Protein 4NMN (pdb70)

Sequence (837 aa):
PCDESAERAVLGSMLEDPENIPLVLEYLKEEDFCIDEHKLLFRVLTNLWSEYGNKLDFVLIKDHLEKKNLLQIDWLEELYEEAVSPDTLEEVCKIVKQRSAQRAIIQLGIELIHKGKENKDFHTLIEEAQSRIFSIAESSTQFYHVKDVAEEVIELIYKFKSSDRLVTGLPSGFTELDLKTTGFHPGDLIILAARPGMGKTAFMLSIIYNLAKDEGKPSAVFSLEMSKEQLVMRLLSMMSEVPLFKIRSGSISNEDLKKLEASAIELAKYDIYLDDTPALTTTDLRIRARKLRKEKEVEFVAVDYLQLLRPPVRKSPRQEEVAEVSRNLKALAKELRIPVMALAQLSREVEKRSDKRPQLADLRESGQIEQDADLILFLHRPEYYTKKPNEQGIAEVIIAKQRQGPTDIVKLAFIKEYTKFANLEPCDESAERAVLGSMLEDPENIPLVLEYLKEEDFCIDEHKLLFRVLTNLWSEGNKLDFVLIKDHLEKKPIDWLEELYEEAVSPDTLEEVCKIVKQRSAQRAIIQLGIELIHKGKENKDFHTLIEEAQSRIFSIAESATSTQFYHVKDVAEEVIELIYKFKSSDRLVTGLPSGFTELDLKTTGFHPGDLIILAARPGMGKTAFMLSIIYNLAKDEGKPSAVFSLEMSKEQLVMRLLSMMSEVPLFKIRSGSISNEDLKKLEASAIELAKYDIYLDDTPALTTTDLRIRARKLRKEKEVEFVAVDYLQLLRPPVRKSPRQEEVAEVSRNLKALAKELRIPVMALAQLSKRPQLADLRESGQIEQDADLILFLHRPEYYTPEEQGIAEVIIAKQRQGPTDIVKLAFIKEYTKFANL

Secondary structure (DSSP, 8-state):
---HHHHHHHHHHHHH-TTHHHHHHHH--TTS-S-HHHHHHHHHHHHHHHHHTT---HHHHHHHHHHHT----HHHHHHHHT---HHHHHHHHHHHHHHHHHHHHHHHHHHHHHHHHS---HHHHHHHHHHHHHHHHH-------HHHHHHHHHHHHHHHHT---SSSSB--S-HHHHHHH--B-TT-EEEEEE-TTSSHHHHHHHHHHHHHHHS---EEEEESSS-HHHHHHHHHHHHH---HHHHHHT---HHHHHHHHHHHHHHHHS-EEEE--SS-BHHHHHHHHHHHHHHS--SEEEEE-GGG-B-SS--SSHHHHHHHHHHHHHHHHHHHTS-EEEEEE--GGGTTSTT-S--HHHHHTT-SGGGG-SEEEEEE-HHHH-S-----SEEEEEEEE-SSS--EEEEEEEETTTTEEE---/---HHHHHHHHHHHHH-TTHHHHHHHH--GGG-SSHHHHHHHHHHHHHS----S-SSHHHHHHHHH--HHHHHHHHHS---HHHHHHHHHHHHHHHHHHHHHHHHHHHHHHHHS-S-HHHHHHHHHHHHHHHHHHSSS---EEHHHHHHHHHHHHHHHHTS-SS-SSB--S-HHHHHHS--B-TT-EEEEEE-TTSSHHHHHHHHHHHHHHHS---EEEEESSS-HHHHHHHHHHHHHT--HHHHHHT---HHHHHHHHHHHHHHHHS-EEEE--SS-BHHHHHHHHHHHHHHS--SEEEEE-GGG-B-SS--SSSHHHHHHHHHHHHHHHHHHTS-EEEEEE------HHHHHTTT--TTT-SEEEEEE-HHHH------EEEEEEEEESSS--EEEEEEEETTTTEEE--

Solvent-accessible surface area: 41462 Å² total; per-residue (Å²): 146,51,38,90,76,4,2,94,12,0,0,0,0,2,22,36,59,13,88,23,1,45,36,0,60,122,70,1,89,42,114,7,0,46,54,108,112,3,42,68,10,10,130,15,1,37,83,2,54,96,119,60,21,73,162,23,61,79,100,50,8,73,98,34,11,110,177,106,120,83,33,200,61,103,104,10,80,92,3,93,125,42,3,9,2,43,45,17,0,51,95,20,0,113,65,4,42,108,91,12,30,82,72,32,94,105,81,23,32,102,41,65,111,102,51,52,176,78,150,92,82,135,125,79,22,61,102,82,16,91,62,73,70,142,53,33,76,110,61,89,125,108,208,156,124,114,124,78,74,50,94,111,69,81,95,91,95,130,137,103,174,89,51,147,95,152,18,28,21,13,18,3,28,3,91,71,1,9,96,68,5,47,9,4,27,83,3,21,2,3,1,0,0,0,11,19,54,4,16,7,11,3,0,0,5,5,0,2,39,30,1,6,106,107,64,62,51,28,0,2,2,3,1,1,19,2,14,24,38,28,2,2,12,29,6,0,0,11,42,12,80,1,26,18,107,68,0,33,39,2,48,25,55,102,107,18,18,134,85,0,61,57,10,9,106,77,0,25,94,26,64,3,13,5,6,20,32,17,29,1,22,13,13,52,2,61,82,36,2,88,81,6,70,131,44,22,131,1,60,1,2,0,0,0,2,3,17,18,3,65,2,41,96,52,74,58,50,18,81,101,0,5,17,30,2,4,149,47,4,30,59,8,0,112,80,12,177,4,5,0,0,0,0,0,10,1,27,49,63,1,67,133,86,121,78,67,78,12,98,83,59,8,1,110,82,25,0,75,0,27,118,60,0,25,10,0,0,2,2,4,25,28,19,116,66,51,181,160,41,164,117,92,34,42,1,6,0,22,0,28,43,32,134,108,26,115,100,53,64,0,88,2,30,14,64,120,64,51,25,37,14,36,70,90,216,89,35,66,104,50,15,0,66,10,0,0,0,0,7,2,94,56,27,108,20,10,49,45,0,67,142,70,5,107,18,50,21,5,70,37,94,102,7,28,63,16,3,64,27,13,30,93,13,125,58,156,35,85,112,83,69,63,84,19,12,112,65,50,70,126,192,142,108,83,109,66,10,98,116,2,80,152,64,31,56,62,90,112,59,0,70,102,16,0,88,50,2,104,84,78,13,36,72,59,8,114,89,76,25,32,52,40,59,98,23,32,54,94,22,138,75,88,125,56,22,31,82,19,31,21,41,25,53,67,58,28,9,79,113,27,50,48,30,24,21,28,70,41,1,102,41,3,1,88,106,1,16,95,70,0,74,144,23,64,100,56,137,65,134,27,31,9,21,26,1,30,3,77,80,1,11,121,64,8,24,6,4,34,75,4,20,1,2,0,0,0,0,100,62,52,0,15,7,22,2,0,0,6,8,1,3,26,31,1,6,96,113,69,63,58,24,0,2,2,4,4,11,104,32,30,91,111,89,2,46,51,42,8,32,1,5,32,8,73,3,34,46,157,88,29,144,72,59,75,53,40,129,126,25,74,139,96,24,89,47,8,44,126,58,26,86,163,30,85,41,62,59,40,50,32,112,45,2,30,3,5,29,0,24,26,88,2,25,130,39,65,131,108,114,118,0,54,0,0,0,0,3,38,2,42,53,4,94,2,68,62,130,8,62,120,101,84,37,10,4,2,6,3,0,32,25,1,11,5,0,0,18,36,5,101,4,2,0,0,0,0,0,51,8,118,227,120,10,126,43,46,61,0,29,106,21,0,54,1,7,25,12,0,10,9,0,0,0,4,14,15,50,45,121,119,117,156,134,170,102,38,60,4,18,1,21,2,22,38,21,64,84,42,99,98,69,63,0,109,5,25,16,61,122,107,58,29,51,12,37,72,140

Organism: Aquifex aeolicus (strain VF5) (NCBI:txid224324)

Radius of gyration: 31.06 Å; Cα contacts (8 Å, |Δi|>4): 1316; chains: 2; bounding box: 69×93×82 Å

Nearest PDB structures (foldseek):
  4nmn-assembly1_A  TM=1.002E+00  e=2.720E-80  Aquifex aeolicus VF5
  4nmn-assembly1_B  TM=6.387E-01  e=2.634E-65  Aquifex aeolicus VF5
  4esv-assembly1_C  TM=6.873E-01  e=1.853E-40  Geobacillus stearothermophilus
  2r6d-assembly1_A  TM=5.787E-01  e=1.885E-36  unclassified
  2vye-assembly1_A  TM=5.631E-01  e=4.786E-34  Geobacillus kaustophilus HTA426

InterPro domains:
  IPR003593 AAA+ ATPase domain [SM00382] (198-395)
  IPR007692 DNA helicase, DnaB type [TIGR00665] (8-439)
  IPR007693 DNA helicase, DnaB-like, N-terminal [PF00772] (7-108)
  IPR007694 DNA helicase, DnaB-like, C-terminal [PF03796] (181-437)
  IPR007694 DNA helicase, DnaB-like, C-terminal [PS51199] (175-442)
  IPR007694 DNA helicase, DnaB-like, C-terminal [cd00984] (181-437)
  IPR016136 DNA helicase DnaB, N-terminal/DNA primase DnaG, C-terminal [G3DSA:1.10.860.10] (4-159)
  IPR027417 P-loop containing nucleoside triphosphate hydrolase [G3DSA:3.40.50.300] (160-441)
  IPR027417 P-loop containing nucleoside triphosphate hydrolase [SSF52540] (180-430)
  IPR036185 DNA helicase, DnaB-like, N-terminal domain superfamily [SSF48024] (6-116)

Structure (mmCIF, N/CA/C/O backbone):
data_4NMN
#
_entry.id   4NMN
#
_cell.length_a   195.707
_cell.length_b   195.707
_cell.length_c   195.707
_cell.angle_alpha   90.00
_cell.angle_beta   90.00
_cell.angle_gamma   90.00
#
_symmetry.space_group_name_H-M   'I 21 3'
#
loop_
_entity.id
_entity.type
_entity.pdbx_description
1 polymer 'Replicative DNA helicase'
2 non-polymer "ADENOSINE-5'-DIPHOSPHATE"
3 non-polymer 'MAGNESIUM ION'
4 non-polymer 'STRONTIUM ION'
5 water water
#
loop_
_atom_site.group_PDB
_atom_site.id
_atom_site.type_symbol
_atom_site.label_atom_id
_atom_site.label_alt_id
_atom_site.label_comp_id
_atom_site.label_asym_id
_atom_site.label_entity_id
_atom_site.label_seq_id
_atom_site.pdbx_PDB_ins_code
_atom_site.Cartn_x
_atom_site.Cartn_y
_atom_site.Cartn_z
_atom_site.occupancy
_atom_site.B_iso_or_equiv
_atom_site.auth_seq_id
_atom_site.auth_comp_id
_atom_site.auth_asym_id
_atom_site.auth_atom_id
_atom_site.pdbx_PDB_model_num
ATOM 1 N N . PRO A 1 2 ? 12.625 29.343 20.134 1.00 133.50 8 PRO A N 1
ATOM 2 C CA . PRO A 1 2 ? 11.781 30.374 19.522 1.00 132.86 8 PRO A CA 1
ATOM 3 C C . PRO A 1 2 ? 12.463 31.022 18.322 1.00 125.72 8 PRO A C 1
ATOM 4 O O . PRO A 1 2 ? 11.869 31.876 17.663 1.00 125.15 8 PRO A O 1
ATOM 8 N N . CYS A 1 3 ? 13.698 30.617 18.048 1.00 120.88 9 CYS A N 1
ATOM 9 C CA . CYS A 1 3 ? 14.452 31.167 16.928 1.00 115.75 9 CYS A CA 1
ATOM 10 C C . CYS A 1 3 ? 15.663 30.301 16.596 1.00 111.55 9 CYS A C 1
ATOM 11 O O . CYS A 1 3 ? 16.127 29.520 17.426 1.00 112.74 9 CYS A O 1
ATOM 14 N N . ASP A 1 4 ? 16.170 30.448 15.376 1.00 106.54 10 ASP A N 1
ATOM 15 C CA . ASP A 1 4 ? 17.331 29.687 14.932 1.00 102.46 10 ASP A CA 1
ATOM 16 C C . ASP A 1 4 ? 18.324 30.584 14.203 1.00 98.38 10 ASP A C 1
ATOM 17 O O . ASP A 1 4 ? 18.015 31.141 13.150 1.00 97.03 10 ASP A O 1
ATOM 22 N N . GLU A 1 5 ? 19.518 30.722 14.770 1.00 96.87 11 GLU A N 1
ATOM 23 C CA . GLU A 1 5 ? 20.551 31.565 14.182 1.00 94.09 11 GLU A CA 1
ATOM 24 C C . GLU A 1 5 ? 21.331 30.821 13.104 1.00 90.94 11 GLU A C 1
ATOM 25 O O . GLU A 1 5 ? 21.471 31.305 11.981 1.00 90.04 11 GLU A O 1
ATOM 31 N N . SER A 1 6 ? 21.837 29.642 13.451 1.00 89.67 12 SER A N 1
ATOM 32 C CA . SER A 1 6 ? 22.612 28.836 12.508 1.00 86.02 12 SER A CA 1
ATOM 33 C C . SER A 1 6 ? 21.969 28.854 11.128 1.00 82.81 12 SER A C 1
ATOM 34 O O . SER A 1 6 ? 22.655 28.837 10.105 1.00 80.28 12 SER A O 1
ATOM 37 N N . ALA A 1 7 ? 20.642 28.886 11.114 1.00 82.47 13 ALA A N 1
ATOM 38 C CA . ALA A 1 7 ? 19.880 28.923 9.878 1.00 80.15 13 ALA A CA 1
ATOM 39 C C . ALA A 1 7 ? 20.051 30.267 9.177 1.00 79.11 13 ALA A C 1
ATOM 40 O O . ALA A 1 7 ? 20.322 30.318 7.977 1.00 78.95 13 ALA A O 1
ATOM 42 N N . GLU A 1 8 ? 19.884 31.343 9.938 1.00 79.17 14 GLU A N 1
ATOM 43 C CA . GLU A 1 8 ? 19.952 32.694 9.397 1.00 79.61 14 GLU A CA 1
ATOM 44 C C . GLU A 1 8 ? 21.382 32.864 8.899 1.00 79.32 14 GLU A C 1
ATOM 45 O O . GLU A 1 8 ? 21.617 33.531 7.891 1.00 77.06 14 GLU A O 1
ATOM 51 N N . ARG A 1 9 ? 22.339 32.269 9.604 1.00 82.63 15 ARG A N 1
ATOM 52 C CA . ARG A 1 9 ? 23.735 32.397 9.191 1.00 85.77 15 ARG A CA 1
ATOM 53 C C . ARG A 1 9 ? 24.025 31.958 7.716 1.00 68.90 15 ARG A C 1
ATOM 54 O O . ARG A 1 9 ? 24.534 32.691 6.869 1.00 70.64 15 ARG A O 1
ATOM 62 N N . ALA A 1 10 ? 23.554 30.747 7.435 1.00 66.76 16 ALA A N 1
ATOM 63 C CA . ALA A 1 10 ? 23.544 30.244 6.068 1.00 64.90 16 ALA A CA 1
ATOM 64 C C . ALA A 1 10 ? 22.751 30.962 4.983 1.00 63.93 16 ALA A C 1
ATOM 65 O O . ALA A 1 10 ? 23.124 30.942 3.811 1.00 62.61 16 ALA A O 1
ATOM 67 N N . VAL A 1 11 ? 21.661 31.605 5.386 1.00 65.43 17 VAL A N 1
ATOM 68 C CA . VAL A 1 11 ? 20.838 32.377 4.463 1.00 66.85 17 VAL A CA 1
ATOM 69 C C . VAL A 1 11 ? 21.585 33.613 3.975 1.00 69.16 17 VAL A C 1
ATOM 70 O O . VAL A 1 11 ? 21.561 33.940 2.788 1.00 69.99 17 VAL A O 1
ATOM 74 N N . LEU A 1 12 ? 22.265 34.282 4.900 1.00 70.20 18 LEU A N 1
ATOM 75 C CA . LEU A 1 12 ? 23.026 35.487 4.586 1.00 70.36 18 LEU A CA 1
ATOM 76 C C . LEU A 1 12 ? 24.302 35.134 3.826 1.00 69.05 18 LEU A C 1
ATOM 77 O O . LEU A 1 12 ? 24.657 35.792 2.850 1.00 69.67 18 LEU A O 1
ATOM 82 N N . GLY A 1 13 ? 24.989 34.097 4.297 1.00 67.96 19 GLY A N 1
ATOM 83 C CA . GLY A 1 13 ? 26.190 33.591 3.657 1.00 68.45 19 GLY A CA 1
ATOM 84 C C . GLY A 1 13 ? 25.996 33.195 2.207 1.00 69.65 19 GLY A C 1
ATOM 85 O O . GLY A 1 13 ? 26.808 33.539 1.348 1.00 70.98 19 GLY A O 1
ATOM 86 N N . SER A 1 14 ? 24.930 32.449 1.937 1.00 71.13 20 SER A N 1
ATOM 87 C CA . SER A 1 14 ? 24.636 31.998 0.580 1.00 74.39 20 SER A CA 1
ATOM 88 C C . SER A 1 14 ? 24.338 33.172 -0.344 1.00 77.05 20 SER A C 1
ATOM 89 O O . SER A 1 14 ? 24.535 33.087 -1.556 1.00 77.67 20 SER A O 1
ATOM 92 N N . MET A 1 15 ? 23.873 34.270 0.244 1.00 79.78 21 MET A N 1
ATOM 93 C CA . MET A 1 15 ? 23.566 35.481 -0.504 1.00 82.32 21 MET A CA 1
ATOM 94 C C . MET A 1 15 ? 24.858 36.224 -0.825 1.00 86.50 21 MET A C 1
ATOM 95 O O . MET A 1 15 ? 24.990 36.842 -1.884 1.00 88.68 21 MET A O 1
ATOM 100 N N . LEU A 1 16 ? 25.813 36.147 0.098 1.00 87.58 22 LEU A N 1
ATOM 101 C CA . LEU A 1 16 ? 27.103 36.808 -0.053 1.00 90.68 22 LEU A CA 1
ATOM 102 C C . LEU A 1 16 ? 27.944 36.235 -1.189 1.00 93.55 22 LEU A C 1
ATOM 103 O O . LEU A 1 16 ? 28.495 36.986 -1.993 1.00 95.53 22 LEU A O 1
ATOM 108 N N . GLU A 1 17 ? 28.048 34.910 -1.253 1.00 94.27 23 GLU A N 1
ATOM 109 C CA . GLU A 1 17 ? 28.897 34.277 -2.261 1.00 97.95 23 GLU A CA 1
ATOM 110 C C . GLU A 1 17 ? 28.342 34.445 -3.678 1.00 99.83 23 GLU A C 1
ATOM 111 O O . GLU A 1 17 ? 29.067 34.852 -4.585 1.00 102.50 23 GLU A O 1
ATOM 117 N N . ASP A 1 18 ? 27.070 34.118 -3.877 1.00 99.38 24 ASP A N 1
ATOM 118 C CA . ASP A 1 18 ? 26.453 34.280 -5.184 1.00 102.12 24 ASP A CA 1
ATOM 119 C C . ASP A 1 18 ? 25.281 35.243 -5.051 1.00 102.75 24 ASP A C 1
ATOM 120 O O . ASP A 1 18 ? 24.353 34.989 -4.283 1.00 102.95 24 ASP A O 1
ATOM 125 N N . PRO A 1 19 ? 25.315 36.335 -5.803 1.00 102.94 25 PRO A N 1
ATOM 126 C CA . PRO A 1 19 ? 24.223 37.310 -5.772 1.00 102.75 25 PRO A CA 1
ATOM 127 C C . PRO A 1 19 ? 22.902 36.695 -6.224 1.00 102.87 25 PRO A C 1
ATOM 128 O O . PRO A 1 19 ? 21.868 36.931 -5.600 1.00 101.53 25 PRO A O 1
ATOM 132 N N . GLU A 1 20 ? 22.942 35.913 -7.297 1.00 104.75 26 GLU A N 1
ATOM 133 C CA . GLU A 1 20 ? 21.737 35.296 -7.841 1.00 104.21 26 GLU A CA 1
ATOM 134 C C . GLU A 1 20 ? 20.885 34.651 -6.755 1.00 102.31 26 GLU A C 1
ATOM 135 O O . GLU A 1 20 ? 19.670 34.532 -6.899 1.00 103.77 26 GLU A O 1
ATOM 141 N N . ASN A 1 21 ? 21.528 34.233 -5.670 1.00 100.03 27 ASN A N 1
ATOM 142 C CA . ASN A 1 21 ? 20.827 33.593 -4.560 1.00 97.75 27 ASN A CA 1
ATOM 143 C C . ASN A 1 21 ? 19.880 34.559 -3.855 1.00 96.21 27 ASN A C 1
ATOM 144 O O . ASN A 1 21 ? 18.873 34.152 -3.277 1.00 96.11 27 ASN A O 1
ATOM 149 N N . ILE A 1 22 ? 20.230 35.840 -3.882 1.00 94.40 28 ILE A N 1
ATOM 150 C CA . ILE A 1 22 ? 19.475 36.857 -3.161 1.00 93.10 28 ILE A CA 1
ATOM 151 C C . ILE A 1 22 ? 17.992 36.832 -3.506 1.00 94.89 28 ILE A C 1
ATOM 152 O O . ILE A 1 22 ? 17.147 36.681 -2.617 1.00 95.54 28 ILE A O 1
ATOM 157 N N . PRO A 1 23 ? 17.685 36.991 -4.869 1.00 97.29 29 PRO A N 1
ATOM 158 C CA . PRO A 1 23 ? 16.234 37.007 -5.135 1.00 98.67 29 PRO A CA 1
ATOM 159 C C . PRO A 1 23 ? 15.523 35.777 -4.581 1.00 98.90 29 PRO A C 1
ATOM 160 O O . PRO A 1 23 ? 14.416 35.894 -4.057 1.00 99.60 29 PRO A O 1
ATOM 164 N N . LEU A 1 24 ? 16.152 34.614 -4.699 1.00 98.82 30 LEU A N 1
ATOM 165 C CA . LEU A 1 24 ? 15.537 33.367 -4.253 1.00 100.81 30 LEU A CA 1
ATOM 166 C C . LEU A 1 24 ? 15.150 33.479 -2.785 1.00 102.04 30 LEU A C 1
ATOM 167 O O . LEU A 1 24 ? 14.079 33.031 -2.373 1.00 103.45 30 LEU A O 1
ATOM 172 N N . VAL A 1 25 ? 16.037 34.090 -2.006 1.00 101.45 31 VAL A N 1
ATOM 173 C CA . VAL A 1 25 ? 15.801 34.313 -0.588 1.00 101.47 31 VAL A CA 1
ATOM 174 C C . VAL A 1 25 ? 14.706 35.354 -0.386 1.00 103.51 31 VAL A C 1
ATOM 175 O O . VAL A 1 25 ? 13.892 35.249 0.533 1.00 104.29 31 VAL A O 1
ATOM 179 N N . LEU A 1 26 ? 14.679 36.344 -1.273 1.00 104.70 32 LEU A N 1
ATOM 180 C CA . LEU A 1 26 ? 13.711 37.429 -1.192 1.00 106.57 32 LEU A CA 1
ATOM 181 C C . LEU A 1 26 ? 12.290 36.907 -1.396 1.00 108.58 32 LEU A C 1
ATOM 182 O O . LEU A 1 26 ? 11.338 37.433 -0.820 1.00 111.21 32 LEU A O 1
ATOM 187 N N . GLU A 1 27 ? 12.153 35.872 -2.218 1.00 107.43 33 GLU A N 1
ATOM 188 C CA . GLU A 1 27 ? 10.864 35.222 -2.423 1.00 108.07 33 GLU A CA 1
ATOM 189 C C . GLU A 1 27 ? 10.406 34.523 -1.149 1.00 106.86 33 GLU A C 1
ATOM 190 O O . GLU A 1 27 ? 9.235 34.587 -0.775 1.00 107.58 33 GLU A O 1
ATOM 196 N N . TYR A 1 28 ? 11.345 33.853 -0.491 1.00 105.62 34 TYR A N 1
ATOM 197 C CA . TYR A 1 28 ? 11.062 33.096 0.723 1.00 106.47 34 TYR A CA 1
ATOM 198 C C . TYR A 1 28 ? 10.956 33.959 1.981 1.00 107.37 34 TYR A C 1
ATOM 199 O O . TYR A 1 28 ? 10.067 33.752 2.808 1.00 109.14 34 TYR A O 1
ATOM 208 N N . LEU A 1 29 ? 11.845 34.922 2.116 1.00 106.21 35 LEU A N 1
ATOM 209 C CA . LEU A 1 29 ? 11.980 35.665 3.336 1.00 106.25 35 LEU A CA 1
ATOM 210 C C . LEU A 1 29 ? 11.919 37.188 3.203 1.00 107.69 35 LEU A C 1
ATOM 211 O O . LEU A 1 29 ? 12.047 37.725 2.146 1.00 106.79 35 LEU A O 1
ATOM 216 N N . LYS A 1 30 ? 11.733 37.878 4.315 1.00 110.32 36 LYS A N 1
ATOM 217 C CA . LYS A 1 30 ? 11.736 39.334 4.365 1.00 112.38 36 LYS A CA 1
ATOM 218 C C . LYS A 1 30 ? 12.622 39.778 5.526 1.00 112.60 36 LYS A C 1
ATOM 219 O O . LYS A 1 30 ? 13.095 38.946 6.302 1.00 112.91 36 LYS A O 1
ATOM 225 N N . GLU A 1 31 ? 12.871 41.063 5.631 1.00 112.33 37 GLU A N 1
ATOM 226 C CA . GLU A 1 31 ? 13.899 41.553 6.507 1.00 110.86 37 GLU A CA 1
ATOM 227 C C . GLU A 1 31 ? 13.658 41.177 7.901 1.00 110.27 37 GLU A C 1
ATOM 228 O O . GLU A 1 31 ? 14.539 41.313 8.702 1.00 110.03 37 GLU A O 1
ATOM 234 N N . GLU A 1 32 ? 12.441 40.793 8.222 1.00 110.29 38 GLU A N 1
ATOM 235 C CA . GLU A 1 32 ? 12.027 40.789 9.604 1.00 109.06 38 GLU A CA 1
ATOM 236 C C . GLU A 1 32 ? 11.747 39.449 10.087 1.00 104.83 38 GLU A C 1
ATOM 237 O O . GLU A 1 32 ? 11.195 39.310 11.135 1.00 105.72 38 GLU A O 1
ATOM 243 N N . ASP A 1 33 ? 12.096 38.458 9.319 1.00 100.49 39 ASP A N 1
ATOM 244 C CA . ASP A 1 33 ? 12.032 37.124 9.794 1.00 97.97 39 ASP A CA 1
ATOM 245 C C . ASP A 1 33 ? 13.330 36.910 10.469 1.00 95.18 39 ASP A C 1
ATOM 246 O O . ASP A 1 33 ? 13.590 35.842 10.937 1.00 94.25 39 ASP A O 1
ATOM 251 N N . PHE A 1 34 ? 14.172 37.927 10.510 1.00 93.32 40 PHE A N 1
ATOM 252 C CA . PHE A 1 34 ? 15.431 37.708 11.217 1.00 91.17 40 PHE A CA 1
ATOM 253 C C . PHE A 1 34 ? 15.350 38.183 12.670 1.00 93.07 40 PHE A C 1
ATOM 254 O O . PHE A 1 34 ? 14.912 39.300 12.948 1.00 96.12 40 PHE A O 1
ATOM 262 N N . CYS A 1 35 ? 15.792 37.337 13.594 1.00 93.26 41 CYS A N 1
ATOM 263 C CA . CYS A 1 35 ? 15.744 37.664 15.016 1.00 96.37 41 CYS A CA 1
ATOM 264 C C . CYS A 1 35 ? 16.828 38.684 15.361 1.00 98.83 41 CYS A C 1
ATOM 265 O O . CYS A 1 35 ? 16.698 39.434 16.328 1.00 101.02 41 CYS A O 1
ATOM 268 N N . ILE A 1 36 ? 17.898 38.732 14.592 1.00 99.45 42 ILE A N 1
ATOM 269 C CA . ILE A 1 36 ? 19.028 39.576 14.878 1.00 101.95 42 ILE A CA 1
ATOM 270 C C . ILE A 1 36 ? 19.011 40.846 14.040 1.00 106.47 42 ILE A C 1
ATOM 271 O O . ILE A 1 36 ? 18.770 40.829 12.856 1.00 105.55 42 ILE A O 1
ATOM 276 N N . ASP A 1 37 ? 19.276 41.965 14.691 1.00 110.07 43 ASP A N 1
ATOM 277 C CA . ASP A 1 37 ? 19.300 43.276 14.047 1.00 111.34 43 ASP A CA 1
ATOM 278 C C . ASP A 1 37 ? 20.518 43.208 13.132 1.00 110.78 43 ASP A C 1
ATOM 279 O O . ASP A 1 37 ? 20.519 43.776 12.039 1.00 111.49 43 ASP A O 1
ATOM 284 N N . GLU A 1 38 ? 21.552 42.510 13.590 1.00 110.46 44 GLU A N 1
ATOM 285 C CA . GLU A 1 38 ? 22.770 42.323 12.807 1.00 109.61 44 GLU A CA 1
ATOM 286 C C . GLU A 1 38 ? 22.451 41.773 11.395 1.00 107.63 44 GLU A C 1
ATOM 287 O O . GLU A 1 38 ? 22.821 42.329 10.362 1.00 107.67 44 GLU A O 1
ATOM 293 N N . HIS A 1 39 ? 21.685 40.687 11.405 1.00 105.29 45 HIS A N 1
ATOM 294 C CA . HIS A 1 39 ? 21.173 40.081 10.182 1.00 102.83 45 HIS A CA 1
ATOM 295 C C . HIS A 1 39 ? 20.197 40.877 9.320 1.00 103.81 45 HIS A C 1
ATOM 296 O O . HIS A 1 39 ? 20.250 40.819 8.091 1.00 103.10 45 HIS A O 1
ATOM 303 N N . LYS A 1 40 ? 19.358 41.686 9.955 1.00 105.51 46 LYS A N 1
ATOM 304 C CA . LYS A 1 40 ? 18.356 42.526 9.268 1.00 106.52 46 LYS A CA 1
ATOM 305 C C . LYS A 1 40 ? 18.947 43.667 8.501 1.00 107.27 46 LYS A C 1
ATOM 306 O O . LYS A 1 40 ? 18.445 44.143 7.491 1.00 106.97 46 LYS A O 1
ATOM 312 N N . LEU A 1 41 ? 20.082 44.114 8.976 1.00 108.18 47 LEU A N 1
ATOM 313 C CA . LEU A 1 41 ? 20.842 45.130 8.319 1.00 109.10 47 LEU A CA 1
ATOM 314 C C . LEU A 1 41 ? 21.524 44.528 7.116 1.00 107.21 47 LEU A C 1
ATOM 315 O O . LEU A 1 41 ? 21.505 45.068 6.025 1.00 107.00 47 LEU A O 1
ATOM 320 N N . LEU A 1 42 ? 22.129 43.379 7.325 1.00 106.40 48 LEU A N 1
ATOM 321 C CA . LEU A 1 42 ? 22.814 42.688 6.237 1.00 106.60 48 LEU A CA 1
ATOM 322 C C . LEU A 1 42 ? 21.833 42.304 5.140 1.00 107.34 48 LEU A C 1
ATOM 323 O O . LEU A 1 42 ? 22.143 42.405 3.954 1.00 107.03 48 LEU A O 1
ATOM 328 N N . PHE A 1 43 ? 20.643 41.874 5.542 1.00 108.40 49 PHE A N 1
ATOM 329 C CA . PHE A 1 43 ? 19.605 41.519 4.586 1.00 109.25 49 PHE A CA 1
ATOM 330 C C . PHE A 1 43 ? 19.172 42.756 3.808 1.00 114.20 49 PHE A C 1
ATOM 331 O O . PHE A 1 43 ? 18.936 42.693 2.601 1.00 114.75 49 PHE A O 1
ATOM 339 N N . ARG A 1 44 ? 19.067 43.877 4.513 1.00 117.96 50 ARG A N 1
ATOM 340 C CA . ARG A 1 44 ? 18.668 45.139 3.904 1.00 121.37 50 ARG A CA 1
ATOM 341 C C . ARG A 1 44 ? 19.685 45.643 2.876 1.00 122.87 50 ARG A C 1
ATOM 342 O O . ARG A 1 44 ? 19.321 45.958 1.742 1.00 123.60 50 ARG A O 1
ATOM 350 N N . VAL A 1 45 ? 20.954 45.717 3.268 1.00 123.94 51 VAL A N 1
ATOM 351 C CA . VAL A 1 45 ? 21.991 46.231 2.372 1.00 126.06 51 VAL A CA 1
ATOM 352 C C . VAL A 1 45 ? 22.213 45.387 1.111 1.00 125.38 51 VAL A C 1
ATOM 353 O O . VAL A 1 45 ? 22.467 45.928 0.037 1.00 126.18 51 VAL A O 1
ATOM 357 N N . LEU A 1 46 ? 22.113 44.071 1.248 1.00 125.01 52 LEU A N 1
ATOM 358 C CA . LEU A 1 46 ? 22.300 43.193 0.104 1.00 126.16 52 LEU A CA 1
ATOM 359 C C . LEU A 1 46 ? 21.074 43.269 -0.798 1.00 128.81 52 LEU A C 1
ATOM 360 O O . LEU A 1 46 ? 21.191 43.246 -2.021 1.00 129.72 52 LEU A O 1
ATOM 365 N N . THR A 1 47 ? 19.896 43.367 -0.191 1.00 129.98 53 THR A N 1
ATOM 366 C CA . THR A 1 47 ? 18.662 43.423 -0.962 1.00 131.82 53 THR A CA 1
ATOM 367 C C . THR A 1 47 ? 18.698 44.644 -1.873 1.00 137.16 53 THR A C 1
ATOM 368 O O . THR A 1 47 ? 18.424 44.553 -3.069 1.00 137.26 53 THR A O 1
ATOM 372 N N . ASN A 1 48 ? 19.051 45.788 -1.298 1.00 142.07 54 ASN A N 1
ATOM 373 C CA . ASN A 1 48 ? 19.229 47.008 -2.073 1.00 146.79 54 ASN A CA 1
ATOM 374 C C . ASN A 1 48 ? 20.366 46.939 -3.084 1.00 148.47 54 ASN A C 1
ATOM 375 O O . ASN A 1 48 ? 20.250 47.429 -4.206 1.00 149.43 54 ASN A O 1
ATOM 380 N N . LEU A 1 49 ? 21.466 46.321 -2.669 1.00 150.06 55 LEU A N 1
ATOM 381 C CA . LEU A 1 49 ? 22.659 46.216 -3.499 1.00 153.10 55 LEU A CA 1
ATOM 382 C C . LEU A 1 49 ? 22.408 45.413 -4.769 1.00 155.50 55 LEU A C 1
ATOM 383 O O . LEU A 1 49 ? 22.903 45.760 -5.839 1.00 156.89 55 LEU A O 1
ATOM 388 N N . TRP A 1 50 ? 21.643 44.334 -4.643 1.00 156.65 56 TRP A N 1
ATOM 389 C CA . TRP A 1 50 ? 21.405 43.442 -5.769 1.00 159.76 56 TRP A CA 1
ATOM 390 C C . TRP A 1 50 ? 20.683 44.150 -6.914 1.00 165.59 56 TRP A C 1
ATOM 391 O O . TRP A 1 50 ? 21.036 43.969 -8.078 1.00 167.08 56 TRP A O 1
ATOM 402 N N . SER A 1 51 ? 19.673 44.949 -6.590 1.00 169.46 57 SER A N 1
ATOM 403 C CA . SER A 1 51 ? 18.939 45.660 -7.629 1.00 174.51 57 SER A CA 1
ATOM 404 C C . SER A 1 51 ? 19.811 46.674 -8.365 1.00 181.30 57 SER A C 1
ATOM 405 O O . SER A 1 51 ? 19.781 46.755 -9.593 1.00 180.85 57 SER A O 1
ATOM 408 N N . GLU A 1 52 ? 20.586 47.444 -7.608 1.00 188.82 58 GLU A N 1
ATOM 409 C CA . GLU A 1 52 ? 21.452 48.466 -8.188 1.00 195.56 58 GLU A CA 1
ATOM 410 C C . GLU A 1 52 ? 22.585 47.914 -9.048 1.00 199.33 58 GLU A C 1
ATOM 411 O O . GLU A 1 52 ? 22.870 48.434 -10.126 1.00 201.64 58 GLU A O 1
ATOM 417 N N . TYR A 1 53 ? 23.247 46.868 -8.563 1.00 199.86 59 TYR A N 1
ATOM 418 C CA . TYR A 1 53 ? 24.391 46.295 -9.269 1.00 203.07 59 TYR A CA 1
ATOM 419 C C . TYR A 1 53 ? 24.027 45.037 -10.043 1.00 201.63 59 TYR A C 1
ATOM 420 O O . TYR A 1 53 ? 24.755 44.616 -10.938 1.00 203.61 59 TYR A O 1
ATOM 429 N N . GLY A 1 54 ? 22.903 44.433 -9.686 1.00 199.54 60 GLY A N 1
ATOM 430 C CA . GLY A 1 54 ? 22.474 43.196 -10.304 1.00 198.92 60 GLY A CA 1
ATOM 431 C C . GLY A 1 54 ? 23.479 42.076 -10.118 1.00 199.76 60 GLY A C 1
ATOM 432 O O . GLY A 1 54 ? 23.996 41.866 -9.023 1.00 199.77 60 GLY A O 1
ATOM 433 N N . ASN A 1 55 ? 23.756 41.361 -11.203 1.00 200.48 61 ASN A N 1
ATOM 434 C CA . ASN A 1 55 ? 24.579 40.157 -11.158 1.00 200.06 61 ASN A CA 1
ATOM 435 C C . ASN A 1 55 ? 26.034 40.363 -10.757 1.00 201.20 61 ASN A C 1
ATOM 436 O O . ASN A 1 55 ? 26.601 39.555 -10.022 1.00 200.74 61 ASN A O 1
ATOM 441 N N . LYS A 1 56 ? 26.636 41.444 -11.244 1.00 202.71 62 LYS A N 1
ATOM 442 C CA . LYS A 1 56 ? 28.045 41.705 -10.980 1.00 203.17 62 LYS A CA 1
ATOM 443 C C . LYS A 1 56 ? 28.223 42.433 -9.661 1.00 201.87 62 LYS A C 1
ATOM 444 O O . LYS A 1 56 ? 28.584 43.607 -9.637 1.00 203.47 62 LYS A O 1
ATOM 450 N N . LEU A 1 57 ? 27.984 41.730 -8.563 1.00 199.53 63 LEU A N 1
ATOM 451 C CA . LEU A 1 57 ? 28.161 42.316 -7.246 1.00 199.86 63 LEU A CA 1
ATOM 452 C C . LEU A 1 57 ? 29.319 41.604 -6.576 1.00 200.49 63 LEU A C 1
ATOM 453 O O . LEU A 1 57 ? 29.348 40.380 -6.497 1.00 198.45 63 LEU A O 1
ATOM 458 N N . ASP A 1 58 ? 30.283 42.381 -6.108 1.00 203.46 64 ASP A N 1
ATOM 459 C CA . ASP A 1 58 ? 31.553 41.835 -5.656 1.00 204.82 64 ASP A CA 1
ATOM 460 C C . ASP A 1 58 ? 31.734 42.009 -4.159 1.00 205.22 64 ASP A C 1
ATOM 461 O O . ASP A 1 58 ? 30.818 42.447 -3.467 1.00 204.37 64 ASP A O 1
ATOM 466 N N . PHE A 1 59 ? 32.908 41.659 -3.649 1.00 207.12 65 PHE A N 1
ATOM 467 C CA . PHE A 1 59 ? 33.094 41.737 -2.210 1.00 207.85 65 PHE A CA 1
ATOM 468 C C . PHE A 1 59 ? 33.771 43.057 -1.874 1.00 211.95 65 PHE A C 1
ATOM 469 O O . PHE A 1 59 ? 33.404 43.724 -0.908 1.00 211.99 65 PHE A O 1
ATOM 477 N N . VAL A 1 60 ? 34.750 43.442 -2.685 1.00 215.44 66 VAL A N 1
ATOM 478 C CA . VAL A 1 60 ? 35.381 44.744 -2.534 1.00 218.84 66 VAL A CA 1
ATOM 479 C C . VAL A 1 60 ? 34.351 45.838 -2.787 1.00 219.46 66 VAL A C 1
ATOM 480 O O . VAL A 1 60 ? 34.309 46.842 -2.077 1.00 220.61 66 VAL A O 1
ATOM 484 N N . LEU A 1 61 ? 33.516 45.629 -3.800 1.00 220.14 67 LEU A N 1
ATOM 485 C CA . LEU A 1 61 ? 32.475 46.589 -4.145 1.00 221.96 67 LEU A CA 1
ATOM 486 C C . LEU A 1 61 ? 31.485 46.728 -2.997 1.00 221.61 67 LEU A C 1
ATOM 487 O O . LEU A 1 61 ? 31.050 47.831 -2.666 1.00 222.15 67 LEU A O 1
ATOM 492 N N . ILE A 1 62 ? 31.141 45.601 -2.384 1.00 221.49 68 ILE A N 1
ATOM 493 C CA . ILE A 1 62 ? 30.259 45.603 -1.224 1.00 222.72 68 ILE A CA 1
ATOM 494 C C . ILE A 1 62 ? 30.910 46.356 -0.065 1.00 226.70 68 ILE A C 1
ATOM 495 O O . ILE A 1 62 ? 30.260 47.148 0.627 1.00 227.00 68 ILE A O 1
ATOM 500 N N . LYS A 1 63 ? 32.204 46.122 0.127 1.00 230.56 69 LYS A N 1
ATOM 501 C CA . LYS A 1 63 ? 32.949 46.772 1.198 1.00 235.22 69 LYS A CA 1
ATOM 502 C C . LYS A 1 63 ? 32.995 48.284 1.007 1.00 241.33 69 LYS A C 1
ATOM 503 O O . LYS A 1 63 ? 32.847 49.044 1.964 1.00 241.71 69 LYS A O 1
ATOM 509 N N . ASP A 1 64 ? 33.199 48.714 -0.233 1.00 245.43 70 ASP A N 1
ATOM 510 C CA . ASP A 1 64 ? 33.246 50.137 -0.544 1.00 248.19 70 ASP A CA 1
ATOM 511 C C . ASP A 1 64 ? 31.903 50.789 -0.248 1.00 251.17 70 ASP A C 1
ATOM 512 O O . ASP A 1 64 ? 31.842 51.892 0.293 1.00 254.44 70 ASP A O 1
ATOM 517 N N . HIS A 1 65 ? 30.826 50.095 -0.600 1.00 251.37 71 HIS A N 1
ATOM 518 C CA . HIS A 1 65 ? 29.483 50.589 -0.333 1.00 252.86 71 HIS A CA 1
ATOM 519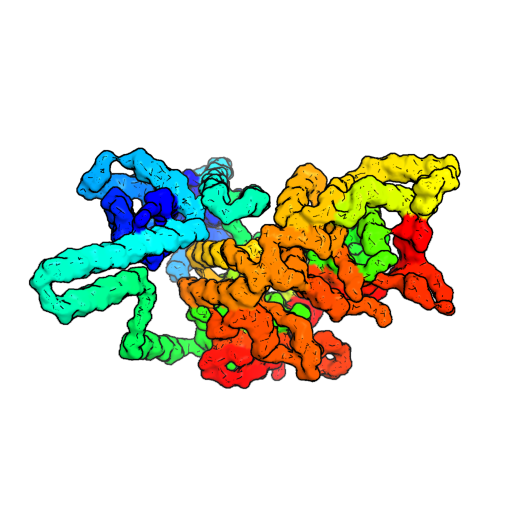 C C . HIS A 1 65 ? 29.256 50.695 1.167 1.00 254.87 71 HIS A C 1
ATOM 520 O O . HIS A 1 65 ? 28.631 51.639 1.645 1.00 255.66 71 HIS A O 1
ATOM 527 N N . LEU A 1 66 ? 29.765 49.716 1.907 1.00 256.16 72 LEU A N 1
ATOM 528 C CA . LEU A 1 66 ? 29.638 49.722 3.359 1.00 259.16 72 LEU A CA 1
ATOM 529 C C . LEU A 1 66 ? 30.330 50.944 3.959 1.00 265.05 72 LEU A C 1
ATOM 530 O O . LEU A 1 66 ? 29.822 51.566 4.892 1.00 265.90 72 LEU A O 1
ATOM 535 N N . GLU A 1 67 ? 31.497 51.272 3.418 1.00 269.95 73 GLU A N 1
ATOM 536 C CA . GLU A 1 67 ? 32.318 52.363 3.917 1.00 275.87 73 GLU A CA 1
ATOM 537 C C . GLU A 1 67 ? 31.683 53.715 3.621 1.00 280.65 73 GLU A C 1
ATOM 538 O O . GLU A 1 67 ? 31.686 54.608 4.467 1.00 282.07 73 GLU A O 1
ATOM 544 N N . LYS A 1 68 ? 31.131 53.862 2.420 1.00 283.89 74 LYS A N 1
ATOM 545 C CA . LYS A 1 68 ? 30.482 55.112 2.051 1.00 287.48 74 LYS A CA 1
ATOM 546 C C . LYS A 1 68 ? 29.280 55.357 2.952 1.00 283.58 74 LYS A C 1
ATOM 547 O O . LYS A 1 68 ? 29.061 56.472 3.423 1.00 286.53 74 LYS A O 1
ATOM 553 N N . LYS A 1 69 ? 28.508 54.303 3.194 1.00 275.77 75 LYS A N 1
ATOM 554 C CA . LYS A 1 69 ? 27.391 54.366 4.126 1.00 271.62 75 LYS A CA 1
ATOM 555 C C . LYS A 1 69 ? 27.905 54.618 5.536 1.00 267.77 75 LYS A C 1
ATOM 556 O O . LYS A 1 69 ? 27.310 55.364 6.312 1.00 269.47 75 LYS A O 1
ATOM 562 N N . ASN A 1 70 ? 29.031 53.998 5.868 1.00 262.28 76 ASN A N 1
ATOM 563 C CA . ASN A 1 70 ? 29.564 54.079 7.221 1.00 258.56 76 ASN A CA 1
ATOM 564 C C . ASN A 1 70 ? 28.952 52.987 8.091 1.00 252.27 76 ASN A C 1
ATOM 565 O O . ASN A 1 70 ? 29.207 52.912 9.293 1.00 250.86 76 ASN A O 1
ATOM 570 N N . LEU A 1 71 ? 28.145 52.141 7.460 1.00 249.15 77 LEU A N 1
ATOM 571 C CA . LEU A 1 71 ? 27.517 51.008 8.121 1.00 245.67 77 LEU A CA 1
ATOM 572 C C . LEU A 1 71 ? 28.587 50.052 8.617 1.00 244.60 77 LEU A C 1
ATOM 573 O O . LEU A 1 71 ? 28.462 49.460 9.688 1.00 245.59 77 LEU A O 1
ATOM 578 N N . LEU A 1 72 ? 29.616 49.864 7.796 1.00 242.17 78 LEU A N 1
ATOM 579 C CA . LEU A 1 72 ? 30.728 48.972 8.116 1.00 237.59 78 LEU A CA 1
ATOM 580 C C . LEU A 1 72 ? 31.644 49.538 9.197 1.00 238.37 78 LEU A C 1
ATOM 581 O O . LEU A 1 72 ? 31.796 50.753 9.319 1.00 243.06 78 LEU A O 1
ATOM 586 N N . GLN A 1 73 ? 32.257 48.651 9.975 1.00 233.70 79 GLN A N 1
ATOM 587 C CA . GLN A 1 73 ? 33.221 49.066 10.987 1.00 234.58 79 GLN A CA 1
ATOM 588 C C . GLN A 1 73 ? 34.450 48.164 10.979 1.00 233.45 79 GLN A C 1
ATOM 589 O O . GLN A 1 73 ? 35.029 47.897 9.927 1.00 233.92 79 GLN A O 1
ATOM 595 N N . ILE A 1 77 ? 34.205 43.244 9.428 1.00 229.62 83 ILE A N 1
ATOM 596 C CA . ILE A 1 77 ? 34.321 42.703 8.079 1.00 227.93 83 ILE A CA 1
ATOM 597 C C . ILE A 1 77 ? 34.748 41.240 8.106 1.00 221.44 83 ILE A C 1
ATOM 598 O O . ILE A 1 77 ? 34.410 40.468 7.209 1.00 223.51 83 ILE A O 1
ATOM 603 N N . ASP A 1 78 ? 35.493 40.865 9.141 1.00 156.70 84 ASP A N 1
ATOM 604 C CA . ASP A 1 78 ? 35.966 39.499 9.286 1.00 151.94 84 ASP A CA 1
ATOM 605 C C . ASP A 1 78 ? 34.735 38.627 9.462 1.00 147.01 84 ASP A C 1
ATOM 606 O O . ASP A 1 78 ? 34.653 37.516 8.939 1.00 150.24 84 ASP A O 1
ATOM 611 N N . TRP A 1 79 ? 33.768 39.163 10.193 1.00 138.15 85 TRP A N 1
ATOM 612 C CA . TRP A 1 79 ? 32.517 38.476 10.447 1.00 130.40 85 TRP A CA 1
ATOM 613 C C . TRP A 1 79 ? 31.819 38.218 9.118 1.00 126.31 85 TRP A C 1
ATOM 614 O O . TRP A 1 79 ? 31.262 37.146 8.900 1.00 126.34 85 TRP A O 1
ATOM 625 N N . LEU A 1 80 ? 31.876 39.194 8.222 1.00 122.62 86 LEU A N 1
ATOM 626 C CA . LEU A 1 80 ? 31.258 39.063 6.910 1.00 119.32 86 LEU A CA 1
ATOM 627 C C . LEU A 1 80 ? 31.888 37.921 6.118 1.00 117.57 86 LEU A C 1
ATOM 628 O O . LEU A 1 80 ? 31.193 37.141 5.467 1.00 118.46 86 LEU A O 1
ATOM 633 N N . GLU A 1 81 ? 33.211 37.825 6.183 1.00 114.88 87 GLU A N 1
ATOM 634 C CA . GLU A 1 81 ? 33.949 36.763 5.508 1.00 112.04 87 GLU A CA 1
ATOM 635 C C . GLU A 1 81 ? 33.583 35.398 6.080 1.00 109.03 87 GLU A C 1
ATOM 636 O O . GLU A 1 81 ? 33.466 34.407 5.351 1.00 108.83 87 GLU A O 1
ATOM 642 N N . GLU A 1 82 ? 33.422 35.353 7.398 1.00 106.74 88 GLU A N 1
ATOM 643 C CA . GLU A 1 82 ? 33.021 34.131 8.078 1.00 104.79 88 GLU A CA 1
ATOM 644 C C . GLU A 1 82 ? 31.634 33.706 7.617 1.00 102.26 88 GLU A C 1
ATOM 645 O O . GLU A 1 82 ? 31.366 32.520 7.444 1.00 102.02 88 GLU A O 1
ATOM 651 N N . LEU A 1 83 ? 30.753 34.685 7.437 1.00 100.18 89 LEU A N 1
ATOM 652 C CA . LEU A 1 83 ? 29.408 34.440 6.928 1.00 97.83 89 LEU A CA 1
ATOM 653 C C . LEU A 1 83 ? 29.473 33.881 5.514 1.00 96.08 89 LEU A C 1
ATOM 654 O O . LEU A 1 83 ? 28.734 32.970 5.155 1.00 97.24 89 LEU A O 1
ATOM 659 N N . TYR A 1 84 ? 30.385 34.427 4.724 1.00 92.44 90 TYR A N 1
ATOM 660 C CA . TYR A 1 84 ? 30.606 33.983 3.355 1.00 88.80 90 TYR A CA 1
ATOM 661 C C . TYR A 1 84 ? 31.040 32.524 3.347 1.00 84.78 90 TYR A C 1
ATOM 662 O O . TYR A 1 84 ? 30.647 31.755 2.477 1.00 83.01 90 TYR A O 1
ATOM 671 N N . GLU A 1 85 ? 31.848 32.147 4.330 1.00 84.05 91 GLU A N 1
ATOM 672 C CA . GLU A 1 85 ? 32.309 30.768 4.458 1.00 84.57 91 GLU A CA 1
ATOM 673 C C . GLU A 1 85 ? 31.117 29.830 4.639 1.00 83.71 91 GLU A C 1
ATOM 674 O O . GLU A 1 85 ? 31.101 28.707 4.142 1.00 85.47 91 GLU A O 1
ATOM 680 N N . GLU A 1 86 ? 30.140 30.322 5.385 1.00 80.90 92 GLU A N 1
ATOM 681 C CA . GLU A 1 86 ? 28.963 29.604 5.871 1.00 75.50 92 GLU A CA 1
ATOM 682 C C . GLU A 1 86 ? 27.938 29.319 4.779 1.00 67.99 92 GLU A C 1
ATOM 683 O O . GLU A 1 86 ? 26.864 28.798 5.050 1.00 68.64 92 GLU A O 1
ATOM 689 N N . ALA A 1 87 ? 28.283 29.664 3.545 1.00 110.75 93 ALA A N 1
ATOM 690 C CA . ALA A 1 87 ? 27.373 29.550 2.416 1.00 99.91 93 ALA A CA 1
ATOM 691 C C . ALA A 1 87 ? 26.945 28.115 2.185 1.00 92.88 93 ALA A C 1
ATOM 692 O O . ALA A 1 87 ? 27.709 27.182 2.384 1.00 92.81 93 ALA A O 1
ATOM 694 N N . VAL A 1 88 ? 25.697 27.955 1.771 1.00 90.50 94 VAL A N 1
ATOM 695 C CA . VAL A 1 88 ? 25.071 26.648 1.643 1.00 89.88 94 VAL A CA 1
ATOM 696 C C . VAL A 1 88 ? 24.436 26.499 0.263 1.00 89.05 94 VAL A C 1
ATOM 697 O O . VAL A 1 88 ? 24.175 27.485 -0.423 1.00 89.75 94 VAL A O 1
ATOM 701 N N . SER A 1 89 ? 24.204 25.258 -0.139 1.00 87.46 95 SER A N 1
ATOM 702 C CA . SER A 1 89 ? 23.783 24.941 -1.494 1.00 84.81 95 SER A CA 1
ATOM 703 C C . SER A 1 89 ? 22.375 25.425 -1.801 1.00 83.20 95 SER A C 1
ATOM 704 O O . SER A 1 89 ? 21.596 25.703 -0.895 1.00 84.04 95 SER A O 1
ATOM 707 N N . PRO A 1 90 ? 22.026 25.496 -3.079 1.00 80.40 96 PRO A N 1
ATOM 708 C CA . PRO A 1 90 ? 20.735 26.068 -3.471 1.00 78.23 96 PRO A CA 1
ATOM 709 C C . PRO A 1 90 ? 19.581 25.277 -2.868 1.00 77.11 96 PRO A C 1
ATOM 710 O O . PRO A 1 90 ? 18.584 25.858 -2.440 1.00 76.89 96 PRO A O 1
ATOM 714 N N . ASP A 1 91 ? 19.726 23.958 -2.839 1.00 76.42 97 ASP A N 1
ATOM 715 C CA . ASP A 1 91 ? 18.701 23.071 -2.303 1.00 75.08 97 ASP A CA 1
ATOM 716 C C . ASP A 1 91 ? 18.603 23.223 -0.793 1.00 73.17 97 ASP A C 1
ATOM 717 O O . ASP A 1 91 ? 17.511 23.332 -0.237 1.00 72.95 97 ASP A O 1
ATOM 722 N N . THR A 1 92 ? 19.757 23.234 -0.135 1.00 72.04 98 THR A N 1
ATOM 723 C CA . THR A 1 92 ? 19.810 23.434 1.304 1.00 71.21 98 THR A CA 1
ATOM 724 C C . THR A 1 92 ? 19.365 24.851 1.635 1.00 71.23 98 THR A C 1
ATOM 725 O O . THR A 1 92 ? 18.757 25.094 2.677 1.00 70.89 98 THR A O 1
ATOM 729 N N . LEU A 1 93 ? 19.683 25.785 0.743 1.00 71.73 99 LEU A N 1
ATOM 730 C CA . LEU A 1 93 ? 19.308 27.180 0.930 1.00 72.04 99 LEU A CA 1
ATOM 731 C C . LEU A 1 93 ? 17.798 27.319 1.018 1.00 75.29 99 LEU A C 1
ATOM 732 O O . LEU A 1 93 ? 17.275 28.050 1.861 1.00 76.74 99 LEU A O 1
ATOM 737 N N . GLU A 1 94 ? 17.104 26.596 0.146 1.00 76.50 100 GLU A N 1
ATOM 738 C CA . GLU A 1 94 ? 15.651 26.574 0.143 1.00 77.11 100 GLU A CA 1
ATOM 739 C C . GLU A 1 94 ? 15.142 25.977 1.448 1.00 76.51 100 GLU A C 1
ATOM 740 O O . GLU A 1 94 ? 14.168 26.452 2.027 1.00 75.19 100 GLU A O 1
ATOM 746 N N . GLU A 1 95 ? 15.823 24.931 1.903 1.00 78.15 101 GLU A N 1
ATOM 747 C CA . GLU A 1 95 ? 15.475 24.250 3.142 1.00 80.03 101 GLU A CA 1
ATOM 748 C C . GLU A 1 95 ? 15.628 25.146 4.371 1.00 78.35 101 GLU A C 1
ATOM 749 O O . GLU A 1 95 ? 14.732 25.210 5.211 1.00 78.88 101 GLU A O 1
ATOM 755 N N . VAL A 1 96 ? 16.761 25.835 4.479 1.00 76.72 102 VAL A N 1
ATOM 756 C CA . VAL A 1 96 ? 17.009 26.705 5.630 1.00 74.47 102 VAL A CA 1
ATOM 757 C C . VAL A 1 96 ? 16.154 27.971 5.608 1.00 72.40 102 VAL A C 1
ATOM 758 O O . VAL A 1 96 ? 15.805 28.505 6.658 1.00 71.10 102 VAL A O 1
ATOM 762 N N . CYS A 1 97 ? 15.818 28.449 4.413 1.00 72.59 103 CYS A N 1
ATOM 763 C CA . CYS A 1 97 ? 14.894 29.570 4.285 1.00 73.09 103 CYS A CA 1
ATOM 764 C C . CYS A 1 97 ? 13.530 29.200 4.856 1.00 74.93 103 CYS A C 1
ATOM 765 O O . CYS A 1 97 ? 12.881 30.007 5.520 1.00 75.10 103 CYS A O 1
ATOM 768 N N . LYS A 1 98 ? 13.107 27.970 4.588 1.00 76.36 104 LYS A N 1
ATOM 769 C CA . LYS A 1 98 ? 11.832 27.466 5.078 1.00 76.93 104 LYS A CA 1
ATOM 770 C C . LYS A 1 98 ? 11.779 27.405 6.606 1.00 76.42 104 LYS A C 1
ATOM 771 O O . LYS A 1 98 ? 10.783 27.802 7.214 1.00 77.82 104 LYS A O 1
ATOM 777 N N . ILE A 1 99 ? 12.852 26.918 7.224 1.00 74.97 105 ILE A N 1
ATOM 778 C CA . ILE A 1 99 ? 12.895 26.820 8.680 1.00 74.43 105 ILE A CA 1
ATOM 779 C C . ILE A 1 99 ? 13.003 28.194 9.352 1.00 73.29 105 ILE A C 1
ATOM 780 O O . ILE A 1 99 ? 12.466 28.398 10.439 1.00 73.67 105 ILE A O 1
ATOM 785 N N . VAL A 1 100 ? 13.687 29.132 8.703 1.00 72.20 106 VAL A N 1
ATOM 786 C CA . VAL A 1 100 ? 13.737 30.503 9.197 1.00 72.12 106 VAL A CA 1
ATOM 787 C C . VAL A 1 100 ? 12.342 31.111 9.169 1.00 73.29 106 VAL A C 1
ATOM 788 O O . VAL A 1 100 ? 11.915 31.766 10.121 1.00 74.00 106 VAL A O 1
ATOM 792 N N . LYS A 1 101 ? 11.628 30.871 8.075 1.00 73.91 107 LYS A N 1
ATOM 793 C CA . LYS A 1 101 ? 10.288 31.411 7.906 1.00 74.52 107 LYS A CA 1
ATOM 794 C C . LYS A 1 101 ? 9.326 30.881 8.961 1.00 75.42 107 LYS A C 1
ATOM 795 O O . LYS A 1 101 ? 8.521 31.638 9.504 1.00 75.07 107 LYS A O 1
ATOM 801 N N . GLN A 1 102 ? 9.417 29.587 9.258 1.00 77.29 108 GLN A N 1
ATOM 802 C CA . GLN A 1 102 ? 8.533 28.981 10.251 1.00 80.18 108 GLN A CA 1
ATOM 803 C C . GLN A 1 102 ? 8.747 29.523 11.661 1.00 80.59 108 GLN A C 1
ATOM 804 O O . GLN A 1 102 ? 7.787 29.755 12.394 1.00 81.58 108 GLN A O 1
ATOM 810 N N . ARG A 1 103 ? 10.004 29.727 12.038 1.00 79.64 109 ARG A N 1
ATOM 811 C CA . ARG A 1 103 ? 10.314 30.335 13.326 1.00 78.81 109 ARG A CA 1
ATOM 812 C C . ARG A 1 103 ? 9.763 31.748 13.410 1.00 79.18 109 ARG A C 1
ATOM 813 O O . ARG A 1 103 ? 9.115 32.115 14.389 1.00 79.81 109 ARG A O 1
ATOM 821 N N . SER A 1 104 ? 10.046 32.538 12.380 1.00 78.92 110 SER A N 1
ATOM 822 C CA . SER A 1 104 ? 9.517 33.891 12.266 1.00 78.37 110 SER A CA 1
ATOM 823 C C . SER A 1 104 ? 8.002 33.947 12.431 1.00 78.11 110 SER A C 1
ATOM 824 O O . SER A 1 104 ? 7.489 34.743 13.216 1.00 78.60 110 SER A O 1
ATOM 827 N N . ALA A 1 105 ? 7.293 33.102 11.689 1.00 77.27 111 ALA A N 1
ATOM 828 C CA . ALA A 1 105 ? 5.837 33.047 11.779 1.00 75.94 111 ALA A CA 1
ATOM 829 C C . ALA A 1 105 ? 5.382 32.649 13.179 1.00 74.29 111 ALA A C 1
ATOM 830 O O . ALA A 1 105 ? 4.418 33.204 13.705 1.00 73.64 111 ALA A O 1
ATOM 832 N N . GLN A 1 106 ? 6.086 31.696 13.783 1.00 73.83 112 GLN A N 1
ATOM 833 C CA . GLN A 1 106 ? 5.790 31.275 15.149 1.00 73.66 112 GLN A CA 1
ATOM 834 C C . GLN A 1 106 ? 5.955 32.426 16.135 1.00 74.39 112 GLN A C 1
ATOM 835 O O . GLN A 1 106 ? 5.085 32.656 16.974 1.00 74.71 112 GLN A O 1
ATOM 841 N N . ARG A 1 107 ? 7.073 33.141 16.029 1.00 74.15 113 ARG A N 1
ATOM 842 C CA . ARG A 1 107 ? 7.320 34.325 16.848 1.00 73.22 113 ARG A CA 1
ATOM 843 C C . ARG A 1 107 ? 6.189 35.338 16.698 1.00 71.06 113 ARG A C 1
ATOM 844 O O . ARG A 1 107 ? 5.628 35.813 17.688 1.00 69.74 113 ARG A O 1
ATOM 852 N N . ALA A 1 108 ? 5.858 35.647 15.448 1.00 70.48 114 ALA A N 1
ATOM 853 C CA . ALA A 1 108 ? 4.806 36.604 15.123 1.00 69.63 114 ALA A CA 1
ATOM 854 C C . ALA A 1 108 ? 3.460 36.263 15.765 1.00 68.81 114 ALA A C 1
ATOM 855 O O . ALA A 1 108 ? 2.777 37.144 16.290 1.00 68.37 114 ALA A O 1
ATOM 857 N N . ILE A 1 109 ? 3.086 34.987 15.720 1.00 68.23 115 ILE A N 1
ATOM 858 C CA . ILE A 1 109 ? 1.829 34.533 16.312 1.00 67.04 115 ILE A CA 1
ATOM 859 C C . ILE A 1 109 ? 1.835 34.684 17.830 1.00 65.49 115 ILE A C 1
ATOM 860 O O . ILE A 1 109 ? 0.884 35.207 18.416 1.00 64.18 115 ILE A O 1
ATOM 865 N N . ILE A 1 110 ? 2.913 34.226 18.459 1.00 65.43 116 ILE A N 1
ATOM 866 C CA . ILE A 1 110 ? 3.053 34.308 19.909 1.00 64.52 116 ILE A CA 1
ATOM 867 C C . ILE A 1 110 ? 3.025 35.761 20.372 1.00 64.57 116 ILE A C 1
ATOM 868 O O . ILE A 1 110 ? 2.414 36.083 21.390 1.00 65.42 116 ILE A O 1
ATOM 873 N N . GLN A 1 111 ? 3.677 36.636 19.609 1.00 63.41 117 GLN A N 1
ATOM 874 C CA . GLN A 1 111 ? 3.693 38.063 19.917 1.00 61.54 117 GLN A CA 1
ATOM 875 C C . GLN A 1 111 ? 2.288 38.656 19.912 1.00 59.62 117 GLN A C 1
ATOM 876 O O . GLN A 1 111 ? 1.924 39.405 20.818 1.00 57.93 117 GLN A O 1
ATOM 882 N N . LEU A 1 112 ? 1.507 38.313 18.890 1.00 60.72 118 LEU A N 1
ATOM 883 C CA . LEU A 1 112 ? 0.118 38.753 18.797 1.00 60.41 118 LEU A CA 1
ATOM 884 C C . LEU A 1 112 ? -0.673 38.312 20.030 1.00 61.56 118 LEU A C 1
ATOM 885 O O . LEU A 1 112 ? -1.494 39.065 20.556 1.00 60.78 118 LEU A O 1
ATOM 890 N N . GLY A 1 113 ? -0.418 37.085 20.478 1.00 62.77 119 GLY A N 1
ATOM 891 C CA . GLY A 1 113 ? -1.038 36.557 21.680 1.00 63.64 119 GLY A CA 1
ATOM 892 C C . GLY A 1 113 ? -0.666 37.351 22.917 1.00 64.72 119 GLY A C 1
ATOM 893 O O . GLY A 1 113 ? -1.531 37.719 23.712 1.00 64.45 119 GLY A O 1
ATOM 894 N N . ILE A 1 114 ? 0.627 37.625 23.072 1.00 66.01 120 ILE A N 1
ATOM 895 C CA . ILE A 1 114 ? 1.116 38.427 24.189 1.00 66.47 120 ILE A CA 1
ATOM 896 C C . ILE A 1 114 ? 0.465 39.803 24.203 1.00 68.03 120 ILE A C 1
ATOM 897 O O . ILE A 1 114 ? -0.061 40.236 25.229 1.00 69.98 120 ILE A O 1
ATOM 902 N N . GLU A 1 115 ? 0.494 40.479 23.059 1.00 67.29 121 GLU A N 1
ATOM 903 C CA . GLU A 1 115 ? -0.106 41.803 22.937 1.00 65.88 121 GLU A CA 1
ATOM 904 C C . GLU A 1 115 ? -1.587 41.795 23.299 1.00 63.49 121 GLU A C 1
ATOM 905 O O . GLU A 1 115 ? -2.037 42.612 24.098 1.00 61.93 121 GLU A O 1
ATOM 911 N N . LEU A 1 116 ? -2.333 40.852 22.732 1.00 63.75 122 LEU A N 1
ATOM 912 C CA . LEU A 1 116 ? -3.766 40.752 22.994 1.00 64.30 122 LEU A CA 1
ATOM 913 C C . LEU A 1 116 ? -4.075 40.566 24.476 1.00 64.67 122 LEU A C 1
ATOM 914 O O . LEU A 1 116 ? -5.056 41.111 24.984 1.00 65.62 122 LEU A O 1
ATOM 919 N N . ILE A 1 117 ? -3.243 39.792 25.166 1.00 63.41 123 ILE A N 1
ATOM 920 C CA . ILE A 1 117 ? -3.398 39.620 26.605 1.00 61.51 123 ILE A CA 1
ATOM 921 C C . ILE A 1 117 ? -3.147 40.943 27.326 1.00 62.10 123 ILE A C 1
ATOM 922 O O . ILE A 1 117 ? -3.953 41.365 28.153 1.00 62.58 123 ILE A O 1
ATOM 927 N N . HIS A 1 118 ? -2.033 41.593 26.995 1.00 62.32 124 HIS A N 1
ATOM 928 C CA . HIS A 1 118 ? -1.708 42.912 27.534 1.00 64.01 124 HIS A CA 1
ATOM 929 C C . HIS A 1 118 ? -2.829 43.911 27.262 1.00 64.80 124 HIS A C 1
ATOM 930 O O . HIS A 1 118 ? -3.310 44.580 28.177 1.00 64.78 124 HIS A O 1
ATOM 937 N N . LYS A 1 119 ? -3.234 44.007 25.998 1.00 65.38 125 LYS A N 1
ATOM 938 C CA . LYS A 1 119 ? -4.344 44.866 25.602 1.00 65.35 125 LYS A CA 1
ATOM 939 C C . LYS A 1 119 ? -5.608 44.487 26.364 1.00 65.29 125 LYS A C 1
ATOM 940 O O . LYS A 1 119 ? -6.356 45.349 26.816 1.00 64.45 125 LYS A O 1
ATOM 946 N N . GLY A 1 120 ? -5.838 43.185 26.492 1.00 67.16 126 GLY A N 1
ATOM 947 C CA . GLY A 1 120 ? -6.968 42.671 27.242 1.00 68.80 126 GLY A CA 1
ATOM 948 C C . GLY A 1 120 ? -6.969 43.043 28.714 1.00 70.01 126 GLY A C 1
ATOM 949 O O . GLY A 1 120 ? -8.017 43.384 29.263 1.00 70.10 126 GLY A O 1
ATOM 950 N N . LYS A 1 121 ? -5.806 42.967 29.359 1.00 71.32 127 LYS A N 1
ATOM 951 C CA . LYS A 1 121 ? -5.692 43.322 30.773 1.00 73.05 127 LYS A CA 1
ATOM 952 C C . LYS A 1 121 ? -5.973 44.808 30.955 1.00 73.62 127 LYS A C 1
ATOM 953 O O . LYS A 1 121 ? -6.543 45.234 31.961 1.00 72.99 127 LYS A O 1
ATOM 959 N N . GLU A 1 122 ? -5.551 45.591 29.968 1.00 75.52 128 GLU A N 1
ATOM 960 C CA . GLU A 1 122 ? -5.852 47.013 29.918 1.00 77.15 128 GLU A CA 1
ATOM 961 C C . GLU A 1 122 ? -7.281 47.158 29.416 1.00 82.77 128 GLU A C 1
ATOM 962 O O . GLU A 1 122 ? -7.944 46.162 29.123 1.00 84.69 128 GLU A O 1
ATOM 968 N N . ASN A 1 123 ? -7.770 48.384 29.310 1.00 86.12 129 ASN A N 1
ATOM 969 C CA . ASN A 1 123 ? -9.136 48.567 28.846 1.00 90.03 129 ASN A CA 1
ATOM 970 C C . ASN A 1 123 ? -9.174 49.204 27.466 1.00 92.04 129 ASN A C 1
ATOM 971 O O . ASN A 1 123 ? -8.848 50.381 27.300 1.00 93.94 129 ASN A O 1
ATOM 976 N N . LYS A 1 124 ? -9.582 48.417 26.477 1.00 91.19 130 LYS A N 1
ATOM 977 C CA . LYS A 1 124 ? -9.671 48.901 25.109 1.00 90.43 130 LYS A CA 1
ATOM 978 C C . LYS A 1 124 ? -10.893 48.303 24.429 1.00 91.06 130 LYS A C 1
ATOM 979 O O . LYS A 1 124 ? -11.423 47.284 24.871 1.00 91.56 130 LYS A O 1
ATOM 985 N N . ASP A 1 125 ? -11.337 48.949 23.354 1.00 91.20 131 ASP A N 1
ATOM 986 C CA . ASP A 1 125 ? -12.470 48.467 22.571 1.00 91.70 131 ASP A CA 1
ATOM 987 C C . ASP A 1 125 ? -12.221 47.085 21.977 1.00 91.75 131 ASP A C 1
ATOM 988 O O . ASP A 1 125 ? -11.173 46.831 21.380 1.00 91.53 131 ASP A O 1
ATOM 993 N N . PHE A 1 126 ? -13.196 46.198 22.142 1.00 91.85 132 PHE A N 1
ATOM 994 C CA . PHE A 1 126 ? -13.087 44.833 21.645 1.00 91.45 132 PHE A CA 1
ATOM 995 C C . PHE A 1 126 ? -12.977 44.788 20.126 1.00 92.37 132 PHE A C 1
ATOM 996 O O . PHE A 1 126 ? -12.161 44.053 19.570 1.00 93.34 132 PHE A O 1
ATOM 1004 N N . HIS A 1 127 ? -13.793 45.603 19.467 1.00 92.51 133 HIS A N 1
ATOM 1005 C CA . HIS A 1 127 ? -13.817 45.685 18.010 1.00 92.62 133 HIS A CA 1
ATOM 1006 C C . HIS A 1 127 ? -12.484 46.116 17.414 1.00 90.05 133 HIS A C 1
ATOM 1007 O O . HIS A 1 127 ? -12.041 45.571 16.403 1.00 89.20 133 HIS A O 1
ATOM 1014 N N . THR A 1 128 ? -11.854 47.101 18.041 1.00 89.43 134 THR A N 1
ATOM 1015 C CA . THR A 1 128 ? -10.564 47.600 17.578 1.00 89.53 134 THR A CA 1
ATOM 1016 C C . THR A 1 128 ? -9.486 46.520 17.655 1.00 90.84 134 THR A C 1
ATOM 1017 O O . THR A 1 128 ? -8.742 46.300 16.698 1.00 92.92 134 THR A O 1
ATOM 1021 N N . LEU A 1 129 ? -9.412 45.852 18.803 1.00 89.09 135 LEU A N 1
ATOM 1022 C CA . LEU A 1 129 ? -8.429 44.798 19.020 1.00 87.35 135 LEU A CA 1
ATOM 1023 C C . LEU A 1 129 ? -8.573 43.619 18.059 1.00 87.80 135 LEU A C 1
ATOM 1024 O O . LEU A 1 129 ? -7.584 43.156 17.492 1.00 86.86 135 LEU A O 1
ATOM 1029 N N . ILE A 1 130 ? -9.799 43.142 17.868 1.00 89.93 136 ILE A N 1
ATOM 1030 C CA . ILE A 1 130 ? -10.019 41.984 17.004 1.00 92.83 136 ILE A CA 1
ATOM 1031 C C . ILE A 1 130 ? -9.761 42.309 15.532 1.00 95.24 136 ILE A C 1
ATOM 1032 O O . ILE A 1 130 ? -9.222 41.480 14.797 1.00 95.98 136 ILE A O 1
ATOM 1037 N N . GLU A 1 131 ? -10.128 43.518 15.115 1.00 96.65 137 GLU A N 1
ATOM 1038 C CA . GLU A 1 131 ? -9.926 43.946 13.737 1.00 98.14 137 GLU A CA 1
ATOM 1039 C C . GLU A 1 131 ? -8.430 44.034 13.455 1.00 97.26 137 GLU A C 1
ATOM 1040 O O . GLU A 1 131 ? -7.962 43.615 12.396 1.00 96.57 137 GLU A O 1
ATOM 1046 N N . GLU A 1 132 ? -7.692 44.588 14.413 1.00 97.67 138 GLU A N 1
ATOM 1047 C CA . GLU A 1 132 ? -6.239 44.689 14.319 1.00 98.44 138 GLU A CA 1
ATOM 1048 C C . GLU A 1 132 ? -5.604 43.299 14.325 1.00 98.02 138 GLU A C 1
ATOM 1049 O O . GLU A 1 132 ? -4.615 43.055 13.634 1.00 97.55 138 GLU A O 1
ATOM 1055 N N . ALA A 1 133 ? -6.176 42.397 15.117 1.00 98.18 139 ALA A N 1
ATOM 1056 C CA . ALA A 1 133 ? -5.730 41.008 15.160 1.00 98.06 139 ALA A CA 1
ATOM 1057 C C . ALA A 1 133 ? -5.967 40.339 13.811 1.00 98.79 139 ALA A C 1
ATOM 1058 O O . ALA A 1 133 ? -5.152 39.543 13.342 1.00 98.25 139 ALA A O 1
ATOM 1060 N N . GLN A 1 134 ? -7.105 40.663 13.205 1.00 100.09 140 GLN A N 1
ATOM 1061 C CA . GLN A 1 134 ? -7.447 40.177 11.877 1.00 101.14 140 GLN A CA 1
ATOM 1062 C C . GLN A 1 134 ? -6.434 40.715 10.875 1.00 102.89 140 GLN A C 1
ATOM 1063 O O . GLN A 1 134 ? -5.946 39.985 10.016 1.00 102.69 140 GLN A O 1
ATOM 1069 N N . SER A 1 135 ? -6.122 42.002 10.997 1.00 103.74 141 SER A N 1
ATOM 1070 C CA . SER A 1 135 ? -5.164 42.656 10.110 1.00 105.81 141 SER A CA 1
ATOM 1071 C C . SER A 1 135 ? -3.766 42.072 10.282 1.00 107.83 141 SER A C 1
ATOM 1072 O O . SER A 1 135 ? -3.045 41.861 9.306 1.00 105.36 141 SER A O 1
ATOM 1075 N N . ARG A 1 136 ? -3.394 41.810 11.532 1.00 60.77 142 ARG A N 1
ATOM 1076 C CA . ARG A 1 136 ? -2.069 41.291 11.853 1.00 67.03 142 ARG A CA 1
ATOM 1077 C C . ARG A 1 136 ? -1.881 39.861 11.356 1.00 72.78 142 ARG A C 1
ATOM 1078 O O . ARG A 1 136 ? -0.824 39.514 10.829 1.00 74.64 142 ARG A O 1
ATOM 1086 N N . ILE A 1 137 ? -2.902 39.030 11.535 1.00 73.30 143 ILE A N 1
ATOM 1087 C CA . ILE A 1 137 ? -2.851 37.660 11.042 1.00 73.78 143 ILE A CA 1
ATOM 1088 C C . ILE A 1 137 ? -2.854 37.663 9.511 1.00 74.26 143 ILE A C 1
ATOM 1089 O O . ILE A 1 137 ? -2.230 36.809 8.881 1.00 72.11 143 ILE A O 1
ATOM 1094 N N . PHE A 1 138 ? -3.553 38.633 8.923 1.00 77.75 144 PHE A N 1
ATOM 1095 C CA . PHE A 1 138 ? -3.578 38.794 7.472 1.00 81.37 144 PHE A CA 1
ATOM 1096 C C . PHE A 1 138 ? -2.192 39.141 6.944 1.00 83.71 144 PHE A C 1
ATOM 1097 O O . PHE A 1 138 ? -1.781 38.659 5.887 1.00 85.04 144 PHE A O 1
ATOM 1105 N N . SER A 1 139 ? -1.480 39.985 7.686 1.00 83.70 145 SER A N 1
ATOM 1106 C CA . SER A 1 139 ? -0.132 40.400 7.313 1.00 83.48 145 SER A CA 1
ATOM 1107 C C . SER A 1 139 ? 0.839 39.226 7.387 1.00 83.37 145 SER A C 1
ATOM 1108 O O . SER A 1 139 ? 1.711 39.075 6.531 1.00 83.41 145 SER A O 1
ATOM 1111 N N . ILE A 1 140 ? 0.687 38.401 8.418 1.00 83.44 146 ILE A N 1
ATOM 1112 C CA . ILE A 1 140 ? 1.516 37.212 8.577 1.00 84.28 146 ILE A CA 1
ATOM 1113 C C . ILE A 1 140 ? 1.225 36.230 7.446 1.00 87.21 146 ILE A C 1
ATOM 1114 O O . ILE A 1 140 ? 2.130 35.589 6.906 1.00 87.15 146 ILE A O 1
ATOM 1119 N N . ALA A 1 141 ? -0.052 36.138 7.085 1.00 89.81 147 ALA A N 1
ATOM 1120 C CA . ALA A 1 141 ? -0.501 35.289 5.987 1.00 92.42 147 ALA A CA 1
ATOM 1121 C C . ALA A 1 141 ? 0.065 35.762 4.653 1.00 93.79 147 ALA A C 1
ATOM 1122 O O . ALA A 1 141 ? 0.424 34.954 3.795 1.00 94.24 147 ALA A O 1
ATOM 1124 N N . GLU A 1 142 ? 0.146 37.077 4.489 1.00 94.37 148 GLU A N 1
ATOM 1125 C CA . GLU A 1 142 ? 0.640 37.664 3.253 1.00 94.80 148 GLU A CA 1
ATOM 1126 C C . GLU A 1 142 ? 2.121 37.352 3.079 1.00 93.74 148 GLU A C 1
ATOM 1127 O O . GLU A 1 142 ? 2.558 36.964 1.996 1.00 93.57 148 GLU A O 1
ATOM 1133 N N . SER A 1 143 ? 2.889 37.522 4.149 1.00 93.10 149 SER A N 1
ATOM 1134 C CA . SER A 1 143 ? 4.318 37.240 4.113 1.00 92.71 149 SER A CA 1
ATOM 1135 C C . SER A 1 143 ? 4.577 35.738 4.048 1.00 93.70 149 SER A C 1
ATOM 1136 O O . SER A 1 143 ? 5.254 35.255 3.141 1.00 94.75 149 SER A O 1
ATOM 1139 N N . SER A 1 146 ? 2.372 33.908 -0.237 1.00 138.10 152 SER A N 1
ATOM 1140 C CA . SER A 1 146 ? 3.053 35.117 -0.682 1.00 138.14 152 SER A CA 1
ATOM 1141 C C . SER A 1 146 ? 2.418 35.672 -1.956 1.00 137.15 152 SER A C 1
ATOM 1142 O O . SER A 1 146 ? 2.222 36.882 -2.084 1.00 137.25 152 SER A O 1
ATOM 1145 N N . THR A 1 147 ? 2.083 34.780 -2.885 1.00 135.81 153 THR A N 1
ATOM 1146 C CA . THR A 1 147 ? 1.460 35.174 -4.146 1.00 133.41 153 THR A CA 1
ATOM 1147 C C . THR A 1 147 ? -0.003 35.529 -3.899 1.00 130.94 153 THR A C 1
ATOM 1148 O O . THR A 1 147 ? -0.684 34.865 -3.116 1.00 131.75 153 THR A O 1
ATOM 1152 N N . GLN A 1 148 ? -0.488 36.579 -4.556 1.00 126.92 154 GLN A N 1
ATOM 1153 C CA . GLN A 1 148 ? -1.846 37.043 -4.306 1.00 122.41 154 GLN A CA 1
ATOM 1154 C C . GLN A 1 148 ? -2.909 36.875 -5.387 1.00 117.32 154 GLN A C 1
ATOM 1155 O O . GLN A 1 148 ? -2.648 36.357 -6.474 1.00 116.51 154 GLN A O 1
ATOM 1161 N N . PHE A 1 149 ? -4.112 37.328 -5.052 1.00 113.03 155 PHE A N 1
ATOM 1162 C CA . PHE A 1 149 ? -5.242 37.391 -5.985 1.00 108.16 155 PHE A CA 1
ATOM 1163 C C . PHE A 1 149 ? -5.220 38.525 -6.999 1.00 102.88 155 PHE A C 1
ATOM 1164 O O . PHE A 1 149 ? -4.774 39.625 -6.673 1.00 102.72 155 PHE A O 1
ATOM 1172 N N . TYR A 1 150 ? -5.668 38.263 -8.224 1.00 99.04 156 TYR A N 1
ATOM 1173 C CA . TYR A 1 150 ? -5.602 39.253 -9.296 1.00 96.04 156 TYR A CA 1
ATOM 1174 C C . TYR A 1 150 ? -7.008 39.563 -9.805 1.00 94.76 156 TYR A C 1
ATOM 1175 O O . TYR A 1 150 ? -7.782 38.654 -10.102 1.00 94.40 156 TYR A O 1
ATOM 1184 N N . HIS A 1 151 ? -7.333 40.851 -9.899 1.00 92.68 157 HIS A N 1
ATOM 1185 C CA . HIS A 1 151 ? -8.612 41.290 -10.455 1.00 88.69 157 HIS A CA 1
ATOM 1186 C C . HIS A 1 151 ? -8.601 41.142 -11.976 1.00 86.43 157 HIS A C 1
ATOM 1187 O O . HIS A 1 151 ? -7.554 41.276 -12.610 1.00 85.76 157 HIS A O 1
ATOM 1194 N N . VAL A 1 152 ? -9.766 40.870 -12.557 1.00 86.12 158 VAL A N 1
ATOM 1195 C CA . VAL A 1 152 ? -9.859 40.586 -13.988 1.00 86.83 158 VAL A CA 1
ATOM 1196 C C . VAL A 1 152 ? -9.479 41.759 -14.887 1.00 88.42 158 VAL A C 1
ATOM 1197 O O . VAL A 1 152 ? -9.086 41.554 -16.035 1.00 89.41 158 VAL A O 1
ATOM 1201 N N . LYS A 1 153 ? -9.602 42.975 -14.361 1.00 78.00 159 LYS A N 1
ATOM 1202 C CA . LYS A 1 153 ? -9.302 44.197 -15.108 1.00 77.79 159 LYS A CA 1
ATOM 1203 C C . LYS A 1 153 ? -7.839 44.313 -15.526 1.00 78.98 159 LYS A C 1
ATOM 1204 O O . LYS A 1 153 ? -7.540 44.715 -16.643 1.00 77.97 159 LYS A O 1
ATOM 1210 N N . ASP A 1 154 ? -6.937 43.953 -14.621 1.00 81.48 160 ASP A N 1
ATOM 1211 C CA . ASP A 1 154 ? -5.504 43.944 -14.886 1.00 84.15 160 ASP A CA 1
ATOM 1212 C C . ASP A 1 154 ? -5.110 42.817 -15.833 1.00 85.04 160 ASP A C 1
ATOM 1213 O O . ASP A 1 154 ? -4.295 43.014 -16.735 1.00 84.78 160 ASP A O 1
ATOM 1218 N N . VAL A 1 155 ? -5.694 41.641 -15.627 1.00 86.03 161 VAL A N 1
ATOM 1219 C CA . VAL A 1 155 ? -5.422 40.490 -16.480 1.00 87.26 161 VAL A CA 1
ATOM 1220 C C . VAL A 1 155 ? -5.953 40.724 -17.893 1.00 86.24 161 VAL A C 1
ATOM 1221 O O . VAL A 1 155 ? -5.339 40.306 -18.875 1.00 86.63 161 VAL A O 1
ATOM 1225 N N . ALA A 1 156 ? -7.097 41.397 -17.985 1.00 85.06 162 ALA A N 1
ATOM 1226 C CA . ALA A 1 156 ? -7.712 41.704 -19.272 1.00 84.38 162 ALA A CA 1
ATOM 1227 C C . ALA A 1 156 ? -6.793 42.561 -20.136 1.00 86.92 162 ALA A C 1
ATOM 1228 O O . ALA A 1 156 ? -6.695 42.348 -21.344 1.00 87.20 162 ALA A O 1
ATOM 1230 N N . GLU A 1 157 ? -6.109 43.518 -19.517 1.00 89.41 163 GLU A N 1
ATOM 1231 C CA . GLU A 1 157 ? -5.206 44.410 -20.242 1.00 91.81 163 GLU A CA 1
ATOM 1232 C C . GLU A 1 157 ? -4.040 43.677 -20.888 1.00 93.11 163 GLU A C 1
ATOM 1233 O O . GLU A 1 157 ? -3.680 43.963 -22.023 1.00 92.87 163 GLU A O 1
ATOM 1239 N N . GLU A 1 158 ? -3.449 42.736 -20.161 1.00 95.34 164 GLU A N 1
ATOM 1240 C CA . GLU A 1 158 ? -2.357 41.929 -20.695 1.00 97.70 164 GLU A CA 1
ATOM 1241 C C . GLU A 1 158 ? -2.821 40.993 -21.810 1.00 99.26 164 GLU A C 1
ATOM 1242 O O . GLU A 1 158 ? -2.115 40.797 -22.799 1.00 98.75 164 GLU A O 1
ATOM 1248 N N . VAL A 1 159 ? -4.009 40.420 -21.641 1.00 101.70 165 VAL A N 1
ATOM 1249 C CA . VAL A 1 159 ? -4.590 39.533 -22.645 1.00 104.23 165 VAL A CA 1
ATOM 1250 C C . VAL A 1 159 ? -4.816 40.254 -23.972 1.00 107.08 165 VAL A C 1
ATOM 1251 O O . VAL A 1 159 ? -4.498 39.726 -25.038 1.00 107.14 165 VAL A O 1
ATOM 1255 N N . ILE A 1 160 ? -5.358 41.465 -23.895 1.00 110.54 166 ILE A N 1
ATOM 1256 C CA . ILE A 1 160 ? -5.585 42.285 -25.080 1.00 114.96 166 ILE A CA 1
ATOM 1257 C C . ILE A 1 160 ? -4.273 42.562 -25.808 1.00 122.33 166 ILE A C 1
ATOM 1258 O O . ILE A 1 160 ? -4.208 42.487 -27.036 1.00 118.99 166 ILE A O 1
ATOM 1263 N N . GLU A 1 161 ? -3.229 42.872 -25.042 1.00 57.99 167 GLU A N 1
ATOM 1264 C CA . GLU A 1 161 ? -1.897 43.088 -25.605 1.00 67.23 167 GLU A CA 1
ATOM 1265 C C . GLU A 1 161 ? -1.394 41.849 -26.345 1.00 71.77 167 GLU A C 1
ATOM 1266 O O . GLU A 1 161 ? -0.761 41.960 -27.396 1.00 73.42 167 GLU A O 1
ATOM 1272 N N . LEU A 1 162 ? -1.673 40.673 -25.788 1.00 73.34 168 LEU A N 1
ATOM 1273 C CA . LEU A 1 162 ? -1.310 39.414 -26.430 1.00 74.17 168 LEU A CA 1
ATOM 1274 C C . LEU A 1 162 ? -2.053 39.237 -27.748 1.00 74.67 168 LEU A C 1
ATOM 1275 O O . LEU A 1 162 ? -1.496 38.731 -28.722 1.00 73.82 168 LEU A O 1
ATOM 1280 N N . ILE A 1 163 ? -3.317 39.646 -27.766 1.00 76.59 169 ILE A N 1
ATOM 1281 C CA . ILE A 1 163 ? -4.124 39.591 -28.981 1.00 78.60 169 ILE A CA 1
ATOM 1282 C C . ILE A 1 163 ? -3.579 40.550 -30.042 1.00 81.18 169 ILE A C 1
ATOM 1283 O O . ILE A 1 163 ? -3.550 40.221 -31.231 1.00 80.70 169 ILE A O 1
ATOM 1288 N N . TYR A 1 164 ? -3.146 41.731 -29.603 1.00 84.04 170 TYR A N 1
ATOM 1289 C CA . TYR A 1 164 ? -2.480 42.694 -30.481 1.00 86.75 170 TYR A CA 1
ATOM 1290 C C . TYR A 1 164 ? -1.269 42.084 -31.182 1.00 88.95 170 TYR A C 1
ATOM 1291 O O . TYR A 1 164 ? -1.120 42.206 -32.397 1.00 89.67 170 TYR A O 1
ATOM 1300 N N . LYS A 1 165 ? -0.409 41.429 -30.407 1.00 90.04 171 LYS A N 1
ATOM 1301 C CA . LYS A 1 165 ? 0.819 40.845 -30.935 1.00 90.99 171 LYS A CA 1
ATOM 1302 C C . LYS A 1 165 ? 0.519 39.750 -31.964 1.00 91.03 171 LYS A C 1
ATOM 1303 O O . LYS A 1 165 ? 1.249 39.586 -32.941 1.00 91.02 171 LYS A O 1
ATOM 1309 N N . PHE A 1 166 ? -0.561 39.009 -31.737 1.00 91.56 172 PHE A N 1
ATOM 1310 C CA . PHE A 1 166 ? -0.993 37.962 -32.656 1.00 92.71 172 PHE A CA 1
ATOM 1311 C C . PHE A 1 166 ? -1.539 38.589 -33.931 1.00 94.04 172 PHE A C 1
ATOM 1312 O O . PHE A 1 166 ? -1.289 38.105 -35.036 1.00 94.14 172 PHE A O 1
ATOM 1320 N N . LYS A 1 167 ? -2.299 39.665 -33.758 1.00 95.39 173 LYS A N 1
ATOM 1321 C CA . LYS A 1 167 ? -2.853 40.426 -34.872 1.00 96.70 173 LYS A CA 1
ATOM 1322 C C . LYS A 1 167 ? -1.769 41.041 -35.753 1.00 97.33 173 LYS A C 1
ATOM 1323 O O . LYS A 1 167 ? -1.860 41.012 -36.979 1.00 97.18 173 LYS A O 1
ATOM 1329 N N . SER A 1 168 ? -0.731 41.569 -35.113 1.00 98.04 174 SER A N 1
ATOM 1330 C CA . SER A 1 168 ? 0.306 42.340 -35.796 1.00 98.38 174 SER A CA 1
ATOM 1331 C C . SER A 1 168 ? 1.412 41.482 -36.412 1.00 99.51 174 SER A C 1
ATOM 1332 O O . SER A 1 168 ? 2.391 42.013 -36.938 1.00 99.80 174 SER A O 1
ATOM 1335 N N . SER A 1 169 ? 1.258 40.163 -36.352 1.00 100.31 175 SER A N 1
ATOM 1336 C CA . SER A 1 169 ? 2.314 39.265 -36.805 1.00 101.50 175 SER A CA 1
ATOM 1337 C C . SER A 1 169 ? 2.146 38.836 -38.261 1.00 102.19 175 SER A C 1
ATOM 1338 O O . SER A 1 169 ? 1.033 38.639 -38.748 1.00 101.86 175 SER A O 1
ATOM 1341 N N . ASP A 1 170 ? 3.281 38.698 -38.939 1.00 103.62 176 ASP A N 1
ATOM 1342 C CA . ASP A 1 170 ? 3.346 38.327 -40.348 1.00 104.99 176 ASP A CA 1
ATOM 1343 C C . ASP A 1 170 ? 3.489 36.819 -40.511 1.00 104.50 176 ASP A C 1
ATOM 1344 O O . ASP A 1 170 ? 3.703 36.315 -41.615 1.00 105.13 176 ASP A O 1
ATOM 1349 N N . ARG A 1 171 ? 3.361 36.104 -39.401 1.00 102.96 177 ARG A N 1
ATOM 1350 C CA . ARG A 1 171 ? 3.670 34.685 -39.355 1.00 101.44 177 ARG A CA 1
ATOM 1351 C C . ARG A 1 171 ? 2.456 33.831 -39.701 1.00 98.61 177 ARG A C 1
ATOM 1352 O O . ARG A 1 171 ? 1.328 34.142 -39.314 1.00 97.29 177 ARG A O 1
ATOM 1360 N N . LEU A 1 172 ? 2.702 32.755 -40.442 1.00 98.09 178 LEU A N 1
ATOM 1361 C CA . LEU A 1 172 ? 1.674 31.762 -40.723 1.00 97.30 178 LEU A CA 1
ATOM 1362 C C . LEU A 1 172 ? 1.399 30.979 -39.452 1.00 96.23 178 LEU A C 1
ATOM 1363 O O . LEU A 1 172 ? 0.269 30.576 -39.179 1.00 98.15 178 LEU A O 1
ATOM 1368 N N . VAL A 1 173 ? 2.458 30.771 -38.676 1.00 92.71 179 VAL A N 1
ATOM 1369 C CA . VAL A 1 173 ? 2.363 30.062 -37.412 1.00 89.42 179 VAL A CA 1
ATOM 1370 C C . VAL A 1 173 ? 3.047 30.988 -36.417 1.00 86.32 179 VAL A C 1
ATOM 1371 O O . VAL A 1 173 ? 4.210 31.349 -36.592 1.00 90.91 179 VAL A O 1
ATOM 1375 N N . THR A 1 174 ? 2.328 31.375 -35.372 1.00 137.09 180 THR A N 1
ATOM 1376 C CA . THR A 1 174 ? 2.945 32.186 -34.326 1.00 133.33 180 THR A CA 1
ATOM 1377 C C . THR A 1 174 ? 3.727 31.269 -33.404 1.00 129.51 180 THR A C 1
ATOM 1378 O O . THR A 1 174 ? 3.341 30.118 -33.200 1.00 130.39 180 THR A O 1
ATOM 1382 N N . GLY A 1 175 ? 4.841 31.750 -32.870 1.00 126.48 181 GLY A N 1
ATOM 1383 C CA . GLY A 1 175 ? 5.653 30.918 -32.005 1.00 122.41 181 GLY A CA 1
ATOM 1384 C C . GLY A 1 175 ? 6.480 29.981 -32.866 1.00 118.13 181 GLY A C 1
ATOM 1385 O O . GLY A 1 175 ? 6.373 29.992 -34.093 1.00 118.78 181 GLY A O 1
ATOM 1386 N N . LEU A 1 176 ? 7.303 29.163 -32.218 1.00 112.55 182 LEU A N 1
ATOM 1387 C CA . LEU A 1 176 ? 8.203 28.255 -32.923 1.00 107.33 182 LEU A CA 1
ATOM 1388 C C . LEU A 1 176 ? 7.473 27.144 -33.675 1.00 104.39 182 LEU A C 1
ATOM 1389 O O . LEU A 1 176 ? 6.681 26.406 -33.088 1.00 104.17 182 LEU A O 1
ATOM 1394 N N . PRO A 1 177 ? 7.740 27.032 -34.985 1.00 101.73 183 PRO A N 1
ATOM 1395 C CA . PRO A 1 177 ? 7.132 26.020 -35.854 1.00 99.52 183 PRO A CA 1
ATOM 1396 C C . PRO A 1 177 ? 7.753 24.645 -35.630 1.00 97.40 183 PRO A C 1
ATOM 1397 O O . PRO A 1 177 ? 8.951 24.548 -35.365 1.00 96.74 183 PRO A O 1
ATOM 1401 N N . SER A 1 178 ? 6.947 23.595 -35.745 1.00 96.77 184 SER A N 1
ATOM 1402 C CA . SER A 1 178 ? 7.430 22.236 -35.529 1.00 95.91 184 SER A CA 1
ATOM 1403 C C . SER A 1 178 ? 8.181 21.691 -36.739 1.00 95.60 184 SER A C 1
ATOM 1404 O O . SER A 1 178 ? 9.079 20.860 -36.600 1.00 95.42 184 SER A O 1
ATOM 1407 N N . GLY A 1 179 ? 7.817 22.167 -37.923 1.00 95.63 185 GLY A N 1
ATOM 1408 C CA . GLY A 1 179 ? 8.410 21.674 -39.151 1.00 95.18 185 GLY A CA 1
ATOM 1409 C C . GLY A 1 179 ? 7.474 20.756 -39.911 1.00 95.21 185 GLY A C 1
ATOM 1410 O O . GLY A 1 179 ? 7.657 20.519 -41.104 1.00 95.73 185 GLY A O 1
ATOM 1411 N N . PHE A 1 180 ? 6.463 20.242 -39.220 1.00 95.41 186 PHE A N 1
ATOM 1412 C CA . PHE A 1 180 ? 5.450 19.411 -39.858 1.00 97.27 186 PHE A CA 1
ATOM 1413 C C . PHE A 1 180 ? 4.197 20.237 -40.109 1.00 98.48 186 PHE A C 1
ATOM 1414 O O . PHE A 1 180 ? 3.489 20.601 -39.173 1.00 98.93 186 PHE A O 1
ATOM 1422 N N . THR A 1 181 ? 3.926 20.501 -41.384 1.00 98.72 187 THR A N 1
ATOM 1423 C CA . THR A 1 181 ? 2.938 21.495 -41.797 1.00 99.01 187 THR A CA 1
ATOM 1424 C C . THR A 1 181 ? 1.540 21.339 -41.193 1.00 97.67 187 THR A C 1
ATOM 1425 O O . THR A 1 181 ? 0.985 22.301 -40.662 1.00 97.06 187 THR A O 1
ATOM 1429 N N . GLU A 1 182 ? 0.975 20.138 -41.272 1.00 97.49 188 GLU A N 1
ATOM 1430 C CA . GLU A 1 182 ? -0.396 19.923 -40.813 1.00 98.38 188 GLU A CA 1
ATOM 1431 C C . GLU A 1 182 ? -0.511 20.033 -39.296 1.00 96.86 188 GLU A C 1
ATOM 1432 O O . GLU A 1 182 ? -1.473 20.602 -38.776 1.00 97.60 188 GLU A O 1
ATOM 1438 N N . LEU A 1 183 ? 0.465 19.471 -38.591 1.00 94.14 189 LEU A N 1
ATOM 1439 C CA . LEU A 1 183 ? 0.524 19.585 -37.140 1.00 90.95 189 LEU A CA 1
ATOM 1440 C C . LEU A 1 183 ? 0.764 21.034 -36.734 1.00 89.48 189 LEU A C 1
ATOM 1441 O O . LEU A 1 183 ? 0.096 21.559 -35.848 1.00 89.15 189 LEU A O 1
ATOM 1446 N N . ASP A 1 184 ? 1.710 21.675 -37.411 1.00 88.95 190 ASP A N 1
ATOM 1447 C CA . ASP A 1 184 ? 2.080 23.058 -37.126 1.00 88.97 190 ASP A CA 1
ATOM 1448 C C . ASP A 1 184 ? 0.933 24.047 -37.310 1.00 88.63 190 ASP A C 1
ATOM 1449 O O . ASP A 1 184 ? 0.857 25.059 -36.615 1.00 87.63 190 ASP A O 1
ATOM 1454 N N . LEU A 1 185 ? 0.038 23.745 -38.242 1.00 89.57 191 LEU A N 1
ATOM 1455 C CA . LEU A 1 185 ? -1.080 24.632 -38.533 1.00 89.72 191 LEU A CA 1
ATOM 1456 C C . LEU A 1 185 ? -2.188 24.527 -37.489 1.00 88.02 191 LEU A C 1
ATOM 1457 O O . LEU A 1 185 ? -2.692 25.539 -37.001 1.00 88.06 191 LEU A O 1
ATOM 1462 N N . LYS A 1 186 ? -2.559 23.296 -37.153 1.00 86.85 192 LYS A N 1
ATOM 1463 C CA . LYS A 1 186 ? -3.646 23.043 -36.211 1.00 87.11 192 LYS A CA 1
ATOM 1464 C C . LYS A 1 186 ? -3.256 23.267 -34.751 1.00 85.81 192 LYS A C 1
ATOM 1465 O O . LYS A 1 186 ? -4.104 23.574 -33.914 1.00 86.00 192 LYS A O 1
ATOM 1471 N N . THR A 1 187 ? -1.971 23.113 -34.453 1.00 84.67 193 THR A N 1
ATOM 1472 C CA . THR A 1 187 ? -1.473 23.307 -33.097 1.00 83.92 193 THR A CA 1
ATOM 1473 C C . THR A 1 187 ? -1.185 24.788 -32.881 1.00 81.10 193 THR A C 1
ATOM 1474 O O . THR A 1 187 ? -1.124 25.256 -31.745 1.00 79.94 193 THR A O 1
ATOM 1478 N N . THR A 1 188 ? -1.027 25.509 -33.989 1.00 81.11 194 THR A N 1
ATOM 1479 C CA . THR A 1 188 ? -0.720 26.945 -34.019 1.00 81.54 194 THR A CA 1
ATOM 1480 C C . THR A 1 188 ? 0.713 27.248 -33.547 1.00 80.42 194 THR A C 1
ATOM 1481 O O . THR A 1 188 ? 1.155 28.395 -33.549 1.00 80.86 194 THR A O 1
ATOM 1485 N N . GLY A 1 189 ? 1.443 26.197 -33.180 1.00 79.31 195 GLY A N 1
ATOM 1486 C CA . GLY A 1 189 ? 2.839 26.330 -32.803 1.00 78.85 195 GLY A CA 1
ATOM 1487 C C . GLY A 1 189 ? 3.231 26.242 -31.339 1.00 78.42 195 GLY A C 1
ATOM 1488 O O . GLY A 1 189 ? 2.390 26.054 -30.457 1.00 79.49 195 GLY A O 1
ATOM 1489 N N . PHE A 1 190 ? 4.529 26.383 -31.088 1.00 76.00 196 PHE A N 1
ATOM 1490 C CA . PHE A 1 190 ? 5.074 26.334 -29.739 1.00 73.32 196 PHE A CA 1
ATOM 1491 C C . PHE A 1 190 ? 5.340 27.755 -29.256 1.00 74.55 196 PHE A C 1
ATOM 1492 O O . PHE A 1 190 ? 6.244 28.428 -29.753 1.00 74.43 196 PHE A O 1
ATOM 1500 N N . HIS A 1 191 ? 4.553 28.210 -28.288 1.00 76.30 197 HIS A N 1
ATOM 1501 C CA . HIS A 1 191 ? 4.668 29.578 -27.790 1.00 78.00 197 HIS A CA 1
ATOM 1502 C C . HIS A 1 191 ? 5.630 29.668 -26.614 1.00 78.28 197 HIS A C 1
ATOM 1503 O O . HIS A 1 191 ? 5.872 28.674 -25.932 1.00 78.45 197 HIS A O 1
ATOM 1510 N N . PRO A 1 192 ? 6.197 30.862 -26.379 1.00 77.99 198 PRO A N 1
ATOM 1511 C CA . PRO A 1 192 ? 7.097 31.025 -25.235 1.00 76.34 198 PRO A CA 1
ATOM 1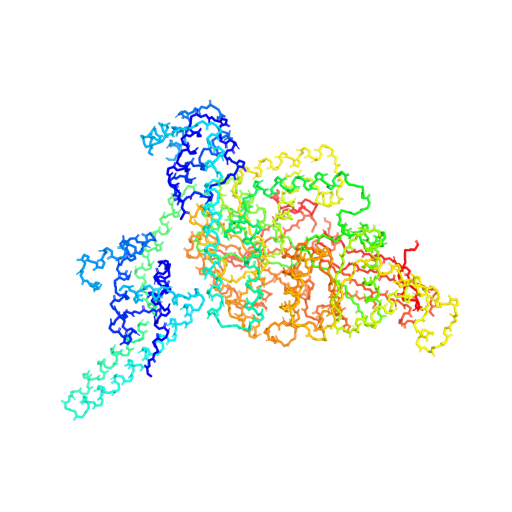512 C C . PRO A 1 192 ? 6.414 30.827 -23.887 1.00 74.71 198 PRO A C 1
ATOM 1513 O O . PRO A 1 192 ? 5.331 31.364 -23.655 1.00 74.58 198 PRO A O 1
ATOM 1517 N N . GLY A 1 193 ? 7.046 30.049 -23.015 1.00 74.21 199 GLY A N 1
ATOM 1518 C CA . GLY A 1 193 ? 6.585 29.905 -21.648 1.00 75.33 199 GLY A CA 1
ATOM 1519 C C . GLY A 1 193 ? 5.549 28.827 -21.406 1.00 75.49 199 GLY A C 1
ATOM 1520 O O . GLY A 1 193 ? 4.859 28.847 -20.389 1.00 77.48 199 GLY A O 1
ATOM 1521 N N . ASP A 1 194 ? 5.436 27.874 -22.323 1.00 73.47 200 ASP A N 1
ATOM 1522 C CA . ASP A 1 194 ? 4.496 26.777 -22.126 1.00 71.94 200 ASP A CA 1
ATOM 1523 C C . ASP A 1 194 ? 5.180 25.413 -22.191 1.00 67.95 200 ASP A C 1
ATOM 1524 O O . ASP A 1 194 ? 6.275 25.282 -22.736 1.00 67.46 200 ASP A O 1
ATOM 1529 N N . LEU A 1 195 ? 4.542 24.394 -21.631 1.00 64.89 201 LEU A N 1
ATOM 1530 C CA . LEU A 1 195 ? 5.134 23.067 -21.580 1.00 61.87 201 LEU A CA 1
ATOM 1531 C C . LEU A 1 195 ? 4.432 22.111 -22.514 1.00 59.85 201 LEU A C 1
ATOM 1532 O O . LEU A 1 195 ? 3.231 21.935 -22.449 1.00 59.68 201 LEU A O 1
ATOM 1537 N N . ILE A 1 196 ? 5.205 21.503 -23.395 1.00 59.15 202 ILE A N 1
ATOM 1538 C CA . ILE A 1 196 ? 4.679 20.564 -24.376 1.00 59.45 202 ILE A CA 1
ATOM 1539 C C . ILE A 1 196 ? 5.114 19.155 -24.011 1.00 60.73 202 ILE A C 1
ATOM 1540 O O . ILE A 1 196 ? 6.274 18.927 -23.671 1.00 60.36 202 ILE A O 1
ATOM 1545 N N . ILE A 1 197 ? 4.196 18.207 -24.119 1.00 62.28 203 ILE A N 1
ATOM 1546 C CA . ILE A 1 197 ? 4.479 16.837 -23.743 1.00 62.73 203 ILE A CA 1
ATOM 1547 C C . ILE A 1 197 ? 4.353 15.871 -24.906 1.00 64.37 203 ILE A C 1
ATOM 1548 O O . ILE A 1 197 ? 3.271 15.675 -25.421 1.00 66.88 203 ILE A O 1
ATOM 1553 N N . LEU A 1 198 ? 5.456 15.249 -25.303 1.00 62.43 204 LEU A N 1
ATOM 1554 C CA . LEU A 1 198 ? 5.410 14.219 -26.326 1.00 60.68 204 LEU A CA 1
ATOM 1555 C C . LEU A 1 198 ? 5.456 12.868 -25.626 1.00 60.23 204 LEU A C 1
ATOM 1556 O O . LEU A 1 198 ? 6.488 12.472 -25.085 1.00 58.52 204 LEU A O 1
ATOM 1561 N N . ALA A 1 199 ? 4.330 12.166 -25.637 1.00 62.55 205 ALA A N 1
ATOM 1562 C CA . ALA A 1 199 ? 4.215 10.908 -24.916 1.00 64.89 205 ALA A CA 1
ATOM 1563 C C . ALA A 1 199 ? 3.901 9.742 -25.849 1.00 66.76 205 ALA A C 1
ATOM 1564 O O . ALA A 1 199 ? 2.967 9.808 -26.647 1.00 66.98 205 ALA A O 1
ATOM 1566 N N . ALA A 1 200 ? 4.692 8.679 -25.748 1.00 68.19 206 ALA A N 1
ATOM 1567 C CA . ALA A 1 200 ? 4.470 7.477 -26.545 1.00 70.38 206 ALA A CA 1
ATOM 1568 C C . ALA A 1 200 ? 5.135 6.266 -25.900 1.00 73.33 206 ALA A C 1
ATOM 1569 O O . ALA A 1 200 ? 6.013 6.413 -25.049 1.00 73.79 206 ALA A O 1
ATOM 1571 N N . ARG A 1 201 ? 4.712 5.071 -26.304 1.00 75.46 207 ARG A N 1
ATOM 1572 C CA . ARG A 1 201 ? 5.339 3.840 -25.836 1.00 76.45 207 ARG A CA 1
ATOM 1573 C C . ARG A 1 201 ? 6.763 3.717 -26.370 1.00 75.56 207 ARG A C 1
ATOM 1574 O O . ARG A 1 201 ? 7.100 4.338 -27.377 1.00 77.72 207 ARG A O 1
ATOM 1582 N N . PRO A 1 202 ? 7.611 2.931 -25.684 1.00 71.67 208 PRO A N 1
ATOM 1583 C CA . PRO A 1 202 ? 8.993 2.718 -26.132 1.00 70.24 208 PRO A CA 1
ATOM 1584 C C . PRO A 1 202 ? 9.060 2.200 -27.566 1.00 70.78 208 PRO A C 1
ATOM 1585 O O . PRO A 1 202 ? 8.367 1.240 -27.909 1.00 71.65 208 PRO A O 1
ATOM 1589 N N . GLY A 1 203 ? 9.893 2.833 -28.386 1.00 70.64 209 GLY A N 1
ATOM 1590 C CA . GLY A 1 203 ? 10.077 2.432 -29.770 1.00 71.25 209 GLY A CA 1
ATOM 1591 C C . GLY A 1 203 ? 9.050 3.014 -30.725 1.00 71.25 209 GLY A C 1
ATOM 1592 O O . GLY A 1 203 ? 8.930 2.568 -31.865 1.00 71.60 209 GLY A O 1
ATOM 1593 N N . MET A 1 204 ? 8.312 4.017 -30.265 1.00 71.34 210 MET A N 1
ATOM 1594 C CA . MET A 1 204 ? 7.313 4.669 -31.103 1.00 72.19 210 MET A CA 1
ATOM 1595 C C . MET A 1 204 ? 7.893 5.864 -31.855 1.00 72.05 210 MET A C 1
ATOM 1596 O O . MET A 1 204 ? 7.196 6.517 -32.631 1.00 73.12 210 MET A O 1
ATOM 1601 N N . GLY A 1 205 ? 9.173 6.136 -31.627 1.00 71.21 211 GLY A N 1
ATOM 1602 C CA . GLY A 1 205 ? 9.873 7.207 -32.317 1.00 70.77 211 GLY A CA 1
ATOM 1603 C C . GLY A 1 205 ? 9.705 8.620 -31.784 1.00 68.90 211 GLY A C 1
ATOM 1604 O O . GLY A 1 205 ? 9.658 9.573 -32.563 1.00 69.25 211 GLY A O 1
ATOM 1605 N N . LYS A 1 206 ? 9.626 8.773 -30.465 1.00 65.80 212 LYS A N 1
ATOM 1606 C CA . LYS A 1 206 ? 9.560 10.115 -29.889 1.00 62.22 212 LYS A CA 1
ATOM 1607 C C . LYS A 1 206 ? 10.935 10.780 -29.789 1.00 60.63 212 LYS A C 1
ATOM 1608 O O . LYS A 1 206 ? 11.054 11.994 -29.962 1.00 59.85 212 LYS A O 1
ATOM 1614 N N . THR A 1 207 ? 11.966 9.983 -29.528 1.00 60.38 213 THR A N 1
ATOM 1615 C CA . THR A 1 207 ? 13.333 10.492 -29.508 1.00 60.44 213 THR A CA 1
ATOM 1616 C C . THR A 1 207 ? 13.702 11.006 -30.896 1.00 61.99 213 THR A C 1
ATOM 1617 O O . THR A 1 207 ? 14.347 12.045 -31.039 1.00 62.76 213 THR A O 1
ATOM 1621 N N . ALA A 1 208 ? 13.280 10.263 -31.914 1.00 62.43 214 ALA A N 1
ATOM 1622 C CA . ALA A 1 208 ? 13.490 10.639 -33.306 1.00 61.58 214 ALA A CA 1
ATOM 1623 C C . ALA A 1 208 ? 12.678 11.878 -33.686 1.00 61.13 214 ALA A C 1
ATOM 1624 O O . ALA A 1 208 ? 13.161 12.749 -34.413 1.00 60.81 214 ALA A O 1
ATOM 1626 N N . PHE A 1 209 ? 11.444 11.948 -33.192 1.00 61.34 215 PHE A N 1
ATOM 1627 C CA . PHE A 1 209 ? 10.567 13.085 -33.457 1.00 62.32 215 PHE A CA 1
ATOM 1628 C C . PHE A 1 209 ? 11.142 14.376 -32.887 1.00 62.74 215 PHE A C 1
ATOM 1629 O O . PHE A 1 209 ? 11.049 15.435 -33.507 1.00 63.15 215 PHE A O 1
ATOM 1637 N N . MET A 1 210 ? 11.723 14.278 -31.695 1.00 62.66 216 MET A N 1
ATOM 1638 C CA . MET A 1 210 ? 12.414 15.400 -31.075 1.00 62.40 216 MET A CA 1
ATOM 1639 C C . MET A 1 210 ? 13.548 15.882 -31.970 1.00 61.53 216 MET A C 1
ATOM 1640 O O . MET A 1 210 ? 13.695 17.080 -32.216 1.00 60.92 216 MET A O 1
ATOM 1645 N N . LEU A 1 211 ? 14.345 14.934 -32.454 1.00 61.93 217 LEU A N 1
ATOM 1646 C CA . LEU A 1 211 ? 15.455 15.234 -33.350 1.00 63.97 217 LEU A CA 1
ATOM 1647 C C . LEU A 1 211 ? 14.993 15.913 -34.635 1.00 67.45 217 LEU A C 1
ATOM 1648 O O . LEU A 1 211 ? 15.666 16.805 -35.150 1.00 68.37 217 LEU A O 1
ATOM 1653 N N . SER A 1 212 ? 13.848 15.481 -35.153 1.00 69.52 218 SER A N 1
ATOM 1654 C CA . SER A 1 212 ? 13.273 16.091 -36.347 1.00 70.50 218 SER A CA 1
ATOM 1655 C C . SER A 1 212 ? 12.901 17.545 -36.080 1.00 69.49 218 SER A C 1
ATOM 1656 O O . SER A 1 212 ? 13.161 18.424 -36.902 1.00 69.11 218 SER A O 1
ATOM 1659 N N . ILE A 1 213 ? 12.292 17.790 -34.923 1.00 69.66 219 ILE A N 1
ATOM 1660 C CA . ILE A 1 213 ? 11.893 19.138 -34.528 1.00 70.35 219 ILE A CA 1
ATOM 1661 C C . ILE A 1 213 ? 13.083 20.082 -34.416 1.00 72.43 219 ILE A C 1
ATOM 1662 O O . ILE A 1 213 ? 13.085 21.163 -35.004 1.00 72.88 219 ILE A O 1
ATOM 1667 N N . ILE A 1 214 ? 14.094 19.663 -33.662 1.00 74.39 220 ILE A N 1
ATOM 1668 C CA . ILE A 1 214 ? 15.264 20.500 -33.419 1.00 76.58 220 ILE A CA 1
ATOM 1669 C C . ILE A 1 214 ? 16.084 20.737 -34.693 1.00 79.00 220 ILE A C 1
ATOM 1670 O O . ILE A 1 214 ? 16.668 21.807 -34.871 1.00 79.78 220 ILE A O 1
ATOM 1675 N N . TYR A 1 215 ? 16.119 19.743 -35.577 1.00 79.90 221 TYR A N 1
ATOM 1676 C CA . TYR A 1 215 ? 16.794 19.891 -36.862 1.00 81.29 221 TYR A CA 1
ATOM 1677 C C . TYR A 1 215 ? 16.068 20.915 -37.727 1.00 81.66 221 TYR A C 1
ATOM 1678 O O . TYR A 1 215 ? 16.686 21.821 -38.286 1.00 81.25 221 TYR A O 1
ATOM 1687 N N . ASN A 1 216 ? 14.751 20.759 -37.832 1.00 82.77 222 ASN A N 1
ATOM 1688 C CA . ASN A 1 216 ? 13.925 21.670 -38.614 1.00 84.79 222 ASN A CA 1
ATOM 1689 C C . ASN A 1 216 ? 14.008 23.104 -38.101 1.00 85.81 222 ASN A C 1
ATOM 1690 O O . ASN A 1 216 ? 13.999 24.052 -38.885 1.00 87.26 222 ASN A O 1
ATOM 1695 N N . LEU A 1 217 ? 14.087 23.258 -36.782 1.00 85.63 223 LEU A N 1
ATOM 1696 C CA . LEU A 1 217 ? 14.225 24.577 -36.171 1.00 86.99 223 LEU A CA 1
ATOM 1697 C C . LEU A 1 217 ? 15.537 25.251 -36.552 1.00 88.57 223 LEU A C 1
ATOM 1698 O O . LEU A 1 217 ? 15.548 26.396 -37.001 1.00 88.94 223 LEU A O 1
ATOM 1703 N N . ALA A 1 218 ? 16.639 24.531 -36.368 1.00 90.19 224 ALA A N 1
ATOM 1704 C CA . ALA A 1 218 ? 17.967 25.063 -36.656 1.00 92.33 224 ALA A CA 1
ATOM 1705 C C . ALA A 1 218 ? 18.161 25.361 -38.139 1.00 94.35 224 ALA A C 1
ATOM 1706 O O . ALA A 1 218 ? 18.682 26.411 -38.506 1.00 96.07 224 ALA A O 1
ATOM 1708 N N . LYS A 1 219 ? 17.746 24.427 -38.988 1.00 94.13 225 LYS A N 1
ATOM 1709 C CA . LYS A 1 219 ? 17.936 24.568 -40.427 1.00 94.58 225 LYS A CA 1
ATOM 1710 C C . LYS A 1 219 ? 17.045 25.642 -41.046 1.00 94.64 225 LYS A C 1
ATOM 1711 O O . LYS A 1 219 ? 17.529 26.552 -41.718 1.00 94.96 225 LYS A O 1
ATOM 1717 N N . ASP A 1 220 ? 15.743 25.530 -40.813 1.00 95.03 226 ASP A N 1
ATOM 1718 C CA . ASP A 1 220 ? 14.775 26.392 -41.482 1.00 97.28 226 ASP A CA 1
ATOM 1719 C C . ASP A 1 220 ? 14.621 27.772 -40.846 1.00 96.94 226 ASP A C 1
ATOM 1720 O O . ASP A 1 220 ? 14.572 28.784 -41.546 1.00 98.35 226 ASP A O 1
ATOM 1725 N N . GLU A 1 221 ? 14.545 27.812 -39.520 1.00 95.13 227 GLU A N 1
ATOM 1726 C CA . GLU A 1 221 ? 14.337 29.073 -38.816 1.00 94.64 227 GLU A CA 1
ATOM 1727 C C . GLU A 1 221 ? 15.636 29.719 -38.346 1.00 92.87 227 GLU A C 1
ATOM 1728 O O . GLU A 1 221 ? 15.633 30.853 -37.867 1.00 93.93 227 GLU A O 1
ATOM 1734 N N . GLY A 1 222 ? 16.746 29.003 -38.502 1.00 89.73 228 GLY A N 1
ATOM 1735 C CA . GLY A 1 222 ? 18.040 29.493 -38.061 1.00 87.44 228 GLY A CA 1
ATOM 1736 C C . GLY A 1 222 ? 18.086 29.835 -36.582 1.00 84.74 228 GLY A C 1
ATOM 1737 O O . GLY A 1 222 ? 18.664 30.850 -36.191 1.00 84.92 228 GLY A O 1
ATOM 1738 N N . LYS A 1 223 ? 17.476 28.990 -35.755 1.00 82.29 229 LYS A N 1
ATOM 1739 C CA . LYS A 1 223 ? 17.403 29.250 -34.321 1.00 80.50 229 LYS A CA 1
ATOM 1740 C C . LYS A 1 223 ? 18.082 28.150 -33.506 1.00 78.87 229 LYS A C 1
ATOM 1741 O O . LYS A 1 223 ? 17.984 26.966 -33.843 1.00 79.37 229 LYS A O 1
ATOM 1747 N N . PRO A 1 224 ? 18.771 28.542 -32.422 1.00 76.24 230 PRO A N 1
ATOM 1748 C CA . PRO A 1 224 ? 19.462 27.591 -31.549 1.00 73.19 230 PRO A CA 1
ATOM 1749 C C . PRO A 1 224 ? 18.540 26.822 -30.614 1.00 70.25 230 PRO A C 1
ATOM 1750 O O . PRO A 1 224 ? 17.543 27.364 -30.136 1.00 68.39 230 PRO A O 1
ATOM 1754 N N . SER A 1 225 ? 18.893 25.571 -30.344 1.00 69.71 231 SER A N 1
ATOM 1755 C CA . SER A 1 225 ? 18.164 24.718 -29.437 1.00 69.08 231 SER A CA 1
ATOM 1756 C C . SER A 1 225 ? 19.021 23.954 -28.461 1.00 68.36 231 SER A C 1
ATOM 1757 O O . SER A 1 225 ? 20.217 23.788 -28.698 1.00 70.13 231 SER A O 1
ATOM 1760 N N . ALA A 1 226 ? 18.433 23.503 -27.358 1.00 65.35 232 ALA A N 1
ATOM 1761 C CA . ALA A 1 226 ? 19.169 22.738 -26.364 1.00 61.38 232 ALA A CA 1
ATOM 1762 C C . ALA A 1 226 ? 18.399 21.460 -26.059 1.00 59.34 232 ALA A C 1
ATOM 1763 O O . ALA A 1 226 ? 17.174 21.472 -25.936 1.00 58.43 232 ALA A O 1
ATOM 1765 N N . VAL A 1 227 ? 19.127 20.357 -25.941 1.00 58.98 233 VAL A N 1
ATOM 1766 C CA . VAL A 1 227 ? 18.528 19.088 -25.553 1.00 58.24 233 VAL A CA 1
ATOM 1767 C C . VAL A 1 227 ? 19.265 18.478 -24.371 1.00 57.61 233 VAL A C 1
ATOM 1768 O O . VAL A 1 227 ? 20.492 18.381 -24.374 1.00 56.69 233 VAL A O 1
ATOM 1772 N N . PHE A 1 228 ? 18.511 18.079 -23.354 1.00 58.74 234 PHE A N 1
ATOM 1773 C CA . PHE A 1 228 ? 19.076 17.283 -22.281 1.00 60.70 234 PHE A CA 1
ATOM 1774 C C . PHE A 1 228 ? 18.701 15.852 -22.607 1.00 61.56 234 PHE A C 1
ATOM 1775 O O . PHE A 1 228 ? 17.537 15.471 -22.487 1.00 62.09 234 PHE A O 1
ATOM 1783 N N . SER A 1 229 ? 19.678 15.050 -23.016 1.00 61.36 235 SER A N 1
ATOM 1784 C CA . SER A 1 229 ? 19.369 13.673 -23.349 1.00 61.74 235 SER A CA 1
ATOM 1785 C C . SER A 1 229 ? 19.798 12.781 -22.199 1.00 61.56 235 SER A C 1
ATOM 1786 O O . SER A 1 229 ? 20.979 12.494 -22.014 1.00 61.57 235 SER A O 1
ATOM 1789 N N . LEU A 1 230 ? 18.809 12.340 -21.433 1.00 62.03 236 LEU A N 1
ATOM 1790 C CA . LEU A 1 230 ? 19.044 11.482 -20.285 1.00 64.63 236 LEU A CA 1
ATOM 1791 C C . LEU A 1 230 ? 19.130 10.030 -20.733 1.00 67.29 236 LEU A C 1
ATOM 1792 O O . LEU A 1 230 ? 19.794 9.205 -20.104 1.00 68.79 236 LEU A O 1
ATOM 1797 N N . GLU A 1 231 ? 18.453 9.736 -21.839 1.00 68.11 237 GLU A N 1
ATOM 1798 C CA . GLU A 1 231 ? 18.351 8.377 -22.361 1.00 69.06 237 GLU A CA 1
ATOM 1799 C C . GLU A 1 231 ? 19.598 7.961 -23.133 1.00 67.78 237 GLU A C 1
ATOM 1800 O O . GLU A 1 231 ? 20.306 7.035 -22.739 1.00 68.13 237 GLU A O 1
ATOM 1806 N N . MET A 1 232 ? 19.860 8.651 -24.236 1.00 66.52 238 MET A N 1
ATOM 1807 C CA . MET A 1 232 ? 20.961 8.286 -25.114 1.00 66.46 238 MET A CA 1
ATOM 1808 C C . MET A 1 232 ? 22.090 9.309 -25.091 1.00 64.30 238 MET A C 1
ATOM 1809 O O . MET A 1 232 ? 21.864 10.495 -24.855 1.00 62.59 238 MET A O 1
ATOM 1814 N N . SER A 1 233 ? 23.308 8.836 -25.333 1.00 65.23 239 SER A N 1
ATOM 1815 C CA . SER A 1 233 ? 24.482 9.701 -25.320 1.00 66.59 239 SER A CA 1
ATOM 1816 C C . SER A 1 233 ? 24.458 10.684 -26.485 1.00 67.44 239 SER A C 1
ATOM 1817 O O . SER A 1 233 ? 23.758 10.472 -27.475 1.00 68.27 239 SER A O 1
ATOM 1820 N N . LYS A 1 234 ? 25.226 11.761 -26.353 1.00 66.88 240 LYS A N 1
ATOM 1821 C CA . LYS A 1 234 ? 25.304 12.789 -27.385 1.00 65.56 240 LYS A CA 1
ATOM 1822 C C . LYS A 1 234 ? 25.820 12.243 -28.712 1.00 64.07 240 LYS A C 1
ATOM 1823 O O . LYS A 1 234 ? 25.428 12.718 -29.776 1.00 63.00 240 LYS A O 1
ATOM 1829 N N . GLU A 1 235 ? 26.698 11.247 -28.647 1.00 65.20 241 GLU A N 1
ATOM 1830 C CA . GLU A 1 235 ? 27.243 10.634 -29.852 1.00 66.59 241 GLU A CA 1
ATOM 1831 C C . GLU A 1 235 ? 26.178 9.830 -30.595 1.00 66.53 241 GLU A C 1
ATOM 1832 O O . GLU A 1 235 ? 26.066 9.917 -31.817 1.00 66.15 241 GLU A O 1
ATOM 1838 N N . GLN A 1 236 ? 25.393 9.057 -29.849 1.00 67.13 242 GLN A N 1
ATOM 1839 C CA . GLN A 1 236 ? 24.318 8.258 -30.430 1.00 67.34 242 GLN A CA 1
ATOM 1840 C C . GLN A 1 236 ? 23.271 9.161 -31.061 1.00 66.25 242 GLN A C 1
ATOM 1841 O O . GLN A 1 236 ? 22.771 8.891 -32.153 1.00 66.99 242 GLN A O 1
ATOM 1847 N N . LEU A 1 237 ? 22.952 10.240 -30.355 1.00 65.09 243 LEU A N 1
ATOM 1848 C CA . LEU A 1 237 ? 21.978 11.222 -30.809 1.00 63.81 243 LEU A CA 1
ATOM 1849 C C . LEU A 1 237 ? 22.422 11.868 -32.125 1.00 61.90 243 LEU A C 1
ATOM 1850 O O . LEU A 1 237 ? 21.643 11.965 -33.073 1.00 60.51 243 LEU A O 1
ATOM 1855 N N . VAL A 1 238 ? 23.677 12.308 -32.170 1.00 62.05 244 VAL A N 1
ATOM 1856 C CA . VAL A 1 238 ? 24.252 12.906 -33.374 1.00 62.48 244 VAL A CA 1
ATOM 1857 C C . VAL A 1 238 ? 24.389 11.897 -34.516 1.00 62.91 244 VAL A C 1
ATOM 1858 O O . VAL A 1 238 ? 24.069 12.204 -35.666 1.00 63.31 244 VAL A O 1
ATOM 1862 N N . MET A 1 239 ? 24.858 10.693 -34.195 1.00 63.02 245 MET A N 1
ATOM 1863 C CA . MET A 1 239 ? 24.997 9.634 -35.193 1.00 63.02 245 MET A CA 1
ATOM 1864 C C . MET A 1 239 ? 23.662 9.314 -35.863 1.00 65.33 245 MET A C 1
ATOM 1865 O O . MET A 1 239 ? 23.588 9.169 -37.085 1.00 65.62 245 MET A O 1
ATOM 1870 N N . ARG A 1 240 ? 22.611 9.211 -35.056 1.00 67.67 246 ARG A N 1
ATOM 1871 C CA . ARG A 1 240 ? 21.263 9.010 -35.573 1.00 70.03 246 ARG A CA 1
ATOM 1872 C C . ARG A 1 240 ? 20.822 10.155 -36.482 1.00 71.12 246 ARG A C 1
ATOM 1873 O O . ARG A 1 240 ? 20.245 9.934 -37.546 1.00 72.50 246 ARG A O 1
ATOM 1881 N N . LEU A 1 241 ? 21.112 11.378 -36.050 1.00 70.62 247 LEU A N 1
ATOM 1882 C CA . LEU A 1 241 ? 20.772 12.583 -36.800 1.00 70.28 247 LEU A CA 1
ATOM 1883 C C . LEU A 1 241 ? 21.468 12.641 -38.163 1.00 69.11 247 LEU A C 1
ATOM 1884 O O . LEU A 1 241 ? 20.885 13.085 -39.152 1.00 67.98 247 LEU A O 1
ATOM 1889 N N . LEU A 1 242 ? 22.717 12.188 -38.203 1.00 69.62 248 LEU A N 1
ATOM 1890 C CA . LEU A 1 242 ? 23.474 12.139 -39.450 1.00 70.78 248 LEU A CA 1
ATOM 1891 C C . LEU A 1 242 ? 22.797 11.153 -40.397 1.00 72.67 248 LEU A C 1
ATOM 1892 O O . LEU A 1 242 ? 22.743 11.377 -41.606 1.00 74.10 248 LEU A O 1
ATOM 1897 N N . SER A 1 243 ? 22.278 10.065 -39.838 1.00 72.53 249 SER A N 1
ATOM 1898 C CA . SER A 1 243 ? 21.563 9.067 -40.625 1.00 72.81 249 SER A CA 1
ATOM 1899 C C . SER A 1 243 ? 20.278 9.658 -41.194 1.00 71.29 249 SER A C 1
ATOM 1900 O O . SER A 1 243 ? 19.866 9.322 -42.303 1.00 70.34 249 SER A O 1
ATOM 1903 N N . MET A 1 244 ? 19.650 10.541 -40.425 1.00 72.00 250 MET A N 1
ATOM 1904 C CA . MET A 1 244 ? 18.431 11.207 -40.862 1.00 74.38 250 MET A CA 1
ATOM 1905 C C . MET A 1 244 ? 18.731 12.175 -42.004 1.00 75.60 250 MET A C 1
ATOM 1906 O O . MET A 1 244 ? 17.974 12.263 -42.971 1.00 76.35 250 MET A O 1
ATOM 1911 N N . MET A 1 245 ? 19.840 12.898 -41.883 1.00 76.03 251 MET A N 1
ATOM 1912 C CA . MET A 1 245 ? 20.234 13.877 -42.891 1.00 77.37 251 MET A CA 1
ATOM 1913 C C . MET A 1 245 ? 20.699 13.228 -44.195 1.00 77.78 251 MET A C 1
ATOM 1914 O O . MET A 1 245 ? 20.217 13.565 -45.278 1.00 78.02 251 MET A O 1
ATOM 1919 N N . SER A 1 246 ? 21.639 12.295 -44.079 1.00 77.54 252 SER A N 1
ATOM 1920 C CA . SER A 1 246 ? 22.272 11.683 -45.241 1.00 78.11 252 SER A CA 1
ATOM 1921 C C . SER A 1 246 ? 21.456 10.543 -45.837 1.00 77.59 252 SER A C 1
ATOM 1922 O O . SER A 1 246 ? 21.760 10.065 -46.932 1.00 77.20 252 SER A O 1
ATOM 1925 N N . GLU A 1 247 ? 20.430 10.109 -45.110 1.00 78.13 253 GLU A N 1
ATOM 1926 C CA . GLU A 1 247 ? 19.599 8.980 -45.527 1.00 80.08 253 GLU A CA 1
ATOM 1927 C C . GLU A 1 247 ? 20.416 7.705 -45.723 1.00 80.45 253 GLU A C 1
ATOM 1928 O O . GLU A 1 247 ? 20.096 6.866 -46.565 1.00 82.32 253 GLU A O 1
ATOM 1934 N N . VAL A 1 248 ? 21.485 7.584 -44.944 1.00 79.22 254 VAL A N 1
ATOM 1935 C CA . VAL A 1 248 ? 22.256 6.352 -44.870 1.00 78.88 254 VAL A CA 1
ATOM 1936 C C . VAL A 1 248 ? 21.737 5.582 -43.666 1.00 79.61 254 VAL A C 1
ATOM 1937 O O . VAL A 1 248 ? 21.693 6.123 -42.560 1.00 79.46 254 VAL A O 1
ATOM 1941 N N . PRO A 1 249 ? 21.331 4.319 -43.877 1.00 80.55 255 PRO A N 1
ATOM 1942 C CA . PRO A 1 249 ? 20.699 3.524 -42.817 1.00 81.46 255 PRO A CA 1
ATOM 1943 C C . PRO A 1 249 ? 21.567 3.394 -41.568 1.00 82.89 255 PRO A C 1
ATOM 1944 O O . PRO A 1 249 ? 22.764 3.107 -41.653 1.00 83.28 255 PRO A O 1
ATOM 1948 N N . LEU A 1 250 ? 20.938 3.603 -40.415 1.00 83.10 256 LEU A N 1
ATOM 1949 C CA . LEU A 1 250 ? 21.627 3.656 -39.133 1.00 82.69 256 LEU A CA 1
ATOM 1950 C C . LEU A 1 250 ? 22.312 2.344 -38.762 1.00 84.11 256 LEU A C 1
ATOM 1951 O O . LEU A 1 250 ? 23.396 2.349 -38.178 1.00 84.72 256 LEU A O 1
ATOM 1956 N N . PHE A 1 251 ? 21.697 1.232 -39.143 1.00 85.34 257 PHE A N 1
ATOM 1957 C CA . PHE A 1 251 ? 22.236 -0.077 -38.803 1.00 87.42 257 PHE A CA 1
ATOM 1958 C C . PHE A 1 251 ? 23.538 -0.385 -39.497 1.00 87.98 257 PHE A C 1
ATOM 1959 O O . PHE A 1 251 ? 24.371 -1.110 -38.977 1.00 88.02 257 PHE A O 1
ATOM 1967 N N . LYS A 1 252 ? 23.711 0.171 -40.679 1.00 89.03 258 LYS A N 1
ATOM 1968 C CA . LYS A 1 252 ? 24.964 0.021 -41.416 1.00 90.54 258 LYS A CA 1
ATOM 1969 C C . LYS A 1 252 ? 26.064 0.888 -40.809 1.00 89.64 258 LYS A C 1
ATOM 1970 O O . LYS A 1 252 ? 27.219 0.469 -40.721 1.00 90.08 258 LYS A O 1
ATOM 1976 N N . ILE A 1 253 ? 25.696 2.093 -40.388 1.00 88.75 259 ILE A N 1
ATOM 1977 C CA . ILE A 1 253 ? 26.637 3.009 -39.753 1.00 88.72 259 ILE A CA 1
ATOM 1978 C C . ILE A 1 253 ? 27.198 2.398 -38.475 1.00 91.83 259 ILE A C 1
ATOM 1979 O O . ILE A 1 253 ? 28.401 2.440 -38.224 1.00 92.11 259 ILE A O 1
ATOM 1984 N N . ARG A 1 254 ? 26.323 1.821 -37.662 1.00 95.05 260 ARG A N 1
ATOM 1985 C CA . ARG A 1 254 ? 26.737 1.252 -36.390 1.00 99.02 260 ARG A CA 1
ATOM 1986 C C . ARG A 1 254 ? 27.486 -0.053 -36.561 1.00 101.90 260 ARG A C 1
ATOM 1987 O O . ARG A 1 254 ? 28.352 -0.377 -35.768 1.00 102.81 260 ARG A O 1
ATOM 1995 N N . SER A 1 255 ? 27.146 -0.811 -37.590 1.00 103.54 261 SER A N 1
ATOM 1996 C CA . SER A 1 255 ? 27.757 -2.114 -37.808 1.00 104.65 261 SER A CA 1
ATOM 1997 C C . SER A 1 255 ? 29.147 -1.916 -38.395 1.00 104.84 261 SER A C 1
ATOM 1998 O O . SER A 1 255 ? 30.061 -2.704 -38.148 1.00 105.69 261 SER A O 1
ATOM 2001 N N . GLY A 1 256 ? 29.298 -0.861 -39.187 1.00 104.17 262 GLY A N 1
ATOM 2002 C CA . GLY A 1 256 ? 30.589 -0.514 -39.745 1.00 104.62 262 GLY A CA 1
ATOM 2003 C C . GLY A 1 256 ? 30.694 -0.866 -41.211 1.00 105.54 262 GLY A C 1
ATOM 2004 O O . GLY A 1 256 ? 31.783 -0.843 -41.778 1.00 106.79 262 GLY A O 1
ATOM 2005 N N . SER A 1 257 ? 29.562 -1.169 -41.840 1.00 104.99 263 SER A N 1
ATOM 2006 C CA . SER A 1 257 ? 29.583 -1.501 -43.256 1.00 105.54 263 SER A CA 1
ATOM 2007 C C . SER A 1 257 ? 29.052 -0.303 -44.024 1.00 104.76 263 SER A C 1
ATOM 2008 O O . SER A 1 257 ? 27.879 0.054 -43.931 1.00 104.11 263 SER A O 1
ATOM 2011 N N . ILE A 1 258 ? 29.942 0.303 -44.799 1.00 104.93 264 ILE A N 1
ATOM 2012 C CA . ILE A 1 258 ? 29.656 1.555 -45.477 1.00 104.48 264 ILE A CA 1
ATOM 2013 C C . ILE A 1 258 ? 30.414 1.576 -46.798 1.00 105.67 264 ILE A C 1
ATOM 2014 O O . ILE A 1 258 ? 31.469 0.954 -46.921 1.00 106.70 264 ILE A O 1
ATOM 2019 N N . SER A 1 259 ? 29.895 2.304 -47.781 1.00 105.70 265 SER A N 1
ATOM 2020 C CA . SER A 1 259 ? 30.603 2.472 -49.040 1.00 106.98 265 SER A CA 1
ATOM 2021 C C . SER A 1 259 ? 31.251 3.847 -49.051 1.00 107.00 265 SER A C 1
ATOM 2022 O O . SER A 1 259 ? 30.769 4.771 -48.397 1.00 105.90 265 SER A O 1
ATOM 2025 N N . ASN A 1 260 ? 32.366 3.970 -49.764 1.00 108.18 266 ASN A N 1
ATOM 2026 C CA . ASN A 1 260 ? 33.081 5.238 -49.833 1.00 108.45 266 ASN A CA 1
ATOM 2027 C C . ASN A 1 260 ? 32.123 6.356 -50.227 1.00 107.83 266 ASN A C 1
ATOM 2028 O O . ASN A 1 260 ? 32.239 7.469 -49.720 1.00 107.04 266 ASN A O 1
ATOM 2033 N N . GLU A 1 261 ? 31.163 6.053 -51.096 1.00 108.52 267 GLU A N 1
ATOM 2034 C CA . GLU A 1 261 ? 30.122 7.012 -51.470 1.00 108.19 267 GLU A CA 1
ATOM 2035 C C . GLU A 1 261 ? 29.233 7.396 -50.285 1.00 104.56 267 GLU A C 1
ATOM 2036 O O . GLU A 1 261 ? 28.894 8.561 -50.105 1.00 103.65 267 GLU A O 1
ATOM 2042 N N . ASP A 1 262 ? 28.869 6.403 -49.481 1.00 102.58 268 ASP A N 1
ATOM 2043 C CA . ASP A 1 262 ? 28.124 6.611 -48.247 1.00 99.71 268 ASP A CA 1
ATOM 2044 C C . ASP A 1 262 ? 28.846 7.476 -47.221 1.00 98.58 268 ASP A C 1
ATOM 2045 O O . ASP A 1 262 ? 28.228 8.302 -46.548 1.00 97.45 268 ASP A O 1
ATOM 2050 N N . LEU A 1 263 ? 30.161 7.296 -47.128 1.00 98.50 269 LEU A N 1
ATOM 2051 C CA . LEU A 1 263 ? 30.988 8.082 -46.217 1.00 96.84 269 LEU A CA 1
ATOM 2052 C C . LEU A 1 263 ? 31.026 9.564 -46.580 1.00 96.85 269 LEU A C 1
ATOM 2053 O O . LEU A 1 263 ? 30.906 10.420 -45.706 1.00 96.72 269 LEU A O 1
ATOM 2058 N N . LYS A 1 264 ? 31.190 9.860 -47.867 1.00 97.23 270 LYS A N 1
ATOM 2059 C CA . LYS A 1 264 ? 31.246 11.243 -48.332 1.00 97.07 270 LYS A CA 1
ATOM 2060 C C . LYS A 1 264 ? 29.946 11.974 -48.016 1.00 94.22 270 LYS A C 1
ATOM 2061 O O . LYS A 1 264 ? 29.957 13.138 -47.611 1.00 93.54 270 LYS A O 1
ATOM 2067 N N . LYS A 1 265 ? 28.831 11.275 -48.199 1.00 92.49 271 LYS A N 1
ATOM 2068 C CA . LYS A 1 265 ? 27.517 11.802 -47.854 1.00 90.50 271 LYS A CA 1
ATOM 2069 C C . LYS A 1 265 ? 27.437 12.123 -46.366 1.00 87.89 271 LYS A C 1
ATOM 2070 O O . LYS A 1 265 ? 26.917 13.167 -45.976 1.00 88.11 271 LYS A O 1
ATOM 2076 N N . LEU A 1 266 ? 27.960 11.218 -45.544 1.00 85.29 272 LEU A N 1
ATOM 2077 C CA . LEU A 1 266 ? 28.000 11.413 -44.098 1.00 81.57 272 LEU A CA 1
ATOM 2078 C C . LEU A 1 266 ? 28.902 12.579 -43.697 1.00 81.24 272 LEU A C 1
ATOM 2079 O O . LEU A 1 266 ? 28.581 13.333 -42.779 1.00 80.91 272 LEU A O 1
ATOM 2084 N N . GLU A 1 267 ? 30.031 12.722 -44.386 1.00 81.49 273 GLU A N 1
ATOM 2085 C CA . GLU A 1 267 ? 30.964 13.809 -44.107 1.00 81.66 273 GLU A CA 1
ATOM 2086 C C . GLU A 1 267 ? 30.332 15.166 -44.400 1.00 80.33 273 GLU A C 1
ATOM 2087 O O . GLU A 1 267 ? 30.443 16.097 -43.601 1.00 80.90 273 GLU A O 1
ATOM 2093 N N . ALA A 1 268 ? 29.667 15.265 -45.547 1.00 78.49 274 ALA A N 1
ATOM 2094 C CA . ALA A 1 268 ? 28.975 16.489 -45.934 1.00 76.47 274 ALA A CA 1
ATOM 2095 C C . ALA A 1 268 ? 27.885 16.841 -44.930 1.00 74.24 274 ALA A C 1
ATOM 2096 O O . ALA A 1 268 ? 27.721 18.004 -44.559 1.00 74.13 274 ALA A O 1
ATOM 2098 N N . SER A 1 269 ? 27.143 15.830 -44.491 1.00 73.01 275 SER A N 1
ATOM 2099 C CA . SER A 1 269 ? 26.086 16.024 -43.508 1.00 72.25 275 SER A CA 1
ATOM 2100 C C . SER A 1 269 ? 26.662 16.575 -42.212 1.00 72.41 275 SER A C 1
ATOM 2101 O O . SER A 1 269 ? 26.035 17.393 -41.541 1.00 72.09 275 SER A O 1
ATOM 2104 N N . ALA A 1 270 ? 27.863 16.120 -41.870 1.00 73.29 276 ALA A N 1
ATOM 2105 C CA . ALA A 1 270 ? 28.548 16.578 -40.667 1.00 73.58 276 ALA A CA 1
ATOM 2106 C C . ALA A 1 270 ? 28.907 18.056 -40.771 1.00 74.73 276 ALA A C 1
ATOM 2107 O O . ALA A 1 270 ? 28.825 18.793 -39.789 1.00 74.72 276 ALA A O 1
ATOM 2109 N N . ILE A 1 271 ? 29.309 18.483 -41.963 1.00 76.26 277 ILE A N 1
ATOM 2110 C CA . ILE A 1 271 ? 29.649 19.882 -42.194 1.00 77.67 277 ILE A CA 1
ATOM 2111 C C . ILE A 1 271 ? 28.431 20.780 -42.020 1.00 78.06 277 ILE A C 1
ATOM 2112 O O . ILE A 1 271 ? 28.494 21.799 -41.333 1.00 77.50 277 ILE A O 1
ATOM 2117 N N . GLU A 1 272 ? 27.326 20.396 -42.651 1.00 80.03 278 GLU A N 1
ATOM 2118 C CA . GLU A 1 272 ? 26.083 21.157 -42.570 1.00 82.13 278 GLU A CA 1
ATOM 2119 C C . GLU A 1 272 ? 25.531 21.218 -41.152 1.00 80.26 278 GLU A C 1
ATOM 2120 O O . GLU A 1 272 ? 25.010 22.247 -40.724 1.00 81.22 278 GLU A O 1
ATOM 2126 N N . LEU A 1 273 ? 25.647 20.110 -40.429 1.00 76.75 279 LEU A N 1
ATOM 2127 C CA . LEU A 1 273 ? 25.164 20.045 -39.057 1.00 72.95 279 LEU A CA 1
ATOM 2128 C C . LEU A 1 273 ? 25.998 20.954 -38.162 1.00 71.27 279 LEU A C 1
ATOM 2129 O O . LEU A 1 273 ? 25.476 21.597 -37.252 1.00 70.49 279 LEU A O 1
ATOM 2134 N N . ALA A 1 274 ? 27.297 21.010 -38.441 1.00 71.56 280 ALA A N 1
ATOM 2135 C CA . ALA A 1 274 ? 28.219 21.864 -37.698 1.00 72.24 280 ALA A CA 1
ATOM 2136 C C . ALA A 1 274 ? 27.874 23.345 -37.856 1.00 73.55 280 ALA A C 1
ATOM 2137 O O . ALA A 1 274 ? 28.190 24.161 -36.992 1.00 72.72 280 ALA A O 1
ATOM 2139 N N . LYS A 1 275 ? 27.245 23.687 -38.973 1.00 76.41 281 LYS A N 1
ATOM 2140 C CA . LYS A 1 275 ? 26.783 25.048 -39.202 1.00 79.03 281 LYS A CA 1
ATOM 2141 C C . LYS A 1 275 ? 25.709 25.441 -38.196 1.00 79.43 281 LYS A C 1
ATOM 2142 O O . LYS A 1 275 ? 25.693 26.564 -37.698 1.00 80.14 281 LYS A O 1
ATOM 2148 N N . TYR A 1 276 ? 24.811 24.505 -37.906 1.00 78.96 282 TYR A N 1
ATOM 2149 C CA . TYR A 1 276 ? 23.661 24.775 -37.048 1.00 78.68 282 TYR A CA 1
ATOM 2150 C C . TYR A 1 276 ? 24.092 24.883 -35.589 1.00 77.66 282 TYR A C 1
ATOM 2151 O O . TYR A 1 276 ? 25.075 24.265 -35.183 1.00 77.77 282 TYR A O 1
ATOM 2160 N N . ASP A 1 277 ? 23.356 25.661 -34.799 1.00 76.41 283 ASP A N 1
ATOM 2161 C CA . ASP A 1 277 ? 23.670 25.795 -33.381 1.00 74.92 283 ASP A CA 1
ATOM 2162 C C . ASP A 1 277 ? 22.762 24.913 -32.531 1.00 71.01 283 ASP A C 1
ATOM 2163 O O . ASP A 1 277 ? 21.584 25.211 -32.345 1.00 70.11 283 ASP A O 1
ATOM 2168 N N . ILE A 1 278 ? 23.333 23.839 -31.997 1.00 68.63 284 ILE A N 1
ATOM 2169 C CA . ILE A 1 278 ? 22.601 22.898 -31.156 1.00 65.86 284 ILE A CA 1
ATOM 2170 C C . ILE A 1 278 ? 23.481 22.442 -29.996 1.00 65.10 284 ILE A C 1
ATOM 2171 O O . ILE A 1 278 ? 24.608 21.993 -30.202 1.00 65.30 284 ILE A O 1
ATOM 2176 N N . TYR A 1 279 ? 22.963 22.548 -28.777 1.00 64.35 285 TYR A N 1
ATOM 2177 C CA . TYR A 1 279 ? 23.741 22.205 -27.593 1.00 63.70 285 TYR A CA 1
ATOM 2178 C C . TYR A 1 279 ? 23.193 20.953 -26.914 1.00 62.10 285 TYR A C 1
ATOM 2179 O O . TYR A 1 279 ? 21.988 20.839 -26.687 1.00 61.80 285 TYR A O 1
ATOM 2188 N N . LEU A 1 280 ? 24.082 20.016 -26.592 1.00 61.09 286 LEU A N 1
ATOM 2189 C CA . LEU A 1 280 ? 23.666 18.732 -26.037 1.00 60.97 286 LEU A CA 1
ATOM 2190 C C . LEU A 1 280 ? 24.236 18.472 -24.645 1.00 63.90 286 LEU A C 1
ATOM 2191 O O . LEU A 1 280 ? 25.411 18.728 -24.384 1.00 66.78 286 LEU A O 1
ATOM 2196 N N . ASP A 1 281 ? 23.394 17.951 -23.758 1.00 63.89 287 ASP A N 1
ATOM 2197 C CA . ASP A 1 281 ? 23.833 17.517 -22.438 1.00 62.98 287 ASP A CA 1
ATOM 2198 C C . ASP A 1 281 ? 23.330 16.089 -22.240 1.00 61.91 287 ASP A C 1
ATOM 2199 O O . ASP A 1 281 ? 22.127 15.852 -22.129 1.00 60.60 287 ASP A O 1
ATOM 2204 N N . ASP A 1 282 ? 24.259 15.142 -22.192 1.00 63.71 288 ASP A N 1
ATOM 2205 C CA . ASP A 1 282 ? 23.923 13.727 -22.041 1.00 66.25 288 ASP A CA 1
ATOM 2206 C C . ASP A 1 282 ? 24.013 13.195 -20.609 1.00 67.65 288 ASP A C 1
ATOM 2207 O O . ASP A 1 282 ? 23.943 11.982 -20.399 1.00 68.08 288 ASP A O 1
ATOM 2212 N N . THR A 1 283 ? 24.204 14.091 -19.640 1.00 68.50 289 THR A N 1
ATOM 2213 C CA . THR A 1 283 ? 24.264 13.704 -18.228 1.00 69.29 289 THR A CA 1
ATOM 2214 C C . THR A 1 283 ? 23.060 12.841 -17.843 1.00 71.10 289 THR A C 1
ATOM 2215 O O . THR A 1 283 ? 21.915 13.283 -17.946 1.00 71.50 289 THR A O 1
ATOM 2219 N N . PRO A 1 284 ? 23.329 11.603 -17.393 1.00 72.61 290 PRO A N 1
ATOM 2220 C CA . PRO A 1 284 ? 22.342 10.518 -17.289 1.00 74.17 290 PRO A CA 1
ATOM 2221 C C . PRO A 1 284 ? 21.120 10.748 -16.397 1.00 75.21 290 PRO A C 1
ATOM 2222 O O . PRO A 1 284 ? 20.000 10.547 -16.866 1.00 76.23 290 PRO A O 1
ATOM 2226 N N . ALA A 1 285 ? 21.313 11.180 -15.157 1.00 73.90 291 ALA A N 1
ATOM 2227 C CA . ALA A 1 285 ? 20.171 11.493 -14.305 1.00 72.09 291 ALA A CA 1
ATOM 2228 C C . ALA A 1 285 ? 20.345 12.865 -13.694 1.00 71.93 291 ALA A C 1
ATOM 2229 O O . ALA A 1 285 ? 21.208 13.069 -12.842 1.00 75.00 291 ALA A O 1
ATOM 2231 N N . LEU A 1 286 ? 19.517 13.805 -14.130 1.00 68.57 292 LEU A N 1
ATOM 2232 C CA . LEU A 1 286 ? 19.549 15.155 -13.593 1.00 65.87 292 LEU A CA 1
ATOM 2233 C C . LEU A 1 286 ? 18.423 15.387 -12.599 1.00 65.73 292 LEU A C 1
ATOM 2234 O O . LEU A 1 286 ? 17.300 14.929 -12.806 1.00 66.15 292 LEU A O 1
ATOM 2239 N N . THR A 1 287 ? 18.724 16.102 -11.522 1.00 65.40 293 THR A N 1
ATOM 2240 C CA . THR A 1 287 ? 17.680 16.609 -10.646 1.00 64.88 293 THR A CA 1
ATOM 2241 C C . THR A 1 287 ? 17.054 17.828 -11.308 1.00 63.30 293 THR A C 1
ATOM 2242 O O . THR A 1 287 ? 17.671 18.452 -12.174 1.00 61.96 293 THR A O 1
ATOM 2246 N N . THR A 1 288 ? 15.821 18.147 -10.925 1.00 63.10 294 THR A N 1
ATOM 2247 C CA . THR A 1 288 ? 15.138 19.321 -11.457 1.00 62.07 294 THR A CA 1
ATOM 2248 C C . THR A 1 288 ? 15.962 20.576 -11.198 1.00 63.79 294 THR A C 1
ATOM 2249 O O . THR A 1 288 ? 15.997 21.490 -12.024 1.00 63.52 294 THR A O 1
ATOM 2253 N N . THR A 1 289 ? 16.616 20.613 -10.041 1.00 65.14 295 THR A N 1
ATOM 2254 C CA . THR A 1 289 ? 17.491 21.722 -9.686 1.00 65.44 295 THR A CA 1
ATOM 2255 C C . THR A 1 289 ? 18.683 21.795 -10.638 1.00 65.99 295 THR A C 1
ATOM 2256 O O . THR A 1 289 ? 19.065 22.875 -11.086 1.00 66.22 295 THR A O 1
ATOM 2260 N N . ASP A 1 290 ? 19.253 20.634 -10.952 1.00 66.44 296 ASP A N 1
ATOM 2261 C CA . ASP A 1 290 ? 20.368 20.543 -11.891 1.00 66.87 296 ASP A CA 1
ATOM 2262 C C . ASP A 1 290 ? 19.991 21.056 -13.277 1.00 65.98 296 ASP A C 1
ATOM 2263 O O . ASP A 1 290 ? 20.691 21.888 -13.854 1.00 66.39 296 ASP A O 1
ATOM 2268 N N . LEU A 1 291 ? 18.882 20.548 -13.805 1.00 64.36 297 LEU A N 1
ATOM 2269 C CA . LEU A 1 291 ? 18.401 20.943 -15.123 1.00 61.53 297 LEU A CA 1
ATOM 2270 C C . LEU A 1 291 ? 18.068 22.429 -15.181 1.00 60.50 297 LEU A C 1
ATOM 2271 O O . LEU A 1 291 ? 18.318 23.090 -16.186 1.00 59.13 297 LEU A O 1
ATOM 2276 N N . ARG A 1 292 ? 17.516 22.950 -14.091 1.00 62.58 298 ARG A N 1
ATOM 2277 C CA . ARG A 1 292 ? 17.164 24.364 -14.005 1.00 64.51 298 ARG A CA 1
ATOM 2278 C C . ARG A 1 292 ? 18.404 25.252 -14.079 1.00 63.52 298 ARG A C 1
ATOM 2279 O O . ARG A 1 292 ? 18.434 26.224 -14.833 1.00 63.49 298 ARG A O 1
ATOM 2287 N N . ILE A 1 293 ? 19.418 24.911 -13.287 1.00 61.78 299 ILE A N 1
ATOM 2288 C CA . ILE A 1 293 ? 20.678 25.648 -13.277 1.00 59.42 299 ILE A CA 1
ATOM 2289 C C . ILE A 1 293 ? 21.331 25.648 -14.656 1.00 57.64 299 ILE A C 1
ATOM 2290 O O . ILE A 1 293 ? 21.727 26.698 -15.164 1.00 58.27 299 ILE A O 1
ATOM 2295 N N . ARG A 1 294 ? 21.431 24.467 -15.260 1.00 55.42 300 ARG A N 1
ATOM 2296 C CA . ARG A 1 294 ? 22.038 24.333 -16.578 1.00 53.61 300 ARG A CA 1
ATOM 2297 C C . ARG A 1 294 ? 21.252 25.097 -17.639 1.00 56.39 300 ARG A C 1
ATOM 2298 O O . ARG A 1 294 ? 21.837 25.774 -18.482 1.00 57.09 300 ARG A O 1
ATOM 2306 N N . ALA A 1 295 ? 19.927 24.990 -17.593 1.00 58.87 301 ALA A N 1
ATOM 2307 C CA . ALA A 1 295 ? 19.075 25.679 -18.557 1.00 61.89 301 ALA A CA 1
ATOM 2308 C C . ALA A 1 295 ? 19.133 27.198 -18.397 1.00 67.31 301 ALA A C 1
ATOM 2309 O O . ALA A 1 295 ? 19.020 27.930 -19.378 1.00 68.26 301 ALA A O 1
ATOM 2311 N N . ARG A 1 296 ? 19.296 27.670 -17.164 1.00 70.94 302 ARG A N 1
ATOM 2312 C CA . ARG A 1 296 ? 19.428 29.102 -16.913 1.00 74.01 302 ARG A CA 1
ATOM 2313 C C . ARG A 1 296 ? 20.664 29.681 -17.593 1.00 75.46 302 ARG A C 1
ATOM 2314 O O . ARG A 1 296 ? 20.566 30.621 -18.382 1.00 75.58 302 ARG A O 1
ATOM 2322 N N . LYS A 1 297 ? 21.824 29.111 -17.279 1.00 77.28 303 LYS A N 1
ATOM 2323 C CA . LYS A 1 297 ? 23.093 29.605 -17.805 1.00 79.82 303 LYS A CA 1
ATOM 2324 C C . LYS A 1 297 ? 23.163 29.425 -19.316 1.00 79.65 303 LYS A C 1
ATOM 2325 O O . LYS A 1 297 ? 23.673 30.289 -20.030 1.00 81.40 303 LYS A O 1
ATOM 2331 N N . LEU A 1 298 ? 22.637 28.304 -19.800 1.00 78.00 304 LEU A N 1
ATOM 2332 C CA . LEU A 1 298 ? 22.641 28.018 -21.230 1.00 77.53 304 LEU A CA 1
ATOM 2333 C C . LEU A 1 298 ? 21.775 29.041 -21.951 1.00 77.45 304 LEU A C 1
ATOM 2334 O O . LEU A 1 298 ? 22.040 29.386 -23.095 1.00 77.10 304 LEU A O 1
ATOM 2339 N N . ARG A 1 299 ? 20.729 29.502 -21.273 1.00 78.46 305 ARG A N 1
ATOM 2340 C CA . ARG A 1 299 ? 19.859 30.556 -21.784 1.00 80.05 305 ARG A CA 1
ATOM 2341 C C . ARG A 1 299 ? 20.558 31.920 -21.791 1.00 81.52 305 ARG A C 1
ATOM 2342 O O . ARG A 1 299 ? 20.343 32.733 -22.689 1.00 81.97 305 ARG A O 1
ATOM 2350 N N . LYS A 1 300 ? 21.406 32.159 -20.797 1.00 82.68 306 LYS A N 1
ATOM 2351 C CA . LYS A 1 300 ? 22.110 33.431 -20.694 1.00 85.17 306 LYS A CA 1
ATOM 2352 C C . LYS A 1 300 ? 23.295 33.522 -21.651 1.00 85.95 306 LYS A C 1
ATOM 2353 O O . LYS A 1 300 ? 23.433 34.496 -22.388 1.00 87.30 306 LYS A O 1
ATOM 2359 N N . GLU A 1 301 ? 24.151 32.506 -21.631 1.00 85.88 307 GLU A N 1
ATOM 2360 C CA . GLU A 1 301 ? 25.374 32.521 -22.432 1.00 87.92 307 GLU A CA 1
ATOM 2361 C C . GLU A 1 301 ? 25.049 32.406 -23.916 1.00 88.07 307 GLU A C 1
ATOM 2362 O O . GLU A 1 301 ? 25.453 33.239 -24.727 1.00 89.66 307 GLU A O 1
ATOM 2368 N N . LYS A 1 302 ? 24.317 31.354 -24.256 1.00 86.41 308 LYS A N 1
ATOM 2369 C CA . LYS A 1 302 ? 23.862 31.120 -25.614 1.00 85.70 308 LYS A CA 1
ATOM 2370 C C . LYS A 1 302 ? 22.406 31.539 -25.611 1.00 86.20 308 LYS A C 1
ATOM 2371 O O . LYS A 1 302 ? 21.753 31.458 -24.580 1.00 87.94 308 LYS A O 1
ATOM 2377 N N . GLU A 1 303 ? 21.882 32.036 -26.719 1.00 84.88 309 GLU A N 1
ATOM 2378 C CA . GLU A 1 303 ? 20.483 32.420 -26.671 1.00 84.08 309 GLU A CA 1
ATOM 2379 C C . GLU A 1 303 ? 19.639 31.340 -27.328 1.00 81.19 309 GLU A C 1
ATOM 2380 O O . GLU A 1 303 ? 19.468 31.322 -28.544 1.00 80.93 309 GLU A O 1
ATOM 2386 N N . VAL A 1 304 ? 19.071 30.470 -26.500 1.00 79.77 310 VAL A N 1
ATOM 2387 C CA . VAL A 1 304 ? 18.265 29.357 -26.986 1.00 78.50 310 VAL A CA 1
ATOM 2388 C C . VAL A 1 304 ? 16.772 29.640 -26.884 1.00 77.86 310 VAL A C 1
ATOM 2389 O O . VAL A 1 304 ? 16.275 30.055 -25.837 1.00 79.40 310 VAL A O 1
ATOM 2393 N N . GLU A 1 305 ? 16.062 29.433 -27.986 1.00 75.64 311 GLU A N 1
ATOM 2394 C CA . GLU A 1 305 ? 14.630 29.693 -28.011 1.00 74.19 311 GLU A CA 1
ATOM 2395 C C . GLU A 1 305 ? 13.806 28.419 -27.817 1.00 69.85 311 GLU A C 1
ATOM 2396 O O . GLU A 1 305 ? 12.579 28.470 -27.768 1.00 70.19 311 GLU A O 1
ATOM 2402 N N . PHE A 1 306 ? 14.481 27.280 -27.701 1.00 66.03 312 PHE A N 1
ATOM 2403 C CA . PHE A 1 306 ? 13.788 26.006 -27.530 1.00 62.82 312 PHE A CA 1
ATOM 2404 C C . PHE A 1 306 ? 14.616 25.045 -26.680 1.00 59.94 312 PHE A C 1
ATOM 2405 O O . PHE A 1 306 ? 15.833 24.966 -26.832 1.00 60.18 312 PHE A O 1
ATOM 2413 N N . VAL A 1 307 ? 13.953 24.310 -25.792 1.00 58.06 313 VAL A N 1
ATOM 2414 C CA . VAL A 1 307 ? 14.632 23.336 -24.938 1.00 56.71 313 VAL A CA 1
ATOM 2415 C C . VAL A 1 307 ? 13.861 22.020 -24.867 1.00 55.37 313 VAL A C 1
ATOM 2416 O O . VAL A 1 307 ? 12.664 22.009 -24.583 1.00 54.10 313 VAL A O 1
ATOM 2420 N N . ALA A 1 308 ? 14.551 20.912 -25.123 1.00 56.37 314 ALA A N 1
ATOM 2421 C CA . ALA A 1 308 ? 13.924 19.596 -25.075 1.00 57.72 314 ALA A CA 1
ATOM 2422 C C . ALA A 1 308 ? 14.538 18.706 -23.996 1.00 59.08 314 ALA A C 1
ATOM 2423 O O . ALA A 1 308 ? 15.758 18.662 -23.831 1.00 60.13 314 ALA A O 1
ATOM 2425 N N . VAL A 1 309 ? 13.684 17.996 -23.264 1.00 58.64 315 VAL A N 1
ATOM 2426 C CA . VAL A 1 309 ? 14.142 17.078 -22.229 1.00 57.62 315 VAL A CA 1
ATOM 2427 C C . VAL A 1 309 ? 13.687 15.658 -22.541 1.00 55.68 315 VAL A C 1
ATOM 2428 O O . VAL A 1 309 ? 12.489 15.377 -22.576 1.00 53.18 315 VAL A O 1
ATOM 2432 N N . ASP A 1 310 ? 14.649 14.764 -22.754 1.00 57.43 316 ASP A N 1
ATOM 2433 C CA . ASP A 1 310 ? 14.342 13.380 -23.101 1.00 59.83 316 ASP A CA 1
ATOM 2434 C C . ASP A 1 310 ? 15.049 12.379 -22.185 1.00 58.91 316 ASP A C 1
ATOM 2435 O O . ASP A 1 310 ? 16.269 12.232 -22.236 1.00 59.18 316 ASP A O 1
ATOM 2440 N N . TYR A 1 311 ? 14.278 11.693 -21.344 1.00 58.73 317 TYR A N 1
ATOM 2441 C CA . TYR A 1 311 ? 12.853 11.976 -21.189 1.00 58.43 317 TYR A CA 1
ATOM 2442 C C . TYR A 1 311 ? 12.463 12.223 -19.723 1.00 58.36 317 TYR A C 1
ATOM 2443 O O . TYR A 1 311 ? 13.313 12.202 -18.831 1.00 58.86 317 TYR A O 1
ATOM 2452 N N . LEU A 1 312 ? 11.181 12.431 -19.480 1.00 56.97 318 LEU A N 1
ATOM 2453 C CA . LEU A 1 312 ? 10.689 12.899 -18.191 1.00 55.43 318 LEU A CA 1
ATOM 2454 C C . LEU A 1 312 ? 10.940 11.986 -17.000 1.00 55.13 318 LEU A C 1
ATOM 2455 O O . LEU A 1 312 ? 11.331 12.434 -15.946 1.00 54.23 318 LEU A O 1
ATOM 2460 N N . GLN A 1 313 ? 10.668 10.709 -17.159 1.00 56.11 319 GLN A N 1
ATOM 2461 C CA . GLN A 1 313 ? 10.797 9.742 -16.069 1.00 57.69 319 GLN A CA 1
ATOM 2462 C C . GLN A 1 313 ? 12.228 9.578 -15.553 1.00 57.30 319 GLN A C 1
ATOM 2463 O O . GLN A 1 313 ? 12.441 9.139 -14.420 1.00 57.70 319 GLN A O 1
ATOM 2469 N N . LEU A 1 314 ? 13.203 9.923 -16.389 1.00 55.86 320 LEU A N 1
ATOM 2470 C CA . LEU A 1 314 ? 14.613 9.823 -16.017 1.00 53.59 320 LEU A CA 1
ATOM 2471 C C . LEU A 1 314 ? 15.045 10.942 -15.063 1.00 51.29 320 LEU A C 1
ATOM 2472 O O . LEU A 1 314 ? 16.040 10.811 -14.350 1.00 48.31 320 LEU A O 1
ATOM 2477 N N . LEU A 1 315 ? 14.290 12.038 -15.061 1.00 53.21 321 LEU A N 1
ATOM 2478 C CA . LEU A 1 315 ? 14.506 13.140 -14.127 1.00 55.79 321 LEU A CA 1
ATOM 2479 C C . LEU A 1 315 ? 14.078 12.736 -12.718 1.00 60.07 321 LEU A C 1
ATOM 2480 O O . LEU A 1 315 ? 13.211 11.876 -12.548 1.00 62.28 321 LEU A O 1
ATOM 2485 N N . ARG A 1 316 ? 14.681 13.361 -11.711 1.00 61.35 322 ARG A N 1
ATOM 2486 C CA . ARG A 1 316 ? 14.343 13.068 -10.320 1.00 62.25 322 ARG A CA 1
ATOM 2487 C C . ARG A 1 316 ? 14.266 14.340 -9.476 1.00 61.87 322 ARG A C 1
ATOM 2488 O O . ARG A 1 316 ? 14.965 15.315 -9.750 1.00 60.74 322 ARG A O 1
ATOM 2496 N N . PRO A 1 317 ? 13.403 14.337 -8.448 1.00 62.25 323 PRO A N 1
ATOM 2497 C CA . PRO A 1 317 ? 13.277 15.510 -7.577 1.00 63.13 323 PRO A CA 1
ATOM 2498 C C . PRO A 1 317 ? 14.482 15.619 -6.644 1.00 64.60 323 PRO A C 1
ATOM 2499 O O . PRO A 1 317 ? 15.146 14.608 -6.403 1.00 65.87 323 PRO A O 1
ATOM 2503 N N . PRO A 1 318 ? 14.764 16.829 -6.128 1.00 63.75 324 PRO A N 1
ATOM 2504 C CA . PRO A 1 318 ? 15.887 17.029 -5.204 1.00 63.90 324 PRO A CA 1
ATOM 2505 C C . PRO A 1 318 ? 15.744 16.166 -3.957 1.00 65.44 324 PRO A C 1
ATOM 2506 O O . PRO A 1 318 ? 16.748 15.718 -3.401 1.00 66.32 324 PRO A O 1
ATOM 2510 N N . VAL A 1 319 ? 14.508 15.949 -3.519 1.00 65.89 325 VAL A N 1
ATOM 2511 C CA . VAL A 1 319 ? 14.238 15.042 -2.410 1.00 65.89 325 VAL A CA 1
ATOM 2512 C C . VAL A 1 319 ? 13.271 13.943 -2.849 1.00 65.23 325 VAL A C 1
ATOM 2513 O O . VAL A 1 319 ? 12.134 14.220 -3.228 1.00 65.01 325 VAL A O 1
ATOM 2517 N N . ARG A 1 320 ? 13.730 12.698 -2.798 1.00 65.12 326 ARG A N 1
ATOM 2518 C CA . ARG A 1 320 ? 12.920 11.558 -3.226 1.00 65.31 326 ARG A CA 1
ATOM 2519 C C . ARG A 1 320 ? 11.790 11.250 -2.254 1.00 68.70 326 ARG A C 1
ATOM 2520 O O . ARG A 1 320 ? 11.960 11.368 -1.041 1.00 70.76 326 ARG A O 1
ATOM 2528 N N . LYS A 1 321 ? 10.637 10.855 -2.791 1.00 69.91 327 LYS A N 1
ATOM 2529 C CA . LYS A 1 321 ? 9.492 10.538 -1.949 1.00 72.30 327 LYS A CA 1
ATOM 2530 C C . LYS A 1 321 ? 9.235 9.049 -2.147 1.00 74.54 327 LYS A C 1
ATOM 2531 O O . LYS A 1 321 ? 9.836 8.424 -3.020 1.00 73.76 327 LYS A O 1
ATOM 2537 N N . SER A 1 322 ? 8.344 8.481 -1.341 1.00 77.64 328 SER A N 1
ATOM 2538 C CA . SER A 1 322 ? 8.026 7.057 -1.458 1.00 80.42 328 SER A CA 1
ATOM 2539 C C . SER A 1 322 ? 7.073 6.692 -2.612 1.00 79.03 328 SER A C 1
ATOM 2540 O O . SER A 1 322 ? 7.348 5.752 -3.362 1.00 81.24 328 SER A O 1
ATOM 2543 N N . PRO A 1 323 ? 5.958 7.436 -2.770 1.00 75.67 329 PRO A N 1
ATOM 2544 C CA . PRO A 1 323 ? 5.124 7.119 -3.934 1.00 73.42 329 PRO A CA 1
ATOM 2545 C C . PRO A 1 323 ? 5.767 7.691 -5.190 1.00 71.30 329 PRO A C 1
ATOM 2546 O O . PRO A 1 323 ? 6.337 8.780 -5.147 1.00 70.39 329 PRO A O 1
ATOM 2550 N N . ARG A 1 324 ? 5.667 6.963 -6.296 1.00 71.12 330 ARG A N 1
ATOM 2551 C CA . ARG A 1 324 ? 6.261 7.397 -7.554 1.00 70.98 330 ARG A CA 1
ATOM 2552 C C . ARG A 1 324 ? 5.549 8.632 -8.103 1.00 72.22 330 ARG A C 1
ATOM 2553 O O . ARG A 1 324 ? 6.196 9.610 -8.482 1.00 71.42 330 ARG A O 1
ATOM 2561 N N . GLN A 1 325 ? 4.220 8.563 -8.165 1.00 74.94 331 GLN A N 1
ATOM 2562 C CA . GLN A 1 325 ? 3.393 9.616 -8.757 1.00 76.78 331 GLN A CA 1
ATOM 2563 C C . GLN A 1 325 ? 3.695 11.025 -8.235 1.00 77.81 331 GLN A C 1
ATOM 2564 O O . GLN A 1 325 ? 3.671 11.984 -9.008 1.00 78.48 331 GLN A O 1
ATOM 2570 N N . GLU A 1 326 ? 3.974 11.156 -6.940 1.00 78.05 332 GLU A N 1
ATOM 2571 C CA . GLU A 1 326 ? 4.279 12.471 -6.376 1.00 78.10 332 GLU A CA 1
ATOM 2572 C C . GLU A 1 326 ? 5.580 13.024 -6.948 1.00 74.97 332 GLU A C 1
ATOM 2573 O O . GLU A 1 326 ? 5.687 14.222 -7.209 1.00 74.04 332 GLU A O 1
ATOM 2579 N N . GLU A 1 327 ? 6.562 12.150 -7.148 1.00 73.17 333 GLU A N 1
ATOM 2580 C CA . GLU A 1 327 ? 7.830 12.562 -7.737 1.00 70.93 333 GLU A CA 1
ATOM 2581 C C . GLU A 1 327 ? 7.634 13.030 -9.172 1.00 68.64 333 GLU A C 1
ATOM 2582 O O . GLU A 1 327 ? 8.136 14.082 -9.562 1.00 68.44 333 GLU A O 1
ATOM 2588 N N . VAL A 1 328 ? 6.915 12.258 -9.967 1.00 67.15 334 VAL A N 1
ATOM 2589 C CA . VAL A 1 328 ? 6.665 12.685 -11.325 1.00 66.01 334 VAL A CA 1
ATOM 2590 C C . VAL A 1 328 ? 5.929 14.008 -11.274 1.00 67.60 334 VAL A C 1
ATOM 2591 O O . VAL A 1 328 ? 6.396 15.004 -11.800 1.00 69.34 334 VAL A O 1
ATOM 2595 N N . ALA A 1 329 ? 4.777 14.020 -10.631 1.00 66.30 335 ALA A N 1
ATOM 2596 C CA . ALA A 1 329 ? 3.949 15.223 -10.631 1.00 64.78 335 ALA A CA 1
ATOM 2597 C C . ALA A 1 329 ? 4.763 16.458 -10.259 1.00 64.62 335 ALA A C 1
ATOM 2598 O O . ALA A 1 329 ? 4.561 17.539 -10.816 1.00 64.03 335 ALA A O 1
ATOM 2600 N N . GLU A 1 330 ? 5.676 16.288 -9.306 1.00 65.96 336 GLU A N 1
ATOM 2601 C CA . GLU A 1 330 ? 6.581 17.358 -8.899 1.00 66.72 336 GLU A CA 1
ATOM 2602 C C . GLU A 1 330 ? 7.518 17.790 -10.027 1.00 64.93 336 GLU A C 1
ATOM 2603 O O . GLU A 1 330 ? 7.688 18.984 -10.277 1.00 65.97 336 GLU A O 1
ATOM 2609 N N . VAL A 1 331 ? 8.127 16.815 -10.698 1.00 62.13 337 VAL A N 1
ATOM 2610 C CA . VAL A 1 331 ? 8.999 17.086 -11.837 1.00 59.58 337 VAL A CA 1
ATOM 2611 C C . VAL A 1 331 ? 8.233 17.834 -12.918 1.00 59.04 337 VAL A C 1
ATOM 2612 O O . VAL A 1 331 ? 8.722 18.818 -13.478 1.00 58.34 337 VAL A O 1
ATOM 2616 N N . SER A 1 332 ? 7.037 17.375 -13.212 1.00 59.33 338 SER A N 1
ATOM 2617 C CA . SER A 1 332 ? 6.230 18.063 -14.185 1.00 58.90 338 SER A CA 1
ATOM 2618 C C . SER A 1 332 ? 6.070 19.511 -13.761 1.00 58.61 338 SER A C 1
ATOM 2619 O O . SER A 1 332 ? 6.375 20.428 -14.502 1.00 58.85 338 SER A O 1
ATOM 2622 N N . ARG A 1 333 ? 5.668 19.714 -12.516 1.00 57.31 339 ARG A N 1
ATOM 2623 C CA . ARG A 1 333 ? 5.324 21.042 -12.049 1.00 57.14 339 ARG A CA 1
ATOM 2624 C C . ARG A 1 333 ? 6.522 21.963 -12.190 1.00 57.26 339 ARG A C 1
ATOM 2625 O O . ARG A 1 333 ? 6.379 23.116 -12.582 1.00 58.67 339 ARG A O 1
ATOM 2633 N N . ASN A 1 334 ? 7.705 21.455 -11.878 1.00 56.58 340 ASN A N 1
ATOM 2634 C CA . ASN A 1 334 ? 8.926 22.229 -12.045 1.00 56.56 340 ASN A CA 1
ATOM 2635 C C . ASN A 1 334 ? 9.211 22.588 -13.500 1.00 56.90 340 ASN A C 1
ATOM 2636 O O . ASN A 1 334 ? 9.643 23.698 -13.798 1.00 57.33 340 ASN A O 1
ATOM 2641 N N . LEU A 1 335 ? 8.975 21.641 -14.403 1.00 57.58 341 LEU A N 1
ATOM 2642 C CA . LEU A 1 335 ? 9.267 21.849 -15.818 1.00 58.02 341 LEU A CA 1
ATOM 2643 C C . LEU A 1 335 ? 8.431 22.981 -16.393 1.00 59.62 341 LEU A C 1
ATOM 2644 O O . LEU A 1 335 ? 8.927 23.800 -17.162 1.00 59.66 341 LEU A O 1
ATOM 2649 N N . LYS A 1 336 ? 7.158 23.022 -16.017 1.00 59.86 342 LYS A N 1
ATOM 2650 C CA . LYS A 1 336 ? 6.279 24.106 -16.428 1.00 58.70 342 LYS A CA 1
ATOM 2651 C C . LYS A 1 336 ? 6.768 25.424 -15.849 1.00 59.00 342 LYS A C 1
ATOM 2652 O O . LYS A 1 336 ? 6.746 26.451 -16.519 1.00 59.23 342 LYS A O 1
ATOM 2658 N N . ALA A 1 337 ? 7.209 25.385 -14.597 1.00 59.37 343 ALA A N 1
ATOM 2659 C CA . ALA A 1 337 ? 7.723 26.572 -13.926 1.00 60.53 343 ALA A CA 1
ATOM 2660 C C . ALA A 1 337 ? 8.967 27.091 -14.634 1.00 61.70 343 ALA A C 1
ATOM 2661 O O . ALA A 1 337 ? 9.169 28.301 -14.751 1.00 62.84 343 ALA A O 1
ATOM 2663 N N . LEU A 1 338 ? 9.796 26.166 -15.106 1.00 62.08 344 LEU A N 1
ATOM 2664 C CA . LEU A 1 338 ? 11.006 26.516 -15.840 1.00 62.58 344 LEU A CA 1
ATOM 2665 C C . LEU A 1 338 ? 10.673 27.152 -17.185 1.00 63.80 344 LEU A C 1
ATOM 2666 O O . LEU A 1 338 ? 11.271 28.156 -17.569 1.00 64.10 344 LEU A O 1
ATOM 2671 N N . ALA A 1 339 ? 9.723 26.552 -17.899 1.00 65.07 345 ALA A N 1
ATOM 2672 C CA . ALA A 1 339 ? 9.293 27.064 -19.196 1.00 66.62 345 ALA A CA 1
ATOM 2673 C C . ALA A 1 339 ? 8.821 28.507 -19.086 1.00 68.97 345 ALA A C 1
ATOM 2674 O O . ALA A 1 339 ? 9.185 29.350 -19.903 1.00 70.09 345 ALA A O 1
ATOM 2676 N N . LY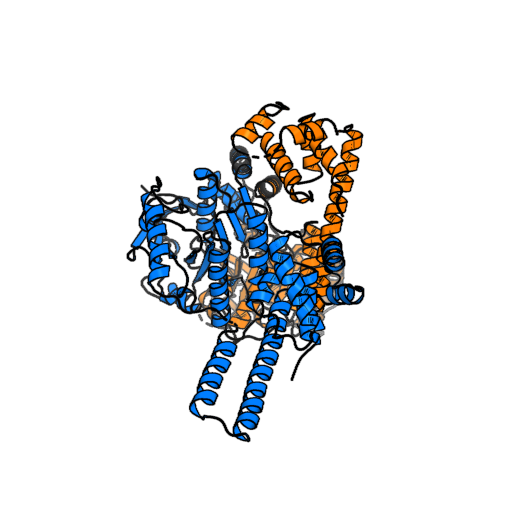S A 1 340 ? 8.010 28.804 -18.100 1.00 69.80 346 LYS A N 1
ATOM 2677 C CA . LYS A 1 340 ? 7.604 30.162 -17.890 1.00 71.33 346 LYS A CA 1
ATOM 2678 C C . LYS A 1 340 ? 8.810 31.000 -17.614 1.00 71.83 346 LYS A C 1
ATOM 2679 O O . LYS A 1 340 ? 9.029 31.979 -18.247 1.00 72.22 346 LYS A O 1
ATOM 2685 N N . GLU A 1 341 ? 9.599 30.613 -16.648 1.00 72.38 347 GLU A N 1
ATOM 2686 C CA . GLU A 1 341 ? 10.743 31.415 -16.232 1.00 74.34 347 GLU A CA 1
ATOM 2687 C C . GLU A 1 341 ? 11.647 31.795 -17.401 1.00 74.29 347 GLU A C 1
ATOM 2688 O O . GLU A 1 341 ? 12.018 32.958 -17.558 1.00 74.56 347 GLU A O 1
ATOM 2694 N N . LEU A 1 342 ? 11.996 30.808 -18.219 1.00 74.28 348 LEU A N 1
ATOM 2695 C CA . LEU A 1 342 ? 12.908 31.018 -19.339 1.00 74.75 348 LEU A CA 1
ATOM 2696 C C . LEU A 1 342 ? 12.254 31.778 -20.489 1.00 76.28 348 LEU A C 1
ATOM 2697 O O . LEU A 1 342 ? 12.941 32.250 -21.397 1.00 77.12 348 LEU A O 1
ATOM 2702 N N . ARG A 1 343 ? 10.927 31.881 -20.441 1.00 77.14 349 ARG A N 1
ATOM 2703 C CA . ARG A 1 343 ? 10.143 32.540 -21.485 1.00 78.45 349 ARG A CA 1
ATOM 2704 C C . ARG A 1 343 ? 10.386 31.906 -22.853 1.00 76.13 349 ARG A C 1
ATOM 2705 O O . ARG A 1 343 ? 10.439 32.598 -23.872 1.00 77.20 349 ARG A O 1
ATOM 2713 N N . ILE A 1 344 ? 10.536 30.585 -22.861 1.00 72.48 350 ILE A N 1
ATOM 2714 C CA . ILE A 1 344 ? 10.699 29.819 -24.091 1.00 69.08 350 ILE A CA 1
ATOM 2715 C C . ILE A 1 344 ? 9.895 28.527 -23.984 1.00 67.00 350 ILE A C 1
ATOM 2716 O O . ILE A 1 344 ? 9.612 28.063 -22.880 1.00 66.77 350 ILE A O 1
ATOM 2721 N N . PRO A 1 345 ? 9.506 27.946 -25.130 1.00 66.07 351 PRO A N 1
ATOM 2722 C CA . PRO A 1 345 ? 8.808 26.658 -25.073 1.00 64.81 351 PRO A CA 1
ATOM 2723 C C . PRO A 1 345 ? 9.725 25.532 -24.602 1.00 63.12 351 PRO A C 1
ATOM 2724 O O . PRO A 1 345 ? 10.863 25.426 -25.063 1.00 62.39 351 PRO A O 1
ATOM 2728 N N . VAL A 1 346 ? 9.227 24.708 -23.686 1.00 61.71 352 VAL A N 1
ATOM 2729 C CA . VAL A 1 346 ? 9.968 23.549 -23.201 1.00 58.89 352 VAL A CA 1
ATOM 2730 C C . VAL A 1 346 ? 9.200 22.265 -23.499 1.00 58.35 352 VAL A C 1
ATOM 2731 O O . VAL A 1 346 ? 8.030 22.129 -23.139 1.00 59.03 352 VAL A O 1
ATOM 2735 N N . MET A 1 347 ? 9.867 21.327 -24.162 1.00 57.36 353 MET A N 1
ATOM 2736 C CA . MET A 1 347 ? 9.236 20.077 -24.563 1.00 56.49 353 MET A CA 1
ATOM 2737 C C . MET A 1 347 ? 9.829 18.887 -23.815 1.00 54.72 353 MET A C 1
ATOM 2738 O O . MET A 1 347 ? 11.022 18.603 -23.921 1.00 52.80 353 MET A O 1
ATOM 2743 N N . ALA A 1 348 ? 8.985 18.196 -23.057 1.00 56.09 354 ALA A N 1
ATOM 2744 C CA . ALA A 1 348 ? 9.412 17.029 -22.296 1.00 56.99 354 ALA A CA 1
ATOM 2745 C C . ALA A 1 348 ? 8.809 15.759 -22.879 1.00 59.35 354 ALA A C 1
ATOM 2746 O O . ALA A 1 348 ? 7.621 15.712 -23.197 1.00 60.97 354 ALA A O 1
ATOM 2748 N N . LEU A 1 349 ? 9.637 14.731 -23.016 1.00 59.67 355 LEU A N 1
ATOM 2749 C CA . LEU A 1 349 ? 9.185 13.454 -23.548 1.00 60.10 355 LEU A CA 1
ATOM 2750 C C . LEU A 1 349 ? 8.804 12.514 -22.409 1.00 61.91 355 LEU A C 1
ATOM 2751 O O . LEU A 1 349 ? 9.433 12.523 -21.355 1.00 61.62 355 LEU A O 1
ATOM 2756 N N . ALA A 1 350 ? 7.760 11.718 -22.619 1.00 64.43 356 ALA A N 1
ATOM 2757 C CA . ALA A 1 350 ? 7.287 10.797 -21.590 1.00 66.66 356 ALA A CA 1
ATOM 2758 C C . ALA A 1 350 ? 6.976 9.419 -22.161 1.00 69.69 356 ALA A C 1
ATOM 2759 O O . ALA A 1 350 ? 6.558 9.292 -23.312 1.00 69.00 356 ALA A O 1
ATOM 2761 N N . GLN A 1 351 ? 7.177 8.390 -21.345 1.00 73.76 357 GLN A N 1
ATOM 2762 C CA . GLN A 1 351 ? 6.936 7.016 -21.768 1.00 78.63 357 GLN A CA 1
ATOM 2763 C C . GLN A 1 351 ? 5.632 6.460 -21.196 1.00 83.59 357 GLN A C 1
ATOM 2764 O O . GLN A 1 351 ? 5.237 6.794 -20.079 1.00 83.53 357 GLN A O 1
ATOM 2770 N N . LEU A 1 352 ? 4.969 5.610 -21.975 1.00 88.47 358 LEU A N 1
ATOM 2771 C CA . LEU A 1 352 ? 3.683 5.040 -21.585 1.00 93.82 358 LEU A CA 1
ATOM 2772 C C . LEU A 1 352 ? 3.808 3.588 -21.144 1.00 100.68 358 LEU A C 1
ATOM 2773 O O . LEU A 1 352 ? 4.555 2.807 -21.732 1.00 100.80 358 LEU A O 1
ATOM 2778 N N . SER A 1 353 ? 3.055 3.239 -20.107 1.00 107.28 359 SER A N 1
ATOM 2779 C CA . SER A 1 353 ? 3.077 1.899 -19.534 1.00 113.11 359 SER A CA 1
ATOM 2780 C C . SER A 1 353 ? 2.382 0.868 -20.418 1.00 118.77 359 SER A C 1
ATOM 2781 O O . SER A 1 353 ? 1.678 1.212 -21.367 1.00 118.90 359 SER A O 1
ATOM 2784 N N . ARG A 1 354 ? 2.616 -0.398 -20.090 1.00 124.71 360 ARG A N 1
ATOM 2785 C CA . ARG A 1 354 ? 2.077 -1.550 -20.814 1.00 131.89 360 ARG A CA 1
ATOM 2786 C C . ARG A 1 354 ? 0.586 -1.577 -21.167 1.00 134.45 360 ARG A C 1
ATOM 2787 O O . ARG A 1 354 ? 0.212 -2.091 -22.222 1.00 134.61 360 ARG A O 1
ATOM 2795 N N . GLU A 1 355 ? -0.254 -1.029 -20.293 1.00 137.08 361 GLU A N 1
ATOM 2796 C CA . GLU A 1 355 ? -1.708 -1.111 -20.467 1.00 139.92 361 GLU A CA 1
ATOM 2797 C C . GLU A 1 355 ? -2.251 -0.386 -21.713 1.00 140.17 361 GLU A C 1
ATOM 2798 O O . GLU A 1 355 ? -3.431 -0.486 -22.050 1.00 140.95 361 GLU A O 1
ATOM 2804 N N . VAL A 1 356 ? -1.365 0.331 -22.399 1.00 139.58 362 VAL A N 1
ATOM 2805 C CA . VAL A 1 356 ? -1.731 1.039 -23.621 1.00 140.12 362 VAL A CA 1
ATOM 2806 C C . VAL A 1 356 ? -2.063 -0.014 -24.675 1.00 141.71 362 VAL A C 1
ATOM 2807 O O . VAL A 1 356 ? -3.056 0.104 -25.394 1.00 142.14 362 VAL A O 1
ATOM 2811 N N . GLU A 1 357 ? -1.235 -1.051 -24.753 1.00 142.67 363 GLU A N 1
ATOM 2812 C CA . GLU A 1 357 ? -1.381 -2.063 -25.794 1.00 144.17 363 GLU A CA 1
ATOM 2813 C C . GLU A 1 357 ? -2.263 -3.240 -25.382 1.00 146.36 363 GLU A C 1
ATOM 2814 O O . GLU A 1 357 ? -2.433 -4.190 -26.147 1.00 147.45 363 GLU A O 1
ATOM 2820 N N . LYS A 1 358 ? -2.818 -3.172 -24.177 1.00 147.06 364 LYS A N 1
ATOM 2821 C CA . LYS A 1 358 ? -3.727 -4.205 -23.697 1.00 148.85 364 LYS A CA 1
ATOM 2822 C C . LYS A 1 358 ? -5.168 -3.903 -24.103 1.00 149.89 364 LYS A C 1
ATOM 2823 O O . LYS A 1 358 ? -6.072 -4.702 -23.865 1.00 151.41 364 LYS A O 1
ATOM 2829 N N . ARG A 1 359 ? -5.372 -2.742 -24.716 1.00 149.69 365 ARG A N 1
ATOM 2830 C CA . ARG A 1 359 ? -6.691 -2.326 -25.175 1.00 151.26 365 ARG A CA 1
ATOM 2831 C C . ARG A 1 359 ? -6.809 -2.540 -26.682 1.00 151.64 365 ARG A C 1
ATOM 2832 O O . ARG A 1 359 ? -5.833 -2.386 -27.416 1.00 152.15 365 ARG A O 1
ATOM 2840 N N . SER A 1 360 ? -8.007 -2.896 -27.136 1.00 151.50 366 SER A N 1
ATOM 2841 C CA . SER A 1 360 ? -8.224 -3.285 -28.529 1.00 151.53 366 SER A CA 1
ATOM 2842 C C . SER A 1 360 ? -7.939 -2.172 -29.541 1.00 149.27 366 SER A C 1
ATOM 2843 O O . SER A 1 360 ? -7.729 -2.442 -30.724 1.00 150.67 366 SER A O 1
ATOM 2846 N N . ASP A 1 361 ? -7.925 -0.928 -29.075 1.00 146.35 367 ASP A N 1
ATOM 2847 C CA . ASP A 1 361 ? -7.688 0.215 -29.952 1.00 143.63 367 ASP A CA 1
ATOM 2848 C C . ASP A 1 361 ? -6.208 0.366 -30.274 1.00 140.75 367 ASP A C 1
ATOM 2849 O O . ASP A 1 361 ? -5.848 0.892 -31.327 1.00 140.15 367 ASP A O 1
ATOM 2854 N N . LYS A 1 362 ? -5.360 -0.096 -29.355 1.00 138.77 368 LYS A N 1
ATOM 2855 C CA . LYS A 1 362 ? -3.904 0.020 -29.470 1.00 135.91 368 LYS A CA 1
ATOM 2856 C C . LYS A 1 362 ? -3.269 1.400 -29.683 1.00 131.72 368 LYS A C 1
ATOM 2857 O O . LYS A 1 362 ? -2.061 1.504 -29.902 1.00 132.02 368 LYS A O 1
ATOM 2863 N N . ARG A 1 363 ? -4.072 2.457 -29.597 1.00 127.43 369 ARG A N 1
ATOM 2864 C CA . ARG A 1 363 ? -3.499 3.812 -29.606 1.00 122.25 369 ARG A CA 1
ATOM 2865 C C . ARG A 1 363 ? -3.557 4.436 -28.238 1.00 118.19 369 ARG A C 1
ATOM 2866 O O . ARG A 1 363 ? -4.357 3.991 -27.412 1.00 119.32 369 ARG A O 1
ATOM 2874 N N . PRO A 1 364 ? -2.745 5.456 -27.977 1.00 113.23 370 PRO A N 1
ATOM 2875 C CA . PRO A 1 364 ? -2.690 6.070 -26.642 1.00 109.27 370 PRO A CA 1
ATOM 2876 C C . PRO A 1 364 ? -3.928 6.899 -26.281 1.00 105.23 370 PRO A C 1
ATOM 2877 O O . PRO A 1 364 ? -4.619 7.395 -27.172 1.00 104.46 370 PRO A O 1
ATOM 2881 N N . GLN A 1 365 ? -4.192 7.047 -24.983 1.00 103.27 371 GLN A N 1
ATOM 2882 C CA . GLN A 1 365 ? -5.295 7.865 -24.503 1.00 102.18 371 GLN A CA 1
ATOM 2883 C C . GLN A 1 365 ? -4.826 8.684 -23.305 1.00 99.23 371 GLN A C 1
ATOM 2884 O O . GLN A 1 365 ? -3.738 8.450 -22.775 1.00 98.78 371 GLN A O 1
ATOM 2890 N N . LEU A 1 366 ? -5.641 9.647 -22.887 1.00 96.16 372 LEU A N 1
ATOM 2891 C CA . LEU A 1 366 ? -5.280 10.532 -21.786 1.00 91.96 372 LEU A CA 1
ATOM 2892 C C . LEU A 1 366 ? -5.081 9.744 -20.489 1.00 89.34 372 LEU A C 1
ATOM 2893 O O . LEU A 1 366 ? -4.199 10.054 -19.687 1.00 87.76 372 LEU A O 1
ATOM 2898 N N . ALA A 1 367 ? -5.913 8.724 -20.298 1.00 89.03 373 ALA A N 1
ATOM 2899 C CA . ALA A 1 367 ? -5.844 7.856 -19.126 1.00 88.96 373 ALA A CA 1
ATOM 2900 C C . ALA A 1 367 ? -4.484 7.175 -18.987 1.00 88.93 373 ALA A C 1
ATOM 2901 O O . ALA A 1 367 ? -3.986 6.988 -17.877 1.00 89.51 373 ALA A O 1
ATOM 2903 N N . ASP A 1 368 ? -3.900 6.788 -20.118 1.00 88.82 374 ASP A N 1
ATOM 2904 C CA . ASP A 1 368 ? -2.589 6.141 -20.134 1.00 88.12 374 ASP A CA 1
ATOM 2905 C C . ASP A 1 368 ? -1.503 7.039 -19.547 1.00 85.40 374 ASP A C 1
ATOM 2906 O O . ASP A 1 368 ? -0.590 6.563 -18.874 1.00 85.57 374 ASP A O 1
ATOM 2911 N N . LEU A 1 369 ? -1.610 8.337 -19.811 1.00 82.57 375 LEU A N 1
ATOM 2912 C CA . LEU A 1 369 ? -0.674 9.314 -19.270 1.00 80.02 375 LEU A CA 1
ATOM 2913 C C . LEU A 1 369 ? -0.931 9.534 -17.781 1.00 79.93 375 LEU A C 1
ATOM 2914 O O . LEU A 1 369 ? -0.001 9.763 -17.006 1.00 78.93 375 LEU A O 1
ATOM 2919 N N . ARG A 1 370 ? -2.180 9.445 -17.359 1.00 81.67 376 ARG A N 1
ATOM 2920 C CA . ARG A 1 370 ? -2.482 9.688 -15.963 1.00 83.06 376 ARG A CA 1
ATOM 2921 C C . ARG A 1 370 ? -1.760 8.663 -15.128 1.00 84.62 376 ARG A C 1
ATOM 2922 O O . ARG A 1 370 ? -1.241 8.969 -14.073 1.00 85.36 376 ARG A O 1
ATOM 2930 N N . GLU A 1 371 ? -1.716 7.434 -15.604 1.00 85.93 377 GLU A N 1
ATOM 2931 C CA . GLU A 1 371 ? -1.064 6.380 -14.833 1.00 87.45 377 GLU A CA 1
ATOM 2932 C C . GLU A 1 371 ? 0.299 6.796 -14.290 1.00 85.48 377 GLU A C 1
ATOM 2933 O O . GLU A 1 371 ? 0.762 6.251 -13.289 1.00 85.85 377 GLU A O 1
ATOM 2939 N N . SER A 1 372 ? 0.900 7.790 -14.916 1.00 83.55 378 SER A N 1
ATOM 2940 C CA . SER A 1 372 ? 2.205 8.232 -14.485 1.00 81.92 378 SER A CA 1
ATOM 2941 C C . SER A 1 372 ? 2.161 9.330 -13.441 1.00 83.40 378 SER A C 1
ATOM 2942 O O . SER A 1 372 ? 3.148 9.586 -12.784 1.00 84.07 378 SER A O 1
ATOM 2945 N N . GLY A 1 373 ? 1.021 9.977 -13.282 1.00 84.02 379 GLY A N 1
ATOM 2946 C CA . GLY A 1 373 ? 0.877 10.984 -12.250 1.00 84.34 379 GLY A CA 1
ATOM 2947 C C . GLY A 1 373 ? -0.082 12.059 -12.696 1.00 84.78 379 GLY A C 1
ATOM 2948 O O . GLY A 1 373 ? -0.608 11.984 -13.786 1.00 84.46 379 GLY A O 1
ATOM 2949 N N . GLN A 1 374 ? -0.250 13.094 -11.883 1.00 85.91 380 GLN A N 1
ATOM 2950 C CA . GLN A 1 374 ? -1.046 14.244 -12.289 1.00 87.60 380 GLN A CA 1
ATOM 2951 C C . GLN A 1 374 ? -0.217 15.206 -13.140 1.00 89.18 380 GLN A C 1
ATOM 2952 O O . GLN A 1 374 ? -0.219 16.413 -12.914 1.00 89.33 380 GLN A O 1
ATOM 2958 N N . ILE A 1 375 ? 0.493 14.654 -14.118 1.00 90.47 381 ILE A N 1
ATOM 2959 C CA . ILE A 1 375 ? 1.284 15.435 -15.069 1.00 90.80 381 ILE A CA 1
ATOM 2960 C C . ILE A 1 375 ? 0.432 16.354 -15.943 1.00 91.68 381 ILE A C 1
ATOM 2961 O O . ILE A 1 375 ? 0.844 17.455 -16.298 1.00 91.86 381 ILE A O 1
ATOM 2966 N N . GLU A 1 376 ? -0.762 15.964 -16.289 1.00 92.35 382 GLU A N 1
ATOM 2967 C CA . GLU A 1 376 ? -1.471 16.699 -17.309 1.00 93.47 382 GLU A CA 1
ATOM 2968 C C . GLU A 1 376 ? -1.904 18.041 -16.906 1.00 92.58 382 GLU A C 1
ATOM 2969 O O . GLU A 1 376 ? -2.134 18.887 -17.723 1.00 91.49 382 GLU A O 1
ATOM 2975 N N . GLN A 1 377 ? -2.097 18.221 -15.622 1.00 93.59 383 GLN A N 1
ATOM 2976 C CA . GLN A 1 377 ? -2.753 19.436 -15.154 1.00 95.08 383 GLN A CA 1
ATOM 2977 C C . GLN A 1 377 ? -2.113 20.691 -15.736 1.00 93.39 383 GLN A C 1
ATOM 2978 O O . GLN A 1 377 ? -2.823 21.622 -16.103 1.00 94.52 383 GLN A O 1
ATOM 2984 N N . ASP A 1 378 ? -0.790 20.732 -15.835 1.00 90.70 384 ASP A N 1
ATOM 2985 C CA . ASP A 1 378 ? -0.158 21.879 -16.482 1.00 88.39 384 ASP A CA 1
ATOM 2986 C C . ASP A 1 378 ? 0.883 21.521 -17.542 1.00 85.19 384 ASP A C 1
ATOM 2987 O O . ASP A 1 378 ? 2.084 21.694 -17.349 1.00 83.91 384 ASP A O 1
ATOM 2992 N N . ALA A 1 379 ? 0.381 21.031 -18.668 1.00 83.72 385 ALA A N 1
ATOM 2993 C CA . ALA A 1 379 ? 1.147 20.857 -19.887 1.00 81.51 385 ALA A CA 1
ATOM 2994 C C . ALA A 1 379 ? 0.286 21.530 -20.934 1.00 80.68 385 ALA A C 1
ATOM 2995 O O . ALA A 1 379 ? -0.871 21.162 -21.106 1.00 81.28 385 ALA A O 1
ATOM 2997 N N . ASP A 1 380 ? 0.826 22.535 -21.612 1.00 79.49 386 ASP A N 1
ATOM 2998 C CA . ASP A 1 380 ? -0.006 23.380 -22.449 1.00 78.53 386 ASP A CA 1
ATOM 2999 C C . ASP A 1 380 ? -0.346 22.727 -23.778 1.00 76.20 386 ASP A C 1
ATOM 3000 O O . ASP A 1 380 ? -1.310 23.091 -24.422 1.00 77.32 386 ASP A O 1
ATOM 3005 N N . LEU A 1 381 ? 0.427 21.732 -24.175 1.00 72.56 387 LEU A N 1
ATOM 3006 C CA . LEU A 1 381 ? -0.005 20.870 -25.275 1.00 70.11 387 LEU A CA 1
ATOM 3007 C C . LEU A 1 381 ? 0.457 19.422 -25.129 1.00 68.24 387 LEU A C 1
ATOM 3008 O O . LEU A 1 381 ? 1.584 19.172 -24.753 1.00 67.74 387 LEU A O 1
ATOM 3013 N N . ILE A 1 382 ? -0.400 18.468 -25.467 1.00 66.23 388 ILE A N 1
ATOM 3014 C CA . ILE A 1 382 ? -0.062 17.060 -25.315 1.00 63.42 388 ILE A CA 1
ATOM 3015 C C . ILE A 1 382 ? -0.138 16.284 -26.617 1.00 64.52 388 ILE A C 1
ATOM 3016 O O . ILE A 1 382 ? -1.193 16.180 -27.210 1.00 65.75 388 ILE A O 1
ATOM 3021 N N . LEU A 1 383 ? 0.988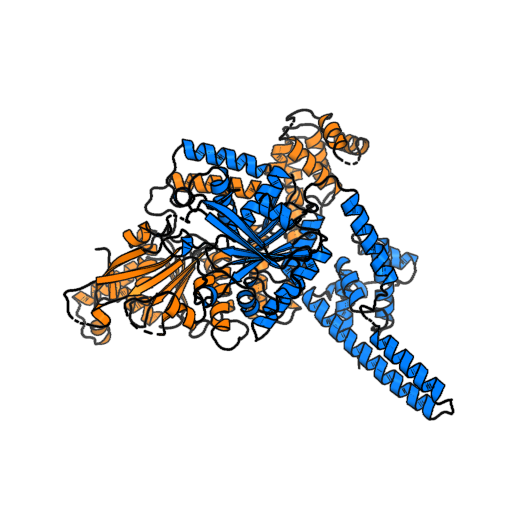 15.716 -27.031 1.00 63.74 389 LEU A N 1
ATOM 3022 C CA . LEU A 1 383 ? 1.095 14.992 -28.293 1.00 61.30 389 LEU A CA 1
ATOM 3023 C C . LEU A 1 383 ? 1.378 13.516 -28.063 1.00 60.51 389 LEU A C 1
ATOM 3024 O O . LEU A 1 383 ? 2.251 13.158 -27.278 1.00 59.25 389 LEU A O 1
ATOM 3029 N N . PHE A 1 384 ? 0.638 12.661 -28.760 1.00 62.00 390 PHE A N 1
ATOM 3030 C CA . PHE A 1 384 ? 0.903 11.227 -28.736 1.00 63.72 390 PHE A CA 1
ATOM 3031 C C . PHE A 1 384 ? 1.448 10.760 -30.081 1.00 65.13 390 PHE A C 1
ATOM 3032 O O . PHE A 1 384 ? 1.128 11.332 -31.124 1.00 65.11 390 PHE A O 1
ATOM 3040 N N . LEU A 1 385 ? 2.271 9.718 -30.049 1.00 66.64 391 LEU A N 1
ATOM 3041 C CA . LEU A 1 385 ? 2.757 9.089 -31.270 1.00 67.99 391 LEU A CA 1
ATOM 3042 C C . LEU A 1 385 ? 2.275 7.649 -31.344 1.00 70.64 391 LEU A C 1
ATOM 3043 O O . LEU A 1 385 ? 2.317 6.921 -30.350 1.00 71.41 391 LEU A O 1
ATOM 3048 N N . HIS A 1 386 ? 1.804 7.246 -32.521 1.00 72.02 392 HIS A N 1
ATOM 3049 C CA . HIS A 1 386 ? 1.304 5.891 -32.707 1.00 73.22 392 HIS A CA 1
ATOM 3050 C C . HIS A 1 386 ? 1.704 5.295 -34.056 1.00 74.55 392 HIS A C 1
ATOM 3051 O O . HIS A 1 386 ? 1.526 5.911 -35.109 1.00 73.95 392 HIS A O 1
ATOM 3058 N N . ARG A 1 387 ? 2.216 4.053 -33.969 1.00 75.92 393 ARG A N 1
ATOM 3059 C CA . ARG A 1 387 ? 2.561 3.178 -35.107 1.00 76.63 393 ARG A CA 1
ATOM 3060 C C . ARG A 1 387 ? 1.871 1.774 -35.179 1.00 124.28 393 ARG A C 1
ATOM 3061 O O . ARG A 1 387 ? 2.323 0.730 -34.603 1.00 126.29 393 ARG A O 1
ATOM 3069 N N . PRO A 1 388 ? 0.717 1.785 -35.822 1.00 122.77 394 PRO A N 1
ATOM 3070 C CA . PRO A 1 388 ? -0.073 0.573 -35.951 1.00 123.31 394 PRO A CA 1
ATOM 3071 C C . PRO A 1 388 ? 0.846 -0.471 -36.524 1.00 124.32 394 PRO A C 1
ATOM 3072 O O . PRO A 1 388 ? 0.821 -1.635 -36.146 1.00 124.07 394 PRO A O 1
ATOM 3076 N N . GLU A 1 389 ? 1.708 -0.020 -37.420 1.00 126.64 395 GLU A N 1
ATOM 3077 C CA . GLU A 1 389 ? 2.611 -0.911 -38.109 1.00 130.33 395 GLU A CA 1
ATOM 3078 C C . GLU A 1 389 ? 3.472 -1.577 -37.060 1.00 132.84 395 GLU A C 1
ATOM 3079 O O . GLU A 1 389 ? 3.820 -2.746 -37.187 1.00 134.03 395 GLU A O 1
ATOM 3085 N N . TYR A 1 390 ? 3.834 -0.831 -36.025 1.00 134.32 396 TYR A N 1
ATOM 3086 C CA . TYR A 1 390 ? 4.745 -1.374 -35.039 1.00 136.54 396 TYR A CA 1
ATOM 3087 C C . TYR A 1 390 ? 4.224 -2.740 -34.668 1.00 140.95 396 TYR A C 1
ATOM 3088 O O . TYR A 1 390 ? 4.984 -3.670 -34.428 1.00 142.14 396 TYR A O 1
ATOM 3097 N N . TYR A 1 391 ? 2.910 -2.846 -34.587 1.00 143.63 397 TYR A N 1
ATOM 3098 C CA . TYR A 1 391 ? 2.281 -4.066 -34.113 1.00 146.62 397 TYR A CA 1
ATOM 3099 C C . TYR A 1 391 ? 2.472 -5.328 -34.959 1.00 149.61 397 TYR A C 1
ATOM 3100 O O . TYR A 1 391 ? 2.653 -6.404 -34.406 1.00 151.25 397 TYR A O 1
ATOM 3109 N N . THR A 1 392 ? 2.430 -5.213 -36.281 1.00 151.80 398 THR A N 1
ATOM 3110 C CA . THR A 1 392 ? 2.721 -6.364 -37.130 1.00 155.48 398 THR A CA 1
ATOM 3111 C C . THR A 1 392 ? 3.061 -6.002 -38.562 1.00 158.80 398 THR A C 1
ATOM 3112 O O . THR A 1 392 ? 2.932 -4.856 -38.965 1.00 160.30 398 THR A O 1
ATOM 3116 N N . LYS A 1 393 ? 3.504 -6.996 -39.322 1.00 160.08 399 LYS A N 1
ATOM 3117 C CA . LYS A 1 393 ? 3.809 -6.827 -40.738 1.00 162.65 399 LYS A CA 1
ATOM 3118 C C . LYS A 1 393 ? 2.605 -6.460 -41.596 1.00 163.27 399 LYS A C 1
ATOM 3119 O O . LYS A 1 393 ? 2.711 -5.655 -42.513 1.00 162.91 399 LYS A O 1
ATOM 3125 N N . LYS A 1 394 ? 1.458 -7.051 -41.286 1.00 165.33 400 LYS A N 1
ATOM 3126 C CA . LYS A 1 394 ? 0.377 -7.257 -42.243 1.00 167.41 400 LYS A CA 1
ATOM 3127 C C . LYS A 1 394 ? -0.257 -6.045 -42.920 1.00 167.90 400 LYS A C 1
ATOM 3128 O O . LYS A 1 394 ? -0.488 -6.101 -44.131 1.00 169.25 400 LYS A O 1
ATOM 3134 N N . PRO A 1 395 ? -0.595 -4.981 -42.211 1.00 166.16 401 PRO A N 1
ATOM 3135 C CA . PRO A 1 395 ? -1.346 -3.892 -42.851 1.00 166.80 401 PRO A CA 1
ATOM 3136 C C . PRO A 1 395 ? -0.684 -3.392 -44.132 1.00 167.76 401 PRO A C 1
ATOM 3137 O O . PRO A 1 395 ? 0.424 -2.880 -44.063 1.00 167.78 401 PRO A O 1
ATOM 3141 N N . ASN A 1 396 ? -1.358 -3.543 -45.268 1.00 168.99 402 ASN A N 1
ATOM 3142 C CA . ASN A 1 396 ? -0.815 -3.098 -46.546 1.00 168.32 402 ASN A CA 1
ATOM 3143 C C . ASN A 1 396 ? -0.600 -1.589 -46.517 1.00 165.82 402 ASN A C 1
ATOM 3144 O O . ASN A 1 396 ? 0.479 -1.105 -46.882 1.00 164.23 402 ASN A O 1
ATOM 3149 N N . GLU A 1 399 ? -2.185 0.871 -42.666 1.00 147.94 405 GLU A N 1
ATOM 3150 C CA . GLU A 1 399 ? -1.051 0.862 -43.579 1.00 146.49 405 GLU A CA 1
ATOM 3151 C C . GLU A 1 399 ? 0.271 0.961 -42.822 1.00 143.28 405 GLU A C 1
ATOM 3152 O O . GLU A 1 399 ? 0.295 1.260 -41.629 1.00 143.68 405 GLU A O 1
ATOM 3158 N N . GLN A 1 400 ? 1.369 0.701 -43.524 1.00 140.66 406 GLN A N 1
ATOM 3159 C CA . GLN A 1 400 ? 2.699 0.796 -42.937 1.00 137.43 406 GLN A CA 1
ATOM 3160 C C . GLN A 1 400 ? 3.548 1.920 -43.508 1.00 133.18 406 GLN A C 1
ATOM 3161 O O . GLN A 1 400 ? 3.211 2.500 -44.537 1.00 133.96 406 GLN A O 1
ATOM 3167 N N . GLY A 1 401 ? 4.654 2.220 -42.839 1.00 128.45 407 GLY A N 1
ATOM 3168 C CA . GLY A 1 401 ? 5.501 3.325 -43.240 1.00 124.54 407 GLY A CA 1
ATOM 3169 C C . GLY A 1 401 ? 4.900 4.660 -42.858 1.00 121.00 407 GLY A C 1
ATOM 3170 O O . GLY A 1 401 ? 5.450 5.714 -43.166 1.00 120.59 407 GLY A O 1
ATOM 3171 N N . ILE A 1 402 ? 3.766 4.611 -42.172 1.00 118.03 408 ILE A N 1
ATOM 3172 C CA . ILE A 1 402 ? 3.111 5.822 -41.704 1.00 113.96 408 ILE A CA 1
ATOM 3173 C C . ILE A 1 402 ? 3.014 5.831 -40.188 1.00 109.36 408 ILE A C 1
ATOM 3174 O O . ILE A 1 402 ? 2.913 4.785 -39.549 1.00 109.09 408 ILE A O 1
ATOM 3179 N N . ALA A 1 403 ? 3.046 7.030 -39.624 1.00 105.67 409 ALA A N 1
ATOM 3180 C CA . ALA A 1 403 ? 2.900 7.225 -38.189 1.00 101.61 409 ALA A CA 1
ATOM 3181 C C . ALA A 1 403 ? 1.906 8.350 -37.938 1.00 98.39 409 ALA A C 1
ATOM 3182 O O . ALA A 1 403 ? 1.834 9.308 -38.706 1.00 98.51 409 ALA A O 1
ATOM 3184 N N . GLU A 1 404 ? 1.131 8.231 -36.866 1.00 95.56 410 GLU A N 1
ATOM 3185 C CA . GLU A 1 404 ? 0.112 9.231 -36.568 1.00 94.14 410 GLU A CA 1
ATOM 3186 C C . GLU A 1 404 ? 0.408 9.999 -35.282 1.00 89.87 410 GLU A C 1
ATOM 3187 O O . GLU A 1 404 ? 0.799 9.419 -34.268 1.00 89.43 410 GLU A O 1
ATOM 3193 N N . VAL A 1 405 ? 0.222 11.313 -35.344 1.00 85.98 411 VAL A N 1
ATOM 3194 C CA . VAL A 1 405 ? 0.442 12.191 -34.203 1.00 81.01 411 VAL A CA 1
ATOM 3195 C C . VAL A 1 405 ? -0.885 12.703 -33.668 1.00 78.72 411 VAL A C 1
ATOM 3196 O O . VAL A 1 405 ? -1.568 13.483 -34.330 1.00 79.48 411 VAL A O 1
ATOM 3200 N N . ILE A 1 406 ? -1.246 12.271 -32.465 1.00 76.32 412 ILE A N 1
ATOM 3201 C CA . ILE A 1 406 ? -2.524 12.647 -31.878 1.00 74.48 412 ILE A CA 1
ATOM 3202 C C . ILE A 1 406 ? -2.438 13.859 -30.962 1.00 74.78 412 ILE A C 1
ATOM 3203 O O . ILE A 1 406 ? -1.464 14.017 -30.226 1.00 74.74 412 ILE A O 1
ATOM 3208 N N . ILE A 1 407 ? -3.416 14.734 -31.063 1.00 74.44 413 ILE A N 1
ATOM 3209 C CA . ILE A 1 407 ? -3.370 15.968 -30.332 1.00 73.03 413 ILE A CA 1
ATOM 3210 C C . ILE A 1 407 ? -4.348 15.981 -29.169 1.00 73.33 413 ILE A C 1
ATOM 3211 O O . ILE A 1 407 ? -5.396 16.594 -29.228 1.00 74.36 413 ILE A O 1
ATOM 3216 N N . ALA A 1 408 ? -3.989 15.259 -28.118 1.00 72.75 414 ALA A N 1
ATOM 3217 C CA . ALA A 1 408 ? -4.867 15.066 -26.983 1.00 73.28 414 ALA A CA 1
ATOM 3218 C C . ALA A 1 408 ? -5.233 16.343 -26.255 1.00 72.66 414 ALA A C 1
ATOM 3219 O O . ALA A 1 408 ? -6.384 16.535 -25.928 1.00 73.91 414 ALA A O 1
ATOM 3221 N N . LYS A 1 409 ? -4.273 17.219 -26.001 1.00 71.10 415 LYS A N 1
ATOM 3222 C CA . LYS A 1 409 ? -4.595 18.472 -25.340 1.00 71.67 415 LYS A CA 1
ATOM 3223 C C . LYS A 1 409 ? -4.180 19.692 -26.109 1.00 74.05 415 LYS A C 1
ATOM 3224 O O . LYS A 1 409 ? -3.013 19.889 -26.357 1.00 73.18 415 LYS A O 1
ATOM 3230 N N . GLN A 1 410 ? -5.141 20.577 -26.379 1.00 78.16 416 GLN A N 1
ATOM 3231 C CA . GLN A 1 410 ? -4.866 21.906 -26.937 1.00 82.38 416 GLN A CA 1
ATOM 3232 C C . GLN A 1 410 ? -5.605 23.007 -26.154 1.00 85.57 416 GLN A C 1
ATOM 3233 O O . GLN A 1 410 ? -6.681 22.760 -25.607 1.00 86.77 416 GLN A O 1
ATOM 3239 N N . ARG A 1 411 ? -5.033 24.212 -26.096 1.00 87.82 417 ARG A N 1
ATOM 3240 C CA . ARG A 1 411 ? -5.638 25.303 -25.356 1.00 91.19 417 ARG A CA 1
ATOM 3241 C C . ARG A 1 411 ? -6.487 26.010 -26.393 1.00 95.12 417 ARG A C 1
ATOM 3242 O O . ARG A 1 411 ? -7.603 26.428 -26.118 1.00 95.64 417 ARG A O 1
ATOM 3250 N N . GLN A 1 412 ? -5.921 26.151 -27.592 1.00 98.14 418 GLN A N 1
ATOM 3251 C CA . GLN A 1 412 ? -6.589 26.744 -28.759 1.00 102.17 418 GLN A CA 1
ATOM 3252 C C . GLN A 1 412 ? -7.788 26.029 -29.425 1.00 105.06 418 GLN A C 1
ATOM 3253 O O . GLN A 1 412 ? -8.763 26.686 -29.786 1.00 107.46 418 GLN A O 1
ATOM 3259 N N . GLY A 1 413 ? -7.719 24.708 -29.609 1.00 104.88 419 GLY A N 1
ATOM 3260 C CA . GLY A 1 413 ? -8.700 24.024 -30.439 1.00 105.55 419 GLY A CA 1
ATOM 3261 C C . GLY A 1 413 ? -9.084 22.608 -30.071 1.00 105.00 419 GLY A C 1
ATOM 3262 O O . GLY A 1 413 ? -8.608 22.068 -29.097 1.00 104.65 419 GLY A O 1
ATOM 3263 N N . PRO A 1 414 ? -9.961 22.001 -30.855 1.00 104.85 420 PRO A N 1
ATOM 3264 C CA . PRO A 1 414 ? -10.517 20.696 -30.491 1.00 104.61 420 PRO A CA 1
ATOM 3265 C C . PRO A 1 414 ? -9.496 19.580 -30.692 1.00 103.06 420 PRO A C 1
ATOM 3266 O O . PRO A 1 414 ? -8.473 19.796 -31.344 1.00 101.98 420 PRO A O 1
ATOM 3270 N N . THR A 1 415 ? -9.769 18.411 -30.121 1.00 102.92 421 THR A N 1
ATOM 3271 C CA . THR A 1 415 ? -8.927 17.236 -30.315 1.00 101.71 421 THR A CA 1
ATOM 3272 C C . THR A 1 415 ? -8.865 16.861 -31.793 1.00 100.77 421 THR A C 1
ATOM 3273 O O . THR A 1 415 ? -9.893 16.801 -32.467 1.00 102.46 421 THR A O 1
ATOM 3277 N N . ASP A 1 416 ? -7.659 16.604 -32.292 1.00 98.70 422 ASP A N 1
ATOM 3278 C CA . ASP A 1 416 ? -7.467 16.277 -33.702 1.00 97.86 422 ASP A CA 1
ATOM 3279 C C . ASP A 1 416 ? -6.298 15.318 -33.911 1.00 95.43 422 ASP A C 1
ATOM 3280 O O . ASP A 1 416 ? -5.472 15.127 -33.019 1.00 94.61 422 ASP A O 1
ATOM 3285 N N . ILE A 1 417 ? -6.242 14.706 -35.089 1.00 94.03 423 ILE A N 1
ATOM 3286 C CA . ILE A 1 417 ? -5.177 13.760 -35.405 1.00 92.68 423 ILE A CA 1
ATOM 3287 C C . ILE A 1 417 ? -4.462 14.124 -36.712 1.00 91.86 423 ILE A C 1
ATOM 3288 O O . ILE A 1 417 ? -5.097 14.514 -37.692 1.00 93.27 423 ILE A O 1
ATOM 3293 N N . VAL A 1 418 ? -3.137 14.009 -36.711 1.00 90.26 424 VAL A N 1
ATOM 3294 C CA . VAL A 1 418 ? -2.331 14.340 -37.884 1.00 89.34 424 VAL A CA 1
ATOM 3295 C C . VAL A 1 418 ? -1.475 13.156 -38.328 1.00 90.67 424 VAL A C 1
ATOM 3296 O O . VAL A 1 418 ? -0.675 12.633 -37.552 1.00 89.37 424 VAL A O 1
ATOM 3300 N N . LYS A 1 419 ? -1.647 12.735 -39.577 1.00 93.22 425 LYS A N 1
ATOM 3301 C CA . LYS A 1 419 ? -0.845 11.646 -40.129 1.00 94.91 425 LYS A CA 1
ATOM 3302 C C . LYS A 1 419 ? 0.425 12.145 -40.818 1.00 94.33 425 LYS A C 1
ATOM 3303 O O . LYS A 1 419 ? 0.377 13.068 -41.628 1.00 93.67 425 LYS A O 1
ATOM 3309 N N . LEU A 1 420 ? 1.560 11.542 -40.474 1.00 95.07 426 LEU A N 1
ATOM 3310 C CA . LEU A 1 420 ? 2.834 11.816 -41.129 1.00 96.35 426 LEU A CA 1
ATOM 3311 C C . LEU A 1 420 ? 3.628 10.581 -41.533 1.00 97.63 426 LEU A C 1
ATOM 3312 O O . LEU A 1 420 ? 3.354 9.485 -41.049 1.00 98.41 426 LEU A O 1
ATOM 3317 N N . ALA A 1 421 ? 4.595 10.751 -42.428 1.00 97.88 427 ALA A N 1
ATOM 3318 C CA . ALA A 1 421 ? 5.389 9.629 -42.919 1.00 98.28 427 ALA A CA 1
ATOM 3319 C C . ALA A 1 421 ? 6.532 9.370 -41.940 1.00 97.45 427 ALA A C 1
ATOM 3320 O O . ALA A 1 421 ? 7.093 10.300 -41.360 1.00 96.20 427 ALA A O 1
ATOM 3322 N N . PHE A 1 422 ? 6.858 8.095 -41.750 1.00 98.38 428 PHE A N 1
ATOM 3323 C CA . PHE A 1 422 ? 7.999 7.707 -40.929 1.00 98.75 428 PHE A CA 1
ATOM 3324 C C . PHE A 1 422 ? 8.811 6.596 -41.582 1.00 100.79 428 PHE A C 1
ATOM 3325 O O . PHE A 1 422 ? 8.285 5.524 -41.877 1.00 100.95 428 PHE A O 1
ATOM 3333 N N . ILE A 1 423 ? 10.095 6.856 -41.801 1.00 103.51 429 ILE A N 1
ATOM 3334 C CA . ILE A 1 423 ? 10.979 5.860 -42.393 1.00 106.51 429 ILE A CA 1
ATOM 3335 C C . ILE A 1 423 ? 11.804 5.180 -41.304 1.00 110.19 429 ILE A C 1
ATOM 3336 O O . ILE A 1 423 ? 12.675 5.802 -40.696 1.00 109.83 429 ILE A O 1
ATOM 3341 N N . LYS A 1 424 ? 11.517 3.902 -41.065 1.00 113.70 430 LYS A N 1
ATOM 3342 C CA . LYS A 1 424 ? 12.175 3.132 -40.007 1.00 116.45 430 LYS A CA 1
ATOM 3343 C C . LYS A 1 424 ? 13.690 3.069 -40.233 1.00 118.08 430 LYS A C 1
ATOM 3344 O O . LYS A 1 424 ? 14.466 3.170 -39.283 1.00 117.15 430 LYS A O 1
ATOM 3350 N N . GLU A 1 425 ? 14.095 2.888 -41.485 1.00 121.72 431 GLU A N 1
ATOM 3351 C CA . GLU A 1 425 ? 15.507 2.751 -41.823 1.00 124.87 431 GLU A CA 1
ATOM 3352 C C . GLU A 1 425 ? 16.342 3.909 -41.285 1.00 126.04 431 GLU A C 1
ATOM 3353 O O . GLU A 1 425 ? 17.217 3.718 -40.440 1.00 124.59 431 GLU A O 1
ATOM 3359 N N . TYR A 1 426 ? 16.066 5.108 -41.785 1.00 78.68 432 TYR A N 1
ATOM 3360 C CA . TYR A 1 426 ? 16.820 6.302 -41.406 1.00 82.26 432 TYR A CA 1
ATOM 3361 C C . TYR A 1 426 ? 16.341 6.947 -40.108 1.00 84.01 432 TYR A C 1
ATOM 3362 O O . TYR A 1 426 ? 16.926 7.929 -39.645 1.00 86.47 432 TYR A O 1
ATOM 3371 N N . THR A 1 427 ? 15.273 6.390 -39.546 1.00 82.72 433 THR A N 1
ATOM 3372 C CA . THR A 1 427 ? 14.662 6.930 -38.341 1.00 80.51 433 THR A CA 1
ATOM 3373 C C . THR A 1 427 ? 14.321 8.400 -38.549 1.00 79.59 433 THR A C 1
ATOM 3374 O O . THR A 1 427 ? 14.684 9.253 -37.738 1.00 79.14 433 THR A O 1
ATOM 3378 N N . LYS A 1 428 ? 13.626 8.697 -39.643 1.00 79.31 434 LYS A N 1
ATOM 3379 C CA . LYS A 1 428 ? 13.308 10.087 -39.963 1.00 79.98 434 LYS A CA 1
ATOM 3380 C C . LYS A 1 428 ? 11.811 10.282 -40.202 1.00 79.43 434 LYS A C 1
ATOM 3381 O O . LYS A 1 428 ? 11.166 9.485 -40.886 1.00 78.44 434 LYS A O 1
ATOM 3387 N N . PHE A 1 429 ? 11.270 11.348 -39.622 1.00 80.18 435 PHE A N 1
ATOM 3388 C CA . PHE A 1 429 ? 9.888 11.742 -39.861 1.00 80.80 435 PHE A CA 1
ATOM 3389 C C . PHE A 1 429 ? 9.858 12.741 -41.011 1.00 82.39 435 PHE A C 1
ATOM 3390 O O . PHE A 1 429 ? 10.738 13.595 -41.120 1.00 82.86 435 PHE A O 1
ATOM 3398 N N . ALA A 1 430 ? 8.848 12.630 -41.867 1.00 83.24 436 ALA A N 1
ATOM 3399 C CA . ALA A 1 430 ? 8.722 13.517 -43.018 1.00 84.06 436 ALA A CA 1
ATOM 3400 C C . ALA A 1 430 ? 7.257 13.796 -43.340 1.00 84.98 436 ALA A C 1
ATOM 3401 O O . ALA A 1 430 ? 6.383 12.983 -43.040 1.00 84.72 436 ALA A O 1
ATOM 3403 N N . ASN A 1 431 ? 6.994 14.946 -43.954 1.00 86.21 437 ASN A N 1
ATOM 3404 C CA . ASN A 1 431 ? 5.637 15.303 -44.348 1.00 87.35 437 ASN A CA 1
ATOM 3405 C C . ASN A 1 431 ? 5.105 14.454 -45.496 1.00 89.90 437 ASN A C 1
ATOM 3406 O O . ASN A 1 431 ? 5.786 14.249 -46.499 1.00 91.09 437 ASN A O 1
ATOM 3411 N N . LEU A 1 432 ? 3.880 13.966 -45.337 1.00 90.73 438 LEU A N 1
ATOM 3412 C CA . LEU A 1 432 ? 3.205 13.180 -46.365 1.00 91.31 438 LEU A CA 1
ATOM 3413 C C . LEU A 1 432 ? 2.670 14.100 -47.459 1.00 92.43 438 LEU A C 1
ATOM 3414 O O . LEU A 1 432 ? 2.767 15.322 -47.346 1.00 91.56 438 LEU A O 1
ATOM 3419 N N . GLU A 1 433 ? 2.108 13.516 -48.515 1.00 94.71 439 GLU A N 1
ATOM 3420 C CA . GLU A 1 433 ? 1.509 14.300 -49.594 1.00 96.58 439 GLU A CA 1
ATOM 3421 C C . GLU A 1 433 ? 0.173 13.698 -50.017 1.00 97.39 439 GLU A C 1
ATOM 3422 O O . GLU A 1 433 ? -0.889 14.181 -49.621 1.00 97.63 439 GLU A O 1
ATOM 3428 N N . PRO B 1 2 ? 40.082 34.997 -11.764 1.00 138.38 8 PRO B N 1
ATOM 3429 C CA . PRO B 1 2 ? 41.524 34.803 -11.928 1.00 139.51 8 PRO B CA 1
ATOM 3430 C C . PRO B 1 2 ? 41.135 34.661 -13.395 1.00 141.58 8 PRO B C 1
ATOM 3431 O O . PRO B 1 2 ? 40.657 33.605 -13.809 1.00 142.65 8 PRO B O 1
ATOM 3435 N N . CYS B 1 3 ? 41.344 35.718 -14.171 1.00 142.29 9 CYS B N 1
ATOM 3436 C CA . CYS B 1 3 ? 41.693 35.859 -15.577 1.00 142.54 9 CYS B CA 1
ATOM 3437 C C . CYS B 1 3 ? 42.308 37.227 -15.842 1.00 142.11 9 CYS B C 1
ATOM 3438 O O . CYS B 1 3 ? 42.153 38.152 -15.047 1.00 141.21 9 CYS B O 1
ATOM 3441 N N . ASP B 1 4 ? 43.006 37.345 -16.965 1.00 142.83 10 ASP B N 1
ATOM 3442 C CA . ASP B 1 4 ? 43.647 38.596 -17.343 1.00 144.00 10 ASP B CA 1
ATOM 3443 C C . ASP B 1 4 ? 42.989 39.184 -18.582 1.00 144.74 10 ASP B C 1
ATOM 3444 O O . ASP B 1 4 ? 42.874 38.519 -19.610 1.00 144.35 10 ASP B O 1
ATOM 3449 N N . GLU B 1 5 ? 42.563 40.438 -18.482 1.00 146.22 11 GLU B N 1
ATOM 3450 C CA . GLU B 1 5 ? 41.948 41.122 -19.610 1.00 147.70 11 GLU B CA 1
ATOM 3451 C C . GLU B 1 5 ? 42.987 41.319 -20.702 1.00 149.22 11 GLU B C 1
ATOM 3452 O O . GLU B 1 5 ? 42.783 40.929 -21.851 1.00 149.77 11 GLU B O 1
ATOM 3458 N N . SER B 1 6 ? 44.109 41.922 -20.329 1.00 149.75 12 SER B N 1
ATOM 3459 C CA . SER B 1 6 ? 45.211 42.124 -21.254 1.00 149.94 12 SER B CA 1
ATOM 3460 C C . SER B 1 6 ? 45.885 40.935 -21.919 1.00 148.94 12 SER B C 1
ATOM 3461 O O . SER B 1 6 ? 46.141 40.951 -23.122 1.00 149.09 12 SER B O 1
ATOM 3464 N N . ALA B 1 7 ? 46.159 39.895 -21.138 1.00 148.05 13 ALA B N 1
ATOM 3465 C CA . ALA B 1 7 ? 46.726 38.679 -21.698 1.00 147.91 13 ALA B CA 1
ATOM 3466 C C . ALA B 1 7 ? 45.896 37.999 -22.775 1.00 148.15 13 ALA B C 1
ATOM 3467 O O . ALA B 1 7 ? 46.406 37.635 -23.833 1.00 148.82 13 ALA B O 1
ATOM 3469 N N . GLU B 1 8 ? 44.594 37.892 -22.535 1.00 147.57 14 GLU B N 1
ATOM 3470 C CA . GLU B 1 8 ? 43.674 37.357 -23.535 1.00 146.70 14 GLU B CA 1
ATOM 3471 C C . GLU B 1 8 ? 43.277 38.427 -24.552 1.00 145.24 14 GLU B C 1
ATOM 3472 O O . GLU B 1 8 ? 42.920 38.121 -25.688 1.00 145.29 14 GLU B O 1
ATOM 3478 N N . ARG B 1 9 ? 43.350 39.682 -24.126 1.00 143.41 15 ARG B N 1
ATOM 3479 C CA . ARG B 1 9 ? 42.900 40.827 -24.910 1.00 141.28 15 ARG B CA 1
ATOM 3480 C C . ARG B 1 9 ? 43.854 40.841 -26.109 1.00 139.97 15 ARG B C 1
ATOM 3481 O O . ARG B 1 9 ? 43.448 41.097 -27.243 1.00 140.46 15 ARG B O 1
ATOM 3489 N N . ALA B 1 10 ? 45.124 40.554 -25.843 1.00 138.46 16 ALA B N 1
ATOM 3490 C CA . ALA B 1 10 ? 46.123 40.433 -26.898 1.00 138.10 16 ALA B CA 1
ATOM 3491 C C . ALA B 1 10 ? 45.837 39.302 -27.887 1.00 137.91 16 ALA B C 1
ATOM 3492 O O . ALA B 1 10 ? 46.265 39.352 -29.040 1.00 138.50 16 ALA B O 1
ATOM 3494 N N . VAL B 1 11 ? 45.128 38.277 -27.423 1.00 137.26 17 VAL B N 1
ATOM 3495 C CA . VAL B 1 11 ? 44.711 37.169 -28.279 1.00 136.40 17 VAL B CA 1
ATOM 3496 C C . VAL B 1 11 ? 43.699 37.661 -29.312 1.00 135.70 17 VAL B C 1
ATOM 3497 O O . VAL B 1 11 ? 43.722 37.246 -30.471 1.00 135.23 17 VAL B O 1
ATOM 3501 N N . LEU B 1 12 ? 42.819 38.558 -28.879 1.00 135.68 18 LEU B N 1
ATOM 3502 C CA . LEU B 1 12 ? 41.788 39.111 -29.749 1.00 136.26 18 LEU B CA 1
ATOM 3503 C C . LEU B 1 12 ? 42.412 40.048 -30.780 1.00 138.06 18 LEU B C 1
ATOM 3504 O O . LEU B 1 12 ? 42.064 40.005 -31.960 1.00 138.02 18 LEU B O 1
ATOM 3509 N N . GLY B 1 13 ? 43.323 40.900 -30.319 1.00 140.03 19 GLY B N 1
ATOM 3510 C CA . GLY B 1 13 ? 44.063 41.796 -31.191 1.00 142.47 19 GLY B CA 1
ATOM 3511 C C . GLY B 1 13 ? 44.813 41.046 -32.275 1.00 145.02 19 GLY B C 1
ATOM 3512 O O . GLY B 1 13 ? 44.773 41.421 -33.447 1.00 145.62 19 GLY B O 1
ATOM 3513 N N . SER B 1 14 ? 45.510 39.988 -31.872 1.00 146.57 20 SER B N 1
ATOM 3514 C CA . SER B 1 14 ? 46.280 39.160 -32.797 1.00 147.98 20 SER B CA 1
ATOM 3515 C C . SER B 1 14 ? 45.382 38.454 -33.810 1.00 148.24 20 SER B C 1
ATOM 3516 O O . SER B 1 14 ? 45.824 38.101 -34.904 1.00 147.47 20 SER B O 1
ATOM 3519 N N . MET B 1 15 ? 44.123 38.249 -33.439 1.00 149.78 21 MET B N 1
ATOM 3520 C CA . MET B 1 15 ? 43.160 37.619 -34.330 1.00 152.07 21 MET B CA 1
ATOM 3521 C C . MET B 1 15 ? 42.681 38.638 -35.355 1.00 153.89 21 MET B C 1
ATOM 3522 O O . MET B 1 15 ? 42.424 38.300 -36.512 1.00 153.95 21 MET B O 1
ATOM 3527 N N . LEU B 1 16 ? 42.572 39.889 -34.919 1.00 155.70 22 LEU B N 1
ATOM 3528 C CA . LEU B 1 16 ? 42.168 40.984 -35.794 1.00 157.99 22 LEU B CA 1
ATOM 3529 C C . LEU B 1 16 ? 43.217 41.217 -36.869 1.00 160.60 22 LEU B C 1
ATOM 3530 O O . LEU B 1 16 ? 42.888 41.417 -38.038 1.00 160.91 22 LEU B O 1
ATOM 3535 N N . GLU B 1 17 ? 44.482 41.197 -36.465 1.00 162.66 23 GLU B N 1
ATOM 3536 C CA . GLU B 1 17 ? 45.573 41.483 -37.386 1.00 164.68 23 GLU B CA 1
ATOM 3537 C C . GLU B 1 17 ? 45.716 40.431 -38.481 1.00 166.40 23 GLU B C 1
ATOM 3538 O O . GLU B 1 17 ? 45.737 40.760 -39.667 1.00 166.63 23 GLU B O 1
ATOM 3544 N N . ASP B 1 18 ? 45.809 39.166 -38.087 1.00 167.59 24 ASP B N 1
ATOM 3545 C CA . ASP B 1 18 ? 45.957 38.099 -39.067 1.00 168.91 24 ASP B CA 1
ATOM 3546 C C . ASP B 1 18 ? 44.856 37.058 -38.901 1.00 169.36 24 ASP B C 1
ATOM 3547 O O . ASP B 1 18 ? 44.564 36.630 -37.785 1.00 169.59 24 ASP B O 1
ATOM 3552 N N . PRO B 1 19 ? 44.239 36.647 -40.019 1.00 169.71 25 PRO B N 1
ATOM 3553 C CA . PRO B 1 19 ? 43.218 35.595 -40.008 1.00 169.66 25 PRO B CA 1
ATOM 3554 C C . PRO B 1 19 ? 43.760 34.171 -39.900 1.00 170.21 25 PRO B C 1
ATOM 3555 O O . PRO B 1 19 ? 42.990 33.233 -39.698 1.00 170.63 25 PRO B O 1
ATOM 3559 N N . GLU B 1 20 ? 45.076 34.024 -40.034 1.00 170.06 26 GLU B N 1
ATOM 3560 C CA . GLU B 1 20 ? 45.766 32.760 -39.790 1.00 169.87 26 GLU B CA 1
ATOM 3561 C C . GLU B 1 20 ? 46.081 32.568 -38.309 1.00 168.53 26 GLU B C 1
ATOM 3562 O O . GLU B 1 20 ? 46.452 31.475 -37.882 1.00 168.21 26 GLU B O 1
ATOM 3568 N N . ASN B 1 21 ? 45.946 33.637 -37.530 1.00 167.90 27 ASN B N 1
ATOM 3569 C CA . ASN B 1 21 ? 46.122 33.543 -36.085 1.00 167.19 27 ASN B CA 1
ATOM 3570 C C . ASN B 1 21 ? 44.953 32.865 -35.376 1.00 166.94 27 ASN B C 1
ATOM 3571 O O . ASN B 1 21 ? 45.139 32.166 -34.381 1.00 167.20 27 ASN B O 1
ATOM 3576 N N . ILE B 1 22 ? 43.749 33.068 -35.902 1.00 165.97 28 ILE B N 1
ATOM 3577 C CA . ILE B 1 22 ? 42.536 32.534 -35.277 1.00 164.76 28 ILE B CA 1
ATOM 3578 C C . ILE B 1 22 ? 42.421 30.991 -35.206 1.00 164.14 28 ILE B C 1
ATOM 3579 O O . ILE B 1 22 ? 41.876 30.472 -34.230 1.00 163.41 28 ILE B O 1
ATOM 3584 N N . PRO B 1 23 ? 42.910 30.250 -36.227 1.00 164.60 29 PRO B N 1
ATOM 3585 C CA . PRO B 1 23 ? 42.811 28.798 -36.029 1.00 164.12 29 PRO B CA 1
ATOM 3586 C C . PRO B 1 23 ? 43.778 28.329 -34.947 1.00 162.62 29 PRO B C 1
ATOM 3587 O O . PRO B 1 23 ? 43.526 27.311 -34.300 1.00 162.27 29 PRO B O 1
ATOM 3591 N N . LEU B 1 24 ? 44.876 29.056 -34.765 1.00 161.87 30 LEU B N 1
ATOM 3592 C CA . LEU B 1 24 ? 45.860 28.699 -33.749 1.00 161.37 30 LEU B CA 1
ATOM 3593 C C . LEU B 1 24 ? 45.280 28.829 -32.342 1.00 160.60 30 LEU B C 1
ATOM 3594 O O . LEU B 1 24 ? 45.491 27.960 -31.497 1.00 160.58 30 LEU B O 1
ATOM 3599 N N . VAL B 1 25 ? 44.554 29.915 -32.092 1.00 159.84 31 VAL B N 1
ATOM 3600 C CA . VAL B 1 25 ? 43.918 30.111 -30.792 1.00 158.83 31 VAL B CA 1
ATOM 3601 C C . VAL B 1 25 ? 42.717 29.178 -30.619 1.00 157.99 31 VAL B C 1
ATOM 3602 O O . VAL B 1 25 ? 42.435 28.719 -29.512 1.00 157.97 31 VAL B O 1
ATOM 3606 N N . LEU B 1 26 ? 42.016 28.901 -31.717 1.00 157.33 32 LEU B N 1
ATOM 3607 C CA . LEU B 1 26 ? 40.842 28.035 -31.693 1.00 156.44 32 LEU B CA 1
ATOM 3608 C C . LEU B 1 26 ? 41.227 26.609 -31.323 1.00 155.59 32 LEU B C 1
ATOM 3609 O O . LEU B 1 26 ? 40.451 25.883 -30.704 1.00 155.36 32 LEU B O 1
ATOM 3614 N N . GLU B 1 27 ? 42.429 26.214 -31.723 1.00 155.31 33 GLU B N 1
ATOM 3615 C CA . GLU B 1 27 ? 42.968 24.910 -31.370 1.00 155.37 33 GLU B CA 1
ATOM 3616 C C . GLU B 1 27 ? 43.229 24.820 -29.867 1.00 154.20 33 GLU B C 1
ATOM 3617 O O . GLU B 1 27 ? 42.934 23.803 -29.239 1.00 154.14 33 GLU B O 1
ATOM 3623 N N . TYR B 1 28 ? 43.784 25.887 -29.299 1.00 153.04 34 TYR B N 1
ATOM 3624 C CA . TYR B 1 28 ? 44.120 25.922 -27.876 1.00 151.13 34 TYR B CA 1
ATOM 3625 C C . TYR B 1 28 ? 42.921 26.192 -26.962 1.00 147.68 34 TYR B C 1
ATOM 3626 O O . TYR B 1 28 ? 42.738 25.515 -25.949 1.00 147.48 34 TYR B O 1
ATOM 3635 N N . LEU B 1 29 ? 42.110 27.184 -27.320 1.00 144.11 35 LEU B N 1
ATOM 3636 C CA . LEU B 1 29 ? 41.022 27.633 -26.452 1.00 140.18 35 LEU B CA 1
ATOM 3637 C C . LEU B 1 29 ? 39.690 27.836 -27.178 1.00 137.20 35 LEU B C 1
ATOM 3638 O O . LEU B 1 29 ? 39.631 27.833 -28.408 1.00 137.04 35 LEU B O 1
ATOM 3643 N N . LYS B 1 30 ? 38.626 28.006 -26.399 1.00 134.87 36 LYS B N 1
ATOM 3644 C CA . LYS B 1 30 ? 37.292 28.260 -26.937 1.00 132.84 36 LYS B CA 1
ATOM 3645 C C . LYS B 1 30 ? 36.655 29.487 -26.279 1.00 130.94 36 LYS B C 1
ATOM 3646 O O . LYS B 1 30 ? 37.237 30.088 -25.376 1.00 131.25 36 LYS B O 1
ATOM 3652 N N . GLU B 1 31 ? 35.459 29.848 -26.740 1.00 128.68 37 GLU B N 1
ATOM 3653 C CA . GLU B 1 31 ? 34.751 31.045 -26.274 1.00 126.53 37 GLU B CA 1
ATOM 3654 C C . GLU B 1 31 ? 34.512 31.098 -24.761 1.00 124.52 37 GLU B C 1
ATOM 3655 O O . GLU B 1 31 ? 34.572 32.171 -24.158 1.00 123.64 37 GLU B O 1
ATOM 3661 N N . GLU B 1 32 ? 34.243 29.946 -24.154 1.00 123.76 38 GLU B N 1
ATOM 3662 C CA . GLU B 1 32 ? 33.895 29.880 -22.731 1.00 122.89 38 GLU B CA 1
ATOM 3663 C C . GLU B 1 32 ? 35.010 30.355 -21.797 1.00 121.75 38 GLU B C 1
ATOM 3664 O O . GLU B 1 32 ? 34.742 30.797 -20.680 1.00 121.47 38 GLU B O 1
ATOM 3670 N N . ASP B 1 33 ? 36.255 30.251 -22.255 1.00 121.01 39 ASP B N 1
ATOM 3671 C CA . ASP B 1 33 ? 37.420 30.573 -21.426 1.00 119.75 39 ASP B CA 1
ATOM 3672 C C . ASP B 1 33 ? 37.596 32.066 -21.128 1.00 118.39 39 ASP B C 1
ATOM 3673 O O . ASP B 1 33 ? 38.363 32.437 -20.237 1.00 118.16 39 ASP B O 1
ATOM 3678 N N . PHE B 1 34 ? 36.907 32.917 -21.884 1.00 117.59 40 PHE B N 1
ATOM 3679 C CA . PHE B 1 34 ? 37.024 34.365 -21.704 1.00 117.26 40 PHE B CA 1
ATOM 3680 C C . PHE B 1 34 ? 36.157 34.904 -20.567 1.00 117.65 40 PHE B C 1
ATOM 3681 O O . PHE B 1 34 ? 34.959 34.628 -20.494 1.00 117.36 40 PHE B O 1
ATOM 3689 N N . CYS B 1 35 ? 36.770 35.708 -19.706 1.00 118.24 41 CYS B N 1
ATOM 3690 C CA . CYS B 1 35 ? 36.089 36.281 -18.552 1.00 118.79 41 CYS B CA 1
ATOM 3691 C C . CYS B 1 35 ? 35.030 37.320 -18.918 1.00 120.18 41 CYS B C 1
ATOM 3692 O O . CYS B 1 35 ? 34.018 37.446 -18.231 1.00 120.55 41 CYS B O 1
ATOM 3695 N N . ILE B 1 36 ? 35.267 38.070 -19.990 1.00 120.81 42 ILE B N 1
ATOM 3696 C CA . ILE B 1 36 ? 34.372 39.169 -20.355 1.00 120.80 42 ILE B CA 1
ATOM 3697 C C . ILE B 1 36 ? 33.427 38.892 -21.524 1.00 121.79 42 ILE B C 1
ATOM 3698 O O . ILE B 1 36 ? 33.828 38.336 -22.547 1.00 122.20 42 ILE B O 1
ATOM 3703 N N . ASP B 1 37 ? 32.167 39.291 -21.356 1.00 122.21 43 ASP B N 1
ATOM 3704 C CA . ASP B 1 37 ? 31.139 39.075 -22.367 1.00 122.48 43 ASP B CA 1
ATOM 3705 C C . ASP B 1 37 ? 31.551 39.693 -23.700 1.00 123.59 43 ASP B C 1
ATOM 3706 O O . ASP B 1 37 ? 31.344 39.103 -24.759 1.00 123.26 43 ASP B O 1
ATOM 3711 N N . GLU B 1 38 ? 32.137 40.884 -23.637 1.00 124.98 44 GLU B N 1
ATOM 3712 C CA . GLU B 1 38 ? 32.598 41.581 -24.833 1.00 126.73 44 GLU B CA 1
ATOM 3713 C C . GLU B 1 38 ? 33.665 40.812 -25.608 1.00 127.52 44 GLU B C 1
ATOM 3714 O O . GLU B 1 38 ? 33.663 40.796 -26.839 1.00 127.82 44 GLU B O 1
ATOM 3720 N N . HIS B 1 39 ? 34.578 40.180 -24.876 1.00 127.75 45 HIS B N 1
ATOM 3721 C CA . HIS B 1 39 ? 35.617 39.358 -25.485 1.00 127.57 45 HIS B CA 1
ATOM 3722 C C . HIS B 1 39 ? 35.043 38.072 -26.078 1.00 126.46 45 HIS B C 1
ATOM 3723 O O . HIS B 1 39 ? 35.420 37.670 -27.178 1.00 126.77 45 HIS B O 1
ATOM 3730 N N . LYS B 1 40 ? 34.133 37.434 -25.344 1.00 124.79 46 LYS B N 1
ATOM 3731 C CA . LYS B 1 40 ? 33.489 36.201 -25.795 1.00 123.45 46 LYS B CA 1
ATOM 3732 C C . LYS B 1 40 ? 32.702 36.435 -27.076 1.00 123.37 46 LYS B C 1
ATOM 3733 O O . LYS B 1 40 ? 32.741 35.626 -28.004 1.00 124.20 46 LYS B O 1
ATOM 3739 N N . LEU B 1 41 ? 31.985 37.552 -27.110 1.00 122.09 47 LEU B N 1
ATOM 3740 C CA . LEU B 1 41 ? 31.176 37.926 -28.260 1.00 120.68 47 LEU B CA 1
ATOM 3741 C C . LEU B 1 41 ? 32.013 38.221 -29.500 1.00 118.68 47 LEU B C 1
ATOM 3742 O O . LEU B 1 41 ? 31.673 37.797 -30.605 1.00 118.24 47 LEU B O 1
ATOM 3747 N N . LEU B 1 42 ? 33.102 38.959 -29.309 1.00 117.53 48 LEU B N 1
ATOM 3748 C CA . LEU B 1 42 ? 34.024 39.267 -30.395 1.00 117.44 48 LEU B CA 1
ATOM 3749 C C . LEU B 1 42 ? 34.730 37.981 -30.835 1.00 117.80 48 LEU B C 1
ATOM 3750 O O . LEU B 1 42 ? 35.024 37.787 -32.013 1.00 118.16 48 LEU B O 1
ATOM 3755 N N . PHE B 1 43 ? 34.991 37.099 -29.874 1.00 117.91 49 PHE B N 1
ATOM 3756 C CA . PHE B 1 43 ? 35.604 35.807 -30.170 1.00 118.11 49 PHE B CA 1
ATOM 3757 C C . PHE B 1 43 ? 34.628 34.975 -30.995 1.00 119.73 49 PHE B C 1
ATOM 3758 O O . PHE B 1 43 ? 35.026 34.273 -31.926 1.00 119.98 49 PHE B O 1
ATOM 3766 N N . ARG B 1 44 ? 33.351 35.057 -30.635 1.00 120.80 50 ARG B N 1
ATOM 3767 C CA . ARG B 1 44 ? 32.302 34.310 -31.316 1.00 122.41 50 ARG B CA 1
ATOM 3768 C C . ARG B 1 44 ? 32.189 34.722 -32.778 1.00 124.78 50 ARG B C 1
ATOM 3769 O O . ARG B 1 44 ? 32.245 33.882 -33.679 1.00 124.16 50 ARG B O 1
ATOM 3777 N N . VAL B 1 45 ? 32.044 36.023 -33.002 1.00 128.15 51 VAL B N 1
ATOM 3778 C CA . VAL B 1 45 ? 31.891 36.565 -34.347 1.00 131.70 51 VAL B CA 1
ATOM 3779 C C . VAL B 1 45 ? 33.129 36.326 -35.210 1.00 135.10 51 VAL B C 1
ATOM 3780 O O . VAL B 1 45 ? 33.018 36.133 -36.419 1.00 135.82 51 VAL B O 1
ATOM 3784 N N . LEU B 1 46 ? 34.302 36.327 -34.583 1.00 137.46 52 LEU B N 1
ATOM 3785 C CA . LEU B 1 46 ? 35.549 36.100 -35.302 1.00 140.19 52 LEU B CA 1
ATOM 3786 C C . LEU B 1 46 ? 35.682 34.644 -35.746 1.00 143.24 52 LEU B C 1
ATOM 3787 O O . LEU B 1 46 ? 36.157 34.363 -36.845 1.00 143.44 52 LEU B O 1
ATOM 3792 N N . THR B 1 47 ? 35.257 33.726 -34.885 1.00 146.19 53 THR B N 1
ATOM 3793 C CA . THR B 1 47 ? 35.275 32.301 -35.203 1.00 149.55 53 THR B CA 1
ATOM 3794 C C . THR B 1 47 ? 34.279 31.977 -36.312 1.00 152.42 53 THR B C 1
ATOM 3795 O O . THR B 1 47 ? 34.571 31.202 -37.225 1.00 152.36 53 THR B O 1
ATOM 3799 N N . ASN B 1 48 ? 33.099 32.583 -36.216 1.00 155.40 54 ASN B N 1
ATOM 3800 C CA . ASN B 1 48 ? 32.048 32.419 -37.215 1.00 158.63 54 ASN B CA 1
ATOM 3801 C C . ASN B 1 48 ? 32.373 33.168 -38.504 1.00 161.92 54 ASN B C 1
ATOM 3802 O O . ASN B 1 48 ? 31.796 32.887 -39.551 1.00 162.31 54 ASN B O 1
ATOM 3807 N N . LEU B 1 49 ? 33.295 34.124 -38.416 1.00 164.70 55 LEU B N 1
ATOM 3808 C CA . LEU B 1 49 ? 33.741 34.894 -39.578 1.00 167.74 55 LEU B CA 1
ATOM 3809 C C . LEU B 1 49 ? 34.465 34.003 -40.580 1.00 170.58 55 LEU B C 1
ATOM 3810 O O . LEU B 1 49 ? 34.425 34.253 -41.786 1.00 171.28 55 LEU B O 1
ATOM 3815 N N . TRP B 1 50 ? 35.137 32.977 -40.068 1.00 172.53 56 TRP B N 1
ATOM 3816 C CA . TRP B 1 50 ? 35.869 32.034 -40.904 1.00 174.66 56 TRP B CA 1
ATOM 3817 C C . TRP B 1 50 ? 35.008 31.406 -42.003 1.00 175.55 56 TRP B C 1
ATOM 3818 O O . TRP B 1 50 ? 35.393 31.391 -43.172 1.00 175.53 56 TRP B O 1
ATOM 3829 N N . SER B 1 51 ? 33.833 30.909 -41.621 1.00 176.31 57 SER B N 1
ATOM 3830 C CA . SER B 1 51 ? 32.895 30.322 -42.580 1.00 177.33 57 SER B CA 1
ATOM 3831 C C . SER B 1 51 ? 31.901 31.391 -43.030 1.00 178.00 57 SER B C 1
ATOM 3832 O O . SER B 1 51 ? 31.395 32.147 -42.203 1.00 178.06 57 SER B O 1
ATOM 3835 N N . GLU B 1 52 ? 31.639 31.468 -44.334 1.00 178.35 58 GLU B N 1
ATOM 3836 C CA . GLU B 1 52 ? 30.708 32.454 -44.898 1.00 178.25 58 GLU B CA 1
ATOM 3837 C C . GLU B 1 52 ? 31.077 33.915 -44.635 1.00 177.85 58 GLU B C 1
ATOM 3838 O O . GLU B 1 52 ? 32.141 34.217 -44.096 1.00 177.77 58 GLU B O 1
ATOM 3844 N N . GLY B 1 54 ? 33.983 35.212 -45.453 1.00 177.64 60 GLY B N 1
ATOM 3845 C CA . GLY B 1 54 ? 35.277 35.691 -45.903 1.00 178.24 60 GLY B CA 1
ATOM 3846 C C . GLY B 1 54 ? 36.411 35.215 -45.016 1.00 178.83 60 GLY B C 1
ATOM 3847 O O . GLY B 1 54 ? 36.527 35.631 -43.864 1.00 178.62 60 GLY B O 1
ATOM 3848 N N . ASN B 1 55 ? 37.254 34.353 -45.574 1.00 179.74 61 ASN B N 1
ATOM 3849 C CA . ASN B 1 55 ? 38.478 33.927 -44.912 1.00 180.42 61 ASN B CA 1
ATOM 3850 C C . ASN B 1 55 ? 39.506 34.990 -44.520 1.00 180.45 61 ASN B C 1
ATOM 3851 O O . ASN B 1 55 ? 40.053 34.949 -43.418 1.00 180.72 61 ASN B O 1
ATOM 3856 N N . LYS B 1 56 ? 39.777 35.934 -45.421 1.00 179.98 62 LYS B N 1
ATOM 3857 C CA . LYS B 1 56 ? 40.753 36.981 -45.141 1.00 179.21 62 LYS B CA 1
ATOM 3858 C C . LYS B 1 56 ? 40.281 38.369 -45.705 1.00 191.46 62 LYS B C 1
ATOM 3859 O O . LYS B 1 56 ? 40.599 38.829 -46.802 1.00 191.58 62 LYS B O 1
ATOM 3865 N N . LEU B 1 57 ? 39.426 38.973 -44.888 1.00 191.43 63 LEU B N 1
ATOM 3866 C CA . LEU B 1 57 ? 39.054 40.376 -44.998 1.00 191.69 63 LEU B CA 1
ATOM 3867 C C . LEU B 1 57 ? 39.342 40.697 -43.547 1.00 192.10 63 LEU B C 1
ATOM 3868 O O . LEU B 1 57 ? 38.835 39.999 -42.669 1.00 192.33 63 LEU B O 1
ATOM 3873 N N . ASP B 1 58 ? 40.163 41.700 -43.247 1.00 192.08 64 ASP B N 1
ATOM 3874 C CA . ASP B 1 58 ? 40.614 41.756 -41.855 1.00 191.74 64 ASP B CA 1
ATOM 3875 C C . ASP B 1 58 ? 39.868 42.882 -41.124 1.00 190.81 64 ASP B C 1
ATOM 3876 O O . ASP B 1 58 ? 39.648 42.775 -39.918 1.00 190.80 64 ASP B O 1
ATOM 3881 N N . PHE B 1 59 ? 39.461 43.942 -41.820 1.00 189.87 65 PHE B N 1
ATOM 3882 C CA . PHE B 1 59 ? 38.587 44.929 -41.174 1.00 188.79 65 PHE B CA 1
ATOM 3883 C C . PHE B 1 59 ? 37.183 45.285 -41.665 1.00 187.79 65 PHE B C 1
ATOM 3884 O O . PHE B 1 59 ? 36.419 45.916 -40.935 1.00 187.58 65 PHE B O 1
ATOM 3892 N N . VAL B 1 60 ? 36.836 44.897 -42.885 1.00 187.23 66 VAL B N 1
ATOM 3893 C CA . VAL B 1 60 ? 35.476 45.153 -43.366 1.00 186.46 66 VAL B CA 1
ATOM 3894 C C . VAL B 1 60 ? 34.327 44.101 -43.213 1.00 193.69 66 VAL B C 1
ATOM 3895 O O . VAL B 1 60 ? 33.137 44.422 -43.194 1.00 193.55 66 VAL B O 1
ATOM 3899 N N . LEU B 1 61 ? 34.718 42.857 -42.944 1.00 193.70 67 LEU B N 1
ATOM 3900 C CA . LEU B 1 61 ? 33.768 41.858 -42.426 1.00 193.51 67 LEU B CA 1
ATOM 3901 C C . LEU B 1 61 ? 33.426 42.078 -40.934 1.00 193.01 67 LEU B C 1
ATOM 3902 O O . LEU B 1 61 ? 32.331 41.750 -40.476 1.00 193.06 67 LEU B O 1
ATOM 3907 N N . ILE B 1 62 ? 34.385 42.644 -40.204 1.00 192.32 68 ILE B N 1
ATOM 3908 C CA . ILE B 1 62 ? 34.280 43.217 -38.867 1.00 191.18 68 ILE B CA 1
ATOM 3909 C C . ILE B 1 62 ? 33.155 44.246 -38.917 1.00 190.30 68 ILE B C 1
ATOM 3910 O O . ILE B 1 62 ? 32.263 44.252 -38.067 1.00 190.49 68 ILE B O 1
ATOM 3915 N N . LYS B 1 63 ? 33.188 45.102 -39.933 1.00 188.91 69 LYS B N 1
ATOM 3916 C CA . LYS B 1 63 ? 32.130 46.083 -40.137 1.00 187.09 69 LYS B CA 1
ATOM 3917 C C . LYS B 1 63 ? 30.861 45.393 -40.630 1.00 186.21 69 LYS B C 1
ATOM 3918 O O . LYS B 1 63 ? 29.749 45.779 -40.269 1.00 185.45 69 LYS B O 1
ATOM 3924 N N . ASP B 1 64 ? 31.042 44.366 -41.454 1.00 186.32 70 ASP B N 1
ATOM 3925 C CA . ASP B 1 64 ? 29.929 43.587 -41.985 1.00 186.11 70 ASP B CA 1
ATOM 3926 C C . ASP B 1 64 ? 29.183 42.870 -40.864 1.00 185.47 70 ASP B C 1
ATOM 3927 O O . ASP B 1 64 ? 27.953 42.876 -40.823 1.00 185.36 70 ASP B O 1
ATOM 3932 N N . HIS B 1 65 ? 29.937 42.272 -39.949 1.00 184.98 71 HIS B N 1
ATOM 3933 C CA . HIS B 1 65 ? 29.350 41.623 -38.783 1.00 184.10 71 HIS B CA 1
ATOM 3934 C C . HIS B 1 65 ? 28.630 42.628 -37.887 1.00 182.96 71 HIS B C 1
ATOM 3935 O O . HIS B 1 65 ? 27.613 42.308 -37.276 1.00 182.94 71 HIS B O 1
ATOM 3942 N N . LEU B 1 66 ? 29.161 43.847 -37.830 1.00 181.64 72 LEU B N 1
ATOM 3943 C CA . LEU B 1 66 ? 28.565 44.930 -37.051 1.00 179.73 72 LEU B CA 1
ATOM 3944 C C . LEU B 1 66 ? 27.263 45.445 -37.668 1.00 178.28 72 LEU B C 1
ATOM 3945 O O . LEU B 1 66 ? 26.388 45.952 -36.964 1.00 177.70 72 LEU B O 1
ATOM 3950 N N . GLU B 1 67 ? 27.146 45.321 -38.986 1.00 177.42 73 GLU B N 1
ATOM 3951 C CA . GLU B 1 67 ? 25.947 45.757 -39.698 1.00 176.11 73 GLU B CA 1
ATOM 3952 C C . GLU B 1 67 ? 24.731 44.903 -39.347 1.00 174.60 73 GLU B C 1
ATOM 3953 O O . GLU B 1 67 ? 23.649 45.426 -39.083 1.00 174.57 73 GLU B O 1
ATOM 3959 N N . LYS B 1 68 ? 24.915 43.588 -39.349 1.00 173.11 74 LYS B N 1
ATOM 3960 C CA . LYS B 1 68 ? 23.860 42.677 -38.922 1.00 171.29 74 LYS B CA 1
ATOM 3961 C C . LYS B 1 68 ? 23.722 42.643 -37.401 1.00 170.33 74 LYS B C 1
ATOM 3962 O O . LYS B 1 68 ? 22.643 42.362 -36.875 1.00 170.17 74 LYS B O 1
ATOM 3968 N N . LYS B 1 69 ? 24.813 42.927 -36.697 1.00 169.35 75 LYS B N 1
ATOM 3969 C CA . LYS B 1 69 ? 24.793 42.963 -35.236 1.00 167.89 75 LYS B CA 1
ATOM 3970 C C . LYS B 1 69 ? 24.786 44.396 -34.710 1.00 167.80 75 LYS B C 1
ATOM 3971 O O . LYS B 1 69 ? 24.148 45.275 -35.289 1.00 167.80 75 LYS B O 1
ATOM 3977 N N . PRO B 1 76 ? 31.417 48.382 -30.889 1.00 299.41 82 PRO B N 1
ATOM 3978 C CA . PRO B 1 76 ? 32.511 49.292 -30.532 1.00 299.25 82 PRO B CA 1
ATOM 3979 C C . PRO B 1 76 ? 33.683 49.193 -31.502 1.00 298.68 82 PRO B C 1
ATOM 3980 O O . PRO B 1 76 ? 34.699 48.595 -31.158 1.00 299.36 82 PRO B O 1
ATOM 3984 N N . ILE B 1 77 ? 33.547 49.788 -32.685 1.00 298.08 83 ILE B N 1
ATOM 3985 C CA . ILE B 1 77 ? 34.579 49.693 -33.717 1.00 299.25 83 ILE B CA 1
ATOM 3986 C C . ILE B 1 77 ? 35.853 50.450 -33.343 1.00 302.34 83 ILE B C 1
ATOM 3987 O O . ILE B 1 77 ? 36.955 50.033 -33.697 1.00 307.64 83 ILE B O 1
ATOM 3992 N N . ASP B 1 78 ? 35.694 51.569 -32.643 1.00 190.72 84 ASP B N 1
ATOM 3993 C CA . ASP B 1 78 ? 36.829 52.338 -32.153 1.00 186.27 84 ASP B CA 1
ATOM 3994 C C . ASP B 1 78 ? 37.605 51.520 -31.131 1.00 183.05 84 ASP B C 1
ATOM 3995 O O . ASP B 1 78 ? 38.835 51.484 -31.149 1.00 185.14 84 ASP B O 1
ATOM 4000 N N . TRP B 1 79 ? 36.864 50.878 -30.234 1.00 178.08 85 TRP B N 1
ATOM 4001 C CA . TRP B 1 79 ? 37.436 50.041 -29.187 1.00 172.62 85 TRP B CA 1
ATOM 4002 C C . TRP B 1 79 ? 38.247 48.865 -29.737 1.00 167.64 85 TRP B C 1
ATOM 4003 O O . TRP B 1 79 ? 39.346 48.598 -29.256 1.00 166.83 85 TRP B O 1
ATOM 4014 N N . LEU B 1 80 ? 37.720 48.173 -30.747 1.00 163.61 86 LEU B N 1
ATOM 4015 C CA . LEU B 1 80 ? 38.447 47.046 -31.337 1.00 160.04 86 LEU B CA 1
ATOM 4016 C C . LEU B 1 80 ? 39.710 47.518 -32.054 1.00 156.50 86 LEU B C 1
ATOM 4017 O O . LEU B 1 80 ? 40.698 46.787 -32.139 1.00 156.45 86 LEU B O 1
ATOM 4022 N N . GLU B 1 81 ? 39.670 48.746 -32.563 1.00 153.26 87 GLU B N 1
ATOM 4023 C CA . GLU B 1 81 ? 40.823 49.337 -33.226 1.00 149.98 87 GLU B CA 1
ATOM 4024 C C . GLU B 1 81 ? 41.916 49.590 -32.191 1.00 146.80 87 GLU B C 1
ATOM 4025 O O . GLU B 1 81 ? 43.106 49.486 -32.491 1.00 147.02 87 GLU B O 1
ATOM 4031 N N . GLU B 1 82 ? 41.496 49.926 -30.973 1.00 143.26 88 GLU B N 1
ATOM 4032 C CA . GLU B 1 82 ? 42.407 50.050 -29.841 1.00 139.98 88 GLU B CA 1
ATOM 4033 C C . GLU B 1 82 ? 43.001 48.686 -29.507 1.00 137.65 88 GLU B C 1
ATOM 4034 O O . GLU B 1 82 ? 44.180 48.575 -29.169 1.00 136.64 88 GLU B O 1
ATOM 4040 N N . LEU B 1 83 ? 42.171 47.651 -29.601 1.00 136.95 89 LEU B N 1
ATOM 4041 C CA . LEU B 1 83 ? 42.631 46.276 -29.422 1.00 136.30 89 LEU B CA 1
ATOM 4042 C C . LEU B 1 83 ? 43.597 45.872 -30.528 1.00 136.84 89 LEU B C 1
ATOM 4043 O O . LEU B 1 83 ? 44.552 45.139 -30.288 1.00 137.77 89 LEU B O 1
ATOM 4048 N N . TYR B 1 84 ? 43.331 46.347 -31.741 1.00 135.79 90 TYR B N 1
ATOM 4049 C CA . TYR B 1 84 ? 44.200 46.092 -32.884 1.00 134.68 90 TYR B CA 1
ATOM 4050 C C . TYR B 1 84 ? 45.627 46.554 -32.610 1.00 133.49 90 TYR B C 1
ATOM 4051 O O . TYR B 1 84 ? 46.589 45.872 -32.967 1.00 132.37 90 TYR B O 1
ATOM 4060 N N . GLU B 1 85 ? 45.755 47.722 -31.987 1.00 134.38 91 GLU B N 1
ATOM 4061 C CA . GLU B 1 85 ? 47.063 48.258 -31.631 1.00 135.61 91 GLU B CA 1
ATOM 4062 C C . GLU B 1 85 ? 47.805 47.337 -30.665 1.00 135.47 91 GLU B C 1
ATOM 4063 O O . GLU B 1 85 ? 49.035 47.283 -30.672 1.00 136.86 91 GLU B O 1
ATOM 4069 N N . GLU B 1 86 ? 47.058 46.611 -29.839 1.00 135.48 92 GLU B N 1
ATOM 4070 C CA . GLU B 1 86 ? 47.679 45.677 -28.907 1.00 134.52 92 GLU B CA 1
ATOM 4071 C C . GLU B 1 86 ? 47.681 44.269 -29.486 1.00 134.52 92 GLU B C 1
ATOM 4072 O O . GLU B 1 86 ? 46.647 43.607 -29.553 1.00 137.07 92 GLU B O 1
ATOM 4078 N N . ALA B 1 87 ? 48.858 43.802 -29.873 1.00 190.83 93 ALA B N 1
ATOM 4079 C CA . ALA B 1 87 ? 48.986 42.478 -30.453 1.00 188.46 93 ALA B CA 1
ATOM 4080 C C . ALA B 1 87 ? 50.416 42.037 -30.236 1.00 188.09 93 ALA B C 1
ATOM 4081 O O . ALA B 1 87 ? 51.241 42.808 -29.749 1.00 189.77 93 ALA B O 1
ATOM 4083 N N . VAL B 1 88 ? 50.713 40.799 -30.603 1.00 186.00 94 VAL B N 1
ATOM 4084 C CA . VAL B 1 88 ? 52.016 40.232 -30.321 1.00 185.78 94 VAL B CA 1
ATOM 4085 C C . VAL B 1 88 ? 52.392 39.153 -31.324 1.00 183.66 94 VAL B C 1
ATOM 4086 O O . VAL B 1 88 ? 51.547 38.666 -32.075 1.00 182.17 94 VAL B O 1
ATOM 4090 N N . SER B 1 89 ? 53.674 38.804 -31.338 1.00 183.29 95 SER B N 1
ATOM 4091 C CA . SER B 1 89 ? 54.206 37.779 -32.227 1.00 182.03 95 SER B CA 1
ATOM 4092 C C . SER B 1 89 ? 53.570 36.401 -32.020 1.00 181.20 95 SER B C 1
ATOM 4093 O O . SER B 1 89 ? 53.114 36.089 -30.920 1.00 181.63 95 SER B O 1
ATOM 4096 N N . PRO B 1 90 ? 53.532 35.576 -33.082 1.00 179.83 96 PRO B N 1
ATOM 4097 C CA . PRO B 1 90 ? 52.921 34.240 -33.035 1.00 179.07 96 PRO B CA 1
ATOM 4098 C C . PRO B 1 90 ? 53.535 33.311 -31.987 1.00 179.86 96 PRO B C 1
ATOM 4099 O O . PRO B 1 90 ? 52.825 32.459 -31.454 1.00 179.60 96 PRO B O 1
ATOM 4103 N N . ASP B 1 91 ? 54.824 33.467 -31.701 1.00 180.85 97 ASP B N 1
ATOM 4104 C CA . ASP B 1 91 ? 55.472 32.648 -30.679 1.00 181.13 97 ASP B CA 1
ATOM 4105 C C . ASP B 1 91 ? 54.939 33.196 -29.352 1.00 181.19 97 ASP B C 1
ATOM 4106 O O . ASP B 1 91 ? 54.610 32.432 -28.444 1.00 181.56 97 ASP B O 1
ATOM 4111 N N . THR B 1 92 ? 54.858 34.521 -29.246 1.00 180.66 98 THR B N 1
ATOM 4112 C CA . THR B 1 92 ? 54.229 35.167 -28.084 1.00 179.84 98 THR B CA 1
ATOM 4113 C C . THR B 1 92 ? 52.786 34.642 -27.712 1.00 146.48 98 THR B C 1
ATOM 4114 O O . THR B 1 92 ? 52.460 34.178 -26.619 1.00 146.89 98 THR B O 1
ATOM 4118 N N . LEU B 1 93 ? 51.977 34.661 -28.769 1.00 145.11 99 LEU B N 1
ATOM 4119 C CA . LEU B 1 93 ? 50.607 34.158 -28.716 1.00 143.26 99 LEU B CA 1
ATOM 4120 C C . LEU B 1 93 ? 50.255 32.771 -28.181 1.00 142.98 99 LEU B C 1
ATOM 4121 O O . LEU B 1 93 ? 49.249 32.601 -27.493 1.00 143.35 99 LEU B O 1
ATOM 4126 N N . GLU B 1 94 ? 51.074 31.779 -28.516 1.00 141.81 100 GLU B N 1
ATOM 4127 C CA . GLU B 1 94 ? 50.878 30.428 -28.002 1.00 140.16 100 GLU B CA 1
ATOM 4128 C C . GLU B 1 94 ? 51.019 30.415 -26.481 1.00 139.19 100 GLU B C 1
ATOM 4129 O O . GLU B 1 94 ? 50.269 29.729 -25.786 1.00 138.82 100 GLU B O 1
ATOM 4135 N N . GLU B 1 95 ? 51.987 31.175 -25.977 1.00 138.95 101 GLU B N 1
ATOM 4136 C CA . GLU B 1 95 ? 52.224 31.284 -24.540 1.00 138.84 101 GLU B CA 1
ATOM 4137 C C . GLU B 1 95 ? 51.046 31.918 -23.801 1.00 137.22 101 GLU B C 1
ATOM 4138 O O . GLU B 1 95 ? 50.612 31.413 -22.765 1.00 137.89 101 GLU B O 1
ATOM 4144 N N . VAL B 1 96 ? 50.537 33.026 -24.332 1.00 134.63 102 VAL B N 1
ATOM 4145 C CA . VAL B 1 96 ? 49.430 33.737 -23.697 1.00 132.06 102 VAL B CA 1
ATOM 4146 C C . VAL B 1 96 ? 48.115 32.956 -23.808 1.00 128.75 102 VAL B C 1
ATOM 4147 O O . VAL B 1 96 ? 47.256 33.042 -22.930 1.00 127.99 102 VAL B O 1
ATOM 4151 N N . CYS B 1 97 ? 47.964 32.185 -24.879 1.00 126.55 103 CYS B N 1
ATOM 4152 C CA . CYS B 1 97 ? 46.818 31.292 -25.006 1.00 124.16 103 CYS B CA 1
ATOM 4153 C C . CYS B 1 97 ? 46.830 30.240 -23.903 1.00 123.38 103 CYS B C 1
ATOM 4154 O O . CYS B 1 97 ? 45.789 29.916 -23.331 1.00 123.85 103 CYS B O 1
ATOM 4157 N N . LYS B 1 98 ? 48.015 29.715 -23.608 1.00 121.84 104 LYS B N 1
ATOM 4158 C CA . LYS B 1 98 ? 48.170 28.717 -22.556 1.00 119.83 104 LYS B CA 1
ATOM 4159 C C . LYS B 1 98 ? 47.782 29.278 -21.187 1.00 118.21 104 LYS B C 1
ATOM 4160 O O . LYS B 1 98 ? 47.127 28.599 -20.396 1.00 118.62 104 LYS B O 1
ATOM 4166 N N . ILE B 1 99 ? 48.187 30.515 -20.908 1.00 116.12 105 ILE B N 1
ATOM 4167 C CA . ILE B 1 99 ? 47.859 31.141 -19.628 1.00 113.99 105 ILE B CA 1
ATOM 4168 C C . ILE B 1 99 ? 46.369 31.478 -19.501 1.00 110.95 105 ILE B C 1
ATOM 4169 O O . ILE B 1 99 ? 45.812 31.430 -18.407 1.00 110.74 105 ILE B O 1
ATOM 4174 N N . VAL B 1 100 ? 45.725 31.812 -20.615 1.00 108.74 106 VAL B N 1
ATOM 4175 C CA . VAL B 1 100 ? 44.285 32.051 -20.609 1.00 107.00 106 VAL B CA 1
ATOM 4176 C C . VAL B 1 100 ? 43.536 30.780 -20.226 1.00 105.39 106 VAL B C 1
ATOM 4177 O O . VAL B 1 100 ? 42.616 30.810 -19.409 1.00 105.73 106 VAL B O 1
ATOM 4181 N N . LYS B 1 101 ? 43.949 29.662 -20.817 1.00 103.67 107 LYS B N 1
ATOM 4182 C CA . LYS B 1 101 ? 43.327 28.373 -20.542 1.00 102.32 107 LYS B CA 1
ATOM 4183 C C . LYS B 1 101 ? 43.487 27.910 -19.096 1.00 101.85 107 LYS B C 1
ATOM 4184 O O . LYS B 1 101 ? 42.539 27.403 -18.495 1.00 102.44 107 LYS B O 1
ATOM 4190 N N . GLN B 1 102 ? 44.685 28.080 -18.542 1.00 100.79 108 GLN B N 1
ATOM 4191 C CA . GLN B 1 102 ? 44.945 27.667 -17.163 1.00 100.10 108 GLN B CA 1
ATOM 4192 C C . GLN B 1 102 ? 44.178 28.469 -16.100 1.00 97.48 108 GLN B C 1
ATOM 4193 O O . GLN B 1 102 ? 43.753 27.910 -15.089 1.00 97.65 108 GLN B O 1
ATOM 4199 N N . ARG B 1 103 ? 44.029 29.767 -16.338 1.00 94.98 109 ARG B N 1
ATOM 4200 C CA . ARG B 1 103 ? 43.251 30.614 -15.453 1.00 93.55 109 ARG B CA 1
ATOM 4201 C C . ARG B 1 103 ? 41.801 30.164 -15.520 1.00 92.11 109 ARG B C 1
ATOM 4202 O O . ARG B 1 103 ? 41.073 30.200 -14.528 1.00 93.54 109 ARG B O 1
ATOM 4210 N N . SER B 1 104 ? 41.392 29.735 -16.709 1.00 88.79 110 SER B N 1
ATOM 4211 C CA . SER B 1 104 ? 40.025 29.288 -16.928 1.00 84.95 110 SER B CA 1
ATOM 4212 C C . SER B 1 104 ? 39.870 27.979 -16.170 1.00 82.39 110 SER B C 1
ATOM 4213 O O . SER B 1 104 ? 38.905 27.783 -15.437 1.00 81.07 110 SER B O 1
ATOM 4216 N N . ALA B 1 105 ? 40.838 27.089 -16.352 1.00 81.77 111 ALA B N 1
ATOM 4217 C CA . ALA B 1 105 ? 40.898 25.833 -15.611 1.00 81.27 111 ALA B CA 1
ATOM 4218 C C . ALA B 1 105 ? 40.909 26.076 -14.105 1.00 82.38 111 ALA B C 1
ATOM 4219 O O . ALA B 1 105 ? 40.302 25.324 -13.341 1.00 82.51 111 ALA B O 1
ATOM 4221 N N . GLN B 1 106 ? 41.579 27.143 -13.686 1.00 83.24 112 GLN B N 1
ATOM 4222 C CA . GLN B 1 106 ? 41.599 27.527 -12.283 1.00 83.96 112 GLN B CA 1
ATOM 4223 C C . GLN B 1 106 ? 40.179 27.755 -11.786 1.00 82.13 112 GLN B C 1
ATOM 4224 O O . GLN B 1 106 ? 39.753 27.162 -10.798 1.00 82.77 112 GLN B O 1
ATOM 4230 N N . ARG B 1 107 ? 39.451 28.621 -12.480 1.00 79.41 113 ARG B N 1
ATOM 4231 C CA . ARG B 1 107 ? 38.071 28.918 -12.124 1.00 76.38 113 ARG B CA 1
ATOM 4232 C C . ARG B 1 107 ? 37.265 27.636 -11.960 1.00 73.10 113 ARG B C 1
ATOM 4233 O O . ARG B 1 107 ? 36.538 27.471 -10.983 1.00 72.54 113 ARG B O 1
ATOM 4241 N N . ALA B 1 108 ? 37.395 26.727 -12.919 1.00 71.07 114 ALA B N 1
ATOM 4242 C CA . ALA B 1 108 ? 36.680 25.456 -12.846 1.00 69.90 114 ALA B CA 1
ATOM 4243 C C . ALA B 1 108 ? 36.957 24.712 -11.543 1.00 71.99 114 ALA B C 1
ATOM 4244 O O . ALA B 1 108 ? 36.048 24.140 -10.939 1.00 73.23 114 ALA B O 1
ATOM 4246 N N . ILE B 1 109 ? 38.219 24.710 -11.124 1.00 72.58 115 ILE B N 1
ATOM 4247 C CA . ILE B 1 109 ? 38.617 24.059 -9.880 1.00 71.81 115 ILE B CA 1
ATOM 4248 C C . ILE B 1 109 ? 38.007 24.745 -8.665 1.00 72.82 115 ILE B C 1
ATOM 4249 O O . ILE B 1 109 ? 37.455 24.088 -7.780 1.00 73.88 115 ILE B O 1
ATOM 4254 N N . ILE B 1 110 ? 38.113 26.067 -8.625 1.00 72.42 116 ILE B N 1
ATOM 4255 C CA . ILE B 1 110 ? 37.567 26.837 -7.519 1.00 72.11 116 ILE B CA 1
ATOM 4256 C C . ILE B 1 110 ? 36.067 26.612 -7.417 1.00 71.04 116 ILE B C 1
ATOM 4257 O O . ILE B 1 110 ? 35.527 26.461 -6.326 1.00 71.09 116 ILE B O 1
ATOM 4262 N N . GLN B 1 111 ? 35.399 26.589 -8.564 1.00 70.63 117 GLN B N 1
ATOM 4263 C CA . GLN B 1 111 ? 33.966 26.329 -8.609 1.00 71.73 117 GLN B CA 1
ATOM 4264 C C . GLN B 1 111 ? 33.675 24.957 -8.007 1.00 69.31 117 GLN B C 1
ATOM 4265 O O . GLN B 1 111 ? 32.770 24.806 -7.186 1.00 69.77 117 GLN B O 1
ATOM 4271 N N . LEU B 1 112 ? 34.458 23.965 -8.423 1.00 66.67 118 LEU B N 1
ATOM 4272 C CA . LEU B 1 112 ? 34.365 22.615 -7.875 1.00 63.78 118 LEU B CA 1
ATOM 4273 C C . LEU B 1 112 ? 34.550 22.595 -6.363 1.00 63.83 118 LEU B C 1
ATOM 4274 O O . LEU B 1 112 ? 33.841 21.879 -5.654 1.00 63.40 118 LEU B O 1
ATOM 4279 N N . GLY B 1 113 ? 35.496 23.394 -5.879 1.00 64.58 119 GLY B N 1
ATOM 4280 C CA . GLY B 1 113 ? 35.760 23.502 -4.456 1.00 66.14 119 GLY B CA 1
ATOM 4281 C C . GLY B 1 113 ? 34.556 23.997 -3.679 1.00 66.31 119 GLY B C 1
ATOM 4282 O O . GLY B 1 113 ? 34.202 23.436 -2.643 1.00 66.46 119 GLY B O 1
ATOM 4283 N N . ILE B 1 114 ? 33.931 25.055 -4.187 1.00 66.12 120 ILE B N 1
ATOM 4284 C CA . ILE B 1 114 ? 32.716 25.605 -3.592 1.00 66.32 120 ILE B CA 1
ATOM 4285 C C . ILE B 1 114 ? 31.596 24.563 -3.553 1.00 66.36 120 ILE B C 1
ATOM 4286 O O . ILE B 1 114 ? 30.946 24.374 -2.523 1.00 66.80 120 ILE B O 1
ATOM 4291 N N . GLU B 1 115 ? 31.365 23.914 -4.691 1.00 66.23 121 GLU B N 1
ATOM 4292 C CA . GLU B 1 115 ? 30.348 22.871 -4.810 1.00 66.12 121 GLU B CA 1
ATOM 4293 C C . GLU B 1 115 ? 30.583 21.734 -3.819 1.00 65.82 121 GLU B C 1
ATOM 4294 O O . GLU B 1 115 ? 29.650 21.272 -3.162 1.00 65.09 121 GLU B O 1
ATOM 4300 N N . LEU B 1 116 ? 31.828 21.274 -3.735 1.00 66.06 122 LEU B N 1
ATOM 4301 C CA . LEU B 1 116 ? 32.195 20.202 -2.813 1.00 65.78 122 LEU B CA 1
ATOM 4302 C C . LEU B 1 116 ? 31.904 20.562 -1.359 1.00 66.97 122 LEU B C 1
ATOM 4303 O O . LEU B 1 116 ? 31.477 19.712 -0.574 1.00 67.35 122 LEU B O 1
ATOM 4308 N N . ILE B 1 117 ? 32.137 21.823 -1.004 1.00 67.03 123 ILE B N 1
ATOM 4309 C CA . ILE B 1 117 ? 31.819 22.308 0.335 1.00 67.28 123 ILE B CA 1
ATOM 4310 C C . ILE B 1 117 ? 30.311 22.242 0.566 1.00 67.24 123 ILE B C 1
ATOM 4311 O O . ILE B 1 117 ? 29.855 21.746 1.594 1.00 68.52 123 ILE B O 1
ATOM 4316 N N . HIS B 1 118 ? 29.549 22.734 -0.407 1.00 65.82 124 HIS B N 1
ATOM 4317 C CA . HIS B 1 118 ? 28.090 22.664 -0.382 1.00 65.24 124 HIS B CA 1
ATOM 4318 C C . HIS B 1 118 ? 27.572 21.242 -0.167 1.00 67.26 124 HIS B C 1
ATOM 4319 O O . HIS B 1 118 ? 26.674 21.022 0.645 1.00 67.58 124 HIS B O 1
ATOM 4326 N N . LYS B 1 119 ? 28.111 20.293 -0.930 1.00 68.92 125 LYS B N 1
ATOM 4327 C CA . LYS B 1 119 ? 27.730 18.884 -0.809 1.00 70.90 125 LYS B CA 1
ATOM 4328 C C . LYS B 1 119 ? 27.923 18.342 0.604 1.00 72.97 125 LYS B C 1
ATOM 4329 O O . LYS B 1 119 ? 27.073 17.619 1.118 1.00 73.99 125 LYS B O 1
ATOM 4335 N N . GLY B 1 120 ? 29.052 18.679 1.217 1.00 74.14 126 GLY B N 1
ATOM 4336 C CA . GLY B 1 120 ? 29.313 18.297 2.592 1.00 75.97 126 GLY B CA 1
ATOM 4337 C C . GLY B 1 120 ? 28.288 18.910 3.527 1.00 77.54 126 GLY B C 1
ATOM 4338 O O . GLY B 1 120 ? 27.821 18.272 4.470 1.00 76.19 126 GLY B O 1
ATOM 4339 N N . LYS B 1 121 ? 27.951 20.166 3.253 1.00 80.79 127 LYS B N 1
ATOM 4340 C CA . LYS B 1 121 ? 26.982 20.924 4.039 1.00 83.15 127 LYS B CA 1
ATOM 4341 C C . LYS B 1 121 ? 25.568 20.346 3.972 1.00 83.51 127 LYS B C 1
ATOM 4342 O O . LYS B 1 121 ? 24.782 20.526 4.902 1.00 84.67 127 LYS B O 1
ATOM 4348 N N . GLU B 1 122 ? 25.241 19.650 2.885 1.00 82.82 128 GLU B N 1
ATOM 4349 C CA . GLU B 1 122 ? 23.886 19.131 2.728 1.00 82.43 128 GLU B CA 1
ATOM 4350 C C . GLU B 1 122 ? 23.639 17.962 3.668 1.00 83.10 128 GLU B C 1
ATOM 4351 O O . GLU B 1 122 ? 24.557 17.488 4.336 1.00 82.93 128 GLU B O 1
ATOM 4357 N N . ASN B 1 123 ? 22.399 17.484 3.705 1.00 84.36 129 ASN B N 1
ATOM 4358 C CA . ASN B 1 123 ? 22.066 16.342 4.546 1.00 85.55 129 ASN B CA 1
ATOM 4359 C C . ASN B 1 123 ? 21.626 15.149 3.715 1.00 84.40 129 ASN B C 1
ATOM 4360 O O . ASN B 1 123 ? 20.515 15.118 3.190 1.00 84.70 129 ASN B O 1
ATOM 4365 N N . LYS B 1 124 ? 22.507 14.162 3.621 1.00 82.51 130 LYS B N 1
ATOM 4366 C CA . LYS B 1 124 ? 22.253 12.932 2.889 1.00 79.39 130 LYS B CA 1
ATOM 4367 C C . LYS B 1 124 ? 23.056 11.824 3.543 1.00 77.71 130 LYS B C 1
ATOM 4368 O O . LYS B 1 124 ? 23.942 12.098 4.351 1.00 77.50 130 LYS B O 1
ATOM 4374 N N . ASP B 1 125 ? 22.732 10.579 3.216 1.00 77.79 131 ASP B N 1
ATOM 4375 C CA . ASP B 1 125 ? 23.566 9.458 3.624 1.00 79.17 131 ASP B CA 1
ATOM 4376 C C . ASP B 1 125 ? 24.961 9.734 3.074 1.00 78.85 131 ASP B C 1
ATOM 4377 O O . ASP B 1 125 ? 25.097 10.177 1.933 1.00 78.97 131 ASP B O 1
ATOM 4382 N N . PHE B 1 126 ? 25.994 9.507 3.881 1.00 77.82 132 PHE B N 1
ATOM 4383 C CA . PHE B 1 126 ? 27.355 9.851 3.462 1.00 76.20 132 PHE B CA 1
ATOM 4384 C C . PHE B 1 126 ? 27.773 9.135 2.176 1.00 73.83 132 PHE B C 1
ATOM 4385 O O . PHE B 1 126 ? 28.525 9.691 1.379 1.00 73.69 132 PHE B O 1
ATOM 4393 N N . HIS B 1 127 ? 27.297 7.908 1.981 1.00 72.29 133 HIS B N 1
ATOM 4394 C CA . HIS B 1 127 ? 27.544 7.201 0.726 1.00 70.74 133 HIS B CA 1
ATOM 4395 C C . HIS B 1 127 ? 27.036 8.018 -0.456 1.00 67.17 133 HIS B C 1
ATOM 4396 O O . HIS B 1 127 ? 27.698 8.104 -1.489 1.00 65.68 133 HIS B O 1
ATOM 4403 N N . THR B 1 128 ? 25.856 8.612 -0.294 1.00 65.58 134 THR B N 1
ATOM 4404 C CA . THR B 1 128 ? 25.271 9.456 -1.332 1.00 63.91 134 THR B CA 1
ATOM 4405 C C . THR B 1 128 ? 26.168 10.658 -1.587 1.00 63.66 134 THR B C 1
ATOM 4406 O O . THR B 1 128 ? 26.470 10.985 -2.735 1.00 64.42 134 THR B O 1
ATOM 4410 N N . LEU B 1 129 ? 26.601 11.301 -0.507 1.00 62.65 135 LEU B N 1
ATOM 4411 C CA . LEU B 1 129 ? 27.477 12.462 -0.598 1.00 61.48 135 LEU B CA 1
ATOM 4412 C C . LEU B 1 129 ? 28.764 12.111 -1.335 1.00 61.16 135 LEU B C 1
ATOM 4413 O O . LEU B 1 129 ? 29.231 12.876 -2.174 1.00 58.18 135 LEU B O 1
ATOM 4418 N N . ILE B 1 130 ? 29.325 10.947 -1.023 1.00 61.33 136 ILE B N 1
ATOM 4419 C CA . ILE B 1 130 ? 30.549 10.487 -1.669 1.00 61.62 136 ILE B CA 1
ATOM 4420 C C . ILE B 1 130 ? 30.296 10.178 -3.142 1.00 62.32 136 ILE B C 1
ATOM 4421 O O . ILE B 1 130 ? 31.130 10.467 -4.003 1.00 62.81 136 ILE B O 1
ATOM 4426 N N . GLU B 1 131 ? 29.131 9.601 -3.425 1.00 62.26 137 GLU B N 1
ATOM 4427 C CA . GLU B 1 131 ? 28.754 9.265 -4.792 1.00 62.33 137 GLU B CA 1
ATOM 4428 C C . GLU B 1 131 ? 28.550 10.502 -5.653 1.00 61.84 137 GLU B C 1
ATOM 4429 O O . GLU B 1 131 ? 29.041 10.576 -6.781 1.00 60.05 137 GLU B O 1
ATOM 4435 N N . GLU B 1 132 ? 27.816 11.468 -5.111 1.00 64.09 138 GLU B N 1
ATOM 4436 C CA . GLU B 1 132 ? 27.561 12.728 -5.800 1.00 65.37 138 GLU B CA 1
ATOM 4437 C C . GLU B 1 132 ? 28.845 13.550 -5.947 1.00 66.17 138 GLU B C 1
ATOM 4438 O O . GLU B 1 132 ? 29.052 14.209 -6.964 1.00 66.04 138 GLU B O 1
ATOM 4444 N N . ALA B 1 133 ? 29.707 13.501 -4.935 1.00 67.55 139 ALA B N 1
ATOM 4445 C CA . ALA B 1 133 ? 30.992 14.193 -4.993 1.00 69.56 139 ALA B CA 1
ATOM 4446 C C . ALA B 1 133 ? 31.900 13.630 -6.087 1.00 72.86 139 ALA B C 1
ATOM 4447 O O . ALA B 1 133 ? 32.570 14.385 -6.790 1.00 72.81 139 ALA B O 1
ATOM 4449 N N . GLN B 1 134 ? 31.913 12.307 -6.233 1.00 76.61 140 GLN B N 1
ATOM 4450 C CA . GLN B 1 134 ? 32.704 11.656 -7.277 1.00 80.33 140 GLN B CA 1
ATOM 4451 C C . GLN B 1 134 ? 32.255 12.055 -8.674 1.00 82.63 140 GLN B C 1
ATOM 4452 O O . GLN B 1 134 ? 33.082 12.296 -9.554 1.00 82.12 140 GLN B O 1
ATOM 4458 N N . SER B 1 135 ? 30.941 12.110 -8.873 1.00 85.55 141 SER B N 1
ATOM 4459 C CA . SER B 1 135 ? 30.370 12.412 -10.181 1.00 88.98 141 SER B CA 1
ATOM 4460 C C . SER B 1 135 ? 30.768 13.805 -10.659 1.00 94.24 141 SER B C 1
ATOM 4461 O O . SER B 1 135 ? 31.092 13.998 -11.831 1.00 93.65 141 SER B O 1
ATOM 4464 N N . ARG B 1 136 ? 30.739 14.771 -9.748 1.00 46.52 142 ARG B N 1
ATOM 4465 C CA . ARG B 1 136 ? 31.099 16.145 -10.080 1.00 52.57 142 ARG B CA 1
ATOM 4466 C C . ARG B 1 136 ? 32.596 16.280 -10.331 1.00 55.20 142 ARG B C 1
ATOM 4467 O O . ARG B 1 136 ? 33.018 17.000 -11.236 1.00 56.24 142 ARG B O 1
ATOM 4475 N N . ILE B 1 137 ? 33.396 15.591 -9.523 1.00 55.67 143 ILE B N 1
ATOM 4476 C CA . ILE B 1 137 ? 34.846 15.626 -9.681 1.00 55.15 143 ILE B CA 1
ATOM 4477 C C . ILE B 1 137 ? 35.284 14.988 -10.994 1.00 59.08 143 ILE B C 1
ATOM 4478 O O . ILE B 1 137 ? 36.162 15.508 -11.679 1.00 60.62 143 ILE B O 1
ATOM 4483 N N . PHE B 1 138 ? 34.649 13.876 -11.354 1.00 61.18 144 PHE B N 1
ATOM 4484 C CA . PHE B 1 138 ? 34.946 13.199 -12.615 1.00 63.40 144 PHE B CA 1
ATOM 4485 C C . PHE B 1 138 ? 34.515 13.981 -13.852 1.00 65.33 144 PHE B C 1
ATOM 4486 O O . PHE B 1 138 ? 35.226 13.997 -14.856 1.00 65.12 144 PHE B O 1
ATOM 4494 N N . SER B 1 139 ? 33.348 14.614 -13.786 1.00 68.20 145 SER B N 1
ATOM 4495 C CA . SER B 1 139 ? 32.839 15.366 -14.928 1.00 71.17 145 SER B CA 1
ATOM 4496 C C . SER B 1 139 ? 33.694 16.595 -15.219 1.00 72.06 145 SER B C 1
ATOM 4497 O O . SER B 1 139 ? 34.012 16.879 -16.372 1.00 72.04 145 SER B O 1
ATOM 4500 N N . ILE B 1 140 ? 34.073 17.315 -14.169 1.00 73.41 146 ILE B N 1
ATOM 4501 C CA . ILE B 1 140 ? 34.930 18.488 -14.311 1.00 74.73 146 ILE B CA 1
ATOM 4502 C C . ILE B 1 140 ? 36.336 18.098 -14.760 1.00 75.81 146 ILE B C 1
ATOM 4503 O O . ILE B 1 140 ? 36.963 18.809 -15.543 1.00 76.53 146 ILE B O 1
ATOM 4508 N N . ALA B 1 141 ? 36.827 16.962 -14.273 1.00 76.55 147 ALA B N 1
ATOM 4509 C CA . ALA B 1 141 ? 38.139 16.471 -14.682 1.00 77.40 147 ALA B CA 1
ATOM 4510 C C . ALA B 1 141 ? 38.154 16.158 -16.175 1.00 78.47 147 ALA B C 1
ATOM 4511 O O . ALA B 1 141 ? 39.131 16.440 -16.868 1.00 78.27 147 ALA B O 1
ATOM 4513 N N . GLU B 1 142 ? 37.066 15.570 -16.660 1.00 79.89 148 GLU B N 1
ATOM 4514 C CA . GLU B 1 142 ? 36.931 15.232 -18.073 1.00 81.13 148 GLU B CA 1
ATOM 4515 C C . GLU B 1 142 ? 36.729 16.468 -18.950 1.00 79.22 148 GLU B C 1
ATOM 4516 O O . GLU B 1 142 ? 37.416 16.653 -19.954 1.00 79.53 148 GLU B O 1
ATOM 4522 N N . SER B 1 143 ? 35.780 17.312 -18.555 1.00 77.18 149 SER B N 1
ATOM 4523 C CA . SER B 1 143 ? 35.426 18.510 -19.313 1.00 75.26 149 SER B CA 1
ATOM 4524 C C . SER B 1 143 ? 36.442 19.647 -19.220 1.00 74.77 149 SER B C 1
ATOM 4525 O O . SER B 1 143 ? 36.598 20.415 -20.171 1.00 77.23 149 SER B O 1
ATOM 4528 N N . ALA B 1 144 ? 37.096 19.764 -18.064 1.00 71.12 150 ALA B N 1
ATOM 4529 C CA . ALA B 1 144 ? 37.930 20.925 -17.716 1.00 66.20 150 ALA B CA 1
ATOM 4530 C C . ALA B 1 144 ? 37.103 22.207 -17.549 1.00 61.93 150 ALA B C 1
ATOM 4531 O O . ALA B 1 144 ? 37.633 23.258 -17.185 1.00 63.00 150 ALA B O 1
ATOM 4533 N N . THR B 1 145 ? 35.805 22.105 -17.821 1.00 128.33 151 THR B N 1
ATOM 4534 C CA . THR B 1 145 ? 34.871 23.212 -17.667 1.00 125.04 151 THR B CA 1
ATOM 4535 C C . THR B 1 145 ? 33.702 22.750 -16.807 1.00 120.35 151 THR B C 1
ATOM 4536 O O . THR B 1 145 ? 33.297 21.590 -16.873 1.00 119.48 151 THR B O 1
ATOM 4540 N N . SER B 1 146 ? 33.169 23.658 -15.996 1.00 118.33 152 SER B N 1
ATOM 4541 C CA . SER B 1 146 ? 32.025 23.359 -15.142 1.00 115.29 152 SER B CA 1
ATOM 4542 C C . SER B 1 146 ? 30.799 22.935 -15.951 1.00 111.43 152 SER B C 1
ATOM 4543 O O . SER B 1 146 ? 30.059 22.039 -15.547 1.00 110.51 152 SER B O 1
ATOM 4546 N N . THR B 1 147 ? 30.591 23.591 -17.088 1.00 108.83 153 THR B N 1
ATOM 4547 C CA . THR B 1 147 ? 29.441 23.322 -17.947 1.00 104.00 153 THR B CA 1
ATOM 4548 C C . THR B 1 147 ? 29.576 22.042 -18.769 1.00 100.18 153 THR B C 1
ATOM 4549 O O . THR B 1 147 ? 30.644 21.743 -19.304 1.00 100.32 153 THR B O 1
ATOM 4553 N N . GLN B 1 148 ? 28.482 21.290 -18.856 1.00 96.74 154 GLN B N 1
ATOM 4554 C CA . GLN B 1 148 ? 28.465 20.013 -19.570 1.00 93.21 154 GLN B CA 1
ATOM 4555 C C . GLN B 1 148 ? 27.831 20.022 -20.963 1.00 90.12 154 GLN B C 1
ATOM 4556 O O . GLN B 1 148 ? 27.732 18.967 -21.592 1.00 89.52 154 GLN B O 1
ATOM 4562 N N . PHE B 1 149 ? 27.392 21.177 -21.456 1.00 87.53 155 PHE B N 1
ATOM 4563 C CA . PHE B 1 149 ? 26.786 21.184 -22.787 1.00 83.83 155 PHE B CA 1
ATOM 4564 C C . PHE B 1 149 ? 27.855 21.214 -23.875 1.00 80.28 155 PHE B C 1
ATOM 4565 O O . PHE B 1 149 ? 28.900 21.842 -23.719 1.00 82.58 155 PHE B O 1
ATOM 4573 N N . TYR B 1 150 ? 27.580 20.528 -24.977 1.00 74.98 156 TYR B N 1
ATOM 4574 C CA . TYR B 1 150 ? 28.503 20.468 -26.099 1.00 72.17 156 TYR B CA 1
ATOM 4575 C C . TYR B 1 150 ? 27.810 20.937 -27.368 1.00 71.33 156 TYR B C 1
ATOM 4576 O O . TYR B 1 150 ? 26.663 20.572 -27.622 1.00 70.05 156 TYR B O 1
ATOM 4585 N N . HIS B 1 151 ? 28.501 21.750 -28.161 1.00 71.83 157 HIS B N 1
ATOM 4586 C CA . HIS B 1 151 ? 27.971 22.174 -29.450 1.00 71.76 157 HIS B CA 1
ATOM 4587 C C . HIS B 1 151 ? 28.097 20.983 -30.393 1.00 70.29 157 HIS B C 1
ATOM 4588 O O . HIS B 1 151 ? 29.038 20.197 -30.276 1.00 69.67 157 HIS B O 1
ATOM 4595 N N . VAL B 1 152 ? 27.160 20.849 -31.327 1.00 70.88 158 VAL B N 1
ATOM 4596 C CA . VAL B 1 152 ? 27.124 19.675 -32.198 1.00 70.88 158 VAL B CA 1
ATOM 4597 C C . VAL B 1 152 ? 28.305 19.567 -33.158 1.00 74.47 158 VAL B C 1
ATOM 4598 O O . VAL B 1 152 ? 28.605 18.483 -33.653 1.00 76.66 158 VAL B O 1
ATOM 4602 N N . LYS B 1 153 ? 28.976 20.689 -33.411 1.00 75.54 159 LYS B N 1
ATOM 4603 C CA . LYS B 1 153 ? 30.107 20.690 -34.331 1.00 77.49 159 LYS B CA 1
ATOM 4604 C C . LYS B 1 153 ? 31.178 19.781 -33.748 1.00 77.46 159 LYS B C 1
ATOM 4605 O O . LYS B 1 153 ? 31.717 18.917 -34.440 1.00 76.44 159 LYS B O 1
ATOM 4611 N N . ASP B 1 154 ? 31.480 19.984 -32.470 1.00 79.23 160 ASP B N 1
ATOM 4612 C CA . ASP B 1 154 ? 32.479 19.179 -31.779 1.00 80.17 160 ASP B CA 1
ATOM 4613 C C . ASP B 1 154 ? 32.066 17.714 -31.693 1.00 79.34 160 ASP B C 1
ATOM 4614 O O . ASP B 1 154 ? 32.895 16.823 -31.863 1.00 80.87 160 ASP B O 1
ATOM 4619 N N . VAL B 1 155 ? 30.792 17.465 -31.412 1.00 76.28 161 VAL B N 1
ATOM 4620 C CA . VAL B 1 155 ? 30.297 16.095 -31.336 1.00 71.16 161 VAL B CA 1
ATOM 4621 C C . VAL B 1 155 ? 30.283 15.411 -32.705 1.00 71.07 161 VAL B C 1
ATOM 4622 O O . VAL B 1 155 ? 30.621 14.234 -32.820 1.00 70.83 161 VAL B O 1
ATOM 4626 N N . ALA B 1 156 ? 29.910 16.159 -33.740 1.00 70.83 162 ALA B N 1
ATOM 4627 C CA . ALA B 1 156 ? 29.839 15.611 -35.092 1.00 69.57 162 ALA B CA 1
ATOM 4628 C C . ALA B 1 156 ? 31.195 15.135 -35.603 1.00 70.77 162 ALA B C 1
ATOM 4629 O O . ALA B 1 156 ? 31.293 14.061 -36.197 1.00 69.69 162 ALA B O 1
ATOM 4631 N N . GLU B 1 157 ? 32.235 15.934 -35.378 1.00 74.22 163 GLU B N 1
ATOM 4632 C CA . GLU B 1 157 ? 33.580 15.552 -35.804 1.00 76.54 163 GLU B CA 1
ATOM 4633 C C . GLU B 1 157 ? 34.038 14.278 -35.093 1.00 75.82 163 GLU B C 1
ATOM 4634 O O . GLU B 1 157 ? 34.602 13.384 -35.722 1.00 75.11 163 GLU B O 1
ATOM 4640 N N . GLU B 1 158 ? 33.790 14.198 -33.788 1.00 76.10 164 GLU B N 1
ATOM 4641 C CA . GLU B 1 158 ? 34.149 13.016 -33.011 1.00 75.54 164 GLU B CA 1
ATOM 4642 C C . GLU B 1 158 ? 33.383 11.795 -33.506 1.00 72.69 164 GLU B C 1
ATOM 4643 O O . GLU B 1 158 ? 33.930 10.693 -33.567 1.00 71.37 164 GLU B O 1
ATOM 4649 N N . VAL B 1 159 ? 32.115 11.998 -33.853 1.00 72.15 165 VAL B N 1
ATOM 4650 C CA . VAL B 1 159 ? 31.297 10.930 -34.417 1.00 71.33 165 VAL B CA 1
ATOM 4651 C C . VAL B 1 159 ? 31.883 10.438 -35.740 1.00 72.67 165 VAL B C 1
ATOM 4652 O O . VAL B 1 159 ? 31.993 9.234 -35.968 1.00 71.02 165 VAL B O 1
ATOM 4656 N N . ILE B 1 160 ? 32.281 11.375 -36.595 1.00 76.74 166 ILE B N 1
ATOM 4657 C CA . ILE B 1 160 ? 32.879 11.034 -37.884 1.00 78.97 166 ILE B CA 1
ATOM 4658 C C . ILE B 1 160 ? 34.145 10.195 -37.724 1.00 87.09 166 ILE B C 1
ATOM 4659 O O . ILE B 1 160 ? 34.330 9.199 -38.427 1.00 85.50 166 ILE B O 1
ATOM 4664 N N . GLU B 1 161 ? 35.002 10.593 -36.786 1.00 41.56 167 GLU B N 1
ATOM 4665 C CA . GLU B 1 161 ? 36.225 9.848 -36.490 1.00 49.48 167 GLU B CA 1
ATOM 4666 C C . GLU B 1 161 ? 35.891 8.432 -36.037 1.00 50.46 167 GLU B C 1
ATOM 4667 O O . GLU B 1 161 ? 36.581 7.473 -36.385 1.00 51.04 167 GLU B O 1
ATOM 4673 N N . LEU B 1 162 ? 34.830 8.319 -35.247 1.00 51.62 168 LEU B N 1
ATOM 4674 C CA . LEU B 1 162 ? 34.344 7.030 -34.783 1.00 54.52 168 LEU B CA 1
ATOM 4675 C C . LEU B 1 162 ? 33.850 6.181 -35.954 1.00 57.04 168 LEU B C 1
ATOM 4676 O O . LEU B 1 162 ? 34.071 4.969 -35.992 1.00 57.08 168 LEU B O 1
ATOM 4681 N N . ILE B 1 163 ? 33.191 6.827 -36.912 1.00 59.06 169 ILE B N 1
ATOM 4682 C CA . ILE B 1 163 ? 32.693 6.141 -38.101 1.00 60.32 169 ILE B CA 1
ATOM 4683 C C . ILE B 1 163 ? 33.844 5.589 -38.938 1.00 63.04 169 ILE B C 1
ATOM 4684 O O . ILE B 1 163 ? 33.757 4.483 -39.476 1.00 63.29 169 ILE B O 1
ATOM 4689 N N . TYR B 1 164 ? 34.921 6.363 -39.038 1.00 65.00 170 TYR B N 1
ATOM 4690 C CA . TYR B 1 164 ? 36.144 5.904 -39.687 1.00 67.09 170 TYR B CA 1
ATOM 4691 C C . TYR B 1 164 ? 36.623 4.604 -39.047 1.00 69.03 170 TYR B C 1
ATOM 4692 O O . TYR B 1 164 ? 36.921 3.630 -39.738 1.00 68.82 170 TYR B O 1
ATOM 4701 N N . LYS B 1 165 ? 36.686 4.604 -37.719 1.00 71.59 171 LYS B N 1
ATOM 4702 C CA . LYS B 1 165 ? 37.159 3.453 -36.959 1.00 74.49 171 LYS B CA 1
ATOM 4703 C C . LYS B 1 165 ? 36.264 2.226 -37.139 1.00 75.01 171 LYS B C 1
ATOM 4704 O O . LYS B 1 165 ? 36.748 1.095 -37.132 1.00 74.38 171 LYS B O 1
ATOM 4710 N N . PHE B 1 166 ? 34.963 2.451 -37.300 1.00 76.88 172 PHE B N 1
ATOM 4711 C CA . PHE B 1 166 ? 34.025 1.354 -37.508 1.00 79.00 172 PHE B CA 1
ATOM 4712 C C . PHE B 1 166 ? 34.240 0.728 -38.884 1.00 80.15 172 PHE B C 1
ATOM 4713 O O . PHE B 1 166 ? 34.251 -0.497 -39.030 1.00 79.55 172 PHE B O 1
ATOM 4721 N N . LYS B 1 167 ? 34.415 1.590 -39.883 1.00 81.69 173 LYS B N 1
ATOM 4722 C CA . LYS B 1 167 ? 34.650 1.185 -41.267 1.00 82.51 173 LYS B CA 1
ATOM 4723 C C . LYS B 1 167 ? 35.954 0.415 -41.453 1.00 84.31 173 LYS B C 1
ATOM 4724 O O . LYS B 1 167 ? 36.002 -0.572 -42.186 1.00 84.66 173 LYS B O 1
ATOM 4730 N N . SER B 1 168 ? 37.007 0.867 -40.781 1.00 85.21 174 SER B N 1
ATOM 4731 C CA . SER B 1 168 ? 38.341 0.318 -40.990 1.00 85.58 174 SER B CA 1
ATOM 4732 C C . SER B 1 168 ? 38.595 -0.938 -40.160 1.00 86.96 174 SER B C 1
ATOM 4733 O O . SER B 1 168 ? 39.681 -1.516 -40.207 1.00 86.20 174 SER B O 1
ATOM 4736 N N . SER B 1 169 ? 37.583 -1.357 -39.407 1.00 90.04 175 SER B N 1
ATOM 4737 C CA . SER B 1 169 ? 37.701 -2.500 -38.509 1.00 93.79 175 SER B CA 1
ATOM 4738 C C . SER B 1 169 ? 37.115 -3.749 -39.147 1.00 96.05 175 SER B C 1
ATOM 4739 O O . SER B 1 169 ? 36.144 -3.668 -39.901 1.00 95.81 175 SER B O 1
ATOM 4742 N N . ASP B 1 170 ? 37.695 -4.905 -38.848 1.00 99.02 176 ASP B N 1
ATOM 4743 C CA . ASP B 1 170 ? 37.202 -6.131 -39.452 1.00 102.02 176 ASP B CA 1
ATOM 4744 C C . ASP B 1 170 ? 36.139 -6.767 -38.561 1.00 104.37 176 ASP B C 1
ATOM 4745 O O . ASP B 1 170 ? 36.416 -7.270 -37.472 1.00 104.72 176 ASP B O 1
ATOM 4750 N N . ARG B 1 171 ? 34.908 -6.703 -39.056 1.00 105.67 177 ARG B N 1
ATOM 4751 C CA . ARG B 1 171 ? 33.717 -7.150 -38.350 1.00 106.50 177 ARG B CA 1
ATOM 4752 C C . ARG B 1 171 ? 33.321 -8.525 -38.896 1.00 107.78 177 ARG B C 1
ATOM 4753 O O . ARG B 1 171 ? 33.516 -8.766 -40.091 1.00 107.56 177 ARG B O 1
ATOM 4761 N N . LEU B 1 172 ? 32.808 -9.457 -38.084 1.00 109.53 178 LEU B N 1
ATOM 4762 C CA . LEU B 1 172 ? 32.589 -9.400 -36.626 1.00 110.60 178 LEU B CA 1
ATOM 4763 C C . LEU B 1 172 ? 31.724 -8.260 -36.057 1.00 111.24 178 LEU B C 1
ATOM 4764 O O . LEU B 1 172 ? 30.707 -7.883 -36.642 1.00 113.31 178 LEU B O 1
ATOM 4769 N N . VAL B 1 173 ? 32.145 -7.723 -34.915 1.00 109.28 179 VAL B N 1
ATOM 4770 C CA . VAL B 1 173 ? 31.367 -6.728 -34.178 1.00 107.61 179 VAL B CA 1
ATOM 4771 C C . VAL B 1 173 ? 32.134 -5.460 -33.815 1.00 106.97 179 VAL B C 1
ATOM 4772 O O . VAL B 1 173 ? 33.283 -5.518 -33.375 1.00 113.19 179 VAL B O 1
ATOM 4776 N N . THR B 1 174 ? 31.494 -4.314 -34.015 1.00 157.08 180 THR B N 1
ATOM 4777 C CA . THR B 1 174 ? 32.081 -3.038 -33.631 1.00 150.93 180 THR B CA 1
ATOM 4778 C C . THR B 1 174 ? 32.044 -2.859 -32.114 1.00 146.23 180 THR B C 1
ATOM 4779 O O . THR B 1 174 ? 32.821 -2.088 -31.555 1.00 147.93 180 THR B O 1
ATOM 4783 N N . GLY B 1 175 ? 31.132 -3.569 -31.455 1.00 140.63 181 GLY B N 1
ATOM 4784 C CA . GLY B 1 175 ? 31.022 -3.523 -30.006 1.00 136.03 181 GLY B CA 1
ATOM 4785 C C . GLY B 1 175 ? 31.635 -4.763 -29.380 1.00 131.89 181 GLY B C 1
ATOM 4786 O O . GLY B 1 175 ? 32.190 -5.600 -30.090 1.00 132.67 181 GLY B O 1
ATOM 4787 N N . LEU B 1 176 ? 31.547 -4.885 -28.058 1.00 126.52 182 LEU B N 1
ATOM 4788 C CA . LEU B 1 176 ? 32.131 -6.036 -27.365 1.00 121.51 182 LEU B CA 1
ATOM 4789 C C . LEU B 1 176 ? 31.390 -7.340 -27.663 1.00 117.77 182 LEU B C 1
ATOM 4790 O O . LEU B 1 176 ? 30.184 -7.440 -27.433 1.00 117.06 182 LEU B O 1
ATOM 4795 N N . PRO B 1 177 ? 32.122 -8.347 -28.172 1.00 114.71 183 PRO B N 1
ATOM 4796 C CA . PRO B 1 177 ? 31.572 -9.654 -28.551 1.00 112.93 183 PRO B CA 1
ATOM 4797 C C . PRO B 1 177 ? 31.269 -10.559 -27.361 1.00 111.30 183 PRO B C 1
ATOM 4798 O O . PRO B 1 177 ? 31.991 -10.547 -26.363 1.00 111.07 183 PRO B O 1
ATOM 4802 N N . SER B 1 178 ? 30.205 -11.344 -27.485 1.00 110.55 184 SER B N 1
ATOM 4803 C CA . SER B 1 178 ? 29.798 -12.279 -26.445 1.00 109.43 184 SER B CA 1
ATOM 4804 C C . SER B 1 178 ? 30.639 -13.546 -26.499 1.00 108.47 184 SER B C 1
ATOM 4805 O O . SER B 1 178 ? 30.817 -14.231 -25.492 1.00 108.24 184 SER B O 1
ATOM 4808 N N . GLY B 1 179 ? 31.153 -13.854 -27.685 1.00 107.82 185 GLY B N 1
ATOM 4809 C CA . GLY B 1 179 ? 31.880 -15.089 -27.898 1.00 106.87 185 GLY B CA 1
ATOM 4810 C C . GLY B 1 179 ? 31.019 -16.050 -28.689 1.00 106.40 185 GLY B C 1
ATOM 4811 O O . GLY B 1 179 ? 31.506 -17.036 -29.242 1.00 106.18 185 GLY B O 1
ATOM 4812 N N . PHE B 1 180 ? 29.725 -15.755 -28.737 1.00 106.87 186 PHE B N 1
ATOM 4813 C CA . PHE B 1 180 ? 28.788 -16.552 -29.515 1.00 108.48 186 PHE B CA 1
ATOM 4814 C C . PHE B 1 180 ? 28.490 -15.846 -30.832 1.00 109.94 186 PHE B C 1
ATOM 4815 O O . PHE B 1 180 ? 27.836 -14.802 -30.853 1.00 110.15 186 PHE B O 1
ATOM 4823 N N . THR B 1 181 ? 28.980 -16.430 -31.921 1.00 110.54 187 THR B N 1
ATOM 4824 C CA . THR B 1 181 ? 29.006 -15.779 -33.229 1.00 111.22 187 THR B CA 1
ATOM 4825 C C . THR B 1 181 ? 27.656 -15.272 -33.737 1.00 111.10 187 THR B C 1
ATOM 4826 O O . THR B 1 181 ? 27.536 -14.114 -34.133 1.00 110.85 187 THR B O 1
ATOM 4830 N N . GLU B 1 182 ? 26.643 -16.133 -33.718 1.00 111.76 188 GLU B N 1
ATOM 4831 C CA . GLU B 1 182 ? 25.345 -15.787 -34.296 1.00 112.80 188 GLU B CA 1
ATOM 4832 C C . GLU B 1 182 ? 24.610 -14.715 -33.490 1.00 110.62 188 GLU B C 1
ATOM 4833 O O . GLU B 1 182 ? 23.982 -13.824 -34.064 1.00 110.14 188 GLU B O 1
ATOM 4839 N N . LEU B 1 183 ? 24.688 -14.803 -32.165 1.00 109.00 189 LEU B N 1
ATOM 4840 C CA . LEU B 1 183 ? 24.097 -13.786 -31.299 1.00 107.32 189 LEU B CA 1
ATOM 4841 C C . LEU B 1 183 ? 24.793 -12.457 -31.546 1.00 106.22 189 LEU B C 1
ATOM 4842 O O . LEU B 1 183 ? 24.148 -11.417 -31.683 1.00 106.43 189 LEU B O 1
ATOM 4847 N N . ASP B 1 184 ? 26.119 -12.509 -31.601 1.00 105.00 190 ASP B N 1
ATOM 4848 C CA . ASP B 1 184 ? 26.936 -11.335 -31.872 1.00 104.37 190 ASP B CA 1
ATOM 4849 C C . ASP B 1 184 ? 26.633 -10.759 -33.253 1.00 103.47 190 ASP B C 1
ATOM 4850 O O . ASP B 1 184 ? 26.861 -9.584 -33.501 1.00 102.31 190 ASP B O 1
ATOM 4855 N N . LEU B 1 185 ? 26.136 -11.595 -34.158 1.00 104.50 191 LEU B N 1
ATOM 4856 C CA . LEU B 1 185 ? 25.803 -11.134 -35.501 1.00 106.09 191 LEU B CA 1
ATOM 4857 C C . LEU B 1 185 ? 24.520 -10.306 -35.494 1.00 106.58 191 LEU B C 1
ATOM 4858 O O . LEU B 1 185 ? 24.450 -9.252 -36.128 1.00 107.85 191 LEU B O 1
ATOM 4863 N N . LYS B 1 186 ? 23.510 -10.780 -34.769 1.00 105.65 192 LYS B N 1
ATOM 4864 C CA . LYS B 1 186 ? 22.214 -10.106 -34.740 1.00 105.12 192 LYS B CA 1
ATOM 4865 C C . LYS B 1 186 ? 22.260 -8.820 -33.919 1.00 103.42 192 LYS B C 1
ATOM 4866 O O . LYS B 1 186 ? 21.546 -7.860 -34.209 1.00 103.04 192 LYS B O 1
ATOM 4872 N N . THR B 1 187 ? 23.095 -8.816 -32.886 1.00 102.27 193 THR B N 1
ATOM 4873 C CA . THR B 1 187 ? 23.311 -7.628 -32.070 1.00 101.38 193 THR B CA 1
ATOM 4874 C C . THR B 1 187 ? 24.510 -6.850 -32.604 1.00 100.21 193 THR B C 1
ATOM 4875 O O . THR B 1 187 ? 25.478 -7.445 -33.061 1.00 100.21 193 THR B O 1
ATOM 4879 N N . THR B 1 188 ? 24.505 -5.537 -32.571 1.00 99.80 194 THR B N 1
ATOM 4880 C CA . THR B 1 188 ? 25.705 -4.897 -33.057 1.00 100.59 194 THR B CA 1
ATOM 4881 C C . THR B 1 188 ? 26.873 -5.343 -32.204 1.00 98.71 194 THR B C 1
ATOM 4882 O O . THR B 1 188 ? 28.005 -5.410 -32.651 1.00 99.40 194 THR B O 1
ATOM 4886 N N . GLY B 1 189 ? 26.580 -5.646 -30.956 1.00 96.08 195 GLY B N 1
ATOM 4887 C CA . GLY B 1 189 ? 27.604 -5.909 -29.965 1.00 93.73 195 GLY B CA 1
ATOM 4888 C C . GLY B 1 189 ? 27.259 -5.101 -28.733 1.00 91.61 195 GLY B C 1
ATOM 4889 O O . GLY B 1 189 ? 26.228 -4.429 -28.701 1.00 92.48 195 GLY B O 1
ATOM 4890 N N . PHE B 1 190 ? 28.107 -5.151 -27.715 1.00 88.35 196 PHE B N 1
ATOM 4891 C CA . PHE B 1 190 ? 27.843 -4.369 -26.520 1.00 85.00 196 PHE B CA 1
ATOM 4892 C C . PHE B 1 190 ? 28.627 -3.069 -26.601 1.00 85.47 196 PHE B C 1
ATOM 4893 O O . PHE B 1 190 ? 29.853 -3.051 -26.497 1.00 85.65 196 PHE B O 1
ATOM 4901 N N . HIS B 1 191 ? 27.897 -1.979 -26.799 1.00 85.44 197 HIS B N 1
ATOM 4902 C CA . HIS B 1 191 ? 28.493 -0.662 -26.958 1.00 86.01 197 HIS B CA 1
ATOM 4903 C C . HIS B 1 191 ? 28.610 0.063 -25.622 1.00 84.04 197 HIS B C 1
ATOM 4904 O O . HIS B 1 191 ? 27.891 -0.257 -24.678 1.00 84.19 197 HIS B O 1
ATOM 4911 N N . PRO B 1 192 ? 29.533 1.031 -25.532 1.00 82.47 198 PRO B N 1
ATOM 4912 C CA . PRO B 1 192 ? 29.665 1.813 -24.302 1.00 80.61 198 PRO B CA 1
ATOM 4913 C C . PRO B 1 192 ? 28.417 2.637 -23.991 1.00 79.74 198 PRO B C 1
ATOM 4914 O O . PRO B 1 192 ? 27.870 3.294 -24.877 1.00 80.08 198 PRO B O 1
ATOM 4918 N N . GLY B 1 193 ? 27.976 2.585 -22.737 1.00 78.76 199 GLY B N 1
ATOM 4919 C CA . GLY B 1 193 ? 26.899 3.432 -22.257 1.00 78.81 199 GLY B CA 1
ATOM 4920 C C . GLY B 1 193 ? 25.481 2.912 -22.404 1.00 78.63 199 GLY B C 1
ATOM 4921 O O . GLY B 1 193 ? 24.530 3.690 -22.343 1.00 80.88 199 GLY B O 1
ATOM 4922 N N . ASP B 1 194 ? 25.325 1.604 -22.586 1.00 75.52 200 ASP B N 1
ATOM 4923 C CA . ASP B 1 194 ? 23.987 1.020 -22.666 1.00 72.45 200 ASP B CA 1
ATOM 4924 C C . ASP B 1 194 ? 23.767 -0.103 -21.652 1.00 67.09 200 ASP B C 1
ATOM 4925 O O . ASP B 1 194 ? 24.722 -0.695 -21.150 1.00 64.93 200 ASP B O 1
ATOM 4930 N N . LEU B 1 195 ? 22.504 -0.382 -21.348 1.00 65.26 201 LEU B N 1
ATOM 4931 C CA . LEU B 1 195 ? 22.161 -1.396 -20.356 1.00 63.19 201 LEU B CA 1
ATOM 4932 C C . LEU B 1 195 ? 21.598 -2.656 -21.007 1.00 61.04 201 LEU B C 1
ATOM 4933 O O . LEU B 1 195 ? 20.616 -2.598 -21.747 1.00 60.59 201 LEU B O 1
ATOM 4938 N N . ILE B 1 196 ? 22.223 -3.794 -20.720 1.00 60.14 202 ILE B N 1
ATOM 4939 C CA . ILE B 1 196 ? 21.771 -5.072 -21.254 1.00 59.78 202 ILE B CA 1
ATOM 4940 C C . ILE B 1 196 ? 21.203 -5.924 -20.130 1.00 59.95 202 ILE B C 1
ATOM 4941 O O . ILE B 1 196 ? 21.807 -6.047 -19.065 1.00 59.18 202 ILE B O 1
ATOM 4946 N N . ILE B 1 197 ? 20.033 -6.504 -20.368 1.00 61.36 203 ILE B N 1
ATOM 4947 C CA . ILE B 1 197 ? 19.380 -7.332 -19.366 1.00 61.71 203 ILE B CA 1
ATOM 4948 C C . ILE B 1 197 ? 19.222 -8.783 -19.817 1.00 63.71 203 ILE B C 1
ATOM 4949 O O . ILE B 1 197 ? 18.578 -9.067 -20.829 1.00 65.17 203 ILE B O 1
ATOM 4954 N N . LEU B 1 198 ? 19.817 -9.695 -19.055 1.00 64.17 204 LEU B N 1
ATOM 4955 C CA . LEU B 1 198 ? 19.644 -11.121 -19.288 1.00 65.32 204 LEU B CA 1
ATOM 4956 C C . LEU B 1 198 ? 18.652 -11.677 -18.275 1.00 67.00 204 LEU B C 1
ATOM 4957 O O . LEU B 1 198 ? 18.957 -11.787 -17.087 1.00 66.03 204 LEU B O 1
ATOM 4962 N N . ALA B 1 199 ? 17.464 -12.027 -18.754 1.00 69.81 205 ALA B N 1
ATOM 4963 C CA . ALA B 1 199 ? 16.386 -12.476 -17.882 1.00 72.38 205 ALA B CA 1
ATOM 4964 C C . ALA B 1 199 ? 15.962 -13.902 -18.200 1.00 75.19 205 ALA B C 1
ATOM 4965 O O . ALA B 1 199 ? 15.719 -14.241 -19.355 1.00 76.86 205 ALA B O 1
ATOM 4967 N N . ALA B 1 200 ? 15.887 -14.738 -17.170 1.00 76.07 206 ALA B N 1
ATOM 4968 C CA . ALA B 1 200 ? 15.453 -16.119 -17.338 1.00 77.51 206 ALA B CA 1
ATOM 4969 C C . ALA B 1 200 ? 14.946 -16.707 -16.025 1.00 79.45 206 ALA B C 1
ATOM 4970 O O . ALA B 1 200 ? 15.221 -16.175 -14.948 1.00 78.61 206 ALA B O 1
ATOM 4972 N N . ARG B 1 201 ? 14.201 -17.804 -16.124 1.00 81.92 207 ARG B N 1
ATOM 4973 C CA . ARG B 1 201 ? 13.726 -18.520 -14.947 1.00 83.63 207 ARG B CA 1
ATOM 4974 C C . ARG B 1 201 ? 14.922 -19.134 -14.221 1.00 81.07 207 ARG B C 1
ATOM 4975 O O . ARG B 1 201 ? 15.968 -19.347 -14.833 1.00 79.82 207 ARG B O 1
ATOM 4983 N N . PRO B 1 202 ? 14.781 -19.403 -12.910 1.00 80.90 208 PRO B N 1
ATOM 4984 C CA . PRO B 1 202 ? 15.875 -20.005 -12.135 1.00 81.43 208 PRO B CA 1
ATOM 4985 C C . PRO B 1 202 ? 16.389 -21.306 -12.748 1.00 84.41 208 PRO B C 1
ATOM 4986 O O . PRO B 1 202 ? 15.597 -22.192 -13.076 1.00 86.15 208 PRO B O 1
ATOM 4990 N N . GLY B 1 203 ? 17.706 -21.414 -12.895 1.00 84.48 209 GLY B N 1
ATOM 4991 C CA . GLY B 1 203 ? 18.316 -22.615 -13.435 1.00 84.86 209 GLY B CA 1
ATOM 4992 C C . GLY B 1 203 ? 18.379 -22.680 -14.951 1.00 84.41 209 GLY B C 1
ATOM 4993 O O . GLY B 1 203 ? 18.614 -23.746 -15.518 1.00 85.12 209 GLY B O 1
ATOM 4994 N N . MET B 1 204 ? 18.184 -21.545 -15.613 1.00 83.29 210 MET B N 1
ATOM 4995 C CA . MET B 1 204 ? 18.250 -21.503 -17.072 1.00 82.28 210 MET B CA 1
ATOM 4996 C C . MET B 1 204 ? 19.668 -21.244 -17.561 1.00 79.52 210 MET B C 1
ATOM 4997 O O . MET B 1 204 ? 19.917 -21.179 -18.765 1.00 77.97 210 MET B O 1
ATOM 5002 N N . GLY B 1 205 ? 20.592 -21.095 -16.617 1.00 79.01 211 GLY B N 1
ATOM 5003 C CA . GLY B 1 205 ? 21.994 -20.911 -16.940 1.00 77.76 211 GLY B CA 1
ATOM 5004 C C . GLY B 1 205 ? 22.374 -19.494 -17.321 1.00 75.01 211 GLY B C 1
ATOM 5005 O O . GLY B 1 205 ? 23.199 -19.288 -18.211 1.00 75.12 211 GLY B O 1
ATOM 5006 N N . LYS B 1 206 ? 21.773 -18.512 -16.657 1.00 71.87 212 LYS B N 1
ATOM 5007 C CA . LYS B 1 206 ? 22.133 -17.122 -16.910 1.00 68.51 212 LYS B CA 1
ATOM 5008 C C . LYS B 1 206 ? 23.422 -16.722 -16.193 1.00 66.86 212 LYS B C 1
ATOM 5009 O O . LYS B 1 206 ? 24.206 -15.925 -16.711 1.00 66.54 212 LYS B O 1
ATOM 5015 N N . THR B 1 207 ? 23.636 -17.276 -15.003 1.00 65.91 213 THR B N 1
ATOM 5016 C CA . THR B 1 207 ? 24.878 -17.064 -14.267 1.00 64.95 213 THR B CA 1
ATOM 5017 C C . THR B 1 207 ? 26.060 -17.644 -15.030 1.00 65.49 213 THR B C 1
ATOM 5018 O O . THR B 1 207 ? 27.124 -17.039 -15.101 1.00 66.07 213 THR B O 1
ATOM 5022 N N . ALA B 1 208 ? 25.855 -18.826 -15.601 1.00 66.07 214 ALA B N 1
ATOM 5023 C CA . ALA B 1 208 ? 26.859 -19.498 -16.415 1.00 66.44 214 ALA B CA 1
ATOM 5024 C C . ALA B 1 208 ? 27.104 -18.770 -17.733 1.00 65.80 214 ALA B C 1
ATOM 5025 O O . ALA B 1 208 ? 28.241 -18.664 -18.194 1.00 65.37 214 ALA B O 1
ATOM 5027 N N . PHE B 1 209 ? 26.028 -18.273 -18.335 1.00 65.93 215 PHE B N 1
ATOM 5028 C CA . PHE B 1 209 ? 26.120 -17.538 -19.590 1.00 66.52 215 PHE B CA 1
ATOM 5029 C C . PHE B 1 209 ? 26.964 -16.282 -19.398 1.00 64.64 215 PHE B C 1
ATOM 5030 O O . PHE B 1 209 ? 27.769 -15.926 -20.259 1.00 64.26 215 PHE B O 1
ATOM 5038 N N . MET B 1 210 ? 26.773 -15.621 -18.260 1.00 63.60 216 MET B N 1
ATOM 5039 C CA . MET B 1 210 ? 27.580 -14.466 -17.888 1.00 62.85 216 MET B CA 1
ATOM 5040 C C . MET B 1 210 ? 29.057 -14.838 -17.781 1.00 61.72 216 MET B C 1
ATOM 5041 O O . MET B 1 210 ? 29.923 -14.138 -18.306 1.00 61.56 216 MET B O 1
ATOM 5046 N N . LEU B 1 211 ? 29.335 -15.942 -17.094 1.00 61.43 217 LEU B N 1
ATOM 5047 C CA . LEU B 1 211 ? 30.700 -16.435 -16.947 1.00 62.03 217 LEU B CA 1
ATOM 5048 C C . LEU B 1 211 ? 31.345 -16.727 -18.297 1.00 64.11 217 LEU B C 1
ATOM 5049 O O . LEU B 1 211 ? 32.529 -16.462 -18.497 1.00 64.53 217 LEU B O 1
ATOM 5054 N N . SER B 1 212 ? 30.560 -17.274 -19.220 1.00 65.42 218 SER B N 1
ATOM 5055 C CA . SER B 1 212 ? 31.044 -17.552 -20.567 1.00 65.19 218 SER B CA 1
ATOM 5056 C C . SER B 1 212 ? 31.413 -16.258 -21.280 1.00 64.58 218 SER B C 1
ATOM 5057 O O . SER B 1 212 ? 32.452 -16.173 -21.933 1.00 65.15 218 SER B O 1
ATOM 5060 N N . ILE B 1 213 ? 30.556 -15.252 -21.144 1.00 64.36 219 ILE B N 1
ATOM 5061 C CA . ILE B 1 213 ? 30.790 -13.953 -21.763 1.00 65.07 219 ILE B CA 1
ATOM 5062 C C . ILE B 1 213 ? 32.077 -13.303 -21.259 1.00 67.52 219 ILE B C 1
ATOM 5063 O O . ILE B 1 213 ? 32.925 -12.891 -22.050 1.00 67.13 219 ILE B O 1
ATOM 5068 N N . ILE B 1 214 ? 32.219 -13.220 -19.941 1.00 70.75 220 ILE B N 1
ATOM 5069 C CA . ILE B 1 214 ? 33.383 -12.578 -19.335 1.00 74.15 220 ILE B CA 1
ATOM 5070 C C . ILE B 1 214 ? 34.678 -13.354 -19.600 1.00 77.38 220 ILE B C 1
ATOM 5071 O O . ILE B 1 214 ? 35.747 -12.758 -19.753 1.00 78.28 220 ILE B O 1
ATOM 5076 N N . TYR B 1 215 ? 34.575 -14.679 -19.661 1.00 79.33 221 TYR B N 1
ATOM 5077 C CA . TYR B 1 215 ? 35.725 -15.521 -19.976 1.00 81.53 221 TYR B CA 1
ATOM 5078 C C . TYR B 1 215 ? 36.185 -15.313 -21.414 1.00 81.63 221 TYR B C 1
ATOM 5079 O O . TYR B 1 215 ? 37.363 -15.069 -21.668 1.00 81.40 221 TYR B O 1
ATOM 5088 N N . ASN B 1 216 ? 35.243 -15.409 -22.349 1.00 82.79 222 ASN B N 1
ATOM 5089 C CA . ASN B 1 216 ? 35.540 -15.217 -23.764 1.00 86.17 222 ASN B CA 1
ATOM 5090 C C . ASN B 1 216 ? 36.087 -13.820 -24.027 1.00 87.78 222 ASN B C 1
ATOM 5091 O O . ASN B 1 216 ? 36.956 -13.629 -24.879 1.00 89.34 222 ASN B O 1
ATOM 5096 N N . LEU B 1 217 ? 35.562 -12.849 -23.287 1.00 87.75 223 LEU B N 1
ATOM 5097 C CA . LEU B 1 217 ? 36.018 -11.468 -23.375 1.00 88.50 223 LEU B CA 1
ATOM 5098 C C . LEU B 1 217 ? 37.477 -11.346 -22.940 1.00 89.86 223 LEU B C 1
ATOM 5099 O O . LEU B 1 217 ? 38.291 -10.729 -23.628 1.00 89.94 223 LEU B O 1
ATOM 5104 N N . ALA B 1 218 ? 37.794 -11.927 -21.788 1.00 91.14 224 ALA B N 1
ATOM 5105 C CA . ALA B 1 218 ? 39.146 -11.877 -21.240 1.00 92.88 224 ALA B CA 1
ATOM 5106 C C . ALA B 1 218 ? 40.174 -12.612 -22.101 1.00 94.06 224 ALA B C 1
ATOM 5107 O O . ALA B 1 218 ? 41.259 -12.094 -22.355 1.00 95.47 224 ALA B O 1
ATOM 5109 N N . LYS B 1 219 ? 39.839 -13.821 -22.541 1.00 93.73 225 LYS B N 1
ATOM 5110 C CA . LYS B 1 219 ? 40.788 -14.635 -23.297 1.00 94.54 225 LYS B CA 1
ATOM 5111 C C . LYS B 1 219 ? 41.055 -14.116 -24.710 1.00 95.14 225 LYS B C 1
ATOM 5112 O O . LYS B 1 219 ? 42.206 -13.900 -25.090 1.00 95.48 225 LYS B O 1
ATOM 5118 N N . ASP B 1 220 ? 39.991 -13.916 -25.480 1.00 95.63 226 ASP B N 1
ATOM 5119 C CA . ASP B 1 220 ? 40.123 -13.494 -26.871 1.00 97.63 226 ASP B CA 1
ATOM 5120 C C . ASP B 1 220 ? 40.393 -11.998 -27.026 1.00 97.49 226 ASP B C 1
ATOM 5121 O O . ASP B 1 220 ? 41.323 -11.599 -27.726 1.00 99.76 226 ASP B O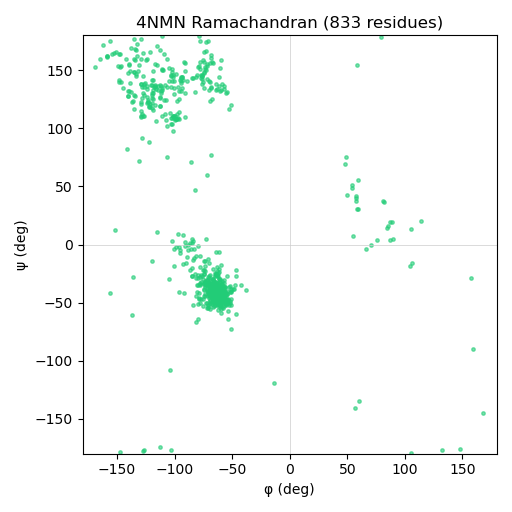 1
ATOM 5126 N N . GLU B 1 221 ? 39.573 -11.176 -26.379 1.00 94.68 227 GLU B N 1
ATOM 5127 C CA . GLU B 1 221 ? 39.673 -9.727 -26.523 1.00 93.36 227 GLU B CA 1
ATOM 5128 C C . GLU B 1 221 ? 40.692 -9.095 -25.577 1.00 90.45 227 GLU B C 1
ATOM 5129 O O . GLU B 1 221 ? 40.930 -7.889 -25.628 1.00 90.12 227 GLU B O 1
ATOM 5135 N N . GLY B 1 222 ? 41.291 -9.910 -24.715 1.00 88.69 228 GLY B N 1
ATOM 5136 C CA . GLY B 1 222 ? 42.264 -9.414 -23.757 1.00 88.08 228 GLY B CA 1
ATOM 5137 C C . GLY B 1 222 ? 41.770 -8.205 -22.988 1.00 86.64 228 GLY B C 1
ATOM 5138 O O . GLY B 1 222 ? 42.511 -7.243 -22.786 1.00 87.50 228 GLY B O 1
ATOM 5139 N N . LYS B 1 223 ? 40.514 -8.251 -22.557 1.00 84.02 229 LYS B N 1
ATOM 5140 C CA . LYS B 1 223 ? 39.907 -7.103 -21.900 1.00 81.66 229 LYS B CA 1
ATOM 5141 C C . LYS B 1 223 ? 39.491 -7.429 -20.469 1.00 80.28 229 LYS B C 1
ATOM 5142 O O . LYS B 1 223 ? 39.016 -8.532 -20.187 1.00 80.05 229 LYS B O 1
ATOM 5148 N N . PRO B 1 224 ? 39.672 -6.462 -19.556 1.00 78.83 230 PRO B N 1
ATOM 5149 C CA . PRO B 1 224 ? 39.291 -6.635 -18.153 1.00 77.10 230 PRO B CA 1
ATOM 5150 C C . PRO B 1 224 ? 37.793 -6.509 -17.919 1.00 75.76 230 PRO B C 1
ATOM 5151 O O . PRO B 1 224 ? 37.126 -5.717 -18.586 1.00 75.10 230 PRO B O 1
ATOM 5155 N N . SER B 1 225 ? 37.275 -7.281 -16.970 1.00 74.87 231 SER B N 1
ATOM 5156 C CA . SER B 1 225 ? 35.883 -7.235 -16.587 1.00 72.46 231 SER B CA 1
ATOM 5157 C C . SER B 1 225 ? 35.624 -7.230 -15.100 1.00 69.11 231 SER B C 1
ATOM 5158 O O . SER B 1 225 ? 36.504 -7.607 -14.327 1.00 68.58 231 SER B O 1
ATOM 5161 N N . ALA B 1 226 ? 34.443 -6.784 -14.693 1.00 67.06 232 ALA B N 1
ATOM 5162 C CA . ALA B 1 226 ? 34.082 -6.760 -13.284 1.00 64.96 232 ALA B CA 1
ATOM 5163 C C . ALA B 1 226 ? 32.727 -7.440 -13.114 1.00 63.96 232 ALA B C 1
ATOM 5164 O O . ALA B 1 226 ? 31.814 -7.239 -13.916 1.00 64.60 232 ALA B O 1
ATOM 5166 N N . VAL B 1 227 ? 32.604 -8.249 -12.068 1.00 61.59 233 VAL B N 1
ATOM 5167 C CA . VAL B 1 227 ? 31.332 -8.879 -11.740 1.00 58.76 233 VAL B CA 1
ATOM 5168 C C . VAL B 1 227 ? 30.950 -8.607 -10.293 1.00 58.88 233 VAL B C 1
ATOM 5169 O O . VAL B 1 227 ? 31.747 -8.824 -9.381 1.00 59.48 233 VAL B O 1
ATOM 5173 N N . PHE B 1 228 ? 29.727 -8.135 -10.085 1.00 58.87 234 PHE B N 1
ATOM 5174 C CA . PHE B 1 228 ? 29.189 -8.032 -8.740 1.00 59.25 234 PHE B CA 1
ATOM 5175 C C . PHE B 1 228 ? 28.298 -9.239 -8.530 1.00 59.83 234 PHE B C 1
ATOM 5176 O O . PHE B 1 228 ? 27.216 -9.321 -9.112 1.00 59.85 234 PHE B O 1
ATOM 5184 N N . SER B 1 229 ? 28.743 -10.181 -7.705 1.00 59.90 235 SER B N 1
ATOM 5185 C CA . SER B 1 229 ? 27.931 -11.359 -7.455 1.00 59.53 235 SER B CA 1
ATOM 5186 C C . SER B 1 229 ? 27.259 -11.229 -6.100 1.00 60.67 235 SER B C 1
ATOM 5187 O O . SER B 1 229 ? 27.885 -11.410 -5.056 1.00 61.61 235 SER B O 1
ATOM 5190 N N . LEU B 1 230 ? 25.970 -10.917 -6.136 1.00 60.90 236 LEU B N 1
ATOM 5191 C CA . LEU B 1 230 ? 25.179 -10.749 -4.926 1.00 61.89 236 LEU B CA 1
ATOM 5192 C C . LEU B 1 230 ? 24.649 -12.085 -4.427 1.00 62.40 236 LEU B C 1
ATOM 5193 O O . LEU B 1 230 ? 24.399 -12.259 -3.235 1.00 61.88 236 LEU B O 1
ATOM 5198 N N . GLU B 1 231 ? 24.474 -13.022 -5.354 1.00 64.19 237 GLU B N 1
ATOM 5199 C CA . GLU B 1 231 ? 23.901 -14.325 -5.035 1.00 66.52 237 GLU B CA 1
ATOM 5200 C C . GLU B 1 231 ? 24.938 -15.279 -4.439 1.00 67.57 237 GLU B C 1
ATOM 5201 O O . GLU B 1 231 ? 24.812 -15.699 -3.288 1.00 69.46 237 GLU B O 1
ATOM 5207 N N . MET B 1 232 ? 25.926 -15.673 -5.248 1.00 67.15 238 MET B N 1
ATOM 5208 C CA . MET B 1 232 ? 26.912 -16.684 -4.840 1.00 69.00 238 MET B CA 1
ATOM 5209 C C . MET B 1 232 ? 28.277 -16.123 -4.502 1.00 69.36 238 MET B C 1
ATOM 5210 O O . MET B 1 232 ? 28.659 -15.087 -4.999 1.00 68.59 238 MET B O 1
ATOM 5215 N N . SER B 1 233 ? 28.998 -16.811 -3.629 1.00 70.77 239 SER B N 1
ATOM 5216 C CA . SER B 1 233 ? 30.290 -16.350 -3.125 1.00 70.87 239 SER B CA 1
ATOM 5217 C C . SER B 1 233 ? 31.302 -16.160 -4.237 1.00 71.78 239 SER B C 1
ATOM 5218 O O . SER B 1 233 ? 31.162 -16.735 -5.300 1.00 72.71 239 SER B O 1
ATOM 5221 N N . LYS B 1 234 ? 32.330 -15.357 -3.997 1.00 71.43 240 LYS B N 1
ATOM 5222 C CA . LYS B 1 234 ? 33.374 -15.211 -4.998 1.00 70.42 240 LYS B CA 1
ATOM 5223 C C . LYS B 1 234 ? 34.052 -16.547 -5.191 1.00 71.19 240 LYS B C 1
ATOM 5224 O O . LYS B 1 234 ? 34.353 -16.932 -6.304 1.00 70.83 240 LYS B O 1
ATOM 5230 N N . GLU B 1 235 ? 34.288 -17.264 -4.104 1.00 72.64 241 GLU B N 1
ATOM 5231 C CA . GLU B 1 235 ? 34.851 -18.592 -4.229 1.00 73.38 241 GLU B CA 1
ATOM 5232 C C . GLU B 1 235 ? 33.904 -19.523 -4.954 1.00 71.77 241 GLU B C 1
ATOM 5233 O O . GLU B 1 235 ? 34.314 -20.297 -5.789 1.00 70.03 241 GLU B O 1
ATOM 5239 N N . GLN B 1 236 ? 32.629 -19.451 -4.624 1.00 73.02 242 GLN B N 1
ATOM 5240 C CA . GLN B 1 236 ? 31.676 -20.371 -5.202 1.00 74.90 242 GLN B CA 1
ATOM 5241 C C . GLN B 1 236 ? 31.615 -20.138 -6.678 1.00 75.39 242 GLN B C 1
ATOM 5242 O O . GLN B 1 236 ? 31.544 -21.066 -7.464 1.00 75.86 242 GLN B O 1
ATOM 5248 N N . LEU B 1 237 ? 31.619 -18.877 -7.056 1.00 75.50 243 LEU B N 1
ATOM 5249 C CA . LEU B 1 237 ? 31.512 -18.542 -8.452 1.00 75.69 243 LEU B CA 1
ATOM 5250 C C . LEU B 1 237 ? 32.697 -19.047 -9.214 1.00 76.42 243 LEU B C 1
ATOM 5251 O O . LEU B 1 237 ? 32.558 -19.617 -10.274 1.00 76.04 243 LEU B O 1
ATOM 5256 N N . VAL B 1 238 ? 33.878 -18.854 -8.657 1.00 77.77 244 VAL B N 1
ATOM 5257 C CA . VAL B 1 238 ? 35.082 -19.184 -9.384 1.00 78.89 244 VAL B CA 1
ATOM 5258 C C . VAL B 1 238 ? 35.162 -20.657 -9.678 1.00 80.65 244 VAL B C 1
ATOM 5259 O O . VAL B 1 238 ? 35.495 -21.053 -10.781 1.00 81.32 244 VAL B O 1
ATOM 5263 N N . MET B 1 239 ? 34.825 -21.481 -8.700 1.00 81.05 245 MET B N 1
ATOM 5264 C CA . MET B 1 239 ? 34.889 -22.915 -8.900 1.00 80.42 245 MET B CA 1
ATOM 5265 C C . MET B 1 239 ? 34.063 -23.248 -10.116 1.00 78.91 245 MET B C 1
ATOM 5266 O O . MET B 1 239 ? 34.468 -24.010 -10.974 1.00 77.69 245 MET B O 1
ATOM 5271 N N . ARG B 1 240 ? 32.906 -22.622 -10.197 1.00 79.53 246 ARG B N 1
ATOM 5272 C CA . ARG B 1 240 ? 32.050 -22.792 -11.352 1.00 81.32 246 ARG B CA 1
ATOM 5273 C C . ARG B 1 240 ? 32.861 -22.650 -12.608 1.00 82.90 246 ARG B C 1
ATOM 5274 O O . ARG B 1 240 ? 32.936 -23.559 -13.402 1.00 84.29 246 ARG B O 1
ATOM 5282 N N . LEU B 1 241 ? 33.482 -21.498 -12.781 1.00 83.03 247 LEU B N 1
ATOM 5283 C CA . LEU B 1 241 ? 34.209 -21.224 -14.018 1.00 83.36 247 LEU B CA 1
ATOM 5284 C C . LEU B 1 241 ? 35.312 -22.244 -14.306 1.00 84.70 247 LEU B C 1
ATOM 5285 O O . LEU B 1 241 ? 35.547 -22.619 -15.453 1.00 84.79 247 LEU B O 1
ATOM 5290 N N . LEU B 1 242 ? 35.972 -22.696 -13.243 1.00 85.82 248 LEU B N 1
ATOM 5291 C CA . LEU B 1 242 ? 37.013 -23.714 -13.354 1.00 86.74 248 LEU B CA 1
ATOM 5292 C C . LEU B 1 242 ? 36.354 -25.003 -13.837 1.00 87.49 248 LEU B C 1
ATOM 5293 O O . LEU B 1 242 ? 36.939 -25.760 -14.611 1.00 88.62 248 LEU B O 1
ATOM 5298 N N . SER B 1 243 ? 35.137 -25.250 -13.365 1.00 87.01 249 SER B N 1
ATOM 5299 C CA . SER B 1 243 ? 34.369 -26.414 -13.789 1.00 86.85 249 SER B CA 1
ATOM 5300 C C . SER B 1 243 ? 34.003 -26.310 -15.269 1.00 86.77 249 SER B C 1
ATOM 5301 O O . SER B 1 243 ? 33.984 -27.309 -15.989 1.00 86.95 249 SER B O 1
ATOM 5304 N N . MET B 1 244 ? 33.714 -25.091 -15.715 1.00 86.57 250 MET B N 1
ATOM 5305 C CA . MET B 1 244 ? 33.390 -24.835 -17.112 1.00 86.90 250 MET B CA 1
ATOM 5306 C C . MET B 1 244 ? 34.614 -25.004 -18.007 1.00 89.45 250 MET B C 1
ATOM 5307 O O . MET B 1 244 ? 34.524 -25.569 -19.097 1.00 91.51 250 MET B O 1
ATOM 5312 N N . MET B 1 245 ? 35.758 -24.517 -17.536 1.00 89.18 251 MET B N 1
ATOM 5313 C CA . MET B 1 245 ? 36.999 -24.577 -18.306 1.00 89.25 251 MET B CA 1
ATOM 5314 C C . MET B 1 245 ? 37.534 -26.000 -18.441 1.00 91.48 251 MET B C 1
ATOM 5315 O O . MET B 1 245 ? 37.834 -26.459 -19.544 1.00 92.51 251 MET B O 1
ATOM 5320 N N . SER B 1 246 ? 37.649 -26.691 -17.312 1.00 92.19 252 SER B N 1
ATOM 5321 C CA . SER B 1 246 ? 38.246 -28.021 -17.279 1.00 92.91 252 SER B CA 1
ATOM 5322 C C . SER B 1 246 ? 37.246 -29.094 -17.689 1.00 93.85 252 SER B C 1
ATOM 5323 O O . SER B 1 246 ? 37.617 -30.252 -17.893 1.00 94.29 252 SER B O 1
ATOM 5326 N N . GLU B 1 247 ? 35.981 -28.697 -17.798 1.00 94.47 253 GLU B N 1
ATOM 5327 C CA . GLU B 1 247 ? 34.892 -29.610 -18.142 1.00 95.66 253 GLU B CA 1
ATOM 5328 C C . GLU B 1 247 ? 34.752 -30.758 -17.142 1.00 97.08 253 GLU B C 1
ATOM 5329 O O . GLU B 1 247 ? 34.344 -31.863 -17.501 1.00 97.99 253 GLU B O 1
ATOM 5335 N N . VAL B 1 248 ? 35.112 -30.487 -15.890 1.00 97.32 254 VAL B N 1
ATOM 5336 C CA . VAL B 1 248 ? 34.870 -31.418 -14.795 1.00 97.65 254 VAL B CA 1
ATOM 5337 C C . VAL B 1 248 ? 33.606 -31.024 -14.028 1.00 99.71 254 VAL B C 1
ATOM 5338 O O . VAL B 1 248 ? 33.503 -29.902 -13.530 1.00 100.64 254 VAL B O 1
ATOM 5342 N N . PRO B 1 249 ? 32.640 -31.952 -13.930 1.00 100.10 255 PRO B N 1
ATOM 5343 C CA . PRO B 1 249 ? 31.352 -31.718 -13.262 1.00 99.51 255 PRO B CA 1
ATOM 5344 C C . PRO B 1 249 ? 31.505 -31.332 -11.789 1.00 98.65 255 PRO B C 1
ATOM 5345 O O . PRO B 1 249 ? 32.331 -31.914 -11.085 1.00 98.85 255 PRO B O 1
ATOM 5349 N N . LEU B 1 250 ? 30.714 -30.360 -11.341 1.00 97.84 256 LEU B N 1
ATOM 5350 C CA . LEU B 1 250 ? 30.823 -29.826 -9.985 1.00 98.86 256 LEU B CA 1
ATOM 5351 C C . LEU B 1 250 ? 30.596 -30.892 -8.916 1.00 101.13 256 LEU B C 1
ATOM 5352 O O . LEU B 1 250 ? 31.243 -30.876 -7.868 1.00 102.14 256 LEU B O 1
ATOM 5357 N N . PHE B 1 251 ? 29.679 -31.815 -9.185 1.00 102.07 257 PHE B N 1
ATOM 5358 C CA . PHE B 1 251 ? 29.348 -32.860 -8.224 1.00 103.62 257 PHE B CA 1
ATOM 5359 C C . PHE B 1 251 ? 30.546 -33.760 -7.935 1.00 105.45 257 PHE B C 1
ATOM 5360 O O . PHE B 1 251 ? 30.711 -34.252 -6.819 1.00 106.05 257 PHE B O 1
ATOM 5368 N N . LYS B 1 252 ? 31.381 -33.968 -8.948 1.00 106.90 258 LYS B N 1
ATOM 5369 C CA . LYS B 1 252 ? 32.602 -34.750 -8.789 1.00 109.23 258 LYS B CA 1
ATOM 5370 C C . LYS B 1 252 ? 33.654 -33.973 -8.003 1.00 110.41 258 LYS B C 1
ATOM 5371 O O . LYS B 1 252 ? 34.404 -34.547 -7.215 1.00 111.27 258 LYS B O 1
ATOM 5377 N N . ILE B 1 253 ? 33.710 -32.666 -8.233 1.00 110.71 259 ILE B N 1
ATOM 5378 C CA . ILE B 1 253 ? 34.692 -31.815 -7.570 1.00 111.74 259 ILE B CA 1
ATOM 5379 C C . ILE B 1 253 ? 34.561 -31.849 -6.051 1.00 114.65 259 ILE B C 1
ATOM 5380 O O . ILE B 1 253 ? 35.557 -31.976 -5.338 1.00 115.14 259 ILE B O 1
ATOM 5385 N N . ARG B 1 254 ? 33.341 -31.530 -5.619 1.00 116.96 260 ARG B N 1
ATOM 5386 C CA . ARG B 1 254 ? 32.895 -31.453 -4.225 1.00 120.92 260 ARG B CA 1
ATOM 5387 C C . ARG B 1 254 ? 32.855 -32.773 -3.488 1.00 126.08 260 ARG B C 1
ATOM 5388 O O . ARG B 1 254 ? 33.171 -32.852 -2.310 1.00 127.44 260 ARG B O 1
ATOM 5396 N N . SER B 1 255 ? 32.420 -33.803 -4.187 1.00 129.26 261 SER B N 1
ATOM 5397 C CA . SER B 1 255 ? 32.243 -35.106 -3.594 1.00 133.10 261 SER B CA 1
ATOM 5398 C C . SER B 1 255 ? 33.568 -35.688 -3.134 1.00 137.55 261 SER B C 1
ATOM 5399 O O . SER B 1 255 ? 33.610 -36.532 -2.251 1.00 139.55 261 SER B O 1
ATOM 5402 N N . GLY B 1 256 ? 34.648 -35.245 -3.759 1.00 139.74 262 GLY B N 1
ATOM 5403 C CA . GLY B 1 256 ? 35.961 -35.813 -3.535 1.00 143.36 262 GLY B CA 1
ATOM 5404 C C . GLY B 1 256 ? 36.149 -36.949 -4.509 1.00 146.56 262 GLY B C 1
ATOM 5405 O O . GLY B 1 256 ? 37.145 -37.656 -4.477 1.00 149.19 262 GLY B O 1
ATOM 5406 N N . SER B 1 257 ? 35.167 -37.101 -5.387 1.00 147.60 263 SER B N 1
ATOM 5407 C CA . SER B 1 257 ? 35.126 -38.177 -6.362 1.00 151.04 263 SER B CA 1
ATOM 5408 C C . SER B 1 257 ? 36.150 -38.051 -7.467 1.00 154.41 263 SER B C 1
ATOM 5409 O O . SER B 1 257 ? 36.334 -38.973 -8.251 1.00 155.64 263 SER B O 1
ATOM 5412 N N . ILE B 1 258 ? 36.780 -36.894 -7.570 1.00 156.32 264 ILE B N 1
ATOM 5413 C CA . ILE B 1 258 ? 37.697 -36.643 -8.671 1.00 158.09 264 ILE B CA 1
ATOM 5414 C C . ILE B 1 258 ? 38.995 -37.436 -8.634 1.00 160.78 264 ILE B C 1
ATOM 5415 O O . ILE B 1 258 ? 39.442 -37.903 -7.597 1.00 161.78 264 ILE B O 1
ATOM 5420 N N . SER B 1 259 ? 39.554 -37.583 -9.824 1.00 162.64 265 SER B N 1
ATOM 5421 C CA . SER B 1 259 ? 40.817 -38.243 -10.118 1.00 165.52 265 SER B CA 1
ATOM 5422 C C . SER B 1 259 ? 41.899 -37.266 -10.525 1.00 167.08 265 SER B C 1
ATOM 5423 O O . SER B 1 259 ? 41.621 -36.131 -10.892 1.00 167.23 265 SER B O 1
ATOM 5426 N N . ASN B 1 260 ? 43.136 -37.737 -10.486 1.00 167.48 266 ASN B N 1
ATOM 5427 C CA . ASN B 1 260 ? 44.291 -36.906 -10.749 1.00 167.98 266 ASN B CA 1
ATOM 5428 C C . ASN B 1 260 ? 44.210 -36.326 -12.136 1.00 167.07 266 ASN B C 1
ATOM 5429 O O . ASN B 1 260 ? 44.639 -35.207 -12.369 1.00 166.93 266 ASN B O 1
ATOM 5434 N N . GLU B 1 261 ? 43.669 -37.092 -13.068 1.00 165.84 267 GLU B N 1
ATOM 5435 C CA . GLU B 1 261 ? 43.530 -36.606 -14.426 1.00 163.67 267 GLU B CA 1
ATOM 5436 C C . GLU B 1 261 ? 42.651 -35.376 -14.398 1.00 159.36 267 GLU B C 1
ATOM 5437 O O . GLU B 1 261 ? 42.912 -34.402 -15.094 1.00 158.89 267 GLU B O 1
ATOM 5443 N N . ASP B 1 262 ? 41.607 -35.423 -13.581 1.00 156.94 268 ASP B N 1
ATOM 5444 C CA . ASP B 1 262 ? 40.727 -34.284 -13.409 1.00 153.72 268 ASP B CA 1
ATOM 5445 C C . ASP B 1 262 ? 41.500 -33.123 -12.841 1.00 152.56 268 ASP B C 1
ATOM 5446 O O . ASP B 1 262 ? 41.451 -32.019 -13.359 1.00 153.18 268 ASP B O 1
ATOM 5451 N N . LEU B 1 263 ? 42.215 -33.374 -11.760 1.00 150.22 269 LEU B N 1
ATOM 5452 C CA . LEU B 1 263 ? 42.908 -32.312 -11.066 1.00 146.79 269 LEU B CA 1
ATOM 5453 C C . LEU B 1 263 ? 43.771 -31.450 -11.994 1.00 143.92 269 LEU B C 1
ATOM 5454 O O . LEU B 1 263 ? 43.415 -30.313 -12.294 1.00 143.79 269 LEU B O 1
ATOM 5459 N N . LYS B 1 264 ? 44.894 -31.986 -12.457 1.00 141.69 270 LYS B N 1
ATOM 5460 C CA . LYS B 1 264 ? 45.810 -31.218 -13.296 1.00 138.94 270 LYS B CA 1
ATOM 5461 C C . LYS B 1 264 ? 45.061 -30.304 -14.265 1.00 133.27 270 LYS B C 1
ATOM 5462 O O . LYS B 1 264 ? 45.489 -29.176 -14.516 1.00 133.40 270 LYS B O 1
ATOM 5468 N N . LYS B 1 265 ? 43.952 -30.795 -14.813 1.00 127.91 271 LYS B N 1
ATOM 5469 C CA . LYS B 1 265 ? 43.102 -29.980 -15.677 1.00 122.15 271 LYS B CA 1
ATOM 5470 C C . LYS B 1 265 ? 42.587 -28.757 -14.930 1.00 118.15 271 LYS B C 1
ATOM 5471 O O . LYS B 1 265 ? 42.599 -27.647 -15.459 1.00 117.50 271 LYS B O 1
ATOM 5477 N N . LEU B 1 266 ? 42.140 -28.970 -13.696 1.00 114.97 272 LEU B N 1
ATOM 5478 C CA . LEU B 1 266 ? 41.670 -27.877 -12.852 1.00 111.20 272 LEU B CA 1
ATOM 5479 C C . LEU B 1 266 ? 42.795 -26.908 -12.494 1.00 109.82 272 LEU B C 1
ATOM 5480 O O . LEU B 1 266 ? 42.590 -25.693 -12.473 1.00 109.75 272 LEU B O 1
ATOM 5485 N N . GLU B 1 267 ? 43.979 -27.448 -12.216 1.00 108.68 273 GLU B N 1
ATOM 5486 C CA . GLU B 1 267 ? 45.139 -26.621 -11.891 1.00 107.26 273 GLU B CA 1
ATOM 5487 C C . GLU B 1 267 ? 45.567 -25.771 -13.083 1.00 105.61 273 GLU B C 1
ATOM 5488 O O . GLU B 1 267 ? 45.863 -24.585 -12.934 1.00 105.72 273 GLU B O 1
ATOM 5494 N N . ALA B 1 268 ? 45.608 -26.388 -14.261 1.00 104.03 274 ALA B N 1
ATOM 5495 C CA . ALA B 1 268 ? 45.940 -25.674 -15.488 1.00 102.52 274 ALA B CA 1
ATOM 5496 C C . ALA B 1 268 ? 44.921 -24.570 -15.740 1.00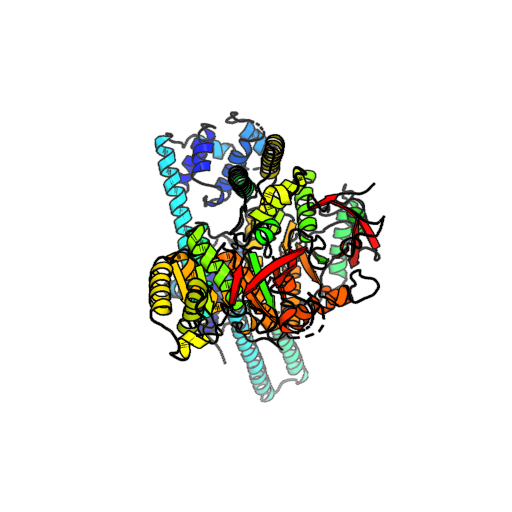 100.46 274 ALA B C 1
ATOM 5497 O O . ALA B 1 268 ? 45.279 -23.452 -16.110 1.00 100.69 274 ALA B O 1
ATOM 5499 N N . SER B 1 269 ? 43.648 -24.893 -15.531 1.00 98.50 275 SER B N 1
ATOM 5500 C CA . SER B 1 269 ? 42.578 -23.916 -15.676 1.00 96.66 275 SER B CA 1
ATOM 5501 C C . SER B 1 269 ? 42.771 -22.777 -14.683 1.00 96.79 275 SER B C 1
ATOM 5502 O O . SER B 1 269 ? 42.475 -21.623 -14.987 1.00 96.83 275 SER B O 1
ATOM 5505 N N . ALA B 1 270 ? 43.266 -23.110 -13.494 1.00 96.99 276 ALA B N 1
ATOM 5506 C CA . ALA B 1 270 ? 43.534 -22.110 -12.466 1.00 96.63 276 ALA B CA 1
ATOM 5507 C C . ALA B 1 270 ? 44.661 -21.173 -12.893 1.00 96.57 276 ALA B C 1
ATOM 5508 O O . ALA B 1 270 ? 44.600 -19.966 -12.657 1.00 96.90 276 ALA B O 1
ATOM 5510 N N . ILE B 1 271 ? 45.690 -21.736 -13.519 1.00 96.10 277 ILE B N 1
ATOM 5511 C CA . ILE B 1 271 ? 46.804 -20.944 -14.030 1.00 95.59 277 ILE B CA 1
ATOM 5512 C C . ILE B 1 271 ? 46.347 -20.030 -15.159 1.00 94.31 277 ILE B C 1
ATOM 5513 O O . ILE B 1 271 ? 46.673 -18.843 -15.182 1.00 93.76 277 ILE B O 1
ATOM 5518 N N . GLU B 1 272 ? 45.593 -20.596 -16.097 1.00 94.50 278 GLU B N 1
ATOM 5519 C CA . GLU B 1 272 ? 45.078 -19.843 -17.235 1.00 95.01 278 GLU B CA 1
ATOM 5520 C C . GLU B 1 272 ? 44.141 -18.715 -16.802 1.00 95.59 278 GLU B C 1
ATOM 5521 O O . GLU B 1 272 ? 44.183 -17.615 -17.353 1.00 96.58 278 GLU B O 1
ATOM 5527 N N . LEU B 1 273 ? 43.301 -18.996 -15.812 1.00 94.27 279 LEU B N 1
ATOM 5528 C CA . LEU B 1 273 ? 42.362 -18.004 -15.303 1.00 91.83 279 LEU B CA 1
ATOM 5529 C C . LEU B 1 273 ? 43.103 -16.891 -14.568 1.00 91.67 279 LEU B C 1
ATOM 5530 O O . LEU B 1 273 ? 42.726 -15.722 -14.650 1.00 91.72 279 LEU B O 1
ATOM 5535 N N . ALA B 1 274 ? 44.160 -17.265 -13.854 1.00 92.21 280 ALA B N 1
ATOM 5536 C CA . ALA B 1 274 ? 44.991 -16.303 -13.137 1.00 93.14 280 ALA B CA 1
ATOM 5537 C C . ALA B 1 274 ? 45.676 -15.335 -14.099 1.00 93.67 280 ALA B C 1
ATOM 5538 O O . ALA B 1 274 ? 46.013 -14.210 -13.729 1.00 93.60 280 ALA B O 1
ATOM 5540 N N . LYS B 1 275 ? 45.889 -15.787 -15.331 1.00 94.96 281 LYS B N 1
ATOM 5541 C CA . LYS B 1 275 ? 46.469 -14.951 -16.377 1.00 96.72 281 LYS B CA 1
ATOM 5542 C C . LYS B 1 275 ? 45.534 -13.803 -16.761 1.00 94.52 281 LYS B C 1
ATOM 5543 O O . LYS B 1 275 ? 45.983 -12.695 -17.055 1.00 94.48 281 LYS B O 1
ATOM 5549 N N . TYR B 1 276 ? 44.234 -14.082 -16.762 1.00 92.59 282 TYR B N 1
ATOM 5550 C CA . TYR B 1 276 ? 43.225 -13.103 -17.163 1.00 91.11 282 TYR B CA 1
ATOM 5551 C C . TYR B 1 276 ? 42.948 -12.090 -16.054 1.00 88.79 282 TYR B C 1
ATOM 5552 O O . TYR B 1 276 ? 43.072 -12.407 -14.871 1.00 89.17 282 TYR B O 1
ATOM 5561 N N . ASP B 1 277 ? 42.559 -10.876 -16.434 1.00 85.97 283 ASP B N 1
ATOM 5562 C CA . ASP B 1 277 ? 42.215 -9.860 -15.447 1.00 82.93 283 ASP B CA 1
ATOM 5563 C C . ASP B 1 277 ? 40.712 -9.807 -15.247 1.00 79.60 283 ASP B C 1
ATOM 5564 O O . ASP B 1 277 ? 39.975 -9.330 -16.108 1.00 79.83 283 ASP B O 1
ATOM 5569 N N . ILE B 1 278 ? 40.265 -10.287 -14.093 1.00 76.11 284 ILE B N 1
ATOM 5570 C CA . ILE B 1 278 ? 38.851 -10.282 -13.750 1.00 71.74 284 ILE B CA 1
ATOM 5571 C C . ILE B 1 278 ? 38.691 -9.928 -12.276 1.00 69.65 284 ILE B C 1
ATOM 5572 O O . ILE B 1 278 ? 39.319 -10.541 -11.411 1.00 69.24 284 ILE B O 1
ATOM 5577 N N . TYR B 1 279 ? 37.851 -8.938 -11.993 1.00 68.54 285 TYR B N 1
ATOM 5578 C CA . TYR B 1 279 ? 37.657 -8.472 -10.625 1.00 67.32 285 TYR B CA 1
ATOM 5579 C C . TYR B 1 279 ? 36.264 -8.804 -10.095 1.00 66.00 285 TYR B C 1
ATOM 5580 O O . TYR B 1 279 ? 35.256 -8.542 -10.754 1.00 65.23 285 TYR B O 1
ATOM 5589 N N . LEU B 1 280 ? 36.221 -9.386 -8.900 1.00 65.02 286 LEU B N 1
ATOM 5590 C CA . LEU B 1 280 ? 34.969 -9.840 -8.305 1.00 62.40 286 LEU B CA 1
ATOM 5591 C C . LEU B 1 280 ? 34.686 -9.171 -6.968 1.00 61.45 286 LEU B C 1
ATOM 5592 O O . LEU B 1 280 ? 35.581 -9.014 -6.137 1.00 61.15 286 LEU B O 1
ATOM 5597 N N . ASP B 1 281 ? 33.434 -8.778 -6.766 1.00 61.57 287 ASP B N 1
ATOM 5598 C CA . ASP B 1 281 ? 32.994 -8.284 -5.469 1.00 63.13 287 ASP B CA 1
ATOM 5599 C C . ASP B 1 281 ? 31.725 -9.008 -5.042 1.00 64.23 287 ASP B C 1
ATOM 5600 O O . ASP B 1 281 ? 30.672 -8.826 -5.654 1.00 64.82 287 ASP B O 1
ATOM 5605 N N . ASP B 1 282 ? 31.787 -9.783 -3.975 1.00 65.25 288 ASP B N 1
ATOM 5606 C CA . ASP B 1 282 ? 30.585 -10.413 -3.482 1.00 67.11 288 ASP B CA 1
ATOM 5607 C C . ASP B 1 282 ? 30.143 -9.737 -2.218 1.00 70.70 288 ASP B C 1
ATOM 5608 O O . ASP B 1 282 ? 30.681 -9.964 -1.155 1.00 74.55 288 ASP B O 1
ATOM 5613 N N . THR B 1 283 ? 29.146 -8.889 -2.353 1.00 69.42 289 THR B N 1
ATOM 5614 C CA . THR B 1 283 ? 28.524 -8.222 -1.223 1.00 68.16 289 THR B CA 1
ATOM 5615 C C . THR B 1 283 ? 27.050 -8.588 -1.225 1.00 69.12 289 THR B C 1
ATOM 5616 O O . THR B 1 283 ? 26.345 -8.276 -2.186 1.00 68.40 289 THR B O 1
ATOM 5620 N N . PRO B 1 284 ? 26.579 -9.247 -0.156 1.00 71.00 290 PRO B N 1
ATOM 5621 C CA . PRO B 1 284 ? 25.271 -9.912 -0.159 1.00 72.67 290 PRO B CA 1
ATOM 5622 C C . PRO B 1 284 ? 24.126 -8.984 -0.557 1.00 73.16 290 PRO B C 1
ATOM 5623 O O . PRO B 1 284 ? 23.300 -9.364 -1.391 1.00 74.60 290 PRO B O 1
ATOM 5627 N N . ALA B 1 285 ? 24.072 -7.790 0.021 1.00 71.61 291 ALA B N 1
ATOM 5628 C CA . ALA B 1 285 ? 23.095 -6.807 -0.425 1.00 70.51 291 ALA B CA 1
ATOM 5629 C C . ALA B 1 285 ? 23.766 -5.474 -0.707 1.00 70.03 291 ALA B C 1
ATOM 5630 O O . ALA B 1 285 ? 24.181 -4.778 0.216 1.00 72.24 291 ALA B O 1
ATOM 5632 N N . LEU B 1 286 ? 23.847 -5.103 -1.980 1.00 67.15 292 LEU B N 1
ATOM 5633 C CA . LEU B 1 286 ? 24.395 -3.801 -2.342 1.00 64.37 292 LEU B CA 1
ATOM 5634 C C . LEU B 1 286 ? 23.311 -2.797 -2.658 1.00 64.35 292 LEU B C 1
ATOM 5635 O O . LEU B 1 286 ? 22.303 -3.128 -3.280 1.00 65.51 292 LEU B O 1
ATOM 5640 N N . THR B 1 287 ? 23.524 -1.565 -2.216 1.00 62.99 293 THR B N 1
ATOM 5641 C CA . THR B 1 287 ? 22.723 -0.463 -2.703 1.00 60.91 293 THR B CA 1
ATOM 5642 C C . THR B 1 287 ? 23.274 -0.090 -4.071 1.00 61.00 293 THR B C 1
ATOM 5643 O O . THR B 1 287 ? 24.447 -0.336 -4.355 1.00 60.16 293 THR B O 1
ATOM 5647 N N . THR B 1 288 ? 22.431 0.479 -4.926 1.00 62.32 294 THR B N 1
ATOM 5648 C CA . THR B 1 288 ? 22.884 0.916 -6.240 1.00 63.02 294 THR B CA 1
ATOM 5649 C C . THR B 1 288 ? 23.989 1.960 -6.108 1.00 65.20 294 THR B C 1
ATOM 5650 O O . THR B 1 288 ? 24.962 1.936 -6.857 1.00 65.69 294 THR B O 1
ATOM 5654 N N . THR B 1 289 ? 23.848 2.844 -5.122 1.00 67.03 295 THR B N 1
ATOM 5655 C CA . THR B 1 289 ? 24.828 3.899 -4.876 1.00 68.22 295 THR B CA 1
ATOM 5656 C C . THR B 1 289 ? 26.201 3.336 -4.496 1.00 68.81 295 THR B C 1
ATOM 5657 O O . THR B 1 289 ? 27.228 3.855 -4.933 1.00 68.57 295 THR B O 1
ATOM 5661 N N . ASP B 1 290 ? 26.217 2.287 -3.678 1.00 70.14 296 ASP B N 1
ATOM 5662 C CA . ASP B 1 290 ? 27.461 1.606 -3.338 1.00 72.49 296 ASP B CA 1
ATOM 5663 C C . ASP B 1 290 ? 28.103 1.050 -4.599 1.00 71.03 296 ASP B C 1
ATOM 5664 O O . ASP B 1 290 ? 29.290 1.257 -4.852 1.00 71.04 296 ASP B O 1
ATOM 5669 N N . LEU B 1 291 ? 27.296 0.346 -5.388 1.00 70.08 297 LEU B N 1
ATOM 5670 C CA . LEU B 1 291 ? 27.753 -0.264 -6.628 1.00 69.13 297 LEU B CA 1
ATOM 5671 C C . LEU B 1 291 ? 28.369 0.688 -7.654 1.00 69.07 297 LEU B C 1
ATOM 5672 O O . LEU B 1 291 ? 29.344 0.342 -8.317 1.00 69.46 297 LEU B O 1
ATOM 5677 N N . ARG B 1 292 ? 27.802 1.887 -7.776 1.00 68.73 298 ARG B N 1
ATOM 5678 C CA . ARG B 1 292 ? 28.361 2.907 -8.664 1.00 68.75 298 ARG B CA 1
ATOM 5679 C C . ARG B 1 292 ? 29.682 3.494 -8.148 1.00 65.78 298 ARG B C 1
ATOM 5680 O O . ARG B 1 292 ? 30.628 3.719 -8.902 1.00 66.21 298 ARG B O 1
ATOM 5688 N N . ILE B 1 293 ? 29.732 3.691 -6.834 1.00 62.80 299 ILE B N 1
ATOM 5689 C CA . ILE B 1 293 ? 30.920 4.196 -6.151 1.00 60.41 299 ILE B CA 1
ATOM 5690 C C . ILE B 1 293 ? 32.051 3.204 -6.404 1.00 59.95 299 ILE B C 1
ATOM 5691 O O . ILE B 1 293 ? 33.144 3.585 -6.825 1.00 59.08 299 ILE B O 1
ATOM 5696 N N . ARG B 1 294 ? 31.785 1.931 -6.129 1.00 60.73 300 ARG B N 1
ATOM 5697 C CA . ARG B 1 294 ? 32.775 0.880 -6.325 1.00 61.67 300 ARG B CA 1
ATOM 5698 C C . ARG B 1 294 ? 33.157 0.727 -7.798 1.00 62.63 300 ARG B C 1
ATOM 5699 O O . ARG B 1 294 ? 34.339 0.635 -8.132 1.00 63.99 300 ARG B O 1
ATOM 5707 N N . ALA B 1 295 ? 32.156 0.722 -8.675 1.00 61.49 301 ALA B N 1
ATOM 5708 C CA . ALA B 1 295 ? 32.397 0.611 -10.112 1.00 60.97 301 ALA B CA 1
ATOM 5709 C C . ALA B 1 295 ? 33.102 1.857 -10.639 1.00 63.27 301 ALA B C 1
ATOM 5710 O O . ALA B 1 295 ? 33.878 1.783 -11.592 1.00 62.51 301 ALA B O 1
ATOM 5712 N N . ARG B 1 296 ? 32.819 2.997 -10.014 1.00 67.41 302 ARG B N 1
ATOM 5713 C CA . ARG B 1 296 ? 33.457 4.265 -10.356 1.00 72.69 302 ARG B CA 1
ATOM 5714 C C . ARG B 1 296 ? 34.966 4.137 -10.175 1.00 73.61 302 ARG B C 1
ATOM 5715 O O . ARG B 1 296 ? 35.741 4.421 -11.088 1.00 72.93 302 ARG B O 1
ATOM 5723 N N . LYS B 1 297 ? 35.369 3.708 -8.982 1.00 75.31 303 LYS B N 1
ATOM 5724 C CA . LYS B 1 297 ? 36.778 3.530 -8.648 1.00 76.97 303 LYS B CA 1
ATOM 5725 C C . LYS B 1 297 ? 37.439 2.436 -9.481 1.00 78.49 303 LYS B C 1
ATOM 5726 O O . LYS B 1 297 ? 38.575 2.583 -9.929 1.00 80.39 303 LYS B O 1
ATOM 5732 N N . LEU B 1 298 ? 36.716 1.342 -9.691 1.00 77.64 304 LEU B N 1
ATOM 5733 C CA . LEU B 1 298 ? 37.245 0.200 -10.430 1.00 77.37 304 LEU B CA 1
ATOM 5734 C C . LEU B 1 298 ? 37.478 0.527 -11.904 1.00 76.99 304 LEU B C 1
ATOM 5735 O O . LEU B 1 298 ? 38.421 0.027 -12.518 1.00 75.93 304 LEU B O 1
ATOM 5740 N N . ARG B 1 299 ? 36.618 1.372 -12.465 1.00 78.71 305 ARG B N 1
ATOM 5741 C CA . ARG B 1 299 ? 36.770 1.821 -13.846 1.00 81.29 305 ARG B CA 1
ATOM 5742 C C . ARG B 1 299 ? 37.975 2.741 -14.019 1.00 83.89 305 ARG B C 1
ATOM 5743 O O . ARG B 1 299 ? 38.668 2.686 -15.030 1.00 84.15 305 ARG B O 1
ATOM 5751 N N . LYS B 1 300 ? 38.215 3.595 -13.032 1.00 85.70 306 LYS B N 1
ATOM 5752 C CA . LYS B 1 300 ? 39.359 4.498 -13.075 1.00 87.26 306 LYS B CA 1
ATOM 5753 C C . LYS B 1 300 ? 40.684 3.773 -12.844 1.00 89.07 306 LYS B C 1
ATOM 5754 O O . LYS B 1 300 ? 41.631 3.924 -13.618 1.00 90.60 306 LYS B O 1
ATOM 5760 N N . GLU B 1 301 ? 40.739 2.983 -11.775 1.00 89.00 307 GLU B N 1
ATOM 5761 C CA . GLU B 1 301 ? 41.976 2.331 -11.355 1.00 90.13 307 GLU B CA 1
ATOM 5762 C C . GLU B 1 301 ? 42.443 1.185 -12.255 1.00 89.39 307 GLU B C 1
ATOM 5763 O O . GLU B 1 301 ? 43.581 1.184 -12.723 1.00 90.52 307 GLU B O 1
ATOM 5769 N N . LYS B 1 302 ? 41.570 0.210 -12.487 1.00 88.20 308 LYS B N 1
ATOM 5770 C CA . LYS B 1 302 ? 41.923 -0.950 -13.307 1.00 88.25 308 LYS B CA 1
ATOM 5771 C C . LYS B 1 302 ? 41.412 -0.897 -14.747 1.00 87.53 308 LYS B C 1
ATOM 5772 O O . LYS B 1 302 ? 41.719 -1.784 -15.544 1.00 87.31 308 LYS B O 1
ATOM 5778 N N . GLU B 1 303 ? 40.648 0.140 -15.076 1.00 87.26 309 GLU B N 1
ATOM 5779 C CA . GLU B 1 303 ? 40.064 0.292 -16.411 1.00 87.35 309 GLU B CA 1
ATOM 5780 C C . GLU B 1 303 ? 39.349 -0.961 -16.916 1.00 85.08 309 GLU B C 1
ATOM 5781 O O . GLU B 1 303 ? 39.863 -1.678 -17.775 1.00 85.74 309 GLU B O 1
ATOM 5787 N N . VAL B 1 304 ? 38.157 -1.210 -16.387 1.00 82.25 310 VAL B N 1
ATOM 5788 C CA . VAL B 1 304 ? 37.361 -2.358 -16.802 1.00 79.08 310 VAL B CA 1
ATOM 5789 C C . VAL B 1 304 ? 36.364 -1.921 -17.867 1.00 77.46 310 VAL B C 1
ATOM 5790 O O . VAL B 1 304 ? 35.693 -0.899 -17.726 1.00 77.52 310 VAL B O 1
ATOM 5794 N N . GLU B 1 305 ? 36.293 -2.689 -18.946 1.00 76.28 311 GLU B N 1
ATOM 5795 C CA . GLU B 1 305 ? 35.465 -2.322 -20.087 1.00 75.46 311 GLU B CA 1
ATOM 5796 C C . GLU B 1 305 ? 34.090 -2.991 -20.077 1.00 73.74 311 GLU B C 1
ATOM 5797 O O . GLU B 1 305 ? 33.258 -2.742 -20.951 1.00 74.79 311 GLU B O 1
ATOM 5803 N N . PHE B 1 306 ? 33.853 -3.830 -19.075 1.00 70.36 312 PHE B N 1
ATOM 5804 C CA . PHE B 1 306 ? 32.588 -4.541 -18.955 1.00 66.13 312 PHE B CA 1
ATOM 5805 C C . PHE B 1 306 ? 32.230 -4.789 -17.494 1.00 63.67 312 PHE B C 1
ATOM 5806 O O . PHE B 1 306 ? 33.097 -5.083 -16.674 1.00 62.79 312 PHE B O 1
ATOM 5814 N N . VAL B 1 307 ? 30.945 -4.672 -17.175 1.00 62.83 313 VAL B N 1
ATOM 5815 C CA . VAL B 1 307 ? 30.466 -4.904 -15.817 1.00 60.98 313 VAL B CA 1
ATOM 5816 C C . VAL B 1 307 ? 29.215 -5.778 -15.807 1.00 58.16 313 VAL B C 1
ATOM 5817 O O . VAL B 1 307 ? 28.239 -5.495 -16.503 1.00 55.26 313 VAL B O 1
ATOM 5821 N N . ALA B 1 308 ? 29.253 -6.841 -15.010 1.00 58.85 314 ALA B N 1
ATOM 5822 C CA . ALA B 1 308 ? 28.118 -7.744 -14.890 1.00 60.54 314 ALA B CA 1
ATOM 5823 C C . ALA B 1 308 ? 27.575 -7.752 -13.466 1.00 61.26 314 ALA B C 1
ATOM 5824 O O . ALA B 1 308 ? 28.339 -7.786 -12.501 1.00 62.86 314 ALA B O 1
ATOM 5826 N N . VAL B 1 309 ? 26.253 -7.713 -13.342 1.00 60.19 315 VAL B N 1
ATOM 5827 C CA . VAL B 1 309 ? 25.605 -7.752 -12.037 1.00 59.25 315 VAL B CA 1
ATOM 5828 C C . VAL B 1 309 ? 24.657 -8.944 -11.923 1.00 59.46 315 VAL B C 1
ATOM 5829 O O . VAL B 1 309 ? 23.718 -9.076 -12.709 1.00 58.36 315 VAL B O 1
ATOM 5833 N N . ASP B 1 310 ? 24.913 -9.816 -10.953 1.00 60.34 316 ASP B N 1
ATOM 5834 C CA . ASP B 1 310 ? 24.073 -10.990 -10.752 1.00 61.67 316 ASP B CA 1
ATOM 5835 C C . ASP B 1 310 ? 23.578 -11.071 -9.309 1.00 62.43 316 ASP B C 1
ATOM 5836 O O . ASP B 1 310 ? 24.361 -11.324 -8.394 1.00 63.70 316 ASP B O 1
ATOM 5841 N N . TYR B 1 311 ? 22.278 -10.856 -9.104 1.00 61.67 317 TYR B N 1
ATOM 5842 C CA . TYR B 1 311 ? 21.377 -10.407 -10.167 1.00 60.13 317 TYR B CA 1
ATOM 5843 C C . TYR B 1 311 ? 20.566 -9.163 -9.766 1.00 59.48 317 TYR B C 1
ATOM 5844 O O . TYR B 1 311 ? 20.739 -8.626 -8.670 1.00 59.65 317 TYR B O 1
ATOM 5853 N N . LEU B 1 312 ? 19.682 -8.723 -10.660 1.00 57.77 318 LEU B N 1
ATOM 5854 C CA . LEU B 1 312 ? 18.981 -7.439 -10.535 1.00 55.26 318 LEU B CA 1
ATOM 5855 C C . LEU B 1 312 ? 18.178 -7.241 -9.246 1.00 56.13 318 LEU B C 1
ATOM 5856 O O . LEU B 1 312 ? 18.348 -6.235 -8.556 1.00 56.82 318 LEU B O 1
ATOM 5861 N N . GLN B 1 313 ? 17.304 -8.191 -8.930 1.00 56.19 319 GLN B N 1
ATOM 5862 C CA . GLN B 1 313 ? 16.408 -8.059 -7.780 1.00 56.64 319 GLN B CA 1
ATOM 5863 C C . GLN B 1 313 ? 17.150 -7.940 -6.450 1.00 56.40 319 GLN B C 1
ATOM 5864 O O . GLN B 1 313 ? 16.594 -7.460 -5.462 1.00 55.76 319 GLN B O 1
ATOM 5870 N N . LEU B 1 314 ? 18.400 -8.388 -6.430 1.00 57.44 320 LEU B N 1
ATOM 5871 C CA . LEU B 1 314 ? 19.210 -8.358 -5.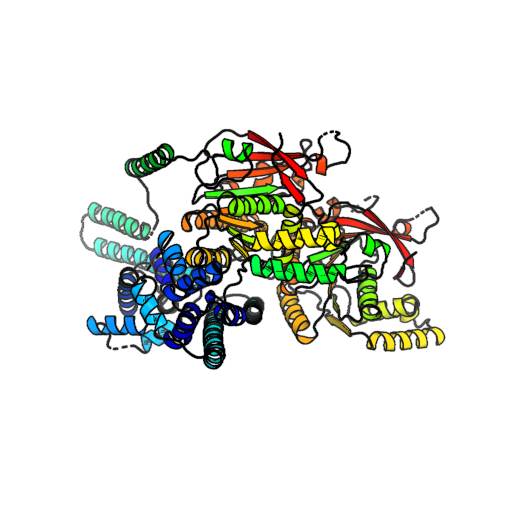217 1.00 58.96 320 LEU B CA 1
ATOM 5872 C C . LEU B 1 314 ? 19.704 -6.953 -4.875 1.00 60.63 320 LEU B C 1
ATOM 5873 O O . LEU B 1 314 ? 20.048 -6.666 -3.728 1.00 61.94 320 LEU B O 1
ATOM 5878 N N . LEU B 1 315 ? 19.744 -6.086 -5.882 1.00 60.71 321 LEU B N 1
ATOM 5879 C CA . LEU B 1 315 ? 20.098 -4.684 -5.686 1.00 60.88 321 LEU B CA 1
ATOM 5880 C C . LEU B 1 315 ? 18.974 -3.907 -5.004 1.00 61.21 321 LEU B C 1
ATOM 5881 O O . LEU B 1 315 ? 17.803 -4.264 -5.126 1.00 60.43 321 LEU B O 1
ATOM 5886 N N . ARG B 1 316 ? 19.336 -2.850 -4.283 1.00 63.58 322 ARG B N 1
ATOM 5887 C CA . ARG B 1 316 ? 18.345 -1.990 -3.640 1.00 67.29 322 ARG B CA 1
ATOM 5888 C C . ARG B 1 316 ? 18.744 -0.511 -3.728 1.00 67.45 322 ARG B C 1
ATOM 5889 O O . ARG B 1 316 ? 19.925 -0.186 -3.732 1.00 66.42 322 ARG B O 1
ATOM 5897 N N . PRO B 1 317 ? 17.755 0.390 -3.816 1.00 69.08 323 PRO B N 1
ATOM 5898 C CA . PRO B 1 317 ? 18.002 1.831 -3.944 1.00 70.99 323 PRO B CA 1
ATOM 5899 C C . PRO B 1 317 ? 18.437 2.477 -2.631 1.00 74.78 323 PRO B C 1
ATOM 5900 O O . PRO B 1 317 ? 18.177 1.917 -1.565 1.00 75.73 323 PRO B O 1
ATOM 5904 N N . PRO B 1 318 ? 19.098 3.645 -2.712 1.00 77.45 324 PRO B N 1
ATOM 5905 C CA . PRO B 1 318 ? 19.526 4.423 -1.543 1.00 79.35 324 PRO B CA 1
ATOM 5906 C C . PRO B 1 318 ? 18.391 4.809 -0.605 1.00 81.60 324 PRO B C 1
ATOM 5907 O O . PRO B 1 318 ? 18.580 4.893 0.608 1.00 82.01 324 PRO B O 1
ATOM 5911 N N . VAL B 1 319 ? 17.217 5.042 -1.184 1.00 83.84 325 VAL B N 1
ATOM 5912 C CA . VAL B 1 319 ? 16.003 5.321 -0.428 1.00 86.53 325 VAL B CA 1
ATOM 5913 C C . VAL B 1 319 ? 14.962 4.292 -0.847 1.00 87.09 325 VAL B C 1
ATOM 5914 O O . VAL B 1 319 ? 14.715 4.102 -2.038 1.00 85.33 325 VAL B O 1
ATOM 5918 N N . ARG B 1 320 ? 14.378 3.607 0.129 1.00 89.88 326 ARG B N 1
ATOM 5919 C CA . ARG B 1 320 ? 13.450 2.522 -0.155 1.00 92.45 326 ARG B CA 1
ATOM 5920 C C . ARG B 1 320 ? 12.153 3.064 -0.754 1.00 94.47 326 ARG B C 1
ATOM 5921 O O . ARG B 1 320 ? 11.648 4.100 -0.320 1.00 94.73 326 ARG B O 1
ATOM 5929 N N . LYS B 1 321 ? 11.614 2.367 -1.751 1.00 96.68 327 LYS B N 1
ATOM 5930 C CA . LYS B 1 321 ? 10.386 2.810 -2.405 1.00 99.50 327 LYS B CA 1
ATOM 5931 C C . LYS B 1 321 ? 9.279 1.769 -2.313 1.00 101.73 327 LYS B C 1
ATOM 5932 O O . LYS B 1 321 ? 9.522 0.611 -1.975 1.00 101.86 327 LYS B O 1
ATOM 5938 N N . SER B 1 322 ? 8.059 2.199 -2.616 1.00 103.72 328 SER B N 1
ATOM 5939 C CA . SER B 1 322 ? 6.888 1.334 -2.528 1.00 105.76 328 SER B CA 1
ATOM 5940 C C . SER B 1 322 ? 6.180 1.027 -3.858 1.00 107.29 328 SER B C 1
ATOM 5941 O O . SER B 1 322 ? 6.267 1.804 -4.811 1.00 108.29 328 SER B O 1
ATOM 5944 N N . PRO B 1 323 ? 5.474 -0.115 -3.911 1.00 107.59 329 PRO B N 1
ATOM 5945 C CA . PRO B 1 323 ? 5.749 -1.234 -3.001 1.00 107.66 329 PRO B CA 1
ATOM 5946 C C . PRO B 1 323 ? 7.015 -2.016 -3.365 1.00 106.32 329 PRO B C 1
ATOM 5947 O O . PRO B 1 323 ? 7.904 -2.205 -2.533 1.00 106.24 329 PRO B O 1
ATOM 5951 N N . ARG B 1 324 ? 7.079 -2.454 -4.619 1.00 104.66 330 ARG B N 1
ATOM 5952 C CA . ARG B 1 324 ? 8.196 -3.241 -5.130 1.00 102.72 330 ARG B CA 1
ATOM 5953 C C . ARG B 1 324 ? 8.635 -2.779 -6.510 1.00 100.96 330 ARG B C 1
ATOM 5954 O O . ARG B 1 324 ? 9.783 -2.400 -6.721 1.00 101.25 330 ARG B O 1
ATOM 5962 N N . GLN B 1 325 ? 7.697 -2.858 -7.451 1.00 99.33 331 GLN B N 1
ATOM 5963 C CA . GLN B 1 325 ? 7.951 -2.580 -8.861 1.00 97.01 331 GLN B CA 1
ATOM 5964 C C . GLN B 1 325 ? 8.646 -1.243 -9.099 1.00 93.33 331 GLN B C 1
ATOM 5965 O O . GLN B 1 325 ? 9.546 -1.149 -9.933 1.00 92.64 331 GLN B O 1
ATOM 5971 N N . GLU B 1 326 ? 8.228 -0.216 -8.364 1.00 90.91 332 GLU B N 1
ATOM 5972 C CA . GLU B 1 326 ? 8.825 1.110 -8.491 1.00 88.12 332 GLU B CA 1
ATOM 5973 C C . GLU B 1 326 ? 10.261 1.099 -7.972 1.00 83.81 332 GLU B C 1
ATOM 5974 O O . GLU B 1 326 ? 11.137 1.779 -8.511 1.00 83.59 332 GLU B O 1
ATOM 5980 N N . GLU B 1 327 ? 10.482 0.326 -6.915 1.00 79.74 333 GLU B N 1
ATOM 5981 C CA . GLU B 1 327 ? 11.803 0.151 -6.325 1.00 75.33 333 GLU B CA 1
ATOM 5982 C C . GLU B 1 327 ? 12.744 -0.543 -7.313 1.00 70.44 333 GLU B C 1
ATOM 5983 O O . GLU B 1 327 ? 13.887 -0.123 -7.498 1.00 68.93 333 GLU B O 1
ATOM 5989 N N . VAL B 1 328 ? 12.255 -1.613 -7.936 1.00 67.94 334 VAL B N 1
ATOM 5990 C CA . VAL B 1 328 ? 13.013 -2.342 -8.951 1.00 65.28 334 VAL B CA 1
ATOM 5991 C C . VAL B 1 328 ? 13.263 -1.477 -10.185 1.00 64.16 334 VAL B C 1
ATOM 5992 O O . VAL B 1 328 ? 14.362 -1.477 -10.742 1.00 65.20 334 VAL B O 1
ATOM 5996 N N . ALA B 1 329 ? 12.232 -0.750 -10.609 1.00 61.50 335 ALA B N 1
ATOM 5997 C CA . ALA B 1 329 ? 12.332 0.163 -11.745 1.00 57.92 335 ALA B CA 1
ATOM 5998 C C . ALA B 1 329 ? 13.369 1.246 -11.474 1.00 54.98 335 ALA B C 1
ATOM 5999 O O . ALA B 1 329 ? 14.091 1.669 -12.378 1.00 53.23 335 ALA B O 1
ATOM 6001 N N . GLU B 1 330 ? 13.432 1.690 -10.222 1.00 55.24 336 GLU B N 1
ATOM 6002 C CA . GLU B 1 330 ? 14.430 2.663 -9.791 1.00 55.80 336 GLU B CA 1
ATOM 6003 C C . GLU B 1 330 ? 15.848 2.126 -9.972 1.00 56.47 336 GLU B C 1
ATOM 6004 O O . GLU B 1 330 ? 16.736 2.834 -10.450 1.00 56.39 336 GLU B O 1
ATOM 6010 N N . VAL B 1 331 ? 16.049 0.872 -9.580 1.00 57.08 337 VAL B N 1
ATOM 6011 C CA . VAL B 1 331 ? 17.337 0.206 -9.742 1.00 57.06 337 VAL B CA 1
ATOM 6012 C C . VAL B 1 331 ? 17.782 0.205 -11.207 1.00 57.80 337 VAL B C 1
ATOM 6013 O O . VAL B 1 331 ? 18.940 0.499 -11.511 1.00 58.41 337 VAL B O 1
ATOM 6017 N N . SER B 1 332 ? 16.851 -0.111 -12.105 1.00 57.71 338 SER B N 1
ATOM 6018 C CA . SER B 1 332 ? 17.119 -0.117 -13.544 1.00 56.65 338 SER B CA 1
ATOM 6019 C C . SER B 1 332 ? 17.649 1.225 -14.035 1.00 54.30 338 SER B C 1
ATOM 6020 O O . SER B 1 332 ? 18.622 1.283 -14.791 1.00 50.08 338 SER B O 1
ATOM 6023 N N . ARG B 1 333 ? 16.990 2.298 -13.607 1.00 55.61 339 ARG B N 1
ATOM 6024 C CA . ARG B 1 333 ? 17.378 3.649 -13.988 1.00 57.22 339 ARG B CA 1
ATOM 6025 C C . ARG B 1 333 ? 18.793 3.939 -13.508 1.00 57.73 339 ARG B C 1
ATOM 6026 O O . ARG B 1 333 ? 19.601 4.515 -14.238 1.00 58.70 339 ARG B O 1
ATOM 6034 N N . ASN B 1 334 ? 19.087 3.526 -12.279 1.00 57.67 340 ASN B N 1
ATOM 6035 C CA . ASN B 1 334 ? 20.400 3.750 -11.686 1.00 57.75 340 ASN B CA 1
ATOM 6036 C C . ASN B 1 334 ? 21.508 3.074 -12.484 1.00 55.37 340 ASN B C 1
ATOM 6037 O O . ASN B 1 334 ? 22.547 3.678 -12.753 1.00 54.03 340 ASN B O 1
ATOM 6042 N N . LEU B 1 335 ? 21.274 1.820 -12.857 1.00 55.53 341 LEU B N 1
ATOM 6043 C CA . LEU B 1 335 ? 22.234 1.050 -13.639 1.00 56.16 341 LEU B CA 1
ATOM 6044 C C . LEU B 1 335 ? 22.460 1.678 -15.007 1.00 59.53 341 LEU B C 1
ATOM 6045 O O . LEU B 1 335 ? 23.587 1.719 -15.502 1.00 61.14 341 LEU B O 1
ATOM 6050 N N . LYS B 1 336 ? 21.381 2.162 -15.614 1.00 60.51 342 LYS B N 1
ATOM 6051 C CA . LYS B 1 336 ? 21.478 2.849 -16.893 1.00 61.16 342 LYS B CA 1
ATOM 6052 C C . LYS B 1 336 ? 22.370 4.075 -16.747 1.00 61.16 342 LYS B C 1
ATOM 6053 O O . LYS B 1 336 ? 23.227 4.337 -17.590 1.00 61.69 342 LYS B O 1
ATOM 6059 N N . ALA B 1 337 ? 22.164 4.819 -15.665 1.00 61.10 343 ALA B N 1
ATOM 6060 C CA . ALA B 1 337 ? 22.973 5.996 -15.375 1.00 61.64 343 ALA B CA 1
ATOM 6061 C C . ALA B 1 337 ? 24.436 5.612 -15.182 1.00 63.19 343 ALA B C 1
ATOM 6062 O O . ALA B 1 337 ? 25.340 6.349 -15.577 1.00 64.02 343 ALA B O 1
ATOM 6064 N N . LEU B 1 338 ? 24.660 4.451 -14.573 1.00 63.52 344 LEU B N 1
ATOM 6065 C CA . LEU B 1 338 ? 26.009 3.949 -14.354 1.00 63.43 344 LEU B CA 1
ATOM 6066 C C . LEU B 1 338 ? 26.688 3.629 -15.679 1.00 63.08 344 LEU B C 1
ATOM 6067 O O . LEU B 1 338 ? 27.846 3.989 -15.899 1.00 63.33 344 LEU B O 1
ATOM 6072 N N . ALA B 1 339 ? 25.960 2.942 -16.554 1.00 62.51 345 ALA B N 1
ATOM 6073 C CA . ALA B 1 339 ? 26.457 2.608 -17.884 1.00 62.28 345 ALA B CA 1
ATOM 6074 C C . ALA B 1 339 ? 26.846 3.868 -18.653 1.00 61.58 345 ALA B C 1
ATOM 6075 O O . ALA B 1 339 ? 27.876 3.904 -19.324 1.00 60.36 345 ALA B O 1
ATOM 6077 N N . LYS B 1 340 ? 26.010 4.896 -18.548 1.00 62.64 346 LYS B N 1
ATOM 6078 C CA . LYS B 1 340 ? 26.269 6.170 -19.206 1.00 64.93 346 LYS B CA 1
ATOM 6079 C C . LYS B 1 340 ? 27.528 6.835 -18.665 1.00 68.29 346 LYS B C 1
ATOM 6080 O O . LYS B 1 340 ? 28.389 7.271 -19.431 1.00 69.47 346 LYS B O 1
ATOM 6086 N N . GLU B 1 341 ? 27.633 6.902 -17.342 1.00 70.16 347 GLU B N 1
ATOM 6087 C CA . GLU B 1 341 ? 28.772 7.545 -16.694 1.00 72.13 347 GLU B CA 1
ATOM 6088 C C . GLU B 1 341 ? 30.094 6.834 -16.960 1.00 71.08 347 GLU B C 1
ATOM 6089 O O . GLU B 1 341 ? 31.080 7.468 -17.331 1.00 71.04 347 GLU B O 1
ATOM 6095 N N . LEU B 1 342 ? 30.114 5.519 -16.764 1.00 70.47 348 LEU B N 1
ATOM 6096 C CA . LEU B 1 342 ? 31.346 4.753 -16.921 1.00 70.53 348 LEU B CA 1
ATOM 6097 C C . LEU B 1 342 ? 31.731 4.574 -18.384 1.00 72.13 348 LEU B C 1
ATOM 6098 O O . LEU B 1 342 ? 32.860 4.186 -18.689 1.00 73.42 348 LEU B O 1
ATOM 6103 N N . ARG B 1 343 ? 30.785 4.853 -19.279 1.00 71.63 349 ARG B N 1
ATOM 6104 C CA . ARG B 1 343 ? 31.001 4.713 -20.716 1.00 70.52 349 ARG B CA 1
ATOM 6105 C C . ARG B 1 343 ? 31.423 3.293 -21.091 1.00 65.30 349 ARG B C 1
ATOM 6106 O O . ARG B 1 343 ? 32.316 3.094 -21.914 1.00 64.18 349 ARG B O 1
ATOM 6114 N N . ILE B 1 344 ? 30.796 2.314 -20.444 1.00 62.63 350 ILE B N 1
ATOM 6115 C CA . ILE B 1 344 ? 30.995 0.901 -20.754 1.00 61.84 350 ILE B CA 1
ATOM 6116 C C . ILE B 1 344 ? 29.650 0.185 -20.698 1.00 60.96 350 ILE B C 1
ATOM 6117 O O . ILE B 1 344 ? 28.731 0.644 -20.019 1.00 59.35 350 ILE B O 1
ATOM 6122 N N . PRO B 1 345 ? 29.519 -0.936 -21.424 1.00 62.67 351 PRO B N 1
ATOM 6123 C CA . PRO B 1 345 ? 28.274 -1.704 -21.333 1.00 61.88 351 PRO B CA 1
ATOM 6124 C C . PRO B 1 345 ? 28.116 -2.351 -19.961 1.00 60.54 351 PRO B C 1
ATOM 6125 O O . PRO B 1 345 ? 29.074 -2.917 -19.434 1.00 59.94 351 PRO B O 1
ATOM 6129 N N . VAL B 1 346 ? 26.919 -2.259 -19.391 1.00 60.32 352 VAL B N 1
ATOM 6130 C CA . VAL B 1 346 ? 26.629 -2.880 -18.104 1.00 60.14 352 VAL B CA 1
ATOM 6131 C C . VAL B 1 346 ? 25.527 -3.918 -18.260 1.00 59.95 352 VAL B C 1
ATOM 6132 O O . VAL B 1 346 ? 24.445 -3.614 -18.763 1.00 60.33 352 VAL B O 1
ATOM 6136 N N . MET B 1 347 ? 25.803 -5.141 -17.823 1.00 59.38 353 MET B N 1
ATOM 6137 C CA . MET B 1 347 ? 24.852 -6.234 -17.977 1.00 58.53 353 MET B CA 1
ATOM 6138 C C . MET B 1 347 ? 24.306 -6.720 -16.639 1.00 59.34 353 MET B C 1
ATOM 6139 O O . MET B 1 347 ? 25.056 -7.168 -15.772 1.00 59.27 353 MET B O 1
ATOM 6144 N N . ALA B 1 348 ? 22.991 -6.617 -16.476 1.00 60.02 354 ALA B N 1
ATOM 6145 C CA . ALA B 1 348 ? 22.328 -7.070 -15.261 1.00 60.06 354 ALA B CA 1
ATOM 6146 C C . ALA B 1 348 ? 21.457 -8.291 -15.538 1.00 61.48 354 ALA B C 1
ATOM 6147 O O . ALA B 1 348 ? 20.733 -8.339 -16.531 1.00 61.30 354 ALA B O 1
ATOM 6149 N N . LEU B 1 349 ? 21.535 -9.276 -14.653 1.00 63.57 355 LEU B N 1
ATOM 6150 C CA . LEU B 1 349 ? 20.748 -10.497 -14.779 1.00 65.08 355 LEU B CA 1
ATOM 6151 C C . LEU B 1 349 ? 19.458 -10.374 -13.977 1.00 68.36 355 LEU B C 1
ATOM 6152 O O . LEU B 1 349 ? 19.443 -9.757 -12.918 1.00 69.50 355 LEU B O 1
ATOM 6157 N N . ALA B 1 350 ? 18.371 -10.944 -14.488 1.00 70.67 356 ALA B N 1
ATOM 6158 C CA . ALA B 1 350 ? 17.081 -10.852 -13.808 1.00 73.51 356 ALA B CA 1
ATOM 6159 C C . ALA B 1 350 ? 16.353 -12.192 -13.771 1.00 77.29 356 ALA B C 1
ATOM 6160 O O . ALA B 1 350 ? 16.499 -13.012 -14.676 1.00 78.26 356 ALA B O 1
ATOM 6162 N N . GLN B 1 351 ? 15.571 -12.410 -12.718 1.00 80.62 357 GLN B N 1
ATOM 6163 C CA . GLN B 1 351 ? 14.833 -13.660 -12.565 1.00 85.13 357 GLN B CA 1
ATOM 6164 C C . GLN B 1 351 ? 13.358 -13.480 -12.911 1.00 88.01 357 GLN B C 1
ATOM 6165 O O . GLN B 1 351 ? 12.777 -12.426 -12.653 1.00 88.48 357 GLN B O 1
ATOM 6171 N N . LEU B 1 352 ? 12.761 -14.512 -13.499 1.00 89.75 358 LEU B N 1
ATOM 6172 C CA . LEU B 1 352 ? 11.373 -14.438 -13.941 1.00 91.39 358 LEU B CA 1
ATOM 6173 C C . LEU B 1 352 ? 10.428 -15.233 -13.038 1.00 94.21 358 LEU B C 1
ATOM 6174 O O . LEU B 1 352 ? 10.725 -16.365 -12.657 1.00 94.84 358 LEU B O 1
ATOM 6179 N N . SER B 1 353 ? 9.292 -14.629 -12.700 1.00 95.85 359 SER B N 1
ATOM 6180 C CA . SER B 1 353 ? 8.280 -15.283 -11.874 1.00 96.91 359 SER B CA 1
ATOM 6181 C C . SER B 1 353 ? 7.431 -16.252 -12.693 1.00 97.26 359 SER B C 1
ATOM 6182 O O . SER B 1 353 ? 7.560 -16.312 -13.916 1.00 96.73 359 SER B O 1
ATOM 6185 N N . LYS B 1 362 ? 4.686 -21.332 -23.005 1.00 145.81 368 LYS B N 1
ATOM 6186 C CA . LYS B 1 362 ? 5.735 -21.676 -23.957 1.00 146.02 368 LYS B CA 1
ATOM 6187 C C . LYS B 1 362 ? 7.054 -21.002 -23.593 1.00 143.43 368 LYS B C 1
ATOM 6188 O O . LYS B 1 362 ? 7.608 -21.240 -22.520 1.00 142.67 368 LYS B O 1
ATOM 6194 N N . ARG B 1 363 ? 7.551 -20.161 -24.494 1.00 142.65 369 ARG B N 1
ATOM 6195 C CA . ARG B 1 363 ? 8.802 -19.453 -24.270 1.00 140.90 369 ARG B CA 1
ATOM 6196 C C . ARG B 1 363 ? 8.601 -18.415 -23.216 1.00 137.86 369 ARG B C 1
ATOM 6197 O O . ARG B 1 363 ? 7.476 -18.219 -22.777 1.00 138.90 369 ARG B O 1
ATOM 6205 N N . PRO B 1 364 ? 9.657 -17.719 -22.804 1.00 134.20 370 PRO B N 1
ATOM 6206 C CA . PRO B 1 364 ? 9.363 -16.563 -21.950 1.00 131.58 370 PRO B CA 1
ATOM 6207 C C . PRO B 1 364 ? 9.179 -15.320 -22.813 1.00 128.92 370 PRO B C 1
ATOM 6208 O O . PRO B 1 364 ? 9.804 -15.222 -23.869 1.00 128.29 370 PRO B O 1
ATOM 6212 N N . GLN B 1 365 ? 8.343 -14.385 -22.377 1.00 127.35 371 GLN B N 1
ATOM 6213 C CA . GLN B 1 365 ? 8.104 -13.176 -23.158 1.00 126.29 371 GLN B CA 1
ATOM 6214 C C . GLN B 1 365 ? 8.128 -11.909 -22.315 1.00 124.53 371 GLN B C 1
ATOM 6215 O O . GLN B 1 365 ? 8.279 -11.959 -21.093 1.00 124.11 371 GLN B O 1
ATOM 6221 N N . LEU B 1 366 ? 7.984 -10.775 -22.992 1.00 123.64 372 LEU B N 1
ATOM 6222 C CA . LEU B 1 366 ? 8.097 -9.460 -22.372 1.00 122.33 372 LEU B CA 1
ATOM 6223 C C . LEU B 1 366 ? 7.099 -9.226 -21.236 1.00 122.83 372 LEU B C 1
ATOM 6224 O O . LEU B 1 366 ? 7.431 -8.579 -20.242 1.00 122.51 372 LEU B O 1
ATOM 6229 N N . ALA B 1 367 ? 5.884 -9.746 -21.388 1.00 123.53 373 ALA B N 1
ATOM 6230 C CA . ALA B 1 367 ? 4.848 -9.590 -20.368 1.00 123.71 373 ALA B CA 1
ATOM 6231 C C . ALA B 1 367 ? 5.271 -10.151 -19.009 1.00 123.36 373 ALA B C 1
ATOM 6232 O O . ALA B 1 367 ? 4.982 -9.559 -17.968 1.00 123.37 373 ALA B O 1
ATOM 6234 N N . ASP B 1 368 ? 5.952 -11.293 -19.028 1.00 123.39 374 ASP B N 1
ATOM 6235 C CA . ASP B 1 368 ? 6.445 -11.928 -17.808 1.00 123.55 374 ASP B CA 1
ATOM 6236 C C . ASP B 1 368 ? 7.434 -11.036 -17.073 1.00 123.30 374 ASP B C 1
ATOM 6237 O O . ASP B 1 368 ? 7.479 -11.012 -15.842 1.00 123.27 374 ASP B O 1
ATOM 6242 N N . LEU B 1 369 ? 8.231 -10.310 -17.845 1.00 123.05 375 LEU B N 1
ATOM 6243 C CA . LEU B 1 369 ? 9.224 -9.406 -17.292 1.00 122.28 375 LEU B CA 1
ATOM 6244 C C . LEU B 1 369 ? 8.573 -8.154 -16.709 1.00 123.62 375 LEU B C 1
ATOM 6245 O O . LEU B 1 369 ? 9.043 -7.606 -15.714 1.00 123.33 375 LEU B O 1
ATOM 6250 N N . ARG B 1 370 ? 7.495 -7.701 -17.342 1.00 125.12 376 ARG B N 1
ATOM 6251 C CA . ARG B 1 370 ? 6.778 -6.513 -16.886 1.00 125.61 376 ARG B CA 1
ATOM 6252 C C . ARG B 1 370 ? 6.152 -6.709 -15.503 1.00 125.78 376 ARG B C 1
ATOM 6253 O O . ARG B 1 370 ? 6.063 -5.766 -14.713 1.00 126.38 376 ARG B O 1
ATOM 6261 N N . GLU B 1 371 ? 5.724 -7.936 -15.218 1.00 125.48 377 GLU B N 1
ATOM 6262 C CA . GLU B 1 371 ? 5.198 -8.303 -13.904 1.00 125.48 377 GLU B CA 1
ATOM 6263 C C . GLU B 1 371 ? 6.252 -8.113 -12.818 1.00 123.96 377 GLU B C 1
ATOM 6264 O O . GLU B 1 371 ? 5.935 -7.938 -11.640 1.00 124.04 377 GLU B O 1
ATOM 6270 N N . SER B 1 372 ? 7.508 -8.155 -13.243 1.00 122.76 378 SER B N 1
ATOM 6271 C CA . SER B 1 372 ? 8.663 -8.057 -12.360 1.00 121.81 378 SER B CA 1
ATOM 6272 C C . SER B 1 372 ? 9.071 -6.626 -12.006 1.00 121.50 378 SER B C 1
ATOM 6273 O O . SER B 1 372 ? 10.065 -6.425 -11.312 1.00 120.79 378 SER B O 1
ATOM 6276 N N . GLY B 1 373 ? 8.320 -5.633 -12.474 1.00 122.16 379 GLY B N 1
ATOM 6277 C CA . GLY B 1 373 ? 8.699 -4.258 -12.201 1.00 122.03 379 GLY B CA 1
ATOM 6278 C C . GLY B 1 373 ? 9.123 -3.388 -13.371 1.00 122.01 379 GLY B C 1
ATOM 6279 O O . GLY B 1 373 ? 9.842 -2.410 -13.175 1.00 122.27 379 GLY B O 1
ATOM 6280 N N . GLN B 1 374 ? 8.728 -3.783 -14.581 1.00 121.94 380 GLN B N 1
ATOM 6281 C CA . GLN B 1 374 ? 8.907 -3.009 -15.824 1.00 121.93 380 GLN B CA 1
ATOM 6282 C C . GLN B 1 374 ? 10.325 -2.456 -16.019 1.00 120.21 380 GLN B C 1
ATOM 6283 O O . GLN B 1 374 ? 10.559 -1.247 -15.993 1.00 119.57 380 GLN B O 1
ATOM 6289 N N . ILE B 1 375 ? 11.263 -3.362 -16.264 1.00 119.56 381 ILE B N 1
ATOM 6290 C CA . ILE B 1 375 ? 12.640 -2.987 -16.560 1.00 118.43 381 ILE B CA 1
ATOM 6291 C C . ILE B 1 375 ? 12.845 -2.714 -18.052 1.00 117.57 381 ILE B C 1
ATOM 6292 O O . ILE B 1 375 ? 13.784 -2.020 -18.444 1.00 117.86 381 ILE B O 1
ATOM 6297 N N . GLU B 1 376 ? 11.953 -3.269 -18.869 1.00 116.24 382 GLU B N 1
ATOM 6298 C CA . GLU B 1 376 ? 12.078 -3.243 -20.328 1.00 114.60 382 GLU B CA 1
ATOM 6299 C C . GLU B 1 376 ? 12.191 -1.829 -20.899 1.00 112.61 382 GLU B C 1
ATOM 6300 O O . GLU B 1 376 ? 12.822 -1.612 -21.934 1.00 111.93 382 GLU B O 1
ATOM 6306 N N . GLN B 1 377 ? 11.563 -0.877 -20.219 1.00 111.37 383 GLN B N 1
ATOM 6307 C CA . GLN B 1 377 ? 11.506 0.504 -20.680 1.00 109.81 383 GLN B CA 1
ATOM 6308 C C . GLN B 1 377 ? 12.848 1.238 -20.566 1.00 105.89 383 GLN B C 1
ATOM 6309 O O . GLN B 1 377 ? 13.153 2.118 -21.373 1.00 106.10 383 GLN B O 1
ATOM 6315 N N . ASP B 1 378 ? 13.650 0.863 -19.575 1.00 101.93 384 ASP B N 1
ATOM 6316 C CA . ASP B 1 378 ? 14.946 1.502 -19.352 1.00 98.23 384 ASP B CA 1
ATOM 6317 C C . ASP B 1 378 ? 16.116 0.757 -20.006 1.00 94.25 384 ASP B C 1
ATOM 6318 O O . ASP B 1 378 ? 17.252 1.229 -19.986 1.00 93.45 384 ASP B O 1
ATOM 6323 N N . ALA B 1 379 ? 15.829 -0.398 -20.596 1.00 91.45 385 ALA B N 1
ATOM 6324 C CA . ALA B 1 379 ? 16.867 -1.278 -21.131 1.00 88.27 385 ALA B CA 1
ATOM 6325 C C . ALA B 1 379 ? 17.095 -1.097 -22.629 1.00 86.55 385 ALA B C 1
ATOM 6326 O O . ALA B 1 379 ? 16.146 -0.994 -23.398 1.00 87.33 385 ALA B O 1
ATOM 6328 N N . ASP B 1 380 ? 18.360 -1.035 -23.032 1.00 84.65 386 ASP B N 1
ATOM 6329 C CA . ASP B 1 380 ? 18.704 -0.931 -24.446 1.00 83.87 386 ASP B CA 1
ATOM 6330 C C . ASP B 1 380 ? 18.669 -2.283 -25.167 1.00 81.96 386 ASP B C 1
ATOM 6331 O O . ASP B 1 380 ? 18.419 -2.344 -26.372 1.00 83.40 386 ASP B O 1
ATOM 6336 N N . LEU B 1 381 ? 18.923 -3.362 -24.431 1.00 78.66 387 LEU B N 1
ATOM 6337 C CA . LEU B 1 381 ? 18.879 -4.709 -24.999 1.00 76.50 387 LEU B CA 1
ATOM 6338 C C . LEU B 1 381 ? 18.351 -5.721 -23.985 1.00 75.06 387 LEU B C 1
ATOM 6339 O O . LEU B 1 381 ? 18.761 -5.716 -22.825 1.00 75.83 387 LEU B O 1
ATOM 6344 N N . ILE B 1 382 ? 17.445 -6.589 -24.423 1.00 72.92 388 ILE B N 1
ATOM 6345 C CA . ILE B 1 382 ? 16.878 -7.609 -23.543 1.00 70.18 388 ILE B CA 1
ATOM 6346 C C . ILE B 1 382 ? 17.070 -9.024 -24.081 1.00 70.70 388 ILE B C 1
ATOM 6347 O O . ILE B 1 382 ? 16.644 -9.339 -25.191 1.00 71.78 388 ILE B O 1
ATOM 6352 N N . LEU B 1 383 ? 17.711 -9.874 -23.284 1.00 70.66 389 LEU B N 1
ATOM 6353 C CA . LEU B 1 383 ? 17.943 -11.259 -23.674 1.00 70.95 389 LEU B CA 1
ATOM 6354 C C . LEU B 1 383 ? 17.222 -12.229 -22.743 1.00 73.45 389 LEU B C 1
ATOM 6355 O O . LEU B 1 383 ? 17.275 -12.087 -21.522 1.00 74.00 389 LEU B O 1
ATOM 6360 N N . PHE B 1 384 ? 16.544 -13.214 -23.326 1.00 74.54 390 PHE B N 1
ATOM 6361 C CA . PHE B 1 384 ? 15.937 -14.288 -22.543 1.00 75.50 390 PHE B CA 1
ATOM 6362 C C . PHE B 1 384 ? 16.663 -15.607 -22.781 1.00 75.62 390 PHE B C 1
ATOM 6363 O O . PHE B 1 384 ? 17.208 -15.839 -23.859 1.00 75.20 390 PHE B O 1
ATOM 6371 N N . LEU B 1 385 ? 16.669 -16.469 -21.768 1.00 77.41 391 LEU B N 1
ATOM 6372 C CA . LEU B 1 385 ? 17.214 -17.815 -21.916 1.00 80.37 391 LEU B CA 1
ATOM 6373 C C . LEU B 1 385 ? 16.130 -18.863 -21.687 1.00 85.25 391 LEU B C 1
ATOM 6374 O O . LEU B 1 385 ? 15.349 -18.766 -20.739 1.00 86.19 391 LEU B O 1
ATOM 6379 N N . HIS B 1 386 ? 16.092 -19.868 -22.555 1.00 89.14 392 HIS B N 1
ATOM 6380 C CA . HIS B 1 386 ? 15.077 -20.909 -22.469 1.00 94.04 392 HIS B CA 1
ATOM 6381 C C . HIS B 1 386 ? 15.672 -22.284 -22.753 1.00 97.44 392 HIS B C 1
ATOM 6382 O O . HIS B 1 386 ? 16.402 -22.468 -23.727 1.00 97.84 392 HIS B O 1
ATOM 6389 N N . ARG B 1 387 ? 15.355 -23.247 -21.895 1.00 100.62 393 ARG B N 1
ATOM 6390 C CA . ARG B 1 387 ? 15.876 -24.601 -22.036 1.00 104.24 393 ARG B CA 1
ATOM 6391 C C . ARG B 1 387 ? 14.731 -25.608 -22.004 1.00 108.88 393 ARG B C 1
ATOM 6392 O O . ARG B 1 387 ? 14.339 -26.071 -20.934 1.00 110.81 393 ARG B O 1
ATOM 6400 N N . PRO B 1 388 ? 14.188 -25.944 -23.187 1.00 111.03 394 PRO B N 1
ATOM 6401 C CA . PRO B 1 388 ? 13.045 -26.854 -23.350 1.00 114.22 394 PRO B CA 1
ATOM 6402 C C . PRO B 1 388 ? 13.216 -28.226 -22.691 1.00 117.44 394 PRO B C 1
ATOM 6403 O O . PRO B 1 388 ? 12.214 -28.844 -22.329 1.00 118.24 394 PRO B O 1
ATOM 6407 N N . GLU B 1 389 ? 14.452 -28.691 -22.538 1.00 120.63 395 GLU B N 1
ATOM 6408 C CA . GLU B 1 389 ? 14.702 -29.978 -21.890 1.00 125.44 395 GLU B CA 1
ATOM 6409 C C . GLU B 1 389 ? 14.510 -29.915 -20.372 1.00 128.60 395 GLU B C 1
ATOM 6410 O O . GLU B 1 389 ? 14.216 -30.927 -19.734 1.00 129.99 395 GLU B O 1
ATOM 6416 N N . TYR B 1 390 ? 14.678 -28.724 -19.803 1.00 130.30 396 TYR B N 1
ATOM 6417 C CA . TYR B 1 390 ? 14.524 -28.522 -18.363 1.00 132.80 396 TYR B CA 1
ATOM 6418 C C . TYR B 1 390 ? 13.086 -28.790 -17.926 1.00 135.81 396 TYR B C 1
ATOM 6419 O O . TYR B 1 390 ? 12.844 -29.319 -16.840 1.00 136.43 396 TYR B O 1
ATOM 6428 N N . TYR B 1 391 ? 12.137 -28.421 -18.780 1.00 137.85 397 TYR B N 1
ATOM 6429 C CA . TYR B 1 391 ? 10.723 -28.670 -18.517 1.00 140.68 397 TYR B CA 1
ATOM 6430 C C . TYR B 1 391 ? 10.375 -30.127 -18.810 1.00 142.49 397 TYR B C 1
ATOM 6431 O O . TYR B 1 391 ? 9.504 -30.708 -18.161 1.00 143.45 397 TYR B O 1
ATOM 6440 N N . THR B 1 392 ? 11.061 -30.695 -19.801 1.00 143.01 398 THR B N 1
ATOM 6441 C CA . THR B 1 392 ? 10.898 -32.094 -20.196 1.00 144.47 398 THR B CA 1
ATOM 6442 C C . THR B 1 392 ? 9.464 -32.418 -20.601 1.00 146.18 398 THR B C 1
ATOM 6443 O O . THR B 1 392 ? 9.215 -32.879 -21.715 1.00 147.43 398 THR B O 1
ATOM 6447 N N . PRO B 1 397 ? 9.763 -37.176 -24.435 1.00 173.43 403 PRO B N 1
ATOM 6448 C CA . PRO B 1 397 ? 10.004 -35.895 -25.105 1.00 171.88 403 PRO B CA 1
ATOM 6449 C C . PRO B 1 397 ? 10.557 -36.088 -26.512 1.00 170.42 403 PRO B C 1
ATOM 6450 O O . PRO B 1 397 ? 10.192 -37.042 -27.200 1.00 172.08 403 PRO B O 1
ATOM 6454 N N . GLU B 1 398 ? 11.437 -35.184 -26.925 1.00 167.31 404 GLU B N 1
ATOM 6455 C CA . GLU B 1 398 ? 12.066 -35.253 -28.236 1.00 166.94 404 GLU B CA 1
ATOM 6456 C C . GLU B 1 398 ? 13.565 -35.081 -28.067 1.00 165.52 404 GLU B C 1
ATOM 6457 O O . GLU B 1 398 ? 14.015 -34.475 -27.097 1.00 165.18 404 GLU B O 1
ATOM 6463 N N . GLU B 1 399 ? 14.342 -35.613 -29.004 1.00 164.86 405 GLU B N 1
ATOM 6464 C CA . GLU B 1 399 ? 15.789 -35.536 -28.881 1.00 163.40 405 GLU B CA 1
ATOM 6465 C C . GLU B 1 399 ? 16.209 -34.075 -28.875 1.00 160.91 405 GLU B C 1
ATOM 6466 O O . GLU B 1 399 ? 15.716 -33.273 -29.668 1.00 162.36 405 GLU B O 1
ATOM 6472 N N . GLN B 1 400 ? 17.126 -33.735 -27.975 1.00 156.96 406 GLN B N 1
ATOM 6473 C CA . GLN B 1 400 ? 17.554 -32.354 -27.805 1.00 152.54 406 GLN B CA 1
ATOM 6474 C C . GLN B 1 400 ? 18.780 -32.251 -26.907 1.00 147.63 406 GLN B C 1
ATOM 6475 O O . GLN B 1 400 ? 19.010 -33.096 -26.044 1.00 147.75 406 GLN B O 1
ATOM 6481 N N . GLY B 1 401 ? 19.560 -31.200 -27.120 1.00 143.28 407 GLY B N 1
ATOM 6482 C CA . GLY B 1 401 ? 20.782 -30.977 -26.373 1.00 139.10 407 GLY B CA 1
ATOM 6483 C C . GLY B 1 401 ? 20.989 -29.475 -26.342 1.00 135.35 407 GLY B C 1
ATOM 6484 O O . GLY B 1 401 ? 22.058 -28.983 -25.981 1.00 134.65 407 GLY B O 1
ATOM 6485 N N . ILE B 1 402 ? 19.943 -28.751 -26.731 1.00 132.61 408 ILE B N 1
ATOM 6486 C CA . ILE B 1 402 ? 20.047 -27.339 -27.083 1.00 128.47 408 ILE B CA 1
ATOM 6487 C C . ILE B 1 402 ? 19.249 -26.403 -26.166 1.00 123.92 408 ILE B C 1
ATOM 6488 O O . ILE B 1 402 ? 18.277 -26.811 -25.527 1.00 124.04 408 ILE B O 1
ATOM 6493 N N . ALA B 1 403 ? 19.687 -25.146 -26.109 1.00 119.25 409 ALA B N 1
ATOM 6494 C CA . ALA B 1 403 ? 19.006 -24.079 -25.384 1.00 114.89 409 ALA B CA 1
ATOM 6495 C C . ALA B 1 403 ? 18.945 -22.851 -26.293 1.00 111.34 409 ALA B C 1
ATOM 6496 O O . ALA B 1 403 ? 19.858 -22.621 -27.086 1.00 111.86 409 ALA B O 1
ATOM 6498 N N . GLU B 1 404 ? 17.882 -22.059 -26.184 1.00 107.36 410 GLU B N 1
ATOM 6499 C CA . GLU B 1 404 ? 17.703 -20.921 -27.087 1.00 103.99 410 GLU B CA 1
ATOM 6500 C C . GLU B 1 404 ? 17.809 -19.557 -26.406 1.00 99.76 410 GLU B C 1
ATOM 6501 O O . GLU B 1 404 ? 17.281 -19.352 -25.314 1.00 99.16 410 GLU B O 1
ATOM 6507 N N . VAL B 1 405 ? 18.501 -18.631 -27.065 1.00 96.75 411 VAL B N 1
ATOM 6508 C CA . VAL B 1 405 ? 18.634 -17.268 -26.569 1.00 93.64 411 VAL B CA 1
ATOM 6509 C C . VAL B 1 405 ? 17.729 -16.312 -27.335 1.00 93.03 411 VAL B C 1
ATOM 6510 O O . VAL B 1 405 ? 17.985 -16.010 -28.501 1.00 93.92 411 VAL B O 1
ATOM 6514 N N . ILE B 1 406 ? 16.678 -15.831 -26.678 1.00 91.68 412 ILE B N 1
ATOM 6515 C CA . ILE B 1 406 ? 15.743 -14.906 -27.323 1.00 90.87 412 ILE B CA 1
ATOM 6516 C C . ILE B 1 406 ? 15.979 -13.416 -27.134 1.00 89.55 412 ILE B C 1
ATOM 6517 O O . ILE B 1 406 ? 16.412 -12.990 -26.060 1.00 87.92 412 ILE B O 1
ATOM 6522 N N . ILE B 1 407 ? 15.765 -12.629 -28.185 1.00 90.61 413 ILE B N 1
ATOM 6523 C CA . ILE B 1 407 ? 15.898 -11.180 -28.075 1.00 91.58 413 ILE B CA 1
ATOM 6524 C C . ILE B 1 407 ? 14.508 -10.533 -28.116 1.00 93.38 413 ILE B C 1
ATOM 6525 O O . ILE B 1 407 ? 13.830 -10.516 -29.146 1.00 95.17 413 ILE B O 1
ATOM 6530 N N . ALA B 1 408 ? 14.070 -10.048 -26.960 1.00 92.74 414 ALA B N 1
ATOM 6531 C CA . ALA B 1 408 ? 12.760 -9.423 -26.836 1.00 92.83 414 ALA B CA 1
ATOM 6532 C C . ALA B 1 408 ? 12.803 -7.986 -27.326 1.00 92.74 414 ALA B C 1
ATOM 6533 O O . ALA B 1 408 ? 11.885 -7.519 -28.001 1.00 92.98 414 ALA B O 1
ATOM 6535 N N . LYS B 1 409 ? 13.882 -7.291 -26.984 1.00 93.08 415 LYS B N 1
ATOM 6536 C CA . LYS B 1 409 ? 14.003 -5.877 -27.307 1.00 95.09 415 LYS B CA 1
ATOM 6537 C C . LYS B 1 409 ? 15.391 -5.515 -27.812 1.00 99.21 415 LYS B C 1
ATOM 6538 O O . LYS B 1 409 ? 16.402 -5.892 -27.217 1.00 99.19 415 LYS B O 1
ATOM 6544 N N . GLN B 1 410 ? 15.431 -4.808 -28.923 1.00 102.79 416 GLN B N 1
ATOM 6545 C CA . GLN B 1 410 ? 16.679 -4.344 -29.467 1.00 105.22 416 GLN B CA 1
ATOM 6546 C C . GLN B 1 410 ? 16.429 -2.938 -29.928 1.00 107.63 416 GLN B C 1
ATOM 6547 O O . GLN B 1 410 ? 15.381 -2.634 -30.474 1.00 108.14 416 GLN B O 1
ATOM 6553 N N . ARG B 1 411 ? 17.366 -2.058 -29.701 1.00 110.32 417 ARG B N 1
ATOM 6554 C CA . ARG B 1 411 ? 17.092 -0.713 -30.076 1.00 114.61 417 ARG B CA 1
ATOM 6555 C C . ARG B 1 411 ? 16.939 -0.623 -31.557 1.00 119.71 417 ARG B C 1
ATOM 6556 O O . ARG B 1 411 ? 16.267 0.261 -32.039 1.00 120.66 417 ARG B O 1
ATOM 6564 N N . GLN B 1 412 ? 17.568 -1.517 -32.295 1.00 123.77 418 GLN B N 1
ATOM 6565 C CA . GLN B 1 412 ? 17.456 -1.476 -33.740 1.00 128.70 418 GLN B CA 1
ATOM 6566 C C . GLN B 1 412 ? 16.027 -1.675 -34.202 1.00 132.01 418 GLN B C 1
ATOM 6567 O O . GLN B 1 412 ? 15.545 -0.936 -35.054 1.00 133.66 418 GLN B O 1
ATOM 6573 N N . GLY B 1 413 ? 15.388 -2.729 -33.699 1.00 132.98 419 GLY B N 1
ATOM 6574 C CA . GLY B 1 413 ? 14.049 -3.077 -34.133 1.00 134.76 419 GLY B CA 1
ATOM 6575 C C . GLY B 1 413 ? 13.618 -4.514 -33.887 1.00 134.70 419 GLY B C 1
ATOM 6576 O O . GLY B 1 413 ? 13.054 -4.842 -32.842 1.00 134.76 419 GLY B O 1
ATOM 6577 N N . PRO B 1 414 ? 13.878 -5.392 -34.848 1.00 134.55 420 PRO B N 1
ATOM 6578 C CA . PRO B 1 414 ? 13.309 -6.748 -34.823 1.00 134.04 420 PRO B CA 1
ATOM 6579 C C . PRO B 1 414 ? 13.734 -7.678 -33.675 1.00 131.99 420 PRO B C 1
ATOM 6580 O O . PRO B 1 414 ? 14.904 -7.739 -33.295 1.00 131.66 420 PRO B O 1
ATOM 6584 N N . THR B 1 415 ? 12.748 -8.406 -33.152 1.00 130.69 421 THR B N 1
ATOM 6585 C CA . THR B 1 415 ? 12.926 -9.585 -32.311 1.00 128.23 421 THR B CA 1
ATOM 6586 C C . THR B 1 415 ? 13.367 -10.792 -33.131 1.00 127.50 421 THR B C 1
ATOM 6587 O O . THR B 1 415 ? 12.815 -11.070 -34.197 1.00 129.80 421 THR B O 1
ATOM 6591 N N . ASP B 1 416 ? 14.364 -11.506 -32.622 1.00 124.01 422 ASP B N 1
ATOM 6592 C CA . ASP B 1 416 ? 14.921 -12.658 -33.316 1.00 121.58 422 ASP B CA 1
ATOM 6593 C C . ASP B 1 416 ? 15.388 -13.695 -32.299 1.00 119.46 422 ASP B C 1
ATOM 6594 O O . ASP B 1 416 ? 15.544 -13.383 -31.118 1.00 118.91 422 ASP B O 1
ATOM 6599 N N . ILE B 1 417 ? 15.607 -14.926 -32.751 1.00 117.90 423 ILE B N 1
ATOM 6600 C CA . ILE B 1 417 ? 16.007 -16.003 -31.848 1.00 115.30 423 ILE B CA 1
ATOM 6601 C C . ILE B 1 417 ? 17.292 -16.713 -32.292 1.00 113.58 423 ILE B C 1
ATOM 6602 O O . ILE B 1 417 ? 17.503 -16.965 -33.480 1.00 113.99 423 ILE B O 1
ATOM 6607 N N . VAL B 1 418 ? 18.153 -17.018 -31.323 1.00 112.02 424 VAL B N 1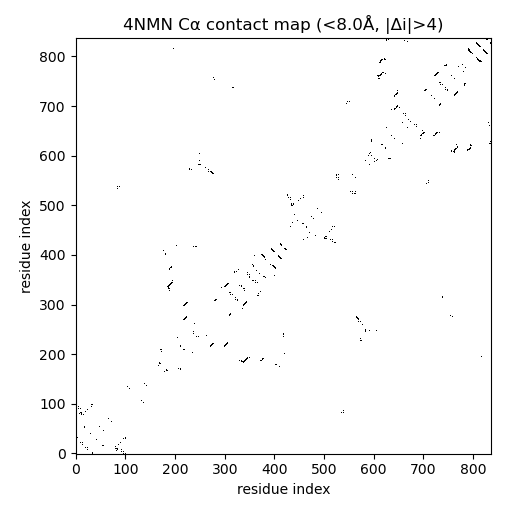
ATOM 6608 C CA . VAL B 1 418 ? 19.426 -17.683 -31.587 1.00 111.58 424 VAL B CA 1
ATOM 6609 C C . VAL B 1 418 ? 19.524 -18.960 -30.759 1.00 111.52 424 VAL B C 1
ATOM 6610 O O . VAL B 1 418 ? 19.406 -18.927 -29.536 1.00 111.53 424 VAL B O 1
ATOM 6614 N N . LYS B 1 419 ? 19.696 -20.080 -31.438 1.00 111.37 425 LYS B N 1
ATOM 6615 C CA . LYS B 1 419 ? 19.962 -21.333 -30.769 1.00 111.03 425 LYS B CA 1
ATOM 6616 C C . LYS B 1 419 ? 21.422 -21.396 -30.372 1.00 109.33 425 LYS B C 1
ATOM 6617 O O . LYS B 1 419 ? 22.271 -20.779 -31.005 1.00 109.13 425 LYS B O 1
ATOM 6623 N N . LEU B 1 420 ? 21.709 -22.153 -29.325 1.00 108.48 426 LEU B N 1
ATOM 6624 C CA . LEU B 1 420 ? 23.081 -22.525 -28.990 1.00 107.96 426 LEU B CA 1
ATOM 6625 C C . LEU B 1 420 ? 23.102 -23.832 -28.205 1.00 107.80 426 LEU B C 1
ATOM 6626 O O . LEU B 1 420 ? 22.082 -24.257 -27.667 1.00 106.98 426 LEU B O 1
ATOM 6631 N N . ALA B 1 421 ? 24.273 -24.453 -28.118 1.00 109.20 427 ALA B N 1
ATOM 6632 C CA . ALA B 1 421 ? 24.410 -25.714 -27.398 1.00 111.18 427 ALA B CA 1
ATOM 6633 C C . ALA B 1 421 ? 24.606 -25.471 -25.909 1.00 111.37 427 ALA B C 1
ATOM 6634 O O . ALA B 1 421 ? 25.280 -24.522 -25.508 1.00 110.38 427 ALA B O 1
ATOM 6636 N N . PHE B 1 422 ? 24.021 -26.335 -25.089 1.00 112.95 428 PHE B N 1
ATOM 6637 C CA . PHE B 1 422 ? 24.207 -26.239 -23.649 1.00 114.40 428 PHE B CA 1
ATOM 6638 C C . PHE B 1 422 ? 24.447 -27.614 -23.043 1.00 117.66 428 PHE B C 1
ATOM 6639 O O . PHE B 1 422 ? 23.631 -28.524 -23.192 1.00 118.50 428 PHE B O 1
ATOM 6647 N N . ILE B 1 423 ? 25.571 -27.755 -22.351 1.00 120.17 429 ILE B N 1
ATOM 6648 C CA . ILE B 1 423 ? 25.915 -29.013 -21.706 1.00 122.86 429 ILE B CA 1
ATOM 6649 C C . ILE B 1 423 ? 25.500 -28.971 -20.242 1.00 126.36 429 ILE B C 1
ATOM 6650 O O . ILE B 1 423 ? 26.032 -28.187 -19.456 1.00 126.05 429 ILE B O 1
ATOM 6655 N N . LYS B 1 424 ? 24.533 -29.816 -19.900 1.00 129.71 430 LYS B N 1
ATOM 6656 C CA . LYS B 1 424 ? 23.950 -29.875 -18.564 1.00 132.97 430 LYS B CA 1
ATOM 6657 C C . LYS B 1 424 ? 24.992 -30.050 -17.462 1.00 133.97 430 LYS B C 1
ATOM 6658 O O . LYS B 1 424 ? 24.958 -29.357 -16.445 1.00 134.09 430 LYS B O 1
ATOM 6664 N N . GLU B 1 425 ? 25.914 -30.982 -17.672 1.00 137.01 431 GLU B N 1
ATOM 6665 C CA . GLU B 1 425 ? 26.909 -31.334 -16.660 1.00 139.58 431 GLU B CA 1
ATOM 6666 C C . GLU B 1 425 ? 27.967 -30.264 -16.382 1.00 142.30 431 GLU B C 1
ATOM 6667 O O . GLU B 1 425 ? 28.280 -29.986 -15.226 1.00 140.45 431 GLU B O 1
ATOM 6673 N N . TYR B 1 426 ? 28.514 -29.663 -17.436 1.00 95.03 432 TYR B N 1
ATOM 6674 C CA . TYR B 1 426 ? 29.583 -28.678 -17.262 1.00 98.65 432 TYR B CA 1
ATOM 6675 C C . TYR B 1 426 ? 28.964 -27.298 -17.105 1.00 98.29 432 TYR B C 1
ATOM 6676 O O . TYR B 1 426 ? 29.659 -26.341 -16.753 1.00 99.82 432 TYR B O 1
ATOM 6685 N N . THR B 1 427 ? 27.661 -27.208 -17.366 1.00 95.18 433 THR B N 1
ATOM 6686 C CA . THR B 1 427 ? 26.957 -25.930 -17.382 1.00 93.05 433 THR B CA 1
ATOM 6687 C C . THR B 1 427 ? 27.682 -24.983 -18.339 1.00 93.02 433 THR B C 1
ATOM 6688 O O . THR B 1 427 ? 27.989 -23.843 -17.995 1.00 93.52 433 THR B O 1
ATOM 6692 N N . LYS B 1 428 ? 27.966 -25.483 -19.541 1.00 92.03 434 LYS B N 1
ATOM 6693 C CA . LYS B 1 428 ? 28.809 -24.771 -20.497 1.00 90.88 434 LYS B CA 1
ATOM 6694 C C . LYS B 1 428 ? 28.038 -24.460 -21.781 1.00 90.02 434 LYS B C 1
ATOM 6695 O O . LYS B 1 428 ? 27.364 -25.327 -22.337 1.00 90.41 434 LYS B O 1
ATOM 6701 N N . PHE B 1 429 ? 28.145 -23.214 -22.239 1.00 88.76 435 PHE B N 1
ATOM 6702 C CA . PHE B 1 429 ? 27.554 -22.788 -23.507 1.00 87.13 435 PHE B CA 1
ATOM 6703 C C . PHE B 1 429 ? 28.570 -22.852 -24.646 1.00 87.21 435 PHE B C 1
ATOM 6704 O O . PHE B 1 429 ? 29.744 -22.530 -24.455 1.00 86.58 435 PHE B O 1
ATOM 6712 N N . ALA B 1 430 ? 28.118 -23.269 -25.826 1.00 87.92 436 ALA B N 1
ATOM 6713 C CA . ALA B 1 430 ? 28.998 -23.370 -26.988 1.00 88.43 436 ALA B CA 1
ATOM 6714 C C . ALA B 1 430 ? 28.274 -23.114 -28.312 1.00 88.97 436 ALA B C 1
ATOM 6715 O O . ALA B 1 430 ? 27.067 -23.326 -28.426 1.00 89.44 436 ALA B O 1
ATOM 6717 N N . ASN B 1 431 ? 29.029 -22.655 -29.305 1.00 88.73 437 ASN B N 1
ATOM 6718 C CA . ASN B 1 431 ? 28.517 -22.465 -30.658 1.00 88.50 437 ASN B CA 1
ATOM 6719 C C . ASN B 1 431 ? 28.251 -23.805 -31.331 1.00 88.74 437 ASN B C 1
ATOM 6720 O O . ASN B 1 431 ? 29.016 -24.753 -31.150 1.00 88.75 437 ASN B O 1
ATOM 6725 N N . LEU B 1 432 ? 27.166 -23.895 -32.094 1.00 88.72 438 LEU B N 1
ATOM 6726 C CA . LEU B 1 432 ? 26.838 -25.146 -32.766 1.00 88.50 438 LEU B CA 1
ATOM 6727 C C . LEU B 1 432 ? 27.789 -25.412 -33.933 1.00 89.58 438 LEU B C 1
ATOM 6728 O O . LEU B 1 432 ? 28.440 -24.497 -34.441 1.00 89.96 438 LEU B O 1
#

Foldseek 3Di:
DADDLLLLQLLLQCQQFVVSLVVLVLLDDLQLDPDPVSSVSNVLSNVVCVVVPGPDHQVNSVVVCVVVVVDPPVVVVVSNVSYDDSVVSNVSSNVSLVSSLVVLVVVLVVVLVVCVVPDDDPVVSVVVSVVSVVVNVVSDDDDDDVVVVVVVVVVVVVVVVPDPDCAPAQAQQAPVCRNVQSYFFFLFEEEEEEAPPLQPLLSVLQRQVSCCPPVVFEEEEEAQDDDPVLSVLLSLCQQLVPFSVCVVVVNADPVRVVSSVVSVVVVVVTHYYYHHHNEEELVRVLVVVVVCCVPPPHQEYEYHAQLSYFHPDDDPDQQVGSLVSLVSQSVSSNVSRHYYYHYYHFDDVCCVDPVNFDDPVRVCVRYPNPPGHQWYKYKDDPCVVDPPPVVPQKIKIWTHDHPPDDTDIDIWGADPRSSHTDHDD/DADCQLVLQLLLQCLVDLVSLVVLVVLDALQLDPDPVSSVSNVQSVVLCPPDSDDRPVVVVVSVVVNPSVVVVVSNVRYDDSVSNVVSSNVSLVVSLVVLVVVLVVVLVVLVVDDDDVLVSLLVNLLQVVQCVVVSHNDDDDDVVVVVVVVVVLVVVQVVDDDPAPEQDQLARVVSVVANYFFFQFEEEEEEAPPLLPLVSVLSRQVSCCPVVVFEEEEEAQDDDPVVSVVLSLLLQLVPFPCCVVVVVDDPVSVVSSVVSVVVVVVTHYYYDHDNAEELSRVLSVVSVCCVPVNHQEYEYEAQQSYFHSDHDPDRLVGSLVSLQSVSVSSNSSRHYYYHYYHFPVFDADVRVVVRRPSVVSHQWYKYKADVPVVHPDDDQKIKIWTHHHNVDDTDIDIWGAHPRSRYTDHD

B-factor: mean 100.46, std 40.33, range [14.76, 333.31]

CATH classification: 3.40.50.300